Protein AF-0000000072237634 (afdb_homodimer)

Sequence (1318 aa):
MARSEGLSEEIVLECTQPEHFSNPPASQHLDFSEIIEQTYPSSTQRQRVSFQFEDICVSVTQKSLLRKRREEKVILQNVSGAVHSGQLLAIMGPSGSGKTTLLNALAGRLSASGNFGASGRISVNGKRRDPVVFKKVLSAYVMQDENLFAELTVEEQINIAASLRLPRDLSKESRESRVEAIISELGLVEAKKTLVGSETKKGISGGERKRVSIGIELVRDPSLIFLDEPTSGLDAFNAQSVVNSLVCLARKNRAVLMTIHQPRSDIFSLIDSLLLLSEGKVLYFGPAKEAVAYFSQLGYECPLHFNPADYILDLIAVDTRSSKAEQTSHARLKFLHEAYKENSCLQEYFKEEEAVWKSYETMNAFGKSVEDLEKHPCPYWKEFSVLLNRAAKLLIRERNITRIRVFQTLFLSILIGLIWLNKGRNISSNNYEDIEGVLYYILISTTFTTMFGILFFFPSERLIILRERSSGMYRVSAYYLSKTLVEIPRTVMFCLLFCVTSYWMVGLRDSAKNFFLFFIVVLLTSLTVEGIVLSITAGVAKFEVASALTPLAMNIALLFGGFFLSNANIPNYFVWLKFSSFVKYSFGALMHNQFVNFKFQILSNTCVVCDGNEVLKDSGISDFSFWGNVGILFMLFVVFRIATYVTLRISGPKHDNTLMARSEGLSEEIVLECTQPEHFSNPPASQHLDFSEIIEQTYPSSTQRQRVSFQFEDICVSVTQKSLLRKRREEKVILQNVSGAVHSGQLLAIMGPSGSGKTTLLNALAGRLSASGNFGASGRISVNGKRRDPVVFKKVLSAYVMQDENLFAELTVEEQINIAASLRLPRDLSKESRESRVEAIISELGLVEAKKTLVGSETKKGISGGERKRVSIGIELVRDPSLIFLDEPTSGLDAFNAQSVVNSLVCLARKNRAVLMTIHQPRSDIFSLIDSLLLLSEGKVLYFGPAKEAVAYFSQLGYECPLHFNPADYILDLIAVDTRSSKAEQTSHARLKFLHEAYKENSCLQEYFKEEEAVWKSYETMNAFGKSVEDLEKHPCPYWKEFSVLLNRAAKLLIRERNITRIRVFQTLFLSILIGLIWLNKGRNISSNNYEDIEGVLYYILISTTFTTMFGILFFFPSERLIILRERSSGMYRVSAYYLSKTLVEIPRTVMFCLLFCVTSYWMVGLRDSAKNFFLFFIVVLLTSLTVEGIVLSITAGVAKFEVASALTPLAMNIALLFGGFFLSNANIPNYFVWLKFSSFVKYSFGALMHNQFVNFKFQILSNTCVVCDGNEVLKDSGISDFSFWGNVGILFMLFVVFRIATYVTLRISGPKHDNTL

pLDDT: mean 79.58, std 17.21, range [21.89, 97.5]

Structure (mmCIF, N/CA/C/O backbone):
data_AF-0000000072237634-model_v1
#
loop_
_entity.id
_entity.type
_entity.pdbx_description
1 polymer 'Probable ATP-dependent transporter ycf16'
#
loop_
_atom_site.group_PDB
_atom_site.id
_atom_site.type_symbol
_atom_site.label_atom_id
_atom_site.label_alt_id
_atom_site.label_comp_id
_atom_site.label_asym_id
_atom_site.label_entity_id
_atom_site.label_seq_id
_atom_site.pdbx_PDB_ins_code
_atom_site.Cartn_x
_atom_site.Cartn_y
_atom_site.Cartn_z
_atom_site.occupancy
_atom_site.B_iso_or_equiv
_atom_site.auth_seq_id
_atom_site.auth_comp_id
_atom_site.auth_asym_id
_atom_site.auth_atom_id
_atom_site.pdbx_PDB_model_num
ATOM 1 N N . MET A 1 1 ? 16.375 52.625 77.5 1 21.89 1 MET A N 1
ATOM 2 C CA . MET A 1 1 ? 15.086 52.438 76.812 1 21.89 1 MET A CA 1
ATOM 3 C C . MET A 1 1 ? 15.273 51.938 75.438 1 21.89 1 MET A C 1
ATOM 5 O O . MET A 1 1 ? 15.742 52.656 74.562 1 21.89 1 MET A O 1
ATOM 9 N N . ALA A 1 2 ? 15.68 50.656 75.312 1 27.08 2 ALA A N 1
ATOM 10 C CA . ALA A 1 2 ? 16.078 49.688 74.312 1 27.08 2 ALA A CA 1
ATOM 11 C C . ALA A 1 2 ? 14.945 49.469 73.312 1 27.08 2 ALA A C 1
ATOM 13 O O . ALA A 1 2 ? 13.875 48.969 73.625 1 27.08 2 ALA A O 1
ATOM 14 N N . ARG A 1 3 ? 14.797 50.594 72.438 1 25.31 3 ARG A N 1
ATOM 15 C CA . ARG A 1 3 ? 13.828 50.719 71.312 1 25.31 3 ARG A CA 1
ATOM 16 C C . ARG A 1 3 ? 13.781 49.438 70.5 1 25.31 3 ARG A C 1
ATOM 18 O O . ARG A 1 3 ? 14.812 48.969 70 1 25.31 3 ARG A O 1
ATOM 25 N N . SER A 1 4 ? 12.922 48.562 70.875 1 23.73 4 SER A N 1
ATOM 26 C CA . SER A 1 4 ? 12.539 47.219 70.375 1 23.73 4 SER A CA 1
ATOM 27 C C . SER A 1 4 ? 12.18 47.281 68.875 1 23.73 4 SER A C 1
ATOM 29 O O . SER A 1 4 ? 11.156 47.844 68.5 1 23.73 4 SER A O 1
ATOM 31 N N . GLU A 1 5 ? 13.125 47.781 68.125 1 24.78 5 GLU A N 1
ATOM 32 C CA . GLU A 1 5 ? 12.93 47.938 66.688 1 24.78 5 GLU A CA 1
ATOM 33 C C . GLU A 1 5 ? 12.375 46.656 66.062 1 24.78 5 GLU A C 1
ATOM 35 O O . GLU A 1 5 ? 13.008 45.594 66.125 1 24.78 5 GLU A O 1
ATOM 40 N N . GLY A 1 6 ? 11.102 46.406 66.25 1 23.66 6 GLY A N 1
ATOM 41 C CA . GLY A 1 6 ? 10.305 45.312 65.75 1 23.66 6 GLY A CA 1
ATOM 42 C C . GLY A 1 6 ? 10.469 45.062 64.312 1 23.66 6 GLY A C 1
ATOM 43 O O . GLY A 1 6 ? 10.164 45.938 63.469 1 23.66 6 GLY A O 1
ATOM 44 N N . LEU A 1 7 ? 11.594 44.406 63.875 1 25.31 7 LEU A N 1
ATOM 45 C CA . LEU A 1 7 ? 11.945 43.969 62.531 1 25.31 7 LEU A CA 1
ATOM 46 C C . LEU A 1 7 ? 10.75 43.281 61.844 1 25.31 7 LEU A C 1
ATOM 48 O O . LEU A 1 7 ? 10.289 42.25 62.312 1 25.31 7 LEU A O 1
ATOM 52 N N . SER A 1 8 ? 9.727 44.062 61.562 1 24.52 8 SER A N 1
ATOM 53 C CA . SER A 1 8 ? 8.602 43.531 60.781 1 24.52 8 SER A CA 1
ATOM 54 C C . SER A 1 8 ? 9.086 42.719 59.594 1 24.52 8 SER A C 1
ATOM 56 O O . SER A 1 8 ? 9.734 43.25 58.688 1 24.52 8 SER A O 1
ATOM 58 N N . GLU A 1 9 ? 9.664 41.625 59.844 1 24.92 9 GLU A N 1
ATOM 59 C CA . GLU A 1 9 ? 10.016 40.625 58.844 1 24.92 9 GLU A CA 1
ATOM 60 C C . GLU A 1 9 ? 8.891 40.469 57.812 1 24.92 9 GLU A C 1
ATOM 62 O O . GLU A 1 9 ? 7.809 39.969 58.156 1 24.92 9 GLU A O 1
ATOM 67 N N . GLU A 1 10 ? 8.656 41.469 57.094 1 24.8 10 GLU A N 1
ATOM 68 C CA . GLU A 1 10 ? 7.703 41.312 56 1 24.8 10 GLU A CA 1
ATOM 69 C C . GLU A 1 10 ? 7.922 40 55.25 1 24.8 10 GLU A C 1
ATOM 71 O O . GLU A 1 10 ? 9.016 39.75 54.719 1 24.8 10 GLU A O 1
ATOM 76 N N . ILE A 1 11 ? 7.355 38.906 55.719 1 26.17 11 ILE A N 1
ATOM 77 C CA . ILE A 1 11 ? 7.195 37.594 55.031 1 26.17 11 ILE A CA 1
ATOM 78 C C . ILE A 1 11 ? 6.789 37.844 53.594 1 26.17 11 ILE A C 1
ATOM 80 O O . ILE A 1 11 ? 5.688 38.312 53.312 1 26.17 11 ILE A O 1
ATOM 84 N N . VAL A 1 12 ? 7.625 38.438 52.875 1 28.3 12 VAL A N 1
ATOM 85 C CA . VAL A 1 12 ? 7.375 38.406 51.438 1 28.3 12 VAL A CA 1
ATOM 86 C C . VAL A 1 12 ? 6.859 37.031 51 1 28.3 12 VAL A C 1
ATOM 88 O O . VAL A 1 12 ? 7.562 36.031 51.156 1 28.3 12 VAL A O 1
ATOM 91 N N . LEU A 1 13 ? 5.613 36.781 51.281 1 26.39 13 LEU A N 1
ATOM 92 C CA . LEU A 1 13 ? 4.828 35.656 50.781 1 26.39 13 LEU A CA 1
ATOM 93 C C . LEU A 1 13 ? 5.223 35.312 49.375 1 26.39 13 LEU A C 1
ATOM 95 O O . LEU A 1 13 ? 5.02 36.094 48.438 1 26.39 13 LEU A O 1
ATOM 99 N N . GLU A 1 14 ? 6.387 34.812 49.219 1 28.41 14 GLU A N 1
ATOM 100 C CA . GLU A 1 14 ? 6.801 34.125 47.969 1 28.41 14 GLU A CA 1
ATOM 101 C C . GLU A 1 14 ? 5.645 33.375 47.344 1 28.41 14 GLU A C 1
ATOM 103 O O . GLU A 1 14 ? 5.188 32.375 47.906 1 28.41 14 GLU A O 1
ATOM 108 N N . CYS A 1 15 ? 4.609 34.062 46.906 1 28.5 15 CYS A N 1
ATOM 109 C CA . CYS A 1 15 ? 3.461 33.531 46.188 1 28.5 15 CYS A CA 1
ATOM 110 C C . CYS A 1 15 ? 3.881 32.406 45.25 1 28.5 15 CYS A C 1
ATOM 112 O O . CYS A 1 15 ? 4.609 32.625 44.281 1 28.5 15 CYS A O 1
ATOM 114 N N . THR A 1 16 ? 4.25 31.203 45.719 1 31.38 16 THR A N 1
ATOM 115 C CA . THR A 1 16 ? 4.43 29.906 45.062 1 31.38 16 THR A CA 1
ATOM 116 C C . THR A 1 16 ? 3.461 29.734 43.906 1 31.38 16 THR A C 1
ATOM 118 O O . THR A 1 16 ? 2.246 29.656 44.094 1 31.38 16 THR A O 1
ATOM 121 N N . GLN A 1 17 ? 3.625 30.422 42.906 1 35.88 17 GLN A N 1
ATOM 122 C CA . GLN A 1 17 ? 2.83 30.172 41.688 1 35.88 17 GLN A CA 1
ATOM 123 C C . GLN A 1 17 ? 2.557 28.688 41.5 1 35.88 17 GLN A C 1
ATOM 125 O O . GLN A 1 17 ? 3.473 27.875 41.594 1 35.88 17 GLN A O 1
ATOM 130 N N . PRO A 1 18 ? 1.431 28.219 41.812 1 39.47 18 PRO A N 1
ATOM 131 C CA . PRO A 1 18 ? 1.094 26.797 41.75 1 39.47 18 PRO A CA 1
ATOM 132 C C . PRO A 1 18 ? 1.667 26.109 40.5 1 39.47 18 PRO A C 1
ATOM 134 O O . PRO A 1 18 ? 1.881 26.781 39.469 1 39.47 18 PRO A O 1
ATOM 137 N N . GLU A 1 19 ? 2.453 25.031 40.656 1 45.41 19 GLU A N 1
ATOM 138 C CA . GLU A 1 19 ? 3.143 24.125 39.719 1 45.41 19 GLU A CA 1
ATOM 139 C C . GLU A 1 19 ? 2.371 23.969 38.438 1 45.41 19 GLU A C 1
ATOM 141 O O . GLU A 1 19 ? 2.943 23.578 37.406 1 45.41 19 GLU A O 1
ATOM 146 N N . HIS A 1 20 ? 1.105 24.156 38.469 1 45.97 20 HIS A N 1
ATOM 147 C CA . HIS A 1 20 ? 0.316 23.859 37.281 1 45.97 20 HIS A CA 1
ATOM 148 C C . HIS A 1 20 ? 0.461 24.953 36.25 1 45.97 20 HIS A C 1
ATOM 150 O O . HIS A 1 20 ? 0.02 24.797 35.094 1 45.97 20 HIS A O 1
ATOM 156 N N . PHE A 1 21 ? 0.911 26.172 36.625 1 46.28 21 PHE A N 1
ATOM 157 C CA . PHE A 1 21 ? 0.85 27.281 35.688 1 46.28 21 PHE A CA 1
ATOM 158 C C . PHE A 1 21 ? 2.023 27.25 34.719 1 46.28 21 PHE A C 1
ATOM 160 O O . PHE A 1 21 ? 2.893 28.109 34.75 1 46.28 21 PHE A O 1
ATOM 167 N N . SER A 1 22 ? 2.707 26.188 34.656 1 44.91 22 SER A N 1
ATOM 168 C CA . SER A 1 22 ? 3.748 26.312 33.625 1 44.91 22 SER A CA 1
ATOM 169 C C . SER A 1 22 ? 3.145 26.516 32.25 1 44.91 22 SER A C 1
ATOM 171 O O . SER A 1 22 ? 2.232 25.781 31.859 1 44.91 22 SER A O 1
ATOM 173 N N . ASN A 1 23 ? 3.266 27.734 31.766 1 45.84 23 ASN A N 1
ATOM 174 C CA . ASN A 1 23 ? 2.893 27.984 30.391 1 45.84 23 ASN A CA 1
ATOM 175 C C . ASN A 1 23 ? 3.301 26.828 29.484 1 45.84 23 ASN A C 1
ATOM 177 O O . ASN A 1 23 ? 4.305 26.156 29.734 1 45.84 23 ASN A O 1
ATOM 181 N N . PRO A 1 24 ? 2.426 26.344 28.781 1 48.47 24 PRO A N 1
ATOM 182 C CA . PRO A 1 24 ? 2.777 25.234 27.891 1 48.47 24 PRO A CA 1
ATOM 183 C C . PRO A 1 24 ? 4.121 25.438 27.203 1 48.47 24 PRO A C 1
ATOM 185 O O . PRO A 1 24 ? 4.559 26.578 27.016 1 48.47 24 PRO A O 1
ATOM 188 N N . PRO A 1 25 ? 5.031 24.547 27.297 1 42.41 25 PRO A N 1
ATOM 189 C CA . PRO A 1 25 ? 6.383 24.625 26.734 1 42.41 25 PRO A CA 1
ATOM 190 C C . PRO A 1 25 ? 6.43 25.375 25.406 1 42.41 25 PRO A C 1
ATOM 192 O O . PRO A 1 25 ? 7.496 25.828 24.969 1 42.41 25 PRO A O 1
ATOM 195 N N . ALA A 1 26 ? 5.445 25.359 24.719 1 44.09 26 ALA A N 1
ATOM 196 C CA . ALA A 1 26 ? 5.535 25.922 23.375 1 44.09 26 ALA A CA 1
ATOM 197 C C . ALA A 1 26 ? 5.789 27.438 23.422 1 44.09 26 ALA A C 1
ATOM 199 O O . ALA A 1 26 ? 6.324 28.016 22.469 1 44.09 26 ALA A O 1
ATOM 200 N N . SER A 1 27 ? 5.199 28.141 24.422 1 41.31 27 SER A N 1
ATOM 201 C CA . SER A 1 27 ? 5.414 29.578 24.469 1 41.31 27 SER A CA 1
ATOM 202 C C . SER A 1 27 ? 6.77 29.906 25.094 1 41.31 27 SER A C 1
ATOM 204 O O . SER A 1 27 ? 7.188 31.062 25.094 1 41.31 27 SER A O 1
ATOM 206 N N . GLN A 1 28 ? 7.25 29.109 25.875 1 38.03 28 GLN A N 1
ATOM 207 C CA . GLN A 1 28 ? 8.5 29.484 26.531 1 38.03 28 GLN A CA 1
ATOM 208 C C . GLN A 1 28 ? 9.688 29.266 25.594 1 38.03 28 GLN A C 1
ATOM 210 O O . GLN A 1 28 ? 9.75 28.25 24.891 1 38.03 28 GLN A O 1
ATOM 215 N N . HIS A 1 29 ? 10.258 30.344 25.188 1 37.06 29 HIS A N 1
ATOM 216 C CA . HIS A 1 29 ? 11.57 30.297 24.547 1 37.06 29 HIS A CA 1
ATOM 217 C C . HIS A 1 29 ? 12.438 29.219 25.188 1 37.06 29 HIS A C 1
ATOM 219 O O . HIS A 1 29 ? 12.711 29.25 26.391 1 37.06 29 HIS A O 1
ATOM 225 N N . LEU A 1 30 ? 12.195 28.047 25 1 35.69 30 LEU A N 1
ATOM 226 C CA . LEU A 1 30 ? 13.141 27.062 25.5 1 35.69 30 LEU A CA 1
ATOM 227 C C . LEU A 1 30 ? 14.57 27.594 25.453 1 35.69 30 LEU A C 1
ATOM 229 O O . LEU A 1 30 ? 15.055 27.984 24.391 1 35.69 30 LEU A O 1
ATOM 233 N N . ASP A 1 31 ? 14.961 28.297 26.469 1 34.09 31 ASP A N 1
ATOM 234 C CA . ASP A 1 31 ? 16.391 28.609 26.562 1 34.09 31 ASP A CA 1
ATOM 235 C C . ASP A 1 31 ? 17.234 27.359 26.344 1 34.09 31 ASP A C 1
ATOM 237 O O . ASP A 1 31 ? 17.406 26.547 27.25 1 34.09 31 ASP A O 1
ATOM 241 N N . PHE A 1 32 ? 17.141 26.906 25.234 1 34.03 32 PHE A N 1
ATOM 242 C CA . PHE A 1 32 ? 18 25.812 24.797 1 34.03 32 PHE A CA 1
ATOM 243 C C . PHE A 1 32 ? 19.438 26.047 25.234 1 34.03 32 PHE A C 1
ATOM 245 O O . PHE A 1 32 ? 20.312 25.203 24.984 1 34.03 32 PHE A O 1
ATOM 252 N N . SER A 1 33 ? 19.75 27.188 25.719 1 34.41 33 SER A N 1
ATOM 253 C CA . SER A 1 33 ? 21.125 27.469 26.109 1 34.41 33 SER A CA 1
ATOM 254 C C . SER A 1 33 ? 21.594 26.5 27.188 1 34.41 33 SER A C 1
ATOM 256 O O . SER A 1 33 ? 22.766 26.156 27.25 1 34.41 33 SER A O 1
ATOM 258 N N . GLU A 1 34 ? 20.75 26.219 28.125 1 36.59 34 GLU A N 1
ATOM 259 C CA . GLU A 1 34 ? 21.234 25.391 29.234 1 36.59 34 GLU A CA 1
ATOM 260 C C . GLU A 1 34 ? 21.453 23.953 28.781 1 36.59 34 GLU A C 1
ATOM 262 O O . GLU A 1 34 ? 22.359 23.281 29.266 1 36.59 34 GLU A O 1
ATOM 267 N N . ILE A 1 35 ? 20.562 23.406 28.031 1 36.94 35 ILE A N 1
ATOM 268 C CA . ILE A 1 35 ? 20.781 22.031 27.625 1 36.94 35 ILE A CA 1
ATOM 269 C C . ILE A 1 35 ? 22 21.938 26.719 1 36.94 35 ILE A C 1
ATOM 271 O O . ILE A 1 35 ? 22.703 20.922 26.719 1 36.94 35 ILE A O 1
ATOM 275 N N . ILE A 1 36 ? 22.25 22.922 25.984 1 36.12 36 ILE A N 1
ATOM 276 C CA . ILE A 1 36 ? 23.391 22.969 25.062 1 36.12 36 ILE A CA 1
ATOM 277 C C . ILE A 1 36 ? 24.688 23.016 25.859 1 36.12 36 ILE A C 1
ATOM 279 O O . ILE A 1 36 ? 25.688 22.375 25.484 1 36.12 36 ILE A O 1
ATOM 283 N N . GLU A 1 37 ? 24.812 23.859 26.938 1 37.09 37 GLU A N 1
ATOM 284 C CA . GLU A 1 37 ? 26.094 24.078 27.609 1 37.09 37 GLU A CA 1
ATOM 285 C C . GLU A 1 37 ? 26.578 22.797 28.281 1 37.09 37 GLU A C 1
ATOM 287 O O . GLU A 1 37 ? 27.797 22.578 28.391 1 37.09 37 GLU A O 1
ATOM 292 N N . GLN A 1 38 ? 25.75 22.094 29 1 34.56 38 GLN A N 1
ATOM 293 C CA . GLN A 1 38 ? 26.297 21.062 29.891 1 34.56 38 GLN A CA 1
ATOM 294 C C . GLN A 1 38 ? 26.859 19.891 29.094 1 34.56 38 GLN A C 1
ATOM 296 O O . GLN A 1 38 ? 27.703 19.141 29.594 1 34.56 38 GLN A O 1
ATOM 301 N N . THR A 1 39 ? 26.109 19.312 28.203 1 34.84 39 THR A N 1
ATOM 302 C CA . THR A 1 39 ? 26.516 17.969 27.828 1 34.84 39 THR A CA 1
ATOM 303 C C . THR A 1 39 ? 27.703 18.016 26.859 1 34.84 39 THR A C 1
ATOM 305 O O . THR A 1 39 ? 28.391 17.016 26.672 1 34.84 39 THR A O 1
ATOM 308 N N . TYR A 1 40 ? 27.719 18.656 25.719 1 34.66 40 TYR A N 1
ATOM 309 C CA . TYR A 1 40 ? 28.688 18.234 24.703 1 34.66 40 TYR A CA 1
ATOM 310 C C . TYR A 1 40 ? 30 19.016 24.859 1 34.66 40 TYR A C 1
ATOM 312 O O . TYR A 1 40 ? 29.984 20.234 25.031 1 34.66 40 TYR A O 1
ATOM 320 N N . PRO A 1 41 ? 31.094 18.375 25.234 1 33 41 PRO A N 1
ATOM 321 C CA . PRO A 1 41 ? 32.438 18.891 24.984 1 33 41 PRO A CA 1
ATOM 322 C C . PRO A 1 41 ? 32.594 19.562 23.625 1 33 41 PRO A C 1
ATOM 324 O O . PRO A 1 41 ? 31.859 19.203 22.688 1 33 41 PRO A O 1
ATOM 327 N N . SER A 1 42 ? 33.094 20.844 23.453 1 36.34 42 SER A N 1
ATOM 328 C CA . SER A 1 42 ? 33.531 21.734 22.375 1 36.34 42 SER A CA 1
ATOM 329 C C . SER A 1 42 ? 34.219 20.953 21.266 1 36.34 42 SER A C 1
ATOM 331 O O . SER A 1 42 ? 34.75 21.547 20.328 1 36.34 42 SER A O 1
ATOM 333 N N . SER A 1 43 ? 34.688 19.719 21.375 1 37.62 43 SER A N 1
ATOM 334 C CA . SER A 1 43 ? 35.812 19.375 20.547 1 37.62 43 SER A CA 1
ATOM 335 C C . SER A 1 43 ? 35.469 19.469 19.062 1 37.62 43 SER A C 1
ATOM 337 O O . SER A 1 43 ? 36.375 19.453 18.203 1 37.62 43 SER A O 1
ATOM 339 N N . THR A 1 44 ? 34.469 18.719 18.5 1 44.28 44 THR A N 1
ATOM 340 C CA . THR A 1 44 ? 34.656 18.547 17.078 1 44.28 44 THR A CA 1
ATOM 341 C C . THR A 1 44 ? 34.438 19.859 16.328 1 44.28 44 THR A C 1
ATOM 343 O O . THR A 1 44 ? 33.344 20.438 16.406 1 44.28 44 THR A O 1
ATOM 346 N N . GLN A 1 45 ? 35.438 20.672 16.156 1 51.16 45 GLN A N 1
ATOM 347 C CA . GLN A 1 45 ? 35.562 21.906 15.391 1 51.16 45 GLN A CA 1
ATOM 348 C C . GLN A 1 45 ? 34.906 21.781 14.023 1 51.16 45 GLN A C 1
ATOM 350 O O . GLN A 1 45 ? 35.531 21.297 13.07 1 51.16 45 GLN A O 1
ATOM 355 N N . ARG A 1 46 ? 33.688 21.531 13.867 1 63.44 46 ARG A N 1
ATOM 356 C CA . ARG A 1 46 ? 33 21.516 12.57 1 63.44 46 ARG A CA 1
ATOM 357 C C . ARG A 1 46 ? 33.25 22.812 11.812 1 63.44 46 ARG A C 1
ATOM 359 O O . ARG A 1 46 ? 33.312 23.891 12.414 1 63.44 46 ARG A O 1
ATOM 366 N N . GLN A 1 47 ? 33.625 22.594 10.586 1 68.19 47 GLN A N 1
ATOM 367 C CA . GLN A 1 47 ? 33.844 23.734 9.711 1 68.19 47 GLN A CA 1
ATOM 368 C C . GLN A 1 47 ? 32.562 24.5 9.445 1 68.19 47 GLN A C 1
ATOM 370 O O . GLN A 1 47 ? 31.516 23.906 9.211 1 68.19 47 GLN A O 1
ATOM 375 N N . ARG A 1 48 ? 32.656 25.75 9.648 1 78.88 48 ARG A N 1
ATOM 376 C CA . ARG A 1 48 ? 31.531 26.609 9.297 1 78.88 48 ARG A CA 1
ATOM 377 C C . ARG A 1 48 ? 31.344 26.688 7.785 1 78.88 48 ARG A C 1
ATOM 379 O O . ARG A 1 48 ? 32.312 26.719 7.039 1 78.88 48 ARG A O 1
ATOM 386 N N . VAL A 1 49 ? 30.109 26.484 7.387 1 84.69 49 VAL A N 1
ATOM 387 C CA . VAL A 1 49 ? 29.844 26.469 5.953 1 84.69 49 VAL A CA 1
ATOM 388 C C . VAL A 1 49 ? 28.859 27.578 5.59 1 84.69 49 VAL A C 1
ATOM 390 O O . VAL A 1 49 ? 27.969 27.891 6.375 1 84.69 49 VAL A O 1
ATOM 393 N N . SER A 1 50 ? 29.188 28.234 4.488 1 86.44 50 SER A N 1
ATOM 394 C CA . SER A 1 50 ? 28.266 29.172 3.846 1 86.44 50 SER A CA 1
ATOM 395 C C . SER A 1 50 ? 27.781 28.641 2.498 1 86.44 50 SER A C 1
ATOM 397 O O . SER A 1 50 ? 28.594 28.422 1.588 1 86.44 50 SER A O 1
ATOM 399 N N . PHE A 1 51 ? 26.562 28.344 2.441 1 90.31 51 PHE A N 1
ATOM 400 C CA . PHE A 1 51 ? 25.953 27.797 1.237 1 90.31 51 PHE A CA 1
ATOM 401 C C . PHE A 1 51 ? 25.172 28.859 0.482 1 90.31 51 PHE A C 1
ATOM 403 O O . PHE A 1 51 ? 24.25 29.469 1.034 1 90.31 51 PHE A O 1
ATOM 410 N N . GLN A 1 52 ? 25.609 29.125 -0.759 1 89.69 52 GLN A N 1
ATOM 411 C CA . GLN A 1 52 ? 24.969 30.156 -1.57 1 89.69 52 GLN A CA 1
ATOM 412 C C . GLN A 1 52 ? 24.547 29.609 -2.928 1 89.69 52 GLN A C 1
ATOM 414 O O . GLN A 1 52 ? 25.25 28.797 -3.52 1 89.69 52 GLN A O 1
ATOM 419 N N . PHE A 1 53 ? 23.406 29.984 -3.387 1 91.31 53 PHE A N 1
ATOM 420 C CA . PHE A 1 53 ? 22.922 29.609 -4.707 1 91.31 53 PHE A CA 1
ATOM 421 C C . PHE A 1 53 ? 22.375 30.828 -5.445 1 91.31 53 PHE A C 1
ATOM 423 O O . PHE A 1 53 ? 21.656 31.641 -4.859 1 91.31 53 PHE A O 1
ATOM 430 N N . GLU A 1 54 ? 22.828 30.906 -6.695 1 89.94 54 GLU A N 1
ATOM 431 C CA . GLU A 1 54 ? 22.5 32.094 -7.5 1 89.94 54 GLU A CA 1
ATOM 432 C C . GLU A 1 54 ? 21.828 31.688 -8.812 1 89.94 54 GLU A C 1
ATOM 434 O O . GLU A 1 54 ? 22.359 30.859 -9.562 1 89.94 54 GLU A O 1
ATOM 439 N N . ASP A 1 55 ? 20.688 32.281 -8.992 1 91.12 55 ASP A N 1
ATOM 440 C CA . ASP A 1 55 ? 19.969 32.219 -10.258 1 91.12 55 ASP A CA 1
ATOM 441 C C . ASP A 1 55 ? 19.719 30.766 -10.664 1 91.12 55 ASP A C 1
ATOM 443 O O . ASP A 1 55 ? 20.062 30.359 -11.781 1 91.12 55 ASP A O 1
ATOM 447 N N . ILE A 1 56 ? 19.188 30.094 -9.805 1 92.06 56 ILE A N 1
ATOM 448 C CA . ILE A 1 56 ? 18.875 28.703 -10.094 1 92.06 56 ILE A CA 1
ATOM 449 C C . ILE A 1 56 ? 17.625 28.609 -10.969 1 92.06 56 ILE A C 1
ATOM 451 O O . ILE A 1 56 ? 16.578 29.172 -10.625 1 92.06 56 ILE A O 1
ATOM 455 N N . CYS A 1 57 ? 17.766 27.984 -12.109 1 92.5 57 CYS A N 1
ATOM 456 C CA . CYS A 1 57 ? 16.656 27.75 -13.031 1 92.5 57 CYS A CA 1
ATOM 457 C C . CYS A 1 57 ? 16.516 26.266 -13.344 1 92.5 57 CYS A C 1
ATOM 459 O O . CYS A 1 57 ? 17.516 25.578 -13.562 1 92.5 57 CYS A O 1
ATOM 461 N N . VAL A 1 58 ? 15.352 25.766 -13.203 1 90.94 58 VAL A N 1
ATOM 462 C CA . VAL A 1 58 ? 15.086 24.375 -13.516 1 90.94 58 VAL A CA 1
ATOM 463 C C . VAL A 1 58 ? 13.906 24.266 -14.484 1 90.94 58 VAL A C 1
ATOM 465 O O . VAL A 1 58 ? 12.875 24.906 -14.281 1 90.94 58 VAL A O 1
ATOM 468 N N . SER A 1 59 ? 14.094 23.547 -15.586 1 88.31 59 SER A N 1
ATOM 469 C CA . SER A 1 59 ? 13.031 23.328 -16.562 1 88.31 59 SER A CA 1
ATOM 470 C C . SER A 1 59 ? 12.875 21.844 -16.891 1 88.31 59 SER A C 1
ATOM 472 O O . SER A 1 59 ? 13.812 21.062 -16.719 1 88.31 59 SER A O 1
ATOM 474 N N . VAL A 1 60 ? 11.609 21.391 -17.125 1 82.88 60 VAL A N 1
ATOM 475 C CA . VAL A 1 60 ? 11.32 20 -17.5 1 82.88 60 VAL A CA 1
ATOM 476 C C . VAL A 1 60 ? 10.805 19.953 -18.938 1 82.88 60 VAL A C 1
ATOM 478 O O . VAL A 1 60 ? 9.977 20.781 -19.344 1 82.88 60 VAL A O 1
ATOM 481 N N . THR A 1 61 ? 11.375 19.031 -19.672 1 77.75 61 THR A N 1
ATOM 482 C CA . THR A 1 61 ? 10.938 18.844 -21.062 1 77.75 61 THR A CA 1
ATOM 483 C C . THR A 1 61 ? 9.906 17.719 -21.141 1 77.75 61 THR A C 1
ATOM 485 O O . THR A 1 61 ? 10.156 16.594 -20.688 1 77.75 61 THR A O 1
ATOM 488 N N . GLN A 1 62 ? 8.68 18.016 -21.203 1 70.25 62 GLN A N 1
ATOM 489 C CA . GLN A 1 62 ? 7.637 17 -21.359 1 70.25 62 GLN A CA 1
ATOM 490 C C . GLN A 1 62 ? 7.406 16.703 -22.844 1 70.25 62 GLN A C 1
ATOM 492 O O . GLN A 1 62 ? 7.297 17.609 -23.656 1 70.25 62 GLN A O 1
ATOM 497 N N . LYS A 1 63 ? 7.703 15.398 -23.297 1 59.91 63 LYS A N 1
ATOM 498 C CA . LYS A 1 63 ? 7.449 14.961 -24.672 1 59.91 63 LYS A CA 1
ATOM 499 C C . LYS A 1 63 ? 5.961 14.719 -24.906 1 59.91 63 LYS A C 1
ATOM 501 O O . LYS A 1 63 ? 5.324 13.969 -24.172 1 59.91 63 LYS A O 1
ATOM 506 N N . SER A 1 64 ? 5.211 15.68 -25.281 1 55.25 64 SER A N 1
ATOM 507 C CA . SER A 1 64 ? 3.846 15.375 -25.688 1 55.25 64 SER A CA 1
ATOM 508 C C . SER A 1 64 ? 3.824 14.422 -26.891 1 55.25 64 SER A C 1
ATOM 510 O O . SER A 1 64 ? 4.535 14.641 -27.875 1 55.25 64 SER A O 1
ATOM 512 N N . LEU A 1 65 ? 3.443 13.203 -26.656 1 51 65 LEU A N 1
ATOM 513 C CA . LEU A 1 65 ? 3.316 12.234 -27.734 1 51 65 LEU A CA 1
ATOM 514 C C . LEU A 1 65 ? 2.596 12.844 -28.938 1 51 65 LEU A C 1
ATOM 516 O O . LEU A 1 65 ? 2.838 12.453 -30.078 1 51 65 LEU A O 1
ATOM 520 N N . LEU A 1 66 ? 1.561 13.492 -28.844 1 43.88 66 LEU A N 1
ATOM 521 C CA . LEU A 1 66 ? 0.76 13.938 -29.969 1 43.88 66 LEU A CA 1
ATOM 522 C C . LEU A 1 66 ? 1.487 15.023 -30.766 1 43.88 66 LEU A C 1
ATOM 524 O O . LEU A 1 66 ? 1.351 15.109 -31.984 1 43.88 66 LEU A O 1
ATOM 528 N N . ARG A 1 67 ? 1.933 15.898 -30.141 1 46.97 67 ARG A N 1
ATOM 529 C CA . ARG A 1 67 ? 2.402 17.031 -30.938 1 46.97 67 ARG A CA 1
ATOM 530 C C . ARG A 1 67 ? 3.924 17.031 -31.047 1 46.97 67 ARG A C 1
ATOM 532 O O . ARG A 1 67 ? 4.516 17.969 -31.578 1 46.97 67 ARG A O 1
ATOM 539 N N . LYS A 1 68 ? 4.598 16.031 -31.469 1 47.69 68 LYS A N 1
ATOM 540 C CA . LYS A 1 68 ? 6.016 16.016 -31.812 1 47.69 68 LYS A CA 1
ATOM 541 C C . LYS A 1 68 ? 6.75 17.203 -31.203 1 47.69 68 LYS A C 1
ATOM 543 O O . LYS A 1 68 ? 7.832 17.578 -31.656 1 47.69 68 LYS A O 1
ATOM 548 N N . ARG A 1 69 ? 6.078 18.078 -30.469 1 54.59 69 ARG A N 1
ATOM 549 C CA . ARG A 1 69 ? 6.816 19.25 -30.016 1 54.59 69 ARG A CA 1
ATOM 550 C C . ARG A 1 69 ? 7.172 19.141 -28.547 1 54.59 69 ARG A C 1
ATOM 552 O O . ARG A 1 69 ? 6.391 18.625 -27.734 1 54.59 69 ARG A O 1
ATOM 559 N N . ARG A 1 70 ? 8.43 19.188 -28.172 1 62.5 70 ARG A N 1
ATOM 560 C CA . ARG A 1 70 ? 9.039 19.281 -26.844 1 62.5 70 ARG A CA 1
ATOM 561 C C . ARG A 1 70 ? 8.625 20.562 -26.125 1 62.5 70 ARG A C 1
ATOM 563 O O . ARG A 1 70 ? 8.859 21.656 -26.625 1 62.5 70 ARG A O 1
ATOM 570 N N . GLU A 1 71 ? 7.523 20.5 -25.297 1 70.19 71 GLU A N 1
ATOM 571 C CA . GLU A 1 71 ? 7.188 21.688 -24.516 1 70.19 71 GLU A CA 1
ATOM 572 C C . GLU A 1 71 ? 7.973 21.719 -23.203 1 70.19 71 GLU A C 1
ATOM 574 O O . GLU A 1 71 ? 8.047 20.719 -22.484 1 70.19 71 GLU A O 1
ATOM 579 N N . GLU A 1 72 ? 8.828 22.828 -23.125 1 77.75 72 GLU A N 1
ATOM 580 C CA . GLU A 1 72 ? 9.617 23.016 -21.922 1 77.75 72 GLU A CA 1
ATOM 581 C C . GLU A 1 72 ? 8.82 23.766 -20.844 1 77.75 72 GLU A C 1
ATOM 583 O O . GLU A 1 72 ? 8.281 24.844 -21.109 1 77.75 72 GLU A O 1
ATOM 588 N N . LYS A 1 73 ? 8.531 23.188 -19.797 1 83.12 73 LYS A N 1
ATOM 589 C CA . LYS A 1 73 ? 7.867 23.828 -18.672 1 83.12 73 LYS A CA 1
ATOM 590 C C . LYS A 1 73 ? 8.883 24.266 -17.609 1 83.12 73 LYS A C 1
ATOM 592 O O . LYS A 1 73 ? 9.656 23.453 -17.109 1 83.12 73 LYS A O 1
ATOM 597 N N . VAL A 1 74 ? 8.93 25.594 -17.406 1 85.69 74 VAL A N 1
ATOM 598 C CA . VAL A 1 74 ? 9.859 26.141 -16.422 1 85.69 74 VAL A CA 1
ATOM 599 C C . VAL A 1 74 ? 9.281 25.984 -15.016 1 85.69 74 VAL A C 1
ATOM 601 O O . VAL A 1 74 ? 8.164 26.422 -14.742 1 85.69 74 VAL A O 1
ATOM 604 N N . ILE A 1 75 ? 9.992 25.344 -14.109 1 88.31 75 ILE A N 1
ATOM 605 C CA . ILE A 1 75 ? 9.547 25.109 -12.742 1 88.31 75 ILE A CA 1
ATOM 606 C C . ILE A 1 75 ? 10.117 26.172 -11.82 1 88.31 75 ILE A C 1
ATOM 608 O O . ILE A 1 75 ? 9.414 26.703 -10.961 1 88.31 75 ILE A O 1
ATOM 612 N N . LEU A 1 76 ? 11.406 26.438 -11.969 1 93 76 LEU A N 1
ATOM 613 C CA . LEU A 1 76 ? 12.07 27.453 -11.164 1 93 76 LEU A CA 1
ATOM 614 C C . LEU A 1 76 ? 12.688 28.531 -12.047 1 93 76 LEU A C 1
ATOM 616 O O . LEU A 1 76 ? 13.234 28.234 -13.109 1 93 76 LEU A O 1
ATOM 620 N N . GLN A 1 77 ? 12.523 29.797 -11.562 1 93.56 77 GLN A N 1
ATOM 621 C CA . GLN A 1 77 ? 13.039 30.922 -12.336 1 93.56 77 GLN A CA 1
ATOM 622 C C . GLN A 1 77 ? 13.945 31.812 -11.477 1 93.56 77 GLN A C 1
ATOM 624 O O . GLN A 1 77 ? 13.461 32.656 -10.711 1 93.56 77 GLN A O 1
ATOM 629 N N . ASN A 1 78 ? 15.172 31.766 -11.711 1 91.12 78 ASN A N 1
ATOM 630 C CA . ASN A 1 78 ? 16.188 32.625 -11.133 1 91.12 78 ASN A CA 1
ATOM 631 C C . ASN A 1 78 ? 16.047 32.719 -9.617 1 91.12 78 ASN A C 1
ATOM 633 O O . ASN A 1 78 ? 15.922 33.812 -9.07 1 91.12 78 ASN A O 1
ATOM 637 N N . VAL A 1 79 ? 16.141 31.625 -8.961 1 92.81 79 VAL A N 1
ATOM 638 C CA . VAL A 1 79 ? 16.016 31.562 -7.508 1 92.81 79 VAL A CA 1
ATOM 639 C C . VAL A 1 79 ? 17.391 31.719 -6.867 1 92.81 79 VAL A C 1
ATOM 641 O O . VAL A 1 79 ? 18.328 31.016 -7.215 1 92.81 79 VAL A O 1
ATOM 644 N N . SER A 1 80 ? 17.562 32.719 -6.051 1 90.44 80 SER A N 1
ATOM 645 C CA . SER A 1 80 ? 18.812 32.938 -5.348 1 90.44 80 SER A CA 1
ATOM 646 C C . SER A 1 80 ? 18.609 33 -3.84 1 90.44 80 SER A C 1
ATOM 648 O O . SER A 1 80 ? 17.516 33.344 -3.367 1 90.44 80 SER A O 1
ATOM 650 N N . GLY A 1 81 ? 19.531 32.594 -3.066 1 89.31 81 GLY A N 1
ATOM 651 C CA . GLY A 1 81 ? 19.484 32.594 -1.613 1 89.31 81 GLY A CA 1
ATOM 652 C C . GLY A 1 81 ? 20.781 32.125 -0.976 1 89.31 81 GLY A C 1
ATOM 653 O O . GLY A 1 81 ? 21.781 31.922 -1.666 1 89.31 81 GLY A O 1
ATOM 654 N N . ALA A 1 82 ? 20.766 32.156 0.34 1 90.06 82 ALA A N 1
ATOM 655 C CA . ALA A 1 82 ? 21.953 31.719 1.071 1 90.06 82 ALA A CA 1
ATOM 656 C C . ALA A 1 82 ? 21.594 31.219 2.465 1 90.06 82 ALA A C 1
ATOM 658 O O . ALA A 1 82 ? 20.562 31.609 3.023 1 90.06 82 ALA A O 1
ATOM 659 N N . VAL A 1 83 ? 22.375 30.328 2.924 1 91.44 83 VAL A N 1
ATOM 660 C CA . VAL A 1 83 ? 22.234 29.828 4.289 1 91.44 83 VAL A CA 1
ATOM 661 C C . VAL A 1 83 ? 23.625 29.641 4.902 1 91.44 83 VAL A C 1
ATOM 663 O O . VAL A 1 83 ? 24.547 29.172 4.23 1 91.44 83 VAL A O 1
ATOM 666 N N . HIS A 1 84 ? 23.719 30.078 6.121 1 88.88 84 HIS A N 1
ATOM 667 C CA . HIS A 1 84 ? 25 30 6.812 1 88.88 84 HIS A CA 1
ATOM 668 C C . HIS A 1 84 ? 24.922 29.062 8.016 1 88.88 84 HIS A C 1
ATOM 670 O O . HIS A 1 84 ? 23.828 28.75 8.492 1 88.88 84 HIS A O 1
ATOM 676 N N . SER A 1 85 ? 26.109 28.641 8.391 1 89.88 85 SER A N 1
ATOM 677 C CA . SER A 1 85 ? 26.172 27.812 9.586 1 89.88 85 SER A CA 1
ATOM 678 C C . SER A 1 85 ? 25.531 28.5 10.781 1 89.88 85 SER A C 1
ATOM 680 O O . SER A 1 85 ? 25.719 29.703 10.992 1 89.88 85 SER A O 1
ATOM 682 N N . GLY A 1 86 ? 24.688 27.766 11.469 1 89.75 86 GLY A N 1
ATOM 683 C CA . GLY A 1 86 ? 24.016 28.312 12.633 1 89.75 86 GLY A CA 1
ATOM 684 C C . GLY A 1 86 ? 22.594 28.781 12.344 1 89.75 86 GLY A C 1
ATOM 685 O O . GLY A 1 86 ? 21.875 29.203 13.25 1 89.75 86 GLY A O 1
ATOM 686 N N . GLN A 1 87 ? 22.281 28.625 11.062 1 92.5 87 GLN A N 1
ATOM 687 C CA . GLN A 1 87 ? 20.969 29.156 10.672 1 92.5 87 GLN A CA 1
ATOM 688 C C . GLN A 1 87 ? 20.062 28.047 10.148 1 92.5 87 GLN A C 1
ATOM 690 O O . GLN A 1 87 ? 20.547 27.062 9.586 1 92.5 87 GLN A O 1
ATOM 695 N N . LEU A 1 88 ? 18.844 28.234 10.422 1 95.88 88 LEU A N 1
ATOM 696 C CA . LEU A 1 88 ? 17.781 27.406 9.852 1 95.88 88 LEU A CA 1
ATOM 697 C C . LEU A 1 88 ? 17 28.156 8.781 1 95.88 88 LEU A C 1
ATOM 699 O O . LEU A 1 88 ? 16.359 29.172 9.078 1 95.88 88 LEU A O 1
ATOM 703 N N . LEU A 1 89 ? 17.172 27.734 7.531 1 96.12 89 LEU A N 1
ATOM 704 C CA . LEU A 1 89 ? 16.438 28.328 6.41 1 96.12 89 LEU A CA 1
ATOM 705 C C . LEU A 1 89 ? 15.211 27.484 6.059 1 96.12 89 LEU A C 1
ATOM 707 O O . LEU A 1 89 ? 15.328 26.281 5.82 1 96.12 89 LEU A O 1
ATOM 711 N N . ALA A 1 90 ? 14.078 28.062 6.074 1 96.62 90 ALA A N 1
ATOM 712 C CA . ALA A 1 90 ? 12.836 27.391 5.695 1 96.62 90 ALA A CA 1
ATOM 713 C C . ALA A 1 90 ? 12.344 27.875 4.336 1 96.62 90 ALA A C 1
ATOM 715 O O . ALA A 1 90 ? 12.258 29.078 4.094 1 96.62 90 ALA A O 1
ATOM 716 N N . ILE A 1 91 ? 12.164 26.969 3.457 1 95.81 91 ILE A N 1
ATOM 717 C CA . ILE A 1 91 ? 11.539 27.25 2.168 1 95.81 91 ILE A CA 1
ATOM 718 C C . ILE A 1 91 ? 10.039 26.984 2.258 1 95.81 91 ILE A C 1
ATOM 720 O O . ILE A 1 91 ? 9.609 25.859 2.482 1 95.81 91 ILE A O 1
ATOM 724 N N . MET A 1 92 ? 9.312 28.016 2.084 1 93.5 92 MET A N 1
ATOM 725 C CA . MET A 1 92 ? 7.863 27.922 2.234 1 93.5 92 MET A CA 1
ATOM 726 C C . MET A 1 92 ? 7.156 28.328 0.948 1 93.5 92 MET A C 1
ATOM 728 O O . MET A 1 92 ? 7.66 29.172 0.199 1 93.5 92 MET A O 1
ATOM 732 N N . GLY A 1 93 ? 6.066 27.766 0.637 1 88.5 93 GLY A N 1
ATOM 733 C CA . GLY A 1 93 ? 5.254 28.031 -0.54 1 88.5 93 GLY A CA 1
ATOM 734 C C . GLY A 1 93 ? 4.102 27.047 -0.706 1 88.5 93 GLY A C 1
ATOM 735 O O . GLY A 1 93 ? 4.066 26.016 -0.051 1 88.5 93 GLY A O 1
ATOM 736 N N . PRO A 1 94 ? 3.225 27.469 -1.535 1 81.56 94 PRO A N 1
ATOM 737 C CA . PRO A 1 94 ? 2.096 26.562 -1.789 1 81.56 94 PRO A CA 1
ATOM 738 C C . PRO A 1 94 ? 2.502 25.312 -2.551 1 81.56 94 PRO A C 1
ATOM 740 O O . PRO A 1 94 ? 3.664 25.172 -2.941 1 81.56 94 PRO A O 1
ATOM 743 N N . SER A 1 95 ? 1.56 24.375 -2.623 1 74.75 95 SER A N 1
ATOM 744 C CA . SER A 1 95 ? 1.84 23.125 -3.324 1 74.75 95 SER A CA 1
ATOM 745 C C . SER A 1 95 ? 2.137 23.375 -4.797 1 74.75 95 SER A C 1
ATOM 747 O O . SER A 1 95 ? 1.452 24.172 -5.449 1 74.75 95 SER A O 1
ATOM 749 N N . GLY A 1 96 ? 3.133 22.859 -5.336 1 76.81 96 GLY A N 1
ATOM 750 C CA . GLY A 1 96 ? 3.504 22.984 -6.734 1 76.81 96 GLY A CA 1
ATOM 751 C C . GLY A 1 96 ? 4.375 24.203 -7.016 1 76.81 96 GLY A C 1
ATOM 752 O O . GLY A 1 96 ? 4.609 24.547 -8.172 1 76.81 96 GLY A O 1
ATOM 753 N N . SER A 1 97 ? 4.773 24.828 -5.969 1 84.5 97 SER A N 1
ATOM 754 C CA . SER A 1 97 ? 5.574 26.031 -6.152 1 84.5 97 SER A CA 1
ATOM 755 C C . SER A 1 97 ? 7.004 25.703 -6.559 1 84.5 97 SER A C 1
ATOM 757 O O . SER A 1 97 ? 7.75 26.562 -7.008 1 84.5 97 SER A O 1
ATOM 759 N N . GLY A 1 98 ? 7.426 24.484 -6.355 1 87.62 98 GLY A N 1
ATOM 760 C CA . GLY A 1 98 ? 8.773 24.078 -6.73 1 87.62 98 GLY A CA 1
ATOM 761 C C . GLY A 1 98 ? 9.695 23.906 -5.543 1 87.62 98 GLY A C 1
ATOM 762 O O . GLY A 1 98 ? 10.914 23.859 -5.699 1 87.62 98 GLY A O 1
ATOM 763 N N . LYS A 1 99 ? 9.133 23.812 -4.305 1 91.12 99 LYS A N 1
ATOM 764 C CA . LYS A 1 99 ? 9.938 23.688 -3.094 1 91.12 99 LYS A CA 1
ATOM 765 C C . LYS A 1 99 ? 10.844 22.453 -3.152 1 91.12 99 LYS A C 1
ATOM 767 O O . LYS A 1 99 ? 12.055 22.562 -2.926 1 91.12 99 LYS A O 1
ATOM 772 N N . THR A 1 100 ? 10.266 21.328 -3.479 1 87.5 100 THR A N 1
ATOM 773 C CA . THR A 1 100 ? 11.008 20.078 -3.527 1 87.5 100 THR A CA 1
ATOM 774 C C . THR A 1 100 ? 12.016 20.078 -4.672 1 87.5 100 THR A C 1
ATOM 776 O O . THR A 1 100 ? 13.125 19.562 -4.531 1 87.5 100 THR A O 1
ATOM 779 N N . THR A 1 101 ? 11.633 20.672 -5.812 1 88.25 101 THR A N 1
ATOM 780 C CA . THR A 1 101 ? 12.539 20.781 -6.949 1 88.25 101 THR A CA 1
ATOM 781 C C . THR A 1 101 ? 13.75 21.641 -6.59 1 88.25 101 THR A C 1
ATOM 783 O O . THR A 1 101 ? 14.883 21.312 -6.957 1 88.25 101 THR A O 1
ATOM 786 N N . LEU A 1 102 ? 13.461 22.703 -5.918 1 92.62 102 LEU A N 1
ATOM 787 C CA . LEU A 1 102 ? 14.562 23.562 -5.484 1 92.62 102 LEU A CA 1
ATOM 788 C C . LEU A 1 102 ? 15.477 22.812 -4.52 1 92.62 102 LEU A C 1
ATOM 790 O O . LEU A 1 102 ? 16.703 22.844 -4.676 1 92.62 102 LEU A O 1
ATOM 794 N N . LEU A 1 103 ? 14.867 22.172 -3.535 1 91.94 103 LEU A N 1
ATOM 795 C CA . LEU A 1 103 ? 15.648 21.453 -2.547 1 91.94 103 LEU A CA 1
ATOM 796 C C . LEU A 1 103 ? 16.484 20.359 -3.215 1 91.94 103 LEU A C 1
ATOM 798 O O . LEU A 1 103 ? 17.656 20.156 -2.857 1 91.94 103 LEU A O 1
ATOM 802 N N . ASN A 1 104 ? 15.93 19.688 -4.168 1 87.44 104 ASN A N 1
ATOM 803 C CA . ASN A 1 104 ? 16.656 18.641 -4.902 1 87.44 104 ASN A CA 1
ATOM 804 C C . ASN A 1 104 ? 17.766 19.234 -5.758 1 87.44 104 ASN A C 1
ATOM 806 O O . ASN A 1 104 ? 18.828 18.625 -5.898 1 87.44 104 ASN A O 1
ATOM 810 N N . ALA A 1 105 ? 17.5 20.328 -6.348 1 88.31 105 ALA A N 1
ATOM 811 C CA . ALA A 1 105 ? 18.516 21 -7.152 1 88.31 105 ALA A CA 1
ATOM 812 C C . ALA A 1 105 ? 19.703 21.438 -6.289 1 88.31 105 ALA A C 1
ATOM 814 O O . ALA A 1 105 ? 20.859 21.281 -6.688 1 88.31 105 ALA A O 1
ATOM 815 N N . LEU A 1 106 ? 19.359 21.922 -5.168 1 90.69 106 LEU A N 1
ATOM 816 C CA . LEU A 1 106 ? 20.406 22.391 -4.266 1 90.69 106 LEU A CA 1
ATOM 817 C C . LEU A 1 106 ? 21.203 21.219 -3.705 1 90.69 106 LEU A C 1
ATOM 819 O O . LEU A 1 106 ? 22.422 21.328 -3.502 1 90.69 106 LEU A O 1
ATOM 823 N N . ALA A 1 107 ? 20.5 20.141 -3.438 1 87.12 107 ALA A N 1
ATOM 824 C CA . ALA A 1 107 ? 21.156 18.969 -2.877 1 87.12 107 ALA A CA 1
ATOM 825 C C . ALA A 1 107 ? 21.859 18.156 -3.967 1 87.12 107 ALA A C 1
ATOM 827 O O . ALA A 1 107 ? 22.594 17.203 -3.674 1 87.12 107 ALA A O 1
ATOM 828 N N . GLY A 1 108 ? 21.641 18.469 -5.164 1 80.38 108 GLY A N 1
ATOM 829 C CA . GLY A 1 108 ? 22.266 17.766 -6.266 1 80.38 108 GLY A CA 1
ATOM 830 C C . GLY A 1 108 ? 21.562 16.453 -6.609 1 80.38 108 GLY A C 1
ATOM 831 O O . GLY A 1 108 ? 22.188 15.5 -7.059 1 80.38 108 GLY A O 1
ATOM 832 N N . ARG A 1 109 ? 20.297 16.375 -6.273 1 76.69 109 ARG A N 1
ATOM 833 C CA . ARG A 1 109 ? 19.547 15.141 -6.48 1 76.69 109 ARG A CA 1
ATOM 834 C C . ARG A 1 109 ? 18.609 15.266 -7.672 1 76.69 109 ARG A C 1
ATOM 836 O O . ARG A 1 109 ? 17.75 14.398 -7.883 1 76.69 109 ARG A O 1
ATOM 843 N N . LEU A 1 110 ? 18.672 16.297 -8.352 1 72.12 110 LEU A N 1
ATOM 844 C CA . LEU A 1 110 ? 17.812 16.438 -9.523 1 72.12 110 LEU A CA 1
ATOM 845 C C . LEU A 1 110 ? 18.156 15.383 -10.578 1 72.12 110 LEU A C 1
ATOM 847 O O . LEU A 1 110 ? 19.344 15.102 -10.805 1 72.12 110 LEU A O 1
ATOM 851 N N . SER A 1 111 ? 17.156 14.406 -10.742 1 58.16 111 SER A N 1
ATOM 852 C CA . SER A 1 111 ? 17.375 13.289 -11.664 1 58.16 111 SER A CA 1
ATOM 853 C C . SER A 1 111 ? 18.031 13.75 -12.953 1 58.16 111 SER A C 1
ATOM 855 O O . SER A 1 111 ? 17.688 14.812 -13.492 1 58.16 111 SER A O 1
ATOM 857 N N . ALA A 1 112 ? 19.266 13.328 -13.109 1 52.62 112 ALA A N 1
ATOM 858 C CA . ALA A 1 112 ? 19.906 13.539 -14.406 1 52.62 112 ALA A CA 1
ATOM 859 C C . ALA A 1 112 ? 19.031 13.016 -15.547 1 52.62 112 ALA A C 1
ATOM 861 O O . ALA A 1 112 ? 19.5 12.859 -16.672 1 52.62 112 ALA A O 1
ATOM 862 N N . SER A 1 113 ? 17.766 12.695 -15.125 1 52.72 113 SER A N 1
ATOM 863 C CA . SER A 1 113 ? 17.047 12.188 -16.297 1 52.72 113 SER A CA 1
ATOM 864 C C . SER A 1 113 ? 16.969 13.242 -17.391 1 52.72 113 SER A C 1
ATOM 866 O O . SER A 1 113 ? 17.047 14.438 -17.125 1 52.72 113 SER A O 1
ATOM 868 N N . GLY A 1 114 ? 17.328 12.883 -18.516 1 59.28 114 GLY A N 1
ATOM 869 C CA . GLY A 1 114 ? 17.469 13.641 -19.75 1 59.28 114 GLY A CA 1
ATOM 870 C C . GLY A 1 114 ? 16.375 14.688 -19.922 1 59.28 114 GLY A C 1
ATOM 871 O O . GLY A 1 114 ? 16.484 15.562 -20.797 1 59.28 114 GLY A O 1
ATOM 872 N N . ASN A 1 115 ? 15.414 14.656 -18.922 1 67.5 115 ASN A N 1
ATOM 873 C CA . ASN A 1 115 ? 14.328 15.578 -19.234 1 67.5 115 ASN A CA 1
ATOM 874 C C . ASN A 1 115 ? 14.406 16.844 -18.391 1 67.5 115 ASN A C 1
ATOM 876 O O . ASN A 1 115 ? 13.617 17.781 -18.594 1 67.5 115 ASN A O 1
ATOM 880 N N . PHE A 1 116 ? 15.406 16.891 -17.391 1 75.5 116 PHE A N 1
ATOM 881 C CA . PHE A 1 116 ? 15.5 18.094 -16.578 1 75.5 116 PHE A CA 1
ATOM 882 C C . PHE A 1 116 ? 16.688 18.938 -17 1 75.5 116 PHE A C 1
ATOM 884 O O . PHE A 1 116 ? 17.75 18.422 -17.312 1 75.5 116 PHE A O 1
ATOM 891 N N . GLY A 1 117 ? 16.469 20.219 -17.344 1 77.75 117 GLY A N 1
ATOM 892 C CA . GLY A 1 117 ? 17.516 21.203 -17.578 1 77.75 117 GLY A CA 1
ATOM 893 C C . GLY A 1 117 ? 17.672 22.172 -16.422 1 77.75 117 GLY A C 1
ATOM 894 O O . GLY A 1 117 ? 16.688 22.734 -15.922 1 77.75 117 GLY A O 1
ATOM 895 N N . ALA A 1 118 ? 18.875 22.094 -15.766 1 83.94 118 ALA A N 1
ATOM 896 C CA . ALA A 1 118 ? 19.109 23 -14.648 1 83.94 118 ALA A CA 1
ATOM 897 C C . ALA A 1 118 ? 20.266 23.969 -14.953 1 83.94 118 ALA A C 1
ATOM 899 O O . ALA A 1 118 ? 21.234 23.578 -15.602 1 83.94 118 ALA A O 1
ATOM 900 N N . SER A 1 119 ? 20.047 25.281 -14.719 1 86.56 119 SER A N 1
ATOM 901 C CA . SER A 1 119 ? 21.094 26.281 -14.844 1 86.56 119 SER A CA 1
ATOM 902 C C . SER A 1 119 ? 21.219 27.109 -13.57 1 86.56 119 SER A C 1
ATOM 904 O O . SER A 1 119 ? 20.297 27.141 -12.742 1 86.56 119 SER A O 1
ATOM 906 N N . GLY A 1 120 ? 22.391 27.578 -13.273 1 88.69 120 GLY A N 1
ATOM 907 C CA . GLY A 1 120 ? 22.688 28.375 -12.094 1 88.69 120 GLY A CA 1
ATOM 908 C C . GLY A 1 120 ? 24.016 28.031 -11.453 1 88.69 120 GLY A C 1
ATOM 909 O O . GLY A 1 120 ? 24.797 27.266 -12.016 1 88.69 120 GLY A O 1
ATOM 910 N N . ARG A 1 121 ? 24.266 28.75 -10.383 1 87.69 121 ARG A N 1
ATOM 911 C CA . ARG A 1 121 ? 25.531 28.531 -9.695 1 87.69 121 ARG A CA 1
ATOM 912 C C . ARG A 1 121 ? 25.312 28.266 -8.211 1 87.69 121 ARG A C 1
ATOM 914 O O . ARG A 1 121 ? 24.562 28.984 -7.551 1 87.69 121 ARG A O 1
ATOM 921 N N . ILE A 1 122 ? 25.906 27.234 -7.742 1 88.94 122 ILE A N 1
ATOM 922 C CA . ILE A 1 122 ? 25.875 26.891 -6.324 1 88.94 122 ILE A CA 1
ATOM 923 C C . ILE A 1 122 ? 27.297 26.922 -5.766 1 88.94 122 ILE A C 1
ATOM 925 O O . ILE A 1 122 ? 28.219 26.359 -6.355 1 88.94 122 ILE A O 1
ATOM 929 N N . SER A 1 123 ? 27.438 27.672 -4.75 1 86.5 123 SER A N 1
ATOM 930 C CA . SER A 1 123 ? 28.766 27.812 -4.16 1 86.5 123 SER A CA 1
ATOM 931 C C . SER A 1 123 ? 28.75 27.453 -2.676 1 86.5 123 SER A C 1
ATOM 933 O O . SER A 1 123 ? 27.766 27.734 -1.979 1 86.5 123 SER A O 1
ATOM 935 N N . VAL A 1 124 ? 29.797 26.812 -2.227 1 86.19 124 VAL A N 1
ATOM 936 C CA . VAL A 1 124 ? 30.031 26.516 -0.819 1 86.19 124 VAL A CA 1
ATOM 937 C C . VAL A 1 124 ? 31.297 27.219 -0.344 1 86.19 124 VAL A C 1
ATOM 939 O O . VAL A 1 124 ? 32.375 27 -0.882 1 86.19 124 VAL A O 1
ATOM 942 N N . ASN A 1 125 ? 31.125 28.016 0.597 1 81.19 125 ASN A N 1
ATOM 943 C CA . ASN A 1 125 ? 32.25 28.812 1.087 1 81.19 125 ASN A CA 1
ATOM 944 C C . ASN A 1 125 ? 32.938 29.562 -0.049 1 81.19 125 ASN A C 1
ATOM 946 O O . ASN A 1 125 ? 34.156 29.531 -0.158 1 81.19 125 ASN A O 1
ATOM 950 N N . GLY A 1 126 ? 32.156 29.984 -1.004 1 76.12 126 GLY A N 1
ATOM 951 C CA . GLY A 1 126 ? 32.688 30.828 -2.078 1 76.12 126 GLY A CA 1
ATOM 952 C C . GLY A 1 126 ? 33.156 30.031 -3.277 1 76.12 126 GLY A C 1
ATOM 953 O O . GLY A 1 126 ? 33.438 30.609 -4.336 1 76.12 126 GLY A O 1
ATOM 954 N N . LYS A 1 127 ? 33.312 28.781 -3.109 1 78.75 127 LYS A N 1
ATOM 955 C CA . LYS A 1 127 ? 33.781 27.938 -4.207 1 78.75 127 LYS A CA 1
ATOM 956 C C . LYS A 1 127 ? 32.625 27.125 -4.801 1 78.75 127 LYS A C 1
ATOM 958 O O . LYS A 1 127 ? 31.688 26.766 -4.094 1 78.75 127 LYS A O 1
ATOM 963 N N . ARG A 1 128 ? 32.844 26.922 -6.035 1 82.38 128 ARG A N 1
ATOM 964 C CA . ARG A 1 128 ? 31.844 26.109 -6.711 1 82.38 128 ARG A CA 1
ATOM 965 C C . ARG A 1 128 ? 31.766 24.719 -6.102 1 82.38 128 ARG A C 1
ATOM 967 O O . ARG A 1 128 ? 32.781 24.125 -5.762 1 82.38 128 ARG A O 1
ATOM 974 N N . ARG A 1 129 ? 30.672 24.234 -6.012 1 78.94 129 ARG A N 1
ATOM 975 C CA . ARG A 1 129 ? 30.406 22.969 -5.332 1 78.94 129 ARG A CA 1
ATOM 976 C C . ARG A 1 129 ? 30.969 21.797 -6.125 1 78.94 129 ARG A C 1
ATOM 978 O O . ARG A 1 129 ? 30.781 21.719 -7.34 1 78.94 129 ARG A O 1
ATOM 985 N N . ASP A 1 130 ? 31.734 21.016 -5.5 1 74.44 130 ASP A N 1
ATOM 986 C CA . ASP A 1 130 ? 32.125 19.719 -6.047 1 74.44 130 ASP A CA 1
ATOM 987 C C . ASP A 1 130 ? 31.047 18.656 -5.766 1 74.44 130 ASP A C 1
ATOM 989 O O . ASP A 1 130 ? 30.766 18.344 -4.609 1 74.44 130 ASP A O 1
ATOM 993 N N . PRO A 1 131 ? 30.484 18.219 -6.809 1 75.56 131 PRO A N 1
ATOM 994 C CA . PRO A 1 131 ? 29.344 17.328 -6.625 1 75.56 131 PRO A CA 1
ATOM 995 C C . PRO A 1 131 ? 29.688 16.094 -5.785 1 75.56 131 P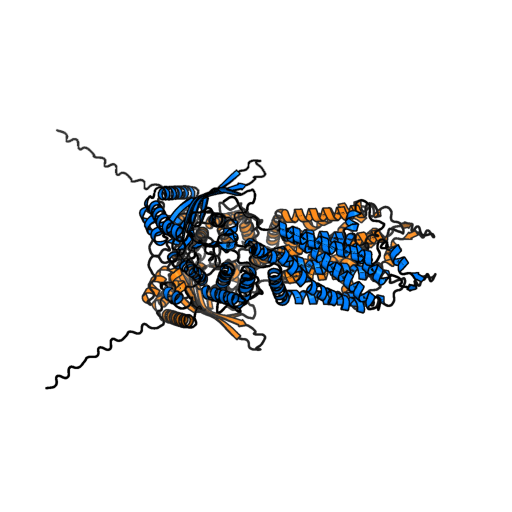RO A C 1
ATOM 997 O O . PRO A 1 131 ? 28.859 15.633 -4.996 1 75.56 131 PRO A O 1
ATOM 1000 N N . VAL A 1 132 ? 30.859 15.602 -5.898 1 71.44 132 VAL A N 1
ATOM 1001 C CA . VAL A 1 132 ? 31.219 14.367 -5.215 1 71.44 132 VAL A CA 1
ATOM 1002 C C . VAL A 1 132 ? 31.453 14.641 -3.729 1 71.44 132 VAL A C 1
ATOM 1004 O O . VAL A 1 132 ? 30.891 13.945 -2.871 1 71.44 132 VAL A O 1
ATOM 1007 N N . VAL A 1 133 ? 32.156 15.688 -3.527 1 71 133 VAL A N 1
ATOM 1008 C CA . VAL A 1 133 ? 32.469 16.031 -2.143 1 71 133 VAL A CA 1
ATOM 1009 C C . VAL A 1 133 ? 31.203 16.5 -1.431 1 71 133 VAL A C 1
ATOM 1011 O O . VAL A 1 133 ? 30.984 16.188 -0.258 1 71 133 VAL A O 1
ATOM 1014 N N . PHE A 1 134 ? 30.453 17.125 -2.129 1 77.44 134 PHE A N 1
ATOM 1015 C CA . PHE A 1 134 ? 29.219 17.688 -1.575 1 77.44 134 PHE A CA 1
ATOM 1016 C C . PHE A 1 134 ? 28.281 16.562 -1.141 1 77.44 134 PHE A C 1
ATOM 1018 O O . PHE A 1 134 ? 27.734 16.594 -0.033 1 77.44 134 PHE A O 1
ATOM 1025 N N . LYS A 1 135 ? 28.172 15.656 -1.925 1 72.5 135 LYS A N 1
ATOM 1026 C CA . LYS A 1 135 ? 27.219 14.586 -1.676 1 72.5 135 LYS A CA 1
ATOM 1027 C C . LYS A 1 135 ? 27.719 13.641 -0.585 1 72.5 135 LYS A C 1
ATOM 1029 O O . LYS A 1 135 ? 26.938 13.172 0.245 1 72.5 135 LYS A O 1
ATOM 1034 N N . LYS A 1 136 ? 28.938 13.484 -0.538 1 68.25 136 LYS A N 1
ATOM 1035 C CA . LYS A 1 136 ? 29.453 12.422 0.311 1 68.25 136 LYS A CA 1
ATOM 1036 C C . LYS A 1 136 ? 29.828 12.945 1.694 1 68.25 136 LYS A C 1
ATOM 1038 O O . LYS A 1 136 ? 29.75 12.219 2.686 1 68.25 136 LYS A O 1
ATOM 1043 N N . VAL A 1 137 ? 30.172 14.25 1.729 1 70.38 137 VAL A N 1
ATOM 1044 C CA . VAL A 1 137 ? 30.781 14.648 2.986 1 70.38 137 VAL A CA 1
ATOM 1045 C C . VAL A 1 137 ? 30.047 15.852 3.568 1 70.38 137 VAL A C 1
ATOM 1047 O O . VAL A 1 137 ? 29.812 15.922 4.777 1 70.38 137 VAL A O 1
ATOM 1050 N N . LEU A 1 138 ? 29.641 16.594 2.732 1 78.12 138 LEU A N 1
ATOM 1051 C CA . LEU A 1 138 ? 29.25 17.906 3.24 1 78.12 138 LEU A CA 1
ATOM 1052 C C . LEU A 1 138 ? 27.75 17.969 3.508 1 78.12 138 LEU A C 1
ATOM 1054 O O . LEU A 1 138 ? 27.297 18.703 4.391 1 78.12 138 LEU A O 1
ATOM 1058 N N . SER A 1 139 ? 27.094 17.141 2.717 1 87.12 139 SER A N 1
ATOM 1059 C CA . SER A 1 139 ? 25.656 17.359 2.785 1 87.12 139 SER A CA 1
ATOM 1060 C C . SER A 1 139 ? 24.922 16.078 3.168 1 87.12 139 SER A C 1
ATOM 1062 O O . SER A 1 139 ? 25.422 14.969 2.938 1 87.12 139 SER A O 1
ATOM 1064 N N . ALA A 1 140 ? 23.844 16.266 3.914 1 88.88 140 ALA A N 1
ATOM 1065 C CA . ALA A 1 140 ? 22.906 15.203 4.23 1 88.88 140 ALA A CA 1
ATOM 1066 C C . ALA A 1 140 ? 21.5 15.547 3.734 1 88.88 140 ALA A C 1
ATOM 1068 O O . ALA A 1 140 ? 21.078 16.703 3.801 1 88.88 140 ALA A O 1
ATOM 1069 N N . TYR A 1 141 ? 20.891 14.562 3.121 1 89.06 141 TYR A N 1
ATOM 1070 C CA . TYR A 1 141 ? 19.531 14.758 2.609 1 89.06 141 TYR A CA 1
ATOM 1071 C C . TYR A 1 141 ? 18.547 13.805 3.279 1 89.06 141 TYR A C 1
ATOM 1073 O O . TYR A 1 141 ? 18.75 12.586 3.264 1 89.06 141 TYR A O 1
ATOM 1081 N N . VAL A 1 142 ? 17.594 14.398 3.887 1 88.94 142 VAL A N 1
ATOM 1082 C CA . VAL A 1 142 ? 16.531 13.617 4.5 1 88.94 142 VAL A CA 1
ATOM 1083 C C . VAL A 1 142 ? 15.258 13.727 3.658 1 88.94 142 VAL A C 1
ATOM 1085 O O . VAL A 1 142 ? 14.719 14.82 3.48 1 88.94 142 VAL A O 1
ATOM 1088 N N . MET A 1 143 ? 14.789 12.602 3.199 1 85.5 143 MET A N 1
ATOM 1089 C CA . MET A 1 143 ? 13.625 12.562 2.32 1 85.5 143 MET A CA 1
ATOM 1090 C C . MET A 1 143 ? 12.328 12.664 3.123 1 85.5 143 MET A C 1
ATOM 1092 O O . MET A 1 143 ? 12.336 12.469 4.34 1 85.5 143 MET A O 1
ATOM 1096 N N . GLN A 1 144 ? 11.312 12.852 2.373 1 78.38 144 GLN A N 1
ATOM 1097 C CA . GLN A 1 144 ? 9.992 13.008 2.982 1 78.38 144 GLN A CA 1
ATOM 1098 C C . GLN A 1 144 ? 9.484 11.68 3.533 1 78.38 144 GLN A C 1
ATOM 1100 O O . GLN A 1 144 ? 8.992 11.617 4.66 1 78.38 144 GLN A O 1
ATOM 1105 N N . ASP A 1 145 ? 9.641 10.625 2.713 1 76.06 145 ASP A N 1
ATOM 1106 C CA . ASP A 1 145 ? 9.164 9.312 3.139 1 76.06 145 ASP A CA 1
ATOM 1107 C C . ASP A 1 145 ? 10.227 8.586 3.965 1 76.06 145 ASP A C 1
ATOM 1109 O O . ASP A 1 145 ? 11.406 8.586 3.605 1 76.06 145 ASP A O 1
ATOM 1113 N N . GLU A 1 146 ? 9.727 8.164 5.109 1 76 146 GLU A N 1
ATOM 1114 C CA . GLU A 1 146 ? 10.633 7.465 6.02 1 76 146 GLU A CA 1
ATOM 1115 C C . GLU A 1 146 ? 10.594 5.957 5.789 1 76 146 GLU A C 1
ATOM 1117 O O . GLU A 1 146 ? 9.844 5.238 6.461 1 76 146 GLU A O 1
ATOM 1122 N N . ASN A 1 147 ? 11.281 5.52 4.898 1 81.25 147 ASN A N 1
ATOM 1123 C CA . ASN A 1 147 ? 11.352 4.078 4.676 1 81.25 147 ASN A CA 1
ATOM 1124 C C . ASN A 1 147 ? 12.469 3.438 5.5 1 81.25 147 ASN A C 1
ATOM 1126 O O . ASN A 1 147 ? 13.625 3.428 5.082 1 81.25 147 ASN A O 1
ATOM 1130 N N . LEU A 1 148 ? 12.156 3.023 6.734 1 88.75 148 LEU A N 1
ATOM 1131 C CA . LEU A 1 148 ? 13.094 2.367 7.645 1 88.75 148 LEU A CA 1
ATOM 1132 C C . LEU A 1 148 ? 12.703 0.906 7.855 1 88.75 148 LEU A C 1
ATOM 1134 O O . LEU A 1 148 ? 11.57 0.512 7.578 1 88.75 148 LEU A O 1
ATOM 1138 N N . PHE A 1 149 ? 13.703 0.184 8.234 1 89.06 149 PHE A N 1
ATOM 1139 C CA . PHE A 1 149 ? 13.406 -1.208 8.555 1 89.06 149 PHE A CA 1
ATOM 1140 C C . PHE A 1 149 ? 12.633 -1.314 9.859 1 89.06 149 PHE A C 1
ATOM 1142 O O . PHE A 1 149 ? 13.125 -0.914 10.914 1 89.06 149 PHE A O 1
ATOM 1149 N N . ALA A 1 150 ? 11.469 -1.892 9.805 1 87.5 150 ALA A N 1
ATOM 1150 C CA . ALA A 1 150 ? 10.547 -1.968 10.938 1 87.5 150 ALA A CA 1
ATOM 1151 C C . ALA A 1 150 ? 11.078 -2.918 12.008 1 87.5 150 ALA A C 1
ATOM 1153 O O . ALA A 1 150 ? 10.75 -2.777 13.188 1 87.5 150 ALA A O 1
ATOM 1154 N N . GLU A 1 151 ? 11.984 -3.799 11.672 1 90.12 151 GLU A N 1
ATOM 1155 C CA . GLU A 1 151 ? 12.391 -4.875 12.57 1 90.12 151 GLU A CA 1
ATOM 1156 C C . GLU A 1 151 ? 13.664 -4.512 13.32 1 90.12 151 GLU A C 1
ATOM 1158 O O . GLU A 1 151 ? 14.164 -5.305 14.125 1 90.12 151 GLU A O 1
ATOM 1163 N N . LEU A 1 152 ? 14.156 -3.393 13.078 1 93 152 LEU A N 1
ATOM 1164 C CA . LEU A 1 152 ? 15.359 -2.947 13.781 1 93 152 LEU A CA 1
ATOM 1165 C C . LEU A 1 152 ? 15.016 -1.895 14.828 1 93 152 LEU A C 1
ATOM 1167 O O . LEU A 1 152 ? 14.023 -1.176 14.688 1 93 152 LEU A O 1
ATOM 1171 N N . THR A 1 153 ? 15.82 -1.893 15.812 1 94.94 153 THR A N 1
ATOM 1172 C CA . THR A 1 153 ? 15.656 -0.867 16.844 1 94.94 153 THR A CA 1
ATOM 1173 C C . THR A 1 153 ? 16.266 0.456 16.375 1 94.94 153 THR A C 1
ATOM 1175 O O . THR A 1 153 ? 17.016 0.495 15.398 1 94.94 153 THR A O 1
ATOM 1178 N N . VAL A 1 154 ? 15.93 1.462 17.109 1 94.75 154 VAL A N 1
ATOM 1179 C CA . VAL A 1 154 ? 16.422 2.799 16.812 1 94.75 154 VAL A CA 1
ATOM 1180 C C . VAL A 1 154 ? 17.953 2.807 16.891 1 94.75 154 VAL A C 1
ATOM 1182 O O . VAL A 1 154 ? 18.625 3.27 15.961 1 94.75 154 VAL A O 1
ATOM 1185 N N . GLU A 1 155 ? 18.453 2.225 17.859 1 95 155 GLU A N 1
ATOM 1186 C CA . GLU A 1 155 ? 19.891 2.193 18.078 1 95 155 GLU A CA 1
ATOM 1187 C C . GLU A 1 155 ? 20.594 1.378 17 1 95 155 GLU A C 1
ATOM 1189 O O . GLU A 1 155 ? 21.656 1.777 16.5 1 95 155 GLU A O 1
ATOM 1194 N N . GLU A 1 156 ? 20.062 0.328 16.688 1 94.31 156 GLU A N 1
ATOM 1195 C CA . GLU A 1 156 ? 20.656 -0.535 15.68 1 94.31 156 GLU A CA 1
ATOM 1196 C C . GLU A 1 156 ? 20.719 0.162 14.328 1 94.31 156 GLU A C 1
ATOM 1198 O O . GLU A 1 156 ? 21.703 0.056 13.602 1 94.31 156 GLU A O 1
ATOM 1203 N N . GLN A 1 157 ? 19.656 0.8 13.992 1 94 157 GLN A N 1
ATOM 1204 C CA . GLN A 1 157 ? 19.594 1.479 12.703 1 94 157 GLN A CA 1
ATOM 1205 C C . GLN A 1 157 ? 20.672 2.553 12.594 1 94 157 GLN A C 1
ATOM 1207 O O . GLN A 1 157 ? 21.359 2.641 11.578 1 94 157 GLN A O 1
ATOM 1212 N N . ILE A 1 158 ? 20.797 3.316 13.625 1 94.38 158 ILE A N 1
ATOM 1213 C CA . ILE A 1 158 ? 21.797 4.391 13.609 1 94.38 158 ILE A CA 1
ATOM 1214 C C . ILE A 1 158 ? 23.203 3.797 13.688 1 94.38 158 ILE A C 1
ATOM 1216 O O . ILE A 1 158 ? 24.125 4.281 13.031 1 94.38 158 ILE A O 1
ATOM 1220 N N . ASN A 1 159 ? 23.359 2.738 14.414 1 93.62 159 ASN A N 1
ATOM 1221 C CA . ASN A 1 159 ? 24.656 2.08 14.539 1 93.62 159 ASN A CA 1
ATOM 1222 C C . ASN A 1 159 ? 25.109 1.466 13.211 1 93.62 159 ASN A C 1
ATOM 1224 O O . ASN A 1 159 ? 26.281 1.493 12.875 1 93.62 159 ASN A O 1
ATOM 1228 N N . ILE A 1 160 ? 24.188 0.897 12.539 1 93.12 160 ILE A N 1
ATOM 1229 C CA . ILE A 1 160 ? 24.5 0.308 11.242 1 93.12 160 ILE A CA 1
ATOM 1230 C C . ILE A 1 160 ? 24.922 1.404 10.266 1 93.12 160 ILE A C 1
ATOM 1232 O O . ILE A 1 160 ? 25.906 1.252 9.531 1 93.12 160 ILE A O 1
ATOM 1236 N N . ALA A 1 161 ? 24.172 2.457 10.297 1 91.31 161 ALA A N 1
ATOM 1237 C CA . ALA A 1 161 ? 24.531 3.586 9.445 1 91.31 161 ALA A CA 1
ATOM 1238 C C . ALA A 1 161 ? 25.922 4.117 9.797 1 91.31 161 ALA A C 1
ATOM 1240 O O . ALA A 1 161 ? 26.719 4.422 8.914 1 91.31 161 ALA A O 1
ATOM 1241 N N . ALA A 1 162 ? 26.203 4.184 11.078 1 90.81 162 ALA A N 1
ATOM 1242 C CA . ALA A 1 162 ? 27.5 4.668 11.539 1 90.81 162 ALA A CA 1
ATOM 1243 C C . ALA A 1 162 ? 28.625 3.729 11.117 1 90.81 162 ALA A C 1
ATOM 1245 O O . ALA A 1 162 ? 29.703 4.176 10.742 1 90.81 162 ALA A O 1
ATOM 1246 N N . SER A 1 163 ? 28.375 2.494 11.172 1 90.5 163 SER A N 1
ATOM 1247 C CA . SER A 1 163 ? 29.375 1.501 10.812 1 90.5 163 SER A CA 1
ATOM 1248 C C . SER A 1 163 ? 29.672 1.525 9.32 1 90.5 163 SER A C 1
ATOM 1250 O O . SER A 1 163 ? 30.797 1.218 8.898 1 90.5 163 SER A O 1
ATOM 1252 N N . LEU A 1 164 ? 28.75 1.958 8.578 1 89.38 164 LEU A N 1
ATOM 1253 C CA . LEU A 1 164 ? 28.906 1.922 7.129 1 89.38 164 LEU A CA 1
ATOM 1254 C C . LEU A 1 164 ? 29.469 3.24 6.609 1 89.38 164 LEU A C 1
ATOM 1256 O O . LEU A 1 164 ? 30.156 3.268 5.586 1 89.38 164 LEU A O 1
ATOM 1260 N N . ARG A 1 165 ? 29.172 4.297 7.301 1 85.12 165 ARG A N 1
ATOM 1261 C CA . ARG A 1 165 ? 29.469 5.605 6.73 1 85.12 165 ARG A CA 1
ATOM 1262 C C . ARG A 1 165 ? 30.719 6.211 7.367 1 85.12 165 ARG A C 1
ATOM 1264 O O . ARG A 1 165 ? 31.312 7.145 6.824 1 85.12 165 ARG A O 1
ATOM 1271 N N . LEU A 1 166 ? 31.078 5.77 8.484 1 83.75 166 LEU A N 1
ATOM 1272 C CA . LEU A 1 166 ? 32.25 6.332 9.172 1 83.75 166 LEU A CA 1
ATOM 1273 C C . LEU A 1 166 ? 33.531 5.598 8.773 1 83.75 166 LEU A C 1
ATOM 1275 O O . LEU A 1 166 ? 33.469 4.41 8.445 1 83.75 166 LEU A O 1
ATOM 1279 N N . PRO A 1 167 ? 34.562 6.379 8.781 1 77.25 167 PRO A N 1
ATOM 1280 C CA . PRO A 1 167 ? 35.844 5.781 8.352 1 77.25 167 PRO A CA 1
ATOM 1281 C C . PRO A 1 167 ? 36.312 4.652 9.273 1 77.25 167 PRO A C 1
ATOM 1283 O O . PRO A 1 167 ? 35.844 4.57 10.422 1 77.25 167 PRO A O 1
ATOM 1286 N N . ARG A 1 168 ? 37.156 3.811 8.75 1 72.25 168 ARG A N 1
ATOM 1287 C CA . ARG A 1 168 ? 37.688 2.605 9.391 1 72.25 168 ARG A CA 1
ATOM 1288 C C . ARG A 1 168 ? 38.5 2.955 10.633 1 72.25 168 ARG A C 1
ATOM 1290 O O . ARG A 1 168 ? 38.562 2.166 11.578 1 72.25 168 ARG A O 1
ATOM 1297 N N . ASP A 1 169 ? 39.031 4.098 10.578 1 74.56 169 ASP A N 1
ATOM 1298 C CA . ASP A 1 169 ? 40.031 4.426 11.602 1 74.56 169 ASP A CA 1
ATOM 1299 C C . ASP A 1 169 ? 39.344 4.762 12.93 1 74.56 169 ASP A C 1
ATOM 1301 O O . ASP A 1 169 ? 40 4.871 13.961 1 74.56 169 ASP A O 1
ATOM 1305 N N . LEU A 1 170 ? 38.094 4.746 12.828 1 77.81 170 LEU A N 1
ATOM 1306 C CA . LEU A 1 170 ? 37.375 5.066 14.062 1 77.81 170 LEU A CA 1
ATOM 1307 C C . LEU A 1 170 ? 37.156 3.814 14.906 1 77.81 170 LEU A C 1
ATOM 1309 O O . LEU A 1 170 ? 36.75 2.777 14.383 1 77.81 170 LEU A O 1
ATOM 1313 N N . SER A 1 171 ? 37.625 3.85 16.141 1 81.62 171 SER A N 1
ATOM 1314 C CA . SER A 1 171 ? 37.438 2.736 17.062 1 81.62 171 SER A CA 1
ATOM 1315 C C . SER A 1 171 ? 35.969 2.465 17.312 1 81.62 171 SER A C 1
ATOM 1317 O O . SER A 1 171 ? 35.125 3.334 17.078 1 81.62 171 SER A O 1
ATOM 1319 N N . LYS A 1 172 ? 35.688 1.292 17.688 1 85.38 172 LYS A N 1
ATOM 1320 C CA . LYS A 1 172 ? 34.312 0.887 18 1 85.38 172 LYS A CA 1
ATOM 1321 C C . LYS A 1 172 ? 33.719 1.757 19.109 1 85.38 172 LYS A C 1
ATOM 1323 O O . LYS A 1 172 ? 32.562 2.148 19.047 1 85.38 172 LYS A O 1
ATOM 1328 N N . GLU A 1 173 ? 34.531 2.072 20.031 1 87.06 173 GLU A N 1
ATOM 1329 C CA . GLU A 1 173 ? 34.094 2.875 21.156 1 87.06 173 GLU A CA 1
ATOM 1330 C C . GLU A 1 173 ? 33.75 4.297 20.719 1 87.06 173 GLU A C 1
ATOM 1332 O O . GLU A 1 173 ? 32.75 4.863 21.172 1 87.06 173 GLU A O 1
ATOM 1337 N N . SER A 1 174 ? 34.531 4.766 19.859 1 85.06 174 SER A N 1
ATOM 1338 C CA . SER A 1 174 ? 34.281 6.109 19.359 1 85.06 174 SER A CA 1
ATOM 1339 C C . SER A 1 174 ? 33 6.16 18.531 1 85.06 174 SER A C 1
ATOM 1341 O O . SER A 1 174 ? 32.25 7.137 18.594 1 85.06 174 SER A O 1
ATOM 1343 N N . ARG A 1 175 ? 32.844 5.137 17.828 1 87.56 175 ARG A N 1
ATOM 1344 C CA . ARG A 1 175 ? 31.625 5.055 17.031 1 87.56 175 ARG A CA 1
ATOM 1345 C C . ARG A 1 175 ? 30.391 4.988 17.906 1 87.56 175 ARG A C 1
ATOM 1347 O O . ARG A 1 175 ? 29.391 5.668 17.641 1 87.56 175 ARG A O 1
ATOM 1354 N N . GLU A 1 176 ? 30.484 4.191 18.922 1 89.5 176 GLU A N 1
ATOM 1355 C CA . GLU A 1 176 ? 29.344 4.043 19.828 1 89.5 176 GLU A CA 1
ATOM 1356 C C . GLU A 1 176 ? 29.062 5.344 20.562 1 89.5 176 GLU A C 1
ATOM 1358 O O . GLU A 1 176 ? 27.906 5.684 20.812 1 89.5 176 GLU A O 1
ATOM 1363 N N . SER A 1 177 ? 30.078 5.969 20.844 1 88.06 177 SER A N 1
ATOM 1364 C CA . SER A 1 177 ? 29.906 7.254 21.5 1 88.06 177 SER A CA 1
ATOM 1365 C C . SER A 1 177 ? 29.25 8.273 20.594 1 88.06 177 SER A C 1
ATOM 1367 O O . SER A 1 177 ? 28.422 9.07 21.031 1 88.06 177 SER A O 1
ATOM 1369 N N . ARG A 1 178 ? 29.594 8.203 19.391 1 86.88 178 ARG A N 1
ATOM 1370 C CA . ARG A 1 178 ? 29 9.109 18.422 1 86.88 178 ARG A CA 1
ATOM 1371 C C . ARG A 1 178 ? 27.516 8.805 18.234 1 86.88 178 ARG A C 1
ATOM 1373 O O . ARG A 1 178 ? 26.688 9.727 18.141 1 86.88 178 ARG A O 1
ATOM 1380 N N . VAL A 1 179 ? 27.25 7.586 18.172 1 92.44 179 VAL A N 1
ATOM 1381 C CA . VAL A 1 179 ? 25.859 7.164 18.016 1 92.44 179 VAL A CA 1
ATOM 1382 C C . VAL A 1 179 ? 25.047 7.602 19.234 1 92.44 179 VAL A C 1
ATOM 1384 O O . VAL A 1 179 ? 23.938 8.109 19.094 1 92.44 179 VAL A O 1
ATOM 1387 N N . GLU A 1 180 ? 25.609 7.441 20.359 1 90.75 180 GLU A N 1
ATOM 1388 C CA . GLU A 1 180 ? 24.938 7.848 21.594 1 90.75 180 GLU A CA 1
ATOM 1389 C C . GLU A 1 180 ? 24.719 9.359 21.625 1 90.75 180 GLU A C 1
ATOM 1391 O O . GLU A 1 180 ? 23.703 9.836 22.125 1 90.75 180 GLU A O 1
ATOM 1396 N N . ALA A 1 181 ? 25.641 10.031 21.125 1 86 181 ALA A N 1
ATOM 1397 C CA . ALA A 1 181 ? 25.547 11.484 21.062 1 86 181 ALA A CA 1
ATOM 1398 C C . ALA A 1 181 ? 24.406 11.922 20.141 1 86 181 ALA A C 1
ATOM 1400 O O . ALA A 1 181 ? 23.641 12.836 20.484 1 86 181 ALA A O 1
ATOM 1401 N N . ILE A 1 182 ? 24.344 11.273 19.047 1 89.31 182 ILE A N 1
ATOM 1402 C CA . ILE A 1 182 ? 23.297 11.602 18.078 1 89.31 182 ILE A CA 1
ATOM 1403 C C . ILE A 1 182 ? 21.938 11.281 18.672 1 89.31 182 ILE A C 1
ATOM 1405 O O . ILE A 1 182 ? 21 12.07 18.531 1 89.31 182 ILE A O 1
ATOM 1409 N N . ILE A 1 183 ? 21.859 10.148 19.328 1 91.38 183 ILE A N 1
ATOM 1410 C CA . ILE A 1 183 ? 20.594 9.719 19.938 1 91.38 183 ILE A CA 1
ATOM 1411 C C . ILE A 1 183 ? 20.172 10.719 21 1 91.38 183 ILE A C 1
ATOM 1413 O O . ILE A 1 183 ? 19 11.078 21.094 1 91.38 183 ILE A O 1
ATOM 1417 N N . SER A 1 184 ? 21.094 11.172 21.672 1 85 184 SER A N 1
ATOM 1418 C CA . SER A 1 184 ? 20.828 12.148 22.719 1 85 184 SER A CA 1
ATOM 1419 C C . SER A 1 184 ? 20.453 13.5 22.125 1 85 184 SER A C 1
ATOM 1421 O O . SER A 1 184 ? 19.516 14.148 22.594 1 85 184 SER A O 1
ATOM 1423 N N . GLU A 1 185 ? 21.156 13.836 21.094 1 81.69 185 GLU A N 1
ATOM 1424 C CA . GLU A 1 185 ? 20.922 15.117 20.438 1 81.69 185 GLU A CA 1
ATOM 1425 C C . GLU A 1 185 ? 19.516 15.172 19.828 1 81.69 185 GLU A C 1
ATOM 1427 O O . GLU A 1 185 ? 18.906 16.234 19.766 1 81.69 185 GLU A O 1
ATOM 1432 N N . LEU A 1 186 ? 19.016 14.055 19.438 1 86.81 186 LEU A N 1
ATOM 1433 C CA . LEU A 1 186 ? 17.719 14.008 18.766 1 86.81 186 LEU A CA 1
ATOM 1434 C C . LEU A 1 186 ? 16.625 13.625 19.75 1 86.81 186 LEU A C 1
ATOM 1436 O O . LEU A 1 186 ? 15.469 13.453 19.359 1 86.81 186 LEU A O 1
ATOM 1440 N N . GLY A 1 187 ? 16.906 13.422 21.016 1 80.25 187 GLY A N 1
ATOM 1441 C CA . GLY A 1 187 ? 15.914 13.086 22.031 1 80.25 187 GLY A CA 1
ATOM 1442 C C . GLY A 1 187 ? 15.336 11.695 21.875 1 80.25 187 GLY A C 1
ATOM 1443 O O . GLY A 1 187 ? 14.133 11.492 22.062 1 80.25 187 GLY A O 1
ATOM 1444 N N . LEU A 1 188 ? 16.156 10.789 21.484 1 86.31 188 LEU A N 1
ATOM 1445 C CA . LEU A 1 188 ? 15.695 9.43 21.219 1 86.31 188 LEU A CA 1
ATOM 1446 C C . LEU A 1 188 ? 16.188 8.469 22.297 1 86.31 188 LEU A C 1
ATOM 1448 O O . LEU A 1 188 ? 16.141 7.25 22.109 1 86.31 188 LEU A O 1
ATOM 1452 N N . VAL A 1 189 ? 16.594 8.93 23.391 1 85.69 189 VAL A N 1
ATOM 1453 C CA . VAL A 1 189 ? 17.219 8.109 24.438 1 85.69 189 VAL A CA 1
ATOM 1454 C C . VAL A 1 189 ? 16.219 7.098 24.969 1 85.69 189 VAL A C 1
ATOM 1456 O O . VAL A 1 189 ? 16.562 5.93 25.188 1 85.69 189 VAL A O 1
ATOM 1459 N N . GLU A 1 190 ? 15 7.504 25.109 1 81.94 190 GLU A N 1
ATOM 1460 C CA . GLU A 1 190 ? 13.984 6.617 25.672 1 81.94 190 GLU A CA 1
ATOM 1461 C C . GLU A 1 190 ? 13.555 5.562 24.656 1 81.94 190 GLU A C 1
ATOM 1463 O O . GLU A 1 190 ? 13.141 4.461 25.031 1 81.94 190 GLU A O 1
ATOM 1468 N N . ALA A 1 191 ? 13.672 5.934 23.406 1 87.38 191 ALA A N 1
ATOM 1469 C CA . ALA A 1 191 ? 13.211 5.031 22.359 1 87.38 191 ALA A CA 1
ATOM 1470 C C . ALA A 1 191 ? 14.383 4.234 21.781 1 87.38 191 ALA A C 1
ATOM 1472 O O . ALA A 1 191 ? 14.219 3.523 20.781 1 87.38 191 ALA A O 1
ATOM 1473 N N . LYS A 1 192 ? 15.445 4.293 22.422 1 91 192 LYS A N 1
ATOM 1474 C CA . LYS A 1 192 ? 16.688 3.729 21.891 1 91 192 LYS A CA 1
ATOM 1475 C C . LYS A 1 192 ? 16.547 2.232 21.625 1 91 192 LYS A C 1
ATOM 1477 O O . LYS A 1 192 ? 17 1.732 20.594 1 91 192 LYS A O 1
ATOM 1482 N N . LYS A 1 193 ? 15.844 1.514 22.453 1 91.75 193 LYS A N 1
ATOM 1483 C CA . LYS A 1 193 ? 15.742 0.06 22.359 1 91.75 193 LYS A CA 1
ATOM 1484 C C . LYS A 1 193 ? 14.391 -0.364 21.781 1 91.75 193 LYS A C 1
ATOM 1486 O O . LYS A 1 193 ? 14.094 -1.558 21.703 1 91.75 193 LYS A O 1
ATOM 1491 N N . THR A 1 194 ? 13.711 0.578 21.328 1 90.88 194 THR A N 1
ATOM 1492 C CA . THR A 1 194 ? 12.398 0.281 20.766 1 90.88 194 THR A CA 1
ATOM 1493 C C . THR A 1 194 ? 12.5 0.002 19.266 1 90.88 194 THR A C 1
ATOM 1495 O O . THR A 1 194 ? 13.328 0.595 18.578 1 90.88 194 THR A O 1
ATOM 1498 N N . LEU A 1 195 ? 11.695 -0.926 18.812 1 92.19 195 LEU A N 1
ATOM 1499 C CA . LEU A 1 195 ? 11.648 -1.227 17.375 1 92.19 195 LEU A CA 1
ATOM 1500 C C . LEU A 1 195 ? 10.984 -0.09 16.609 1 92.19 195 LEU A C 1
ATOM 1502 O O . LEU A 1 195 ? 10.094 0.586 17.125 1 92.19 195 LEU A O 1
ATOM 1506 N N . VAL A 1 196 ? 11.445 0.207 15.43 1 90.06 196 VAL A N 1
ATOM 1507 C CA . VAL A 1 196 ? 10.852 1.239 14.586 1 90.06 196 VAL A CA 1
ATOM 1508 C C . VAL A 1 196 ? 9.406 0.876 14.266 1 90.06 196 VAL A C 1
ATOM 1510 O O . VAL A 1 196 ? 8.516 1.718 14.367 1 90.06 196 VAL A O 1
ATOM 1513 N N . GLY A 1 197 ? 9.203 -0.361 13.953 1 83.5 197 GLY A N 1
ATOM 1514 C CA . GLY A 1 197 ? 7.836 -0.827 13.766 1 83.5 197 GLY A CA 1
ATOM 1515 C C . GLY A 1 197 ? 7.27 -0.488 12.398 1 83.5 197 GLY A C 1
ATOM 1516 O O . GLY A 1 197 ? 7.941 0.15 11.586 1 83.5 197 GLY A O 1
ATOM 1517 N N . SER A 1 198 ? 6.043 -1.036 12.07 1 76.38 198 SER A N 1
ATOM 1518 C CA . SER A 1 198 ? 5.309 -0.821 10.828 1 76.38 198 SER A CA 1
ATOM 1519 C C . SER A 1 198 ? 3.832 -0.553 11.102 1 76.38 198 SER A C 1
ATOM 1521 O O . SER A 1 198 ? 3.441 -0.307 12.25 1 76.38 198 SER A O 1
ATOM 1523 N N . GLU A 1 199 ? 3.111 -0.461 10.062 1 64.94 199 GLU A N 1
ATOM 1524 C CA . GLU A 1 199 ? 1.672 -0.26 10.195 1 64.94 199 GLU A CA 1
ATOM 1525 C C . GLU A 1 199 ? 1.018 -1.424 10.938 1 64.94 199 GLU A C 1
ATOM 1527 O O . GLU A 1 199 ? 0.017 -1.24 11.633 1 64.94 199 GLU A O 1
ATOM 1532 N N . THR A 1 200 ? 1.654 -2.498 10.875 1 62.94 200 THR A N 1
ATOM 1533 C CA . THR A 1 200 ? 1.058 -3.699 11.445 1 62.94 200 THR A CA 1
ATOM 1534 C C . THR A 1 200 ? 1.641 -3.984 12.828 1 62.94 200 THR A C 1
ATOM 1536 O O . THR A 1 200 ? 1.013 -4.66 13.641 1 62.94 200 THR A O 1
ATOM 1539 N N . LYS A 1 201 ? 2.842 -3.443 13.055 1 69.38 201 LYS A N 1
ATOM 1540 C CA . LYS A 1 201 ? 3.514 -3.658 14.328 1 69.38 201 LYS A CA 1
ATOM 1541 C C . LYS A 1 201 ? 3.797 -2.334 15.031 1 69.38 201 LYS A C 1
ATOM 1543 O O . LYS A 1 201 ? 4.406 -1.434 14.445 1 69.38 201 LYS A O 1
ATOM 1548 N N . LYS A 1 202 ? 3.322 -2.277 16.203 1 74.38 202 LYS A N 1
ATOM 1549 C CA . LYS A 1 202 ? 3.494 -1.05 16.984 1 74.38 202 LYS A CA 1
ATOM 1550 C C . LYS A 1 202 ? 4.969 -0.771 17.25 1 74.38 202 LYS A C 1
ATOM 1552 O O . LYS A 1 202 ? 5.734 -1.687 17.562 1 74.38 202 LYS A O 1
ATOM 1557 N N . GLY A 1 203 ? 5.492 0.33 16.891 1 83.38 203 GLY A N 1
ATOM 1558 C CA . GLY A 1 203 ? 6.844 0.775 17.188 1 83.38 203 GLY A CA 1
ATOM 1559 C C . GLY A 1 203 ? 6.906 2.215 17.672 1 83.38 203 GLY A C 1
ATOM 1560 O O . GLY A 1 203 ? 6.098 2.637 18.5 1 83.38 203 GLY A O 1
ATOM 1561 N N . ILE A 1 204 ? 7.875 2.861 17.234 1 84.81 204 ILE A N 1
ATOM 1562 C CA . ILE A 1 204 ? 8.102 4.242 17.656 1 84.81 204 ILE A CA 1
ATOM 1563 C C . ILE A 1 204 ? 7.082 5.156 16.984 1 84.81 204 ILE A C 1
ATOM 1565 O O . ILE A 1 204 ? 6.391 4.746 16.047 1 84.81 204 ILE A O 1
ATOM 1569 N N . SER A 1 205 ? 6.953 6.32 17.594 1 77.38 205 SER A N 1
ATOM 1570 C CA . SER A 1 205 ? 6.004 7.297 17.078 1 77.38 205 SER A CA 1
ATOM 1571 C C . SER A 1 205 ? 6.484 7.883 15.75 1 77.38 205 SER A C 1
ATOM 1573 O O . SER A 1 205 ? 7.633 7.676 15.352 1 77.38 205 SER A O 1
ATOM 1575 N N . GLY A 1 206 ? 5.605 8.539 14.977 1 78.12 206 GLY A N 1
ATOM 1576 C CA . GLY A 1 206 ? 5.969 9.18 13.719 1 78.12 206 GLY A CA 1
ATOM 1577 C C . GLY A 1 206 ? 7.074 10.211 13.875 1 78.12 206 GLY A C 1
ATOM 1578 O O . GLY A 1 206 ? 7.961 10.305 13.023 1 78.12 206 GLY A O 1
ATOM 1579 N N . GLY A 1 207 ? 6.98 10.969 14.93 1 81.88 207 GLY A N 1
ATOM 1580 C CA . GLY A 1 207 ? 8.016 11.961 15.195 1 81.88 207 GLY A CA 1
ATOM 1581 C C . GLY A 1 207 ? 9.367 11.344 15.508 1 81.88 207 GLY A C 1
ATOM 1582 O O . GLY A 1 207 ? 10.398 11.852 15.062 1 81.88 207 GLY A O 1
ATOM 1583 N N . GLU A 1 208 ? 9.281 10.305 16.266 1 85 208 GLU A N 1
ATOM 1584 C CA . GLU A 1 208 ? 10.523 9.594 16.562 1 85 208 GLU A CA 1
ATOM 1585 C C . GLU A 1 208 ? 11.125 8.977 15.297 1 85 208 GLU A C 1
ATOM 1587 O O . GLU A 1 208 ? 12.344 8.977 15.125 1 85 208 GLU A O 1
ATOM 1592 N N . ARG A 1 209 ? 10.273 8.508 14.516 1 90.19 209 ARG A N 1
ATOM 1593 C CA . ARG A 1 209 ? 10.719 7.902 13.258 1 90.19 209 ARG A CA 1
ATOM 1594 C C . ARG A 1 209 ? 11.43 8.93 12.383 1 90.19 209 ARG A C 1
ATOM 1596 O O . ARG A 1 209 ? 12.438 8.609 11.742 1 90.19 209 ARG A O 1
ATOM 1603 N N . LYS A 1 210 ? 10.891 10.094 12.336 1 89.5 210 LYS A N 1
ATOM 1604 C CA . LYS A 1 210 ? 11.516 11.164 11.57 1 89.5 210 LYS A CA 1
ATOM 1605 C C . LYS A 1 210 ? 12.883 11.531 12.148 1 89.5 210 LYS A C 1
ATOM 1607 O O . LYS A 1 210 ? 13.844 11.734 11.406 1 89.5 210 LYS A O 1
ATOM 1612 N N . ARG A 1 211 ? 12.93 11.602 13.398 1 89.56 211 ARG A N 1
ATOM 1613 C CA . ARG A 1 211 ? 14.188 11.953 14.055 1 89.56 211 ARG A CA 1
ATOM 1614 C C . ARG A 1 211 ? 15.227 10.852 13.867 1 89.56 211 ARG A C 1
ATOM 1616 O O . ARG A 1 211 ? 16.422 11.141 13.758 1 89.56 211 ARG A O 1
ATOM 1623 N N . VAL A 1 212 ? 14.781 9.664 13.797 1 93 212 VAL A N 1
ATOM 1624 C CA . VAL A 1 212 ? 15.695 8.57 13.5 1 93 212 VAL A CA 1
ATOM 1625 C C . VAL A 1 212 ? 16.25 8.719 12.086 1 93 212 VAL A C 1
ATOM 1627 O O . VAL A 1 212 ? 17.438 8.523 11.852 1 93 212 VAL A O 1
ATOM 1630 N N . SER A 1 213 ? 15.375 9.031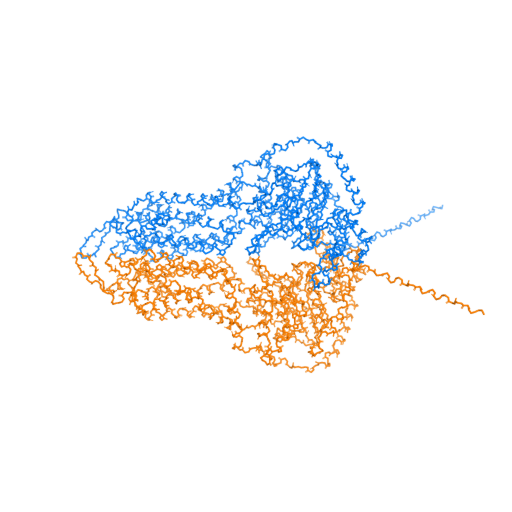 11.172 1 91.81 213 SER A N 1
ATOM 1631 C CA . SER A 1 213 ? 15.797 9.242 9.789 1 91.81 213 SER A CA 1
ATOM 1632 C C . SER A 1 213 ? 16.844 10.344 9.695 1 91.81 213 SER A C 1
ATOM 1634 O O . SER A 1 213 ? 17.797 10.242 8.922 1 91.81 213 SER A O 1
ATOM 1636 N N . ILE A 1 214 ? 16.656 11.352 10.469 1 90.94 214 ILE A N 1
ATOM 1637 C CA . ILE A 1 214 ? 17.625 12.438 10.523 1 90.94 214 ILE A CA 1
ATOM 1638 C C . ILE A 1 214 ? 18.938 11.93 11.133 1 90.94 214 ILE A C 1
ATOM 1640 O O . ILE A 1 214 ? 20.031 12.242 10.633 1 90.94 214 ILE A O 1
ATOM 1644 N N . GLY A 1 215 ? 18.797 11.148 12.156 1 91.69 215 GLY A N 1
ATOM 1645 C CA . GLY A 1 215 ? 19.953 10.602 12.836 1 91.69 215 GLY A CA 1
ATOM 1646 C C . GLY A 1 215 ? 20.828 9.75 11.93 1 91.69 215 GLY A C 1
ATOM 1647 O O . GLY A 1 215 ? 22.047 9.789 12.016 1 91.69 215 GLY A O 1
ATOM 1648 N N . ILE A 1 216 ? 20.219 9.031 11.086 1 91.75 216 ILE A N 1
ATOM 1649 C CA . ILE A 1 216 ? 20.938 8.164 10.148 1 91.75 216 ILE A CA 1
ATOM 1650 C C . ILE A 1 216 ? 21.812 9.008 9.234 1 91.75 216 ILE A C 1
ATOM 1652 O O . ILE A 1 216 ? 22.938 8.617 8.914 1 91.75 216 ILE A O 1
ATOM 1656 N N . GLU A 1 217 ? 21.359 10.148 8.914 1 87.88 217 GLU A N 1
ATOM 1657 C CA . GLU A 1 217 ? 22.094 11.023 8.008 1 87.88 217 GLU A CA 1
ATOM 1658 C C . GLU A 1 217 ? 23.141 11.844 8.758 1 87.88 217 GLU A C 1
ATOM 1660 O O . GLU A 1 217 ? 24.125 12.297 8.164 1 87.88 217 GLU A O 1
ATOM 1665 N N . LEU A 1 218 ? 22.969 11.953 10.016 1 88.94 218 LEU A N 1
ATOM 1666 C CA . LEU A 1 218 ? 23.828 12.812 10.82 1 88.94 218 LEU A CA 1
ATOM 1667 C C . LEU A 1 218 ? 25.094 12.07 11.227 1 88.94 218 LEU A C 1
ATOM 1669 O O . LEU A 1 218 ? 26.047 12.68 11.742 1 88.94 218 LEU A O 1
ATOM 1673 N N . VAL A 1 219 ? 25.109 10.875 11.016 1 87.56 219 VAL A N 1
ATOM 1674 C CA . VAL A 1 219 ? 26.234 10.055 11.484 1 87.56 219 VAL A CA 1
ATOM 1675 C C . VAL A 1 219 ? 27.531 10.578 10.883 1 87.56 219 VAL A C 1
ATOM 1677 O O . VAL A 1 219 ? 28.594 10.531 11.531 1 87.56 219 VAL A O 1
ATOM 1680 N N . ARG A 1 220 ? 27.484 11.148 9.703 1 81.88 220 ARG A N 1
ATOM 1681 C CA . ARG A 1 220 ? 28.672 11.664 9.031 1 81.88 220 ARG A CA 1
ATOM 1682 C C . ARG A 1 220 ? 29 13.07 9.5 1 81.88 220 ARG A C 1
ATOM 1684 O O . ARG A 1 220 ? 30.016 13.648 9.086 1 81.88 220 ARG A O 1
ATOM 1691 N N . ASP A 1 221 ? 28.203 13.562 10.289 1 82.69 221 ASP A N 1
ATOM 1692 C CA . ASP A 1 221 ? 28.375 14.906 10.828 1 82.69 221 ASP A CA 1
ATOM 1693 C C . ASP A 1 221 ? 28.422 15.945 9.711 1 82.69 221 ASP A C 1
ATOM 1695 O O . ASP A 1 221 ? 29.391 16.719 9.609 1 82.69 221 ASP A O 1
ATOM 1699 N N . PRO A 1 222 ? 27.453 15.945 8.898 1 88.25 222 PRO A N 1
ATOM 1700 C CA . PRO A 1 222 ? 27.406 16.922 7.801 1 88.25 222 PRO A CA 1
ATOM 1701 C C . PRO A 1 222 ? 27.25 18.359 8.297 1 88.25 222 PRO A C 1
ATOM 1703 O O . PRO A 1 222 ? 26.688 18.594 9.359 1 88.25 222 PRO A O 1
ATOM 1706 N N . SER A 1 223 ? 27.828 19.281 7.508 1 89.19 223 SER A N 1
ATOM 1707 C CA . SER A 1 223 ? 27.703 20.688 7.836 1 89.19 223 SER A CA 1
ATOM 1708 C C . SER A 1 223 ? 26.438 21.281 7.242 1 89.19 223 SER A C 1
ATOM 1710 O O . SER A 1 223 ? 25.938 22.312 7.711 1 89.19 223 SER A O 1
ATOM 1712 N N . LEU A 1 224 ? 26 20.578 6.191 1 92 224 LEU A N 1
ATOM 1713 C CA . LEU A 1 224 ? 24.781 21.016 5.512 1 92 224 LEU A CA 1
ATOM 1714 C C . LEU A 1 224 ? 23.719 19.938 5.551 1 92 224 LEU A C 1
ATOM 1716 O O . LEU A 1 224 ? 23.969 18.781 5.191 1 92 224 LEU A O 1
ATOM 1720 N N . ILE A 1 225 ? 22.562 20.312 6.016 1 93.75 225 ILE A N 1
ATOM 1721 C CA . ILE A 1 225 ? 21.484 19.328 6.133 1 93.75 225 ILE A CA 1
ATOM 1722 C C . ILE A 1 225 ? 20.266 19.812 5.34 1 93.75 225 ILE A C 1
ATOM 1724 O O . ILE A 1 225 ? 19.797 20.922 5.535 1 93.75 225 ILE A O 1
ATOM 1728 N N . PHE A 1 226 ? 19.828 19.016 4.395 1 94.44 226 PHE A N 1
ATOM 1729 C CA . PHE A 1 226 ? 18.625 19.266 3.613 1 94.44 226 PHE A CA 1
ATOM 1730 C C . PHE A 1 226 ? 17.484 18.375 4.062 1 94.44 226 PHE A C 1
ATOM 1732 O O . PHE A 1 226 ? 17.625 17.156 4.125 1 94.44 226 PHE A O 1
ATOM 1739 N N . LEU A 1 227 ? 16.375 18.953 4.418 1 95.31 227 LEU A N 1
ATOM 1740 C CA . LEU A 1 227 ? 15.219 18.172 4.84 1 95.31 227 LEU A CA 1
ATOM 1741 C C . LEU A 1 227 ? 13.992 18.516 3.996 1 95.31 227 LEU A C 1
ATOM 1743 O O . LEU A 1 227 ? 13.609 19.688 3.889 1 95.31 227 LEU A O 1
ATOM 1747 N N . ASP A 1 228 ? 13.438 17.484 3.406 1 91.69 228 ASP A N 1
ATOM 1748 C CA . ASP A 1 228 ? 12.227 17.656 2.619 1 91.69 228 ASP A CA 1
ATOM 1749 C C . ASP A 1 228 ? 10.984 17.391 3.461 1 91.69 228 ASP A C 1
ATOM 1751 O O . ASP A 1 228 ? 10.641 16.234 3.727 1 91.69 228 ASP A O 1
ATOM 1755 N N . GLU A 1 229 ? 10.289 18.344 3.859 1 89.44 229 GLU A N 1
ATOM 1756 C CA . GLU A 1 229 ? 9.047 18.312 4.625 1 89.44 229 GLU A CA 1
ATOM 1757 C C . GLU A 1 229 ? 9.18 17.406 5.844 1 89.44 229 GLU A C 1
ATOM 1759 O O . GLU A 1 229 ? 8.398 16.453 6.008 1 89.44 229 GLU A O 1
ATOM 1764 N N . PRO A 1 230 ? 10.023 17.75 6.758 1 90.81 230 PRO A N 1
ATOM 1765 C CA . PRO A 1 230 ? 10.258 16.906 7.934 1 90.81 230 PRO A CA 1
ATOM 1766 C C . PRO A 1 230 ? 9.07 16.891 8.891 1 90.81 230 PRO A C 1
ATOM 1768 O O . PRO A 1 230 ? 9 16.016 9.766 1 90.81 230 PRO A O 1
ATOM 1771 N N . THR A 1 231 ? 8.148 17.828 8.766 1 86.5 231 THR A N 1
ATOM 1772 C CA . THR A 1 231 ? 7.035 17.906 9.703 1 86.5 231 THR A CA 1
ATOM 1773 C C . THR A 1 231 ? 5.766 17.328 9.086 1 86.5 231 THR A C 1
ATOM 1775 O O . THR A 1 231 ? 4.715 17.297 9.727 1 86.5 231 THR A O 1
ATOM 1778 N N . SER A 1 232 ? 5.859 16.891 7.922 1 78.06 232 SER A N 1
ATOM 1779 C CA . SER A 1 232 ? 4.68 16.375 7.238 1 78.06 232 SER A CA 1
ATOM 1780 C C . SER A 1 232 ? 4.16 15.102 7.914 1 78.06 232 SER A C 1
ATOM 1782 O O . SER A 1 232 ? 4.941 14.234 8.305 1 78.06 232 SER A O 1
ATOM 1784 N N . GLY A 1 233 ? 2.854 15.039 8.141 1 68.44 233 GLY A N 1
ATOM 1785 C CA . GLY A 1 233 ? 2.23 13.852 8.703 1 68.44 233 GLY A CA 1
ATOM 1786 C C . GLY A 1 233 ? 2.389 13.758 10.211 1 68.44 233 GLY A C 1
ATOM 1787 O O . GLY A 1 233 ? 2.006 12.75 10.812 1 68.44 233 GLY A O 1
ATOM 1788 N N . LEU A 1 234 ? 3.018 14.758 10.82 1 73.56 234 LEU A N 1
ATOM 1789 C CA . LEU A 1 234 ? 3.244 14.75 12.266 1 73.56 234 LEU A CA 1
ATOM 1790 C C . LEU A 1 234 ? 2.229 15.625 12.984 1 73.56 234 LEU A C 1
ATOM 1792 O O . LEU A 1 234 ? 1.742 16.609 12.422 1 73.56 234 LEU A O 1
ATOM 1796 N N . ASP A 1 235 ? 1.939 15.195 14.18 1 67.94 235 ASP A N 1
ATOM 1797 C CA . ASP A 1 235 ? 1.134 16.078 15.023 1 67.94 235 ASP A CA 1
ATOM 1798 C C . ASP A 1 235 ? 1.957 17.25 15.539 1 67.94 235 ASP A C 1
ATOM 1800 O O . ASP A 1 235 ? 3.172 17.297 15.328 1 67.94 235 ASP A O 1
ATOM 1804 N N . ALA A 1 236 ? 1.333 18.109 16.109 1 67.56 236 ALA A N 1
ATOM 1805 C CA . ALA A 1 236 ? 1.915 19.391 16.516 1 67.56 236 ALA A CA 1
ATOM 1806 C C . ALA A 1 236 ? 3.104 19.188 17.453 1 67.56 236 ALA A C 1
ATOM 1808 O O . ALA A 1 236 ? 4.156 19.797 17.281 1 67.56 236 ALA A O 1
ATOM 1809 N N . PHE A 1 237 ? 2.918 18.312 18.344 1 67 237 PHE A N 1
ATOM 1810 C CA . PHE A 1 237 ? 3.98 18.109 19.328 1 67 237 PHE A CA 1
ATOM 1811 C C . PHE A 1 237 ? 5.203 17.469 18.672 1 67 237 PHE A C 1
ATOM 1813 O O . PHE A 1 237 ? 6.336 17.875 18.938 1 67 237 PHE A O 1
ATOM 1820 N N . ASN A 1 238 ? 4.91 16.484 17.953 1 74.81 238 ASN A N 1
ATOM 1821 C CA . ASN A 1 238 ? 6.008 15.805 17.266 1 74.81 238 ASN A CA 1
ATOM 1822 C C . ASN A 1 238 ? 6.691 16.719 16.25 1 74.81 238 ASN A C 1
ATOM 1824 O O . ASN A 1 238 ? 7.91 16.672 16.094 1 74.81 238 ASN A O 1
ATOM 1828 N N . ALA A 1 239 ? 5.887 17.5 15.602 1 82.12 239 ALA A N 1
ATOM 1829 C CA . ALA A 1 239 ? 6.457 18.438 14.641 1 82.12 239 ALA A CA 1
ATOM 1830 C C . ALA A 1 239 ? 7.379 19.438 15.344 1 82.12 239 ALA A C 1
ATOM 1832 O O . ALA A 1 239 ? 8.477 19.719 14.859 1 82.12 239 ALA A O 1
ATOM 1833 N N . GLN A 1 240 ? 6.945 19.938 16.438 1 82.5 240 GLN A N 1
ATOM 1834 C CA . GLN A 1 240 ? 7.746 20.875 17.203 1 82.5 240 GLN A CA 1
ATOM 1835 C C . GLN A 1 240 ? 9.023 20.234 17.719 1 82.5 240 GLN A C 1
ATOM 1837 O O . GLN A 1 240 ? 10.086 20.859 17.734 1 82.5 240 GLN A O 1
ATOM 1842 N N . SER A 1 241 ? 8.836 19 18.141 1 79.31 241 SER A N 1
ATOM 1843 C CA . SER A 1 241 ? 10 18.281 18.656 1 79.31 241 SER A CA 1
ATOM 1844 C C . SER A 1 241 ? 11.055 18.094 17.562 1 79.31 241 SER A C 1
ATOM 1846 O O . SER A 1 241 ? 12.25 18.203 17.828 1 79.31 241 SER A O 1
ATOM 1848 N N . VAL A 1 242 ? 10.625 17.797 16.438 1 87.31 242 VAL A N 1
ATOM 1849 C CA . VAL A 1 242 ? 11.539 17.594 15.32 1 87.31 242 VAL A CA 1
ATOM 1850 C C . VAL A 1 242 ? 12.234 18.906 14.969 1 87.31 242 VAL A C 1
ATOM 1852 O O . VAL A 1 242 ? 13.453 18.938 14.805 1 87.31 242 VAL A O 1
ATOM 1855 N N . VAL A 1 243 ? 11.516 20 14.883 1 91.38 243 VAL A N 1
ATOM 1856 C CA . VAL A 1 243 ? 12.086 21.281 14.492 1 91.38 243 VAL A CA 1
ATOM 1857 C C . VAL A 1 243 ? 13.023 21.781 15.594 1 91.38 243 VAL A C 1
ATOM 1859 O O . VAL A 1 243 ? 14.055 22.391 15.305 1 91.38 243 VAL A O 1
ATOM 1862 N N . ASN A 1 244 ? 12.648 21.484 16.781 1 87.12 244 ASN A N 1
ATOM 1863 C CA . ASN A 1 244 ? 13.555 21.844 17.875 1 87.12 244 ASN A CA 1
ATOM 1864 C C . ASN A 1 244 ? 14.898 21.125 17.75 1 87.12 244 ASN A C 1
ATOM 1866 O O . ASN A 1 244 ? 15.945 21.719 18.031 1 87.12 244 ASN A O 1
ATOM 1870 N N . SER A 1 245 ? 14.742 19.922 17.406 1 88.12 245 SER A N 1
ATOM 1871 C CA . SER A 1 245 ? 15.977 19.172 17.188 1 88.12 245 SER A CA 1
ATOM 1872 C C . SER A 1 245 ? 16.797 19.781 16.047 1 88.12 245 SER A C 1
ATOM 1874 O O . SER A 1 245 ? 18.016 19.844 16.125 1 88.12 245 SER A O 1
ATOM 1876 N N . LEU A 1 246 ? 16.172 20.234 15.07 1 93 246 LEU A N 1
ATOM 1877 C CA . LEU A 1 246 ? 16.844 20.828 13.922 1 93 246 LEU A CA 1
ATOM 1878 C C . LEU A 1 246 ? 17.484 22.172 14.305 1 93 246 LEU A C 1
ATOM 1880 O O . LEU A 1 246 ? 18.578 22.484 13.836 1 93 246 LEU A O 1
ATOM 1884 N N . VAL A 1 247 ? 16.812 22.938 15.102 1 93 247 VAL A N 1
ATOM 1885 C CA . VAL A 1 247 ? 17.344 24.219 15.578 1 93 247 VAL A CA 1
ATOM 1886 C C . VAL A 1 247 ? 18.594 23.969 16.406 1 93 247 VAL A C 1
ATOM 1888 O O . VAL A 1 247 ? 19.594 24.703 16.281 1 93 247 VAL A O 1
ATOM 1891 N N . CYS A 1 248 ? 18.453 22.922 17.188 1 86.69 248 CYS A N 1
ATOM 1892 C CA . CYS A 1 248 ? 19.609 22.578 17.984 1 86.69 248 CYS A CA 1
ATOM 1893 C C . CYS A 1 248 ? 20.797 22.203 17.109 1 86.69 248 CYS A C 1
ATOM 1895 O O . CYS A 1 248 ? 21.938 22.578 17.391 1 86.69 248 CYS A O 1
ATOM 1897 N N . LEU A 1 249 ? 20.562 21.516 16.125 1 89.25 249 LEU A N 1
ATOM 1898 C CA . LEU A 1 249 ? 21.609 21.141 15.18 1 89.25 249 LEU A CA 1
ATOM 1899 C C . LEU A 1 249 ? 22.188 22.375 14.484 1 89.25 249 LEU A C 1
ATOM 1901 O O . LEU A 1 249 ? 23.391 22.469 14.289 1 89.25 249 LEU A O 1
ATOM 1905 N N . ALA A 1 250 ? 21.328 23.25 14.109 1 92.44 250 ALA A N 1
ATOM 1906 C CA . ALA A 1 250 ? 21.766 24.484 13.469 1 92.44 250 ALA A CA 1
ATOM 1907 C C . ALA A 1 250 ? 22.656 25.297 14.398 1 92.44 250 ALA A C 1
ATOM 1909 O O . ALA A 1 250 ? 23.688 25.844 13.977 1 92.44 250 ALA A O 1
ATOM 1910 N N . ARG A 1 251 ? 22.344 25.344 15.625 1 88.56 251 ARG A N 1
ATOM 1911 C CA . ARG A 1 251 ? 23.078 26.125 16.609 1 88.56 251 ARG A CA 1
ATOM 1912 C C . ARG A 1 251 ? 24.438 25.5 16.891 1 88.56 251 ARG A C 1
ATOM 1914 O O . ARG A 1 251 ? 25.359 26.172 17.375 1 88.56 251 ARG A O 1
ATOM 1921 N N . LYS A 1 252 ? 24.531 24.234 16.531 1 85.81 252 LYS A N 1
ATOM 1922 C CA . LYS A 1 252 ? 25.812 23.562 16.625 1 85.81 252 LYS A CA 1
ATOM 1923 C C . LYS A 1 252 ? 26.625 23.734 15.352 1 85.81 252 LYS A C 1
ATOM 1925 O O . LYS A 1 252 ? 27.281 22.797 14.883 1 85.81 252 LYS A O 1
ATOM 1930 N N . ASN A 1 253 ? 26.469 24.766 14.719 1 87.12 253 ASN A N 1
ATOM 1931 C CA . ASN A 1 253 ? 27.25 25.234 13.586 1 87.12 253 ASN A CA 1
ATOM 1932 C C . ASN A 1 253 ? 26.938 24.438 12.32 1 87.12 253 ASN A C 1
ATOM 1934 O O . ASN A 1 253 ? 27.844 24.125 11.539 1 87.12 253 ASN A O 1
ATOM 1938 N N . ARG A 1 254 ? 25.781 24.078 12.188 1 90.69 254 ARG A N 1
ATOM 1939 C CA . ARG A 1 254 ? 25.312 23.453 10.961 1 90.69 254 ARG A CA 1
ATOM 1940 C C . ARG A 1 254 ? 24.344 24.359 10.211 1 90.69 254 ARG A C 1
ATOM 1942 O O . ARG A 1 254 ? 23.703 25.219 10.82 1 90.69 254 ARG A O 1
ATOM 1949 N N . ALA A 1 255 ? 24.375 24.25 8.922 1 93.56 255 ALA A N 1
ATOM 1950 C CA . ALA A 1 255 ? 23.375 24.922 8.094 1 93.56 255 ALA A CA 1
ATOM 1951 C C . ALA A 1 255 ? 22.234 23.969 7.754 1 93.56 255 ALA A C 1
ATOM 1953 O O . ALA A 1 255 ? 22.453 22.891 7.207 1 93.56 255 ALA A O 1
ATOM 1954 N N . VAL A 1 256 ? 21.062 24.344 8.133 1 95.81 256 VAL A N 1
ATOM 1955 C CA . VAL A 1 256 ? 19.922 23.469 7.945 1 95.81 256 VAL A CA 1
ATOM 1956 C C . VAL A 1 256 ? 18.922 24.109 6.984 1 95.81 256 VAL A C 1
ATOM 1958 O O . VAL A 1 256 ? 18.547 25.266 7.164 1 95.81 256 VAL A O 1
ATOM 1961 N N . LEU A 1 257 ? 18.609 23.422 5.922 1 96.31 257 LEU A N 1
ATOM 1962 C CA . LEU A 1 257 ? 17.578 23.844 4.973 1 96.31 257 LEU A CA 1
ATOM 1963 C C . LEU A 1 257 ? 16.406 22.891 4.996 1 96.31 257 LEU A C 1
ATOM 1965 O O . LEU A 1 257 ? 16.578 21.672 4.902 1 96.31 257 LEU A O 1
ATOM 1969 N N . MET A 1 258 ? 15.227 23.406 5.145 1 95.75 258 MET A N 1
ATOM 1970 C CA . MET A 1 258 ? 14.07 22.516 5.145 1 95.75 258 MET A CA 1
ATOM 1971 C C . MET A 1 258 ? 12.906 23.141 4.375 1 95.75 258 MET A C 1
ATOM 1973 O O . MET A 1 258 ? 12.797 24.359 4.289 1 95.75 258 MET A O 1
ATOM 1977 N N . THR A 1 259 ? 12.195 22.328 3.736 1 94.44 259 THR A N 1
ATOM 1978 C CA . THR A 1 259 ? 10.922 22.75 3.158 1 94.44 259 THR A CA 1
ATOM 1979 C C . THR A 1 259 ? 9.773 22.516 4.137 1 94.44 259 THR A C 1
ATOM 1981 O O . THR A 1 259 ? 9.773 21.516 4.867 1 94.44 259 THR A O 1
ATOM 1984 N N . ILE A 1 260 ? 8.922 23.438 4.281 1 89.31 260 ILE A N 1
ATOM 1985 C CA . ILE A 1 260 ? 7.793 23.312 5.195 1 89.31 260 ILE A CA 1
ATOM 1986 C C . ILE A 1 260 ? 6.52 23.828 4.523 1 89.31 260 ILE A C 1
ATOM 1988 O O . ILE A 1 260 ? 6.551 24.844 3.824 1 89.31 260 ILE A O 1
ATOM 1992 N N . HIS A 1 261 ? 5.551 23.203 4.633 1 76.94 261 HIS A N 1
ATOM 1993 C CA . HIS A 1 261 ? 4.297 23.594 3.998 1 76.94 261 HIS A CA 1
ATOM 1994 C C . HIS A 1 261 ? 3.518 24.562 4.871 1 76.94 261 HIS A C 1
ATOM 1996 O O . HIS A 1 261 ? 3.197 25.672 4.438 1 76.94 261 HIS A O 1
ATOM 2002 N N . GLN A 1 262 ? 3.07 24.125 6.043 1 78 262 GLN A N 1
ATOM 2003 C CA . GLN A 1 262 ? 2.254 24.953 6.93 1 78 262 GLN A CA 1
ATOM 2004 C C . GLN A 1 262 ? 2.715 24.828 8.375 1 78 262 GLN A C 1
ATOM 2006 O O . GLN A 1 262 ? 2.102 24.109 9.172 1 78 262 GLN A O 1
ATOM 2011 N N . PRO A 1 263 ? 3.639 25.719 8.664 1 81.25 263 PRO A N 1
ATOM 2012 C CA . PRO A 1 263 ? 4.141 25.594 10.031 1 81.25 263 PRO A CA 1
ATOM 2013 C C . PRO A 1 263 ? 3.223 26.266 11.055 1 81.25 263 PRO A C 1
ATOM 2015 O O . PRO A 1 263 ? 2.549 27.25 10.734 1 81.25 263 PRO A O 1
ATOM 2018 N N . ARG A 1 264 ? 3.287 25.719 12.203 1 82.38 264 ARG A N 1
ATOM 2019 C CA . ARG A 1 264 ? 2.639 26.375 13.336 1 82.38 264 ARG A CA 1
ATOM 2020 C C . ARG A 1 264 ? 3.365 27.656 13.719 1 82.38 264 ARG A C 1
ATOM 2022 O O . ARG A 1 264 ? 4.508 27.875 13.305 1 82.38 264 ARG A O 1
ATOM 2029 N N . SER A 1 265 ? 2.691 28.453 14.477 1 81.06 265 SER A N 1
ATOM 2030 C CA . SER A 1 265 ? 3.266 29.734 14.883 1 81.06 265 SER A CA 1
ATOM 2031 C C . SER A 1 265 ? 4.539 29.531 15.703 1 81.06 265 SER A C 1
ATOM 2033 O O . SER A 1 265 ? 5.492 30.297 15.57 1 81.06 265 SER A O 1
ATOM 2035 N N . ASP A 1 266 ? 4.504 28.453 16.469 1 81.56 266 ASP A N 1
ATOM 2036 C CA . ASP A 1 266 ? 5.672 28.188 17.297 1 81.56 266 ASP A CA 1
ATOM 2037 C C . ASP A 1 266 ? 6.863 27.75 16.453 1 81.56 266 ASP A C 1
ATOM 2039 O O . ASP A 1 266 ? 8.008 28.109 16.75 1 81.56 266 ASP A O 1
ATOM 2043 N N . ILE A 1 267 ? 6.57 27.062 15.477 1 87.75 267 ILE A N 1
ATOM 2044 C CA . ILE A 1 267 ? 7.617 26.594 14.578 1 87.75 267 ILE A CA 1
ATOM 2045 C C . ILE A 1 267 ? 8.133 27.75 13.734 1 87.75 267 ILE A C 1
ATOM 2047 O O . ILE A 1 267 ? 9.336 27.875 13.492 1 87.75 267 ILE A O 1
ATOM 2051 N N . PHE A 1 268 ? 7.242 28.625 13.336 1 89.25 268 PHE A N 1
ATOM 2052 C CA . PHE A 1 268 ? 7.617 29.766 12.531 1 89.25 268 PHE A CA 1
ATOM 2053 C C . PHE A 1 268 ? 8.594 30.672 13.281 1 89.25 268 PHE A C 1
ATOM 2055 O O . PHE A 1 268 ? 9.508 31.25 12.688 1 89.25 268 PHE A O 1
ATOM 2062 N N . SER A 1 269 ? 8.375 30.797 14.531 1 87.19 269 SER A N 1
ATOM 2063 C CA . SER A 1 269 ? 9.211 31.672 15.352 1 87.19 269 SER A CA 1
ATOM 2064 C C . SER A 1 269 ? 10.625 31.125 15.492 1 87.19 269 SER A C 1
ATOM 2066 O O . SER A 1 269 ? 11.547 31.859 15.836 1 87.19 269 SER A O 1
ATOM 2068 N N . LEU A 1 270 ? 10.773 29.828 15.188 1 90.69 270 LEU A N 1
ATOM 2069 C CA . LEU A 1 270 ? 12.078 29.188 15.336 1 90.69 270 LEU A CA 1
ATOM 2070 C C . LEU A 1 270 ? 12.898 29.328 14.062 1 90.69 270 LEU A C 1
ATOM 2072 O O . LEU A 1 270 ? 14.109 29.078 14.07 1 90.69 270 LEU A O 1
ATOM 2076 N N . ILE A 1 271 ? 12.32 29.812 13.047 1 94.25 271 ILE A N 1
ATOM 2077 C CA . ILE A 1 271 ? 12.984 29.906 11.75 1 94.25 271 ILE A CA 1
ATOM 2078 C C . ILE A 1 271 ? 13.852 31.156 11.711 1 94.25 271 ILE A C 1
ATOM 2080 O O . ILE A 1 271 ? 13.406 32.25 12.094 1 94.25 271 ILE A O 1
ATOM 2084 N N . ASP A 1 272 ? 15.039 31.016 11.281 1 93 272 ASP A N 1
ATOM 2085 C CA . ASP A 1 272 ? 15.945 32.156 11.188 1 93 272 ASP A CA 1
ATOM 2086 C C . ASP A 1 272 ? 15.758 32.906 9.875 1 93 272 ASP A C 1
ATOM 2088 O O . ASP A 1 272 ? 15.586 34.125 9.867 1 93 272 ASP A O 1
ATOM 2092 N N . SER A 1 273 ? 15.875 32.188 8.828 1 92.81 273 SER A N 1
ATOM 2093 C CA . SER A 1 273 ? 15.719 32.75 7.488 1 92.81 273 SER A CA 1
ATOM 2094 C C . SER A 1 273 ? 14.562 32.094 6.742 1 92.81 273 SER A C 1
ATOM 2096 O O . SER A 1 273 ? 14.328 30.891 6.883 1 92.81 273 SER A O 1
ATOM 2098 N N . LEU A 1 274 ? 13.938 32.906 5.961 1 94.44 274 LEU A N 1
ATOM 2099 C CA . LEU A 1 274 ? 12.742 32.438 5.262 1 94.44 274 LEU A CA 1
ATOM 2100 C C . LEU A 1 274 ? 12.844 32.719 3.766 1 94.44 274 LEU A C 1
ATOM 2102 O O . LEU A 1 274 ? 13.266 33.812 3.361 1 94.44 274 LEU A O 1
ATOM 2106 N N . LEU A 1 275 ? 12.617 31.734 2.971 1 94.69 275 LEU A N 1
ATOM 2107 C CA . LEU A 1 275 ? 12.523 31.875 1.521 1 94.69 275 LEU A CA 1
ATOM 2108 C C . LEU A 1 275 ? 11.125 31.5 1.036 1 94.69 275 LEU A C 1
ATOM 2110 O O . LEU A 1 275 ? 10.664 30.375 1.236 1 94.69 275 LEU A O 1
ATOM 2114 N N . LEU A 1 276 ? 10.453 32.469 0.463 1 95.25 276 LEU A N 1
ATOM 2115 C CA . LEU A 1 276 ? 9.102 32.25 -0.029 1 95.25 276 LEU A CA 1
ATOM 2116 C C . LEU A 1 276 ? 9.094 32.031 -1.54 1 95.25 276 LEU A C 1
ATOM 2118 O O . LEU A 1 276 ? 9.602 32.875 -2.289 1 95.25 276 LEU A O 1
ATOM 2122 N N . LEU A 1 277 ? 8.555 30.891 -1.896 1 93.94 277 LEU A N 1
ATOM 2123 C CA . LEU A 1 277 ? 8.523 30.5 -3.303 1 93.94 277 LEU A CA 1
ATOM 2124 C C . LEU A 1 277 ? 7.082 30.359 -3.789 1 93.94 277 LEU A C 1
ATOM 2126 O O . LEU A 1 277 ? 6.25 29.75 -3.113 1 93.94 277 LEU A O 1
ATOM 2130 N N . SER A 1 278 ? 6.789 31 -4.867 1 92.12 278 SER A N 1
ATOM 2131 C CA . SER A 1 278 ? 5.496 30.828 -5.523 1 92.12 278 SER A CA 1
ATOM 2132 C C . SER A 1 278 ? 5.648 30.812 -7.039 1 92.12 278 SER A C 1
ATOM 2134 O O . SER A 1 278 ? 6.332 31.656 -7.613 1 92.12 278 SER A O 1
ATOM 2136 N N . GLU A 1 279 ? 5.133 29.891 -7.699 1 89.38 279 GLU A N 1
ATOM 2137 C CA . GLU A 1 279 ? 5.184 29.703 -9.148 1 89.38 279 GLU A CA 1
ATOM 2138 C C . GLU A 1 279 ? 6.625 29.734 -9.656 1 89.38 279 GLU A C 1
ATOM 2140 O O . GLU A 1 279 ? 6.906 30.344 -10.68 1 89.38 279 GLU A O 1
ATOM 2145 N N . GLY A 1 280 ? 7.496 29.297 -8.867 1 91.81 280 GLY A N 1
ATOM 2146 C CA . GLY A 1 280 ? 8.883 29.188 -9.289 1 91.81 280 GLY A CA 1
ATOM 2147 C C . GLY A 1 280 ? 9.68 30.469 -9.094 1 91.81 280 GLY A C 1
ATOM 2148 O O . GLY A 1 280 ? 10.844 30.547 -9.492 1 91.81 280 GLY A O 1
ATOM 2149 N N . LYS A 1 281 ? 9.086 31.469 -8.523 1 93.5 281 LYS A N 1
ATOM 2150 C CA . LYS A 1 281 ? 9.75 32.75 -8.305 1 93.5 281 LYS A CA 1
ATOM 2151 C C . LYS A 1 281 ? 9.859 33.062 -6.812 1 93.5 281 LYS A C 1
ATOM 2153 O O . LYS A 1 281 ? 9.016 32.625 -6.02 1 93.5 281 LYS A O 1
ATOM 2158 N N . VAL A 1 282 ? 10.875 33.812 -6.473 1 93.94 282 VAL A N 1
ATOM 2159 C CA . VAL A 1 282 ? 11.078 34.188 -5.078 1 93.94 282 VAL A CA 1
ATOM 2160 C C . VAL A 1 282 ? 10.305 35.469 -4.773 1 93.94 282 VAL A C 1
ATOM 2162 O O . VAL A 1 282 ? 10.391 36.438 -5.527 1 93.94 282 VAL A O 1
ATOM 2165 N N . LEU A 1 283 ? 9.617 35.469 -3.715 1 93.69 283 LEU A N 1
ATOM 2166 C CA . LEU A 1 283 ? 8.828 36.656 -3.328 1 93.69 283 LEU A CA 1
ATOM 2167 C C . LEU A 1 283 ? 9.43 37.344 -2.109 1 93.69 283 LEU A C 1
ATOM 2169 O O . LEU A 1 283 ? 9.141 38.5 -1.844 1 93.69 283 LEU A O 1
ATOM 2173 N N . TYR A 1 284 ? 10.148 36.562 -1.382 1 92.81 284 TYR A N 1
ATOM 2174 C CA . TYR A 1 284 ? 10.82 37.094 -0.198 1 92.81 284 TYR A CA 1
ATOM 2175 C C . TYR A 1 284 ? 11.984 36.219 0.213 1 92.81 284 TYR A C 1
ATOM 2177 O O . TYR A 1 284 ? 11.883 35 0.165 1 92.81 284 TYR A O 1
ATOM 2185 N N . PHE A 1 285 ? 13.078 36.781 0.504 1 92.56 285 PHE A N 1
ATOM 2186 C CA . PHE A 1 285 ? 14.219 36.094 1.105 1 92.56 285 PHE A CA 1
ATOM 2187 C C . PHE A 1 285 ? 14.883 37 2.154 1 92.56 285 PHE A C 1
ATOM 2189 O O . PHE A 1 285 ? 15.344 38.094 1.845 1 92.56 285 PHE A O 1
ATOM 2196 N N . GLY A 1 286 ? 14.852 36.5 3.379 1 90.12 286 GLY A N 1
ATOM 2197 C CA . GLY A 1 286 ? 15.414 37.281 4.48 1 90.12 286 GLY A CA 1
ATOM 2198 C C . GLY A 1 286 ? 15.094 36.688 5.84 1 90.12 286 GLY A C 1
ATOM 2199 O O . GLY A 1 286 ? 14.711 35.5 5.938 1 90.12 286 GLY A O 1
ATOM 2200 N N . PRO A 1 287 ? 15.336 37.438 6.875 1 90.62 287 PRO A N 1
ATOM 2201 C CA . PRO A 1 287 ? 15 36.938 8.211 1 90.62 287 PRO A CA 1
ATOM 2202 C C . PRO A 1 287 ? 13.5 36.688 8.398 1 90.62 287 PRO A C 1
ATOM 2204 O O . PRO A 1 287 ? 12.688 37.531 7.988 1 90.62 287 PRO A O 1
ATOM 2207 N N . ALA A 1 288 ? 13.172 35.625 8.969 1 92.25 288 ALA A N 1
ATOM 2208 C CA . ALA A 1 288 ? 11.773 35.25 9.141 1 92.25 288 ALA A CA 1
ATOM 2209 C C . ALA A 1 288 ? 11.031 36.25 10.008 1 92.25 288 ALA A C 1
ATOM 2211 O O . ALA A 1 288 ? 9.867 36.562 9.75 1 92.25 288 ALA A O 1
ATOM 2212 N N . LYS A 1 289 ? 11.641 36.781 11 1 87.44 289 LYS A N 1
ATOM 2213 C CA . LYS A 1 289 ? 11.023 37.719 11.945 1 87.44 289 LYS A CA 1
ATOM 2214 C C . LYS A 1 289 ? 10.625 39.031 11.266 1 87.44 289 LYS A C 1
ATOM 2216 O O . LYS A 1 289 ? 9.688 39.688 11.703 1 87.44 289 LYS A O 1
ATOM 2221 N N . GLU A 1 290 ? 11.328 39.312 10.203 1 89.62 290 GLU A N 1
ATOM 2222 C CA . GLU A 1 290 ? 11.086 40.594 9.523 1 89.62 290 GLU A CA 1
ATOM 2223 C C . GLU A 1 290 ? 10.078 40.406 8.391 1 89.62 290 GLU A C 1
ATOM 2225 O O . GLU A 1 290 ? 9.648 41.406 7.785 1 89.62 290 GLU A O 1
ATOM 2230 N N . ALA A 1 291 ? 9.719 39.281 8.156 1 91.06 291 ALA A N 1
ATOM 2231 C CA . ALA A 1 291 ? 8.836 39 7.023 1 91.06 291 ALA A CA 1
ATOM 2232 C C . ALA A 1 291 ? 7.48 39.688 7.215 1 91.06 291 ALA A C 1
ATOM 2234 O O . ALA A 1 291 ? 6.934 40.281 6.281 1 91.06 291 ALA A O 1
ATOM 2235 N N . VAL A 1 292 ? 6.949 39.625 8.422 1 89.31 292 VAL A N 1
ATOM 2236 C CA . VAL A 1 292 ? 5.633 40.188 8.703 1 89.31 292 VAL A CA 1
ATOM 2237 C C . VAL A 1 292 ? 5.672 41.719 8.492 1 89.31 292 VAL A C 1
ATOM 2239 O O . VAL A 1 292 ? 4.758 42.281 7.895 1 89.31 292 VAL A O 1
ATOM 2242 N N . ALA A 1 293 ? 6.711 42.312 9.008 1 88 293 ALA A N 1
ATOM 2243 C CA . ALA A 1 293 ? 6.871 43.75 8.852 1 88 293 ALA A CA 1
ATOM 2244 C C . ALA A 1 293 ? 7.059 44.125 7.387 1 88 293 ALA A C 1
ATOM 2246 O O . ALA A 1 293 ? 6.551 45.156 6.938 1 88 293 ALA A O 1
ATOM 2247 N N . TYR A 1 294 ? 7.805 43.375 6.648 1 90.25 294 TYR A N 1
ATOM 2248 C CA . TYR A 1 294 ? 8.047 43.625 5.227 1 90.25 294 TYR A CA 1
ATOM 2249 C C . TYR A 1 294 ? 6.742 43.625 4.445 1 90.25 294 TYR A C 1
ATOM 2251 O O . TYR A 1 294 ? 6.496 44.562 3.666 1 90.25 294 TYR A O 1
ATOM 2259 N N . PHE A 1 295 ? 5.91 42.719 4.629 1 91.38 295 PHE A N 1
ATOM 2260 C CA . PHE A 1 295 ? 4.656 42.625 3.887 1 91.38 295 PHE A CA 1
ATOM 2261 C C . PHE A 1 295 ? 3.676 43.688 4.371 1 91.38 295 PHE A C 1
ATOM 2263 O O . PHE A 1 295 ? 2.842 44.156 3.6 1 91.38 295 PHE A O 1
ATOM 2270 N N . SER A 1 296 ? 3.787 44 5.66 1 89.06 296 SER A N 1
ATOM 2271 C CA . SER A 1 296 ? 2.969 45.094 6.16 1 89.06 296 SER A CA 1
ATOM 2272 C C . SER A 1 296 ? 3.305 46.406 5.449 1 89.06 296 SER A C 1
ATOM 2274 O O . SER A 1 296 ? 2.416 47.219 5.172 1 89.06 296 SER A O 1
ATOM 2276 N N . GLN A 1 297 ? 4.543 46.625 5.164 1 88.31 297 GLN A N 1
ATOM 2277 C CA . GLN A 1 297 ? 4.996 47.812 4.453 1 88.31 297 GLN A CA 1
ATOM 2278 C C . GLN A 1 297 ? 4.484 47.844 3.016 1 88.31 297 GLN A C 1
ATOM 2280 O O . GLN A 1 297 ? 4.32 48.906 2.416 1 88.31 297 GLN A O 1
ATOM 2285 N N . LEU A 1 298 ? 4.258 46.688 2.475 1 88.88 298 LEU A N 1
ATOM 2286 C CA . LEU A 1 298 ? 3.748 46.594 1.113 1 88.88 298 LEU A CA 1
ATOM 2287 C C . LEU A 1 298 ? 2.227 46.719 1.091 1 88.88 298 LEU A C 1
ATOM 2289 O O . LEU A 1 298 ? 1.611 46.625 0.025 1 88.88 298 LEU A O 1
ATOM 2293 N N . GLY A 1 299 ? 1.599 46.781 2.268 1 87.25 299 GLY A N 1
ATOM 2294 C CA . GLY A 1 299 ? 0.16 46.969 2.33 1 87.25 299 GLY A CA 1
ATOM 2295 C C . GLY A 1 299 ? -0.598 45.75 2.797 1 87.25 299 GLY A C 1
ATOM 2296 O O . GLY A 1 299 ? -1.829 45.75 2.85 1 87.25 299 GLY A O 1
ATOM 2297 N N . TYR A 1 300 ? 0.152 44.781 3.102 1 89.31 300 TYR A N 1
ATOM 2298 C CA . TYR A 1 300 ? -0.487 43.562 3.553 1 89.31 300 TYR A CA 1
ATOM 2299 C C . TYR A 1 300 ? -0.25 43.344 5.039 1 89.31 300 TYR A C 1
ATOM 2301 O O . TYR A 1 300 ? 0.759 42.75 5.434 1 89.31 300 TYR A O 1
ATOM 2309 N N . GLU A 1 301 ? -1.265 43.656 5.859 1 86.25 301 GLU A N 1
ATOM 2310 C CA . GLU A 1 301 ? -1.119 43.562 7.312 1 86.25 301 GLU A CA 1
ATOM 2311 C C . GLU A 1 301 ? -1.731 42.281 7.852 1 86.25 301 GLU A C 1
ATOM 2313 O O . GLU A 1 301 ? -2.9 42 7.594 1 86.25 301 GLU A O 1
ATOM 2318 N N . CYS A 1 302 ? -0.91 41.594 8.523 1 83.81 302 CYS A N 1
ATOM 2319 C CA . CYS A 1 302 ? -1.368 40.375 9.156 1 83.81 302 CYS A CA 1
ATOM 2320 C C . CYS A 1 302 ? -2.342 40.656 10.289 1 83.81 302 CYS A C 1
ATOM 2322 O O . CYS A 1 302 ? -2.043 41.469 11.18 1 83.81 302 CYS A O 1
ATOM 2324 N N . PRO A 1 303 ? -3.461 40.031 10.312 1 79 303 PRO A N 1
ATOM 2325 C CA . PRO A 1 303 ? -4.426 40.25 11.391 1 79 303 PRO A CA 1
ATOM 2326 C C . PRO A 1 303 ? -3.918 39.781 12.75 1 79 303 PRO A C 1
ATOM 2328 O O . PRO A 1 303 ? -2.988 38.969 12.812 1 79 303 PRO A O 1
ATOM 2331 N N . LEU A 1 304 ? -4.57 40.25 13.805 1 74.56 304 LEU A N 1
ATOM 2332 C CA . LEU A 1 304 ? -4.199 39.844 15.156 1 74.56 304 LEU A CA 1
ATOM 2333 C C . LEU A 1 304 ? -4.605 38.406 15.422 1 74.56 304 LEU A C 1
ATOM 2335 O O . LEU A 1 304 ? -5.668 37.969 14.977 1 74.56 304 LEU A O 1
ATOM 2339 N N . HIS A 1 305 ? -3.775 37.656 16.156 1 75.75 305 HIS A N 1
ATOM 2340 C CA . HIS A 1 305 ? -4.039 36.281 16.547 1 75.75 305 HIS A CA 1
ATOM 2341 C C . HIS A 1 305 ? -4.113 35.375 15.312 1 75.75 305 HIS A C 1
ATOM 2343 O O . HIS A 1 305 ? -5.039 34.594 15.18 1 75.75 305 HIS A O 1
ATOM 2349 N N . PHE A 1 306 ? -3.355 35.812 14.398 1 80.25 306 PHE A N 1
ATOM 2350 C CA . PHE A 1 306 ? -3.232 35 13.18 1 80.25 306 PHE A CA 1
ATOM 2351 C C . PHE A 1 306 ? -1.805 34.5 13 1 80.25 306 PHE A C 1
ATOM 2353 O O . PHE A 1 306 ? -0.847 35.219 13.281 1 80.25 306 PHE A O 1
ATOM 2360 N N . ASN A 1 307 ? -1.724 33.281 12.68 1 82.94 307 ASN A N 1
ATOM 2361 C CA . ASN A 1 307 ? -0.408 32.75 12.375 1 82.94 307 ASN A CA 1
ATOM 2362 C C . ASN A 1 307 ? 0.227 33.406 11.172 1 82.94 307 ASN A C 1
ATOM 2364 O O . ASN A 1 307 ? -0.326 33.375 10.07 1 82.94 307 ASN A O 1
ATOM 2368 N N . PRO A 1 308 ? 1.295 34.094 11.391 1 85.44 308 PRO A N 1
ATOM 2369 C CA . PRO A 1 308 ? 1.943 34.812 10.281 1 85.44 308 PRO A CA 1
ATOM 2370 C C . PRO A 1 308 ? 2.244 33.906 9.094 1 85.44 308 PRO A C 1
ATOM 2372 O O . PRO A 1 308 ? 2.141 34.344 7.945 1 85.44 308 PRO A O 1
ATOM 2375 N N . ALA A 1 309 ? 2.617 32.688 9.367 1 87.31 309 ALA A N 1
ATOM 2376 C CA . ALA A 1 309 ? 2.92 31.766 8.281 1 87.31 309 ALA A CA 1
ATOM 2377 C C . ALA A 1 309 ? 1.686 31.5 7.422 1 87.31 309 ALA A C 1
ATOM 2379 O O . ALA A 1 309 ? 1.779 31.438 6.195 1 87.31 309 ALA A O 1
ATOM 2380 N N . ASP A 1 310 ? 0.601 31.375 8.078 1 82.94 310 ASP A N 1
ATOM 2381 C CA . ASP A 1 310 ? -0.646 31.156 7.355 1 82.94 310 ASP A CA 1
ATOM 2382 C C . ASP A 1 310 ? -0.995 32.344 6.484 1 82.94 310 ASP A C 1
ATOM 2384 O O . ASP A 1 310 ? -1.436 32.188 5.344 1 82.94 310 ASP A O 1
ATOM 2388 N N . TYR A 1 311 ? -0.825 33.438 7.086 1 83.5 311 TYR A N 1
ATOM 2389 C CA . TYR A 1 311 ? -1.143 34.656 6.371 1 83.5 311 TYR A CA 1
ATOM 2390 C C . TYR A 1 311 ? -0.261 34.812 5.137 1 83.5 311 TYR A C 1
ATOM 2392 O O . TYR A 1 311 ? -0.75 35.156 4.055 1 83.5 311 TYR A O 1
ATOM 2400 N N . ILE A 1 312 ? 0.983 34.594 5.289 1 88.62 312 ILE A N 1
ATOM 2401 C CA . ILE A 1 312 ? 1.947 34.719 4.203 1 88.62 312 ILE A CA 1
ATOM 2402 C C . ILE A 1 312 ? 1.638 33.719 3.107 1 88.62 312 ILE A C 1
ATOM 2404 O O . ILE A 1 312 ? 1.686 34.031 1.918 1 88.62 312 ILE A O 1
ATOM 2408 N N . LEU A 1 313 ? 1.339 32.562 3.463 1 85.5 313 LEU A N 1
ATOM 2409 C CA . LEU A 1 313 ? 1.038 31.516 2.492 1 85.5 313 LEU A CA 1
ATOM 2410 C C . LEU A 1 313 ? -0.211 31.859 1.688 1 85.5 313 LEU A C 1
ATOM 2412 O O . LEU A 1 313 ? -0.299 31.547 0.5 1 85.5 313 LEU A O 1
ATOM 2416 N N . ASP A 1 314 ? -1.144 32.438 2.354 1 80.94 314 ASP A N 1
ATOM 2417 C CA . ASP A 1 314 ? -2.352 32.844 1.65 1 80.94 314 ASP A CA 1
ATOM 2418 C C . ASP A 1 314 ? -2.047 33.969 0.66 1 80.94 314 ASP A C 1
ATOM 2420 O O . ASP A 1 314 ? -2.658 34.062 -0.408 1 80.94 314 ASP A O 1
ATOM 2424 N N . LEU A 1 315 ? -1.188 34.781 1.129 1 84.94 315 LEU A N 1
ATOM 2425 C CA . LEU A 1 315 ? -0.804 35.906 0.299 1 84.94 315 LEU A CA 1
ATOM 2426 C C . LEU A 1 315 ? -0.124 35.438 -0.983 1 84.94 315 LEU A C 1
ATOM 2428 O O . LEU A 1 315 ? -0.292 36.031 -2.039 1 84.94 315 LEU A O 1
ATOM 2432 N N . ILE A 1 316 ? 0.604 34.344 -0.926 1 88 316 ILE A N 1
ATOM 2433 C CA . ILE A 1 316 ? 1.424 33.938 -2.066 1 88 316 ILE A CA 1
ATOM 2434 C C . ILE A 1 316 ? 0.752 32.812 -2.805 1 88 316 ILE A C 1
ATOM 2436 O O . ILE A 1 316 ? 1.341 32.219 -3.715 1 88 316 ILE A O 1
ATOM 2440 N N . ALA A 1 317 ? -0.4 32.406 -2.393 1 81.44 317 ALA A N 1
ATOM 2441 C CA . ALA A 1 317 ? -1.115 31.312 -3.037 1 81.44 317 ALA A CA 1
ATOM 2442 C C . ALA A 1 317 ? -1.969 31.812 -4.195 1 81.44 317 ALA A C 1
ATOM 2444 O O . ALA A 1 317 ? -2.451 32.969 -4.168 1 81.44 317 ALA A O 1
ATOM 2445 N N . VAL A 1 318 ? -2.129 30.953 -5.238 1 77.69 318 VAL A N 1
ATOM 2446 C CA . VAL A 1 318 ? -2.994 31.281 -6.371 1 77.69 318 VAL A CA 1
ATOM 2447 C C . VAL A 1 318 ? -4.398 30.734 -6.113 1 77.69 318 VAL A C 1
ATOM 2449 O O . VAL A 1 318 ? -4.566 29.562 -5.758 1 77.69 318 VAL A O 1
ATOM 2452 N N . ASP A 1 319 ? -5.32 31.578 -6.168 1 69.62 319 ASP A N 1
ATOM 2453 C CA . ASP A 1 319 ? -6.715 31.188 -5.988 1 69.62 319 ASP A CA 1
ATOM 2454 C C . ASP A 1 319 ? -7.328 30.719 -7.305 1 69.62 319 ASP A C 1
ATOM 2456 O O . ASP A 1 319 ? -7.633 31.531 -8.18 1 69.62 319 ASP A O 1
ATOM 2460 N N . THR A 1 320 ? -7.477 29.453 -7.449 1 62.12 320 THR A N 1
ATOM 2461 C CA . THR A 1 320 ? -7.957 28.922 -8.719 1 62.12 320 THR A CA 1
ATOM 2462 C C . THR A 1 320 ? -9.469 28.719 -8.68 1 62.12 320 THR A C 1
ATOM 2464 O O . THR A 1 320 ? -10.023 28 -9.516 1 62.12 320 THR A O 1
ATOM 2467 N N . ARG A 1 321 ? -10.258 29.188 -7.707 1 58.03 321 ARG A N 1
ATOM 2468 C CA . ARG A 1 321 ? -11.688 28.953 -7.539 1 58.03 321 ARG A CA 1
ATOM 2469 C C . ARG A 1 321 ? -12.484 29.609 -8.664 1 58.03 321 ARG A C 1
ATOM 2471 O O . ARG A 1 321 ? -13.477 29.047 -9.133 1 58.03 321 ARG A O 1
ATOM 2478 N N . SER A 1 322 ? -12.016 30.906 -9.086 1 60.03 322 SER A N 1
ATOM 2479 C CA . SER A 1 322 ? -12.625 31.656 -10.18 1 60.03 322 SER A CA 1
ATOM 2480 C C . SER A 1 322 ? -11.562 32.25 -11.094 1 60.03 322 SER A C 1
ATOM 2482 O O . SER A 1 322 ? -10.414 32.438 -10.688 1 60.03 322 SER A O 1
ATOM 2484 N N . SER A 1 323 ? -11.922 32.406 -12.289 1 70.69 323 SER A N 1
ATOM 2485 C CA . SER A 1 323 ? -10.992 33 -13.242 1 70.69 323 SER A CA 1
ATOM 2486 C C . SER A 1 323 ? -10.57 34.406 -12.797 1 70.69 323 SER A C 1
ATOM 2488 O O . SER A 1 323 ? -9.414 34.812 -12.969 1 70.69 323 SER A O 1
ATOM 2490 N N . LYS A 1 324 ? -11.578 35.062 -12.258 1 73.25 324 LYS A N 1
ATOM 2491 C CA . LYS A 1 324 ? -11.266 36.406 -11.781 1 73.25 324 LYS A CA 1
ATOM 2492 C C . LYS A 1 324 ? -10.32 36.375 -10.586 1 73.25 324 LYS A C 1
ATOM 2494 O O . LYS A 1 324 ? -9.375 37.156 -10.508 1 73.25 324 LYS A O 1
ATOM 2499 N N . ALA A 1 325 ? -10.523 35.469 -9.695 1 72.12 325 ALA A N 1
ATOM 2500 C CA . ALA A 1 325 ? -9.664 35.312 -8.523 1 72.12 325 ALA A CA 1
ATOM 2501 C C . ALA A 1 325 ? -8.266 34.875 -8.922 1 72.12 325 ALA A C 1
ATOM 2503 O O . ALA A 1 325 ? -7.273 35.281 -8.305 1 72.12 325 ALA A O 1
ATOM 2504 N N . GLU A 1 326 ? -8.25 34.125 -9.953 1 80.62 326 GLU A N 1
ATOM 2505 C CA . GLU A 1 326 ? -6.957 33.656 -10.438 1 80.62 326 GLU A CA 1
ATOM 2506 C C . GLU A 1 326 ? -6.141 34.812 -11.039 1 80.62 326 GLU A C 1
ATOM 2508 O O . GLU A 1 326 ? -4.938 34.906 -10.797 1 80.62 326 GLU A O 1
ATOM 2513 N N . GLN A 1 327 ? -6.84 35.656 -11.797 1 83.44 327 GLN A N 1
ATOM 2514 C CA . GLN A 1 327 ? -6.145 36.781 -12.414 1 83.44 327 GLN A CA 1
ATOM 2515 C C . GLN A 1 327 ? -5.664 37.781 -11.352 1 83.44 327 GLN A C 1
ATOM 2517 O O . GLN A 1 327 ? -4.543 38.281 -11.438 1 83.44 327 GLN A O 1
ATOM 2522 N N . THR A 1 328 ? -6.496 37.969 -10.383 1 83.44 328 THR A N 1
ATOM 2523 C CA . THR A 1 328 ? -6.129 38.875 -9.32 1 83.44 328 THR A CA 1
ATOM 2524 C C . THR A 1 328 ? -4.961 38.344 -8.5 1 83.44 328 THR A C 1
ATOM 2526 O O . THR A 1 328 ? -4.078 39.094 -8.086 1 83.44 328 THR A O 1
ATOM 2529 N N . SER A 1 329 ? -4.973 37.094 -8.25 1 85.12 329 SER A N 1
ATOM 2530 C CA . SER A 1 329 ? -3.898 36.5 -7.48 1 85.12 329 SER A CA 1
ATOM 2531 C C . SER A 1 329 ? -2.586 36.5 -8.258 1 85.12 329 SER A C 1
ATOM 2533 O O . SER A 1 329 ? -1.516 36.688 -7.672 1 85.12 329 SER A O 1
ATOM 2535 N N . HIS A 1 330 ? -2.678 36.375 -9.539 1 88.31 330 HIS A N 1
ATOM 2536 C CA . HIS A 1 330 ? -1.465 36.438 -10.344 1 88.31 330 HIS A CA 1
ATOM 2537 C C . HIS A 1 330 ? -0.889 37.844 -10.367 1 88.31 330 HIS A C 1
ATOM 2539 O O . HIS A 1 330 ? 0.331 38.031 -10.359 1 88.31 330 HIS A O 1
ATOM 2545 N N . ALA A 1 331 ? -1.77 38.75 -10.461 1 89.5 331 ALA A N 1
ATOM 2546 C CA . ALA A 1 331 ? -1.323 40.125 -10.438 1 89.5 331 ALA A CA 1
ATOM 2547 C C . ALA A 1 331 ? -0.652 40.469 -9.109 1 89.5 331 ALA A C 1
ATOM 2549 O O . ALA A 1 331 ? 0.343 41.188 -9.07 1 89.5 331 ALA A O 1
ATOM 2550 N N . ARG A 1 332 ? -1.214 39.969 -8.055 1 90.06 332 ARG A N 1
ATOM 2551 C CA . ARG A 1 332 ? -0.622 40.156 -6.734 1 90.06 332 ARG A CA 1
ATOM 2552 C C . ARG A 1 332 ? 0.764 39.531 -6.656 1 90.06 332 ARG A C 1
ATOM 2554 O O . ARG A 1 332 ? 1.7 40.156 -6.133 1 90.06 332 ARG A O 1
ATOM 2561 N N . LEU A 1 333 ? 0.925 38.406 -7.172 1 90.94 333 LEU A N 1
ATOM 2562 C CA . LEU A 1 333 ? 2.203 37.719 -7.141 1 90.94 333 LEU A CA 1
ATOM 2563 C C . LEU A 1 333 ? 3.252 38.469 -7.961 1 90.94 333 LEU A C 1
ATOM 2565 O O . LEU A 1 333 ? 4.418 38.531 -7.57 1 90.94 333 LEU A O 1
ATOM 2569 N N . LYS A 1 334 ? 2.811 38.938 -9.094 1 91.25 334 LYS A N 1
ATOM 2570 C CA . LYS A 1 334 ? 3.725 39.719 -9.914 1 91.25 334 LYS A CA 1
ATOM 2571 C C . LYS A 1 334 ? 4.172 40.969 -9.188 1 91.25 334 LYS A C 1
ATOM 2573 O O . LYS A 1 334 ? 5.344 41.344 -9.258 1 91.25 334 LYS A O 1
ATOM 2578 N N . PHE A 1 335 ? 3.252 41.562 -8.523 1 91.12 335 PHE A N 1
ATOM 2579 C CA . PHE A 1 335 ? 3.568 42.75 -7.738 1 91.12 335 PHE A CA 1
ATOM 2580 C C . PHE A 1 335 ? 4.562 42.438 -6.629 1 91.12 335 PHE A C 1
ATOM 2582 O O . PHE A 1 335 ? 5.535 43.156 -6.426 1 91.12 335 PHE A O 1
ATOM 2589 N N . LEU A 1 336 ? 4.297 41.406 -5.949 1 92.25 336 LEU A N 1
ATOM 2590 C CA . LEU A 1 336 ? 5.152 41.031 -4.832 1 92.25 336 LEU A CA 1
ATOM 2591 C C . LEU A 1 336 ? 6.547 40.656 -5.32 1 92.25 336 LEU A C 1
ATOM 2593 O O . LEU A 1 336 ? 7.539 40.938 -4.645 1 92.25 336 LEU A O 1
ATOM 2597 N N . HIS A 1 337 ? 6.633 40 -6.414 1 92.12 337 HIS A N 1
ATOM 2598 C CA . HIS A 1 337 ? 7.922 39.625 -6.984 1 92.12 337 HIS A CA 1
ATOM 2599 C C . HIS A 1 337 ? 8.719 40.875 -7.402 1 92.12 337 HIS A C 1
ATOM 2601 O O . HIS A 1 337 ? 9.93 40.938 -7.188 1 92.12 337 HIS A O 1
ATOM 2607 N N . GLU A 1 338 ? 8.039 41.812 -8.055 1 91 338 GLU A N 1
ATOM 2608 C CA . GLU A 1 338 ? 8.695 43.031 -8.492 1 91 338 GLU A CA 1
ATOM 2609 C C . GLU A 1 338 ? 9.133 43.875 -7.293 1 91 338 GLU A C 1
ATOM 2611 O O . GLU A 1 338 ? 10.195 44.5 -7.324 1 91 338 GLU A O 1
ATOM 2616 N N . ALA A 1 339 ? 8.273 43.812 -6.305 1 89.75 339 ALA A N 1
ATOM 2617 C CA . ALA A 1 339 ? 8.633 44.531 -5.086 1 89.75 339 ALA A CA 1
ATOM 2618 C C . ALA A 1 339 ? 9.883 43.938 -4.441 1 89.75 339 ALA A C 1
ATOM 2620 O O . ALA A 1 339 ? 10.703 44.656 -3.885 1 89.75 339 ALA A O 1
ATOM 2621 N N . TYR A 1 340 ? 10.016 42.719 -4.48 1 89.44 340 TYR A N 1
ATOM 2622 C CA . TYR A 1 340 ? 11.172 42.031 -3.926 1 89.44 340 TYR A CA 1
ATOM 2623 C C . TYR A 1 340 ? 12.43 42.344 -4.723 1 89.44 340 TYR A C 1
ATOM 2625 O O . TYR A 1 340 ? 13.5 42.594 -4.148 1 89.44 340 TYR A O 1
ATOM 2633 N N . LYS A 1 341 ? 12.336 42.375 -5.957 1 86.06 341 LYS A N 1
ATOM 2634 C CA . LYS A 1 341 ? 13.477 42.656 -6.824 1 86.06 341 LYS A CA 1
ATOM 2635 C C . LYS A 1 341 ? 13.977 44.094 -6.621 1 86.06 341 LYS A C 1
ATOM 2637 O O . LYS A 1 341 ? 15.18 44.344 -6.699 1 86.06 341 LYS A O 1
ATOM 2642 N N . GLU A 1 342 ? 13.062 44.875 -6.34 1 82.62 342 GLU A N 1
ATOM 2643 C CA . GLU A 1 342 ? 13.398 46.281 -6.242 1 82.62 342 GLU A CA 1
ATOM 2644 C C . GLU A 1 342 ? 13.836 46.656 -4.828 1 82.62 342 GLU A C 1
ATOM 2646 O O . GLU A 1 342 ? 14.461 47.719 -4.617 1 82.62 342 GLU A O 1
ATOM 2651 N N . ASN A 1 343 ? 13.492 45.812 -3.924 1 79.19 343 ASN A N 1
ATOM 2652 C CA . ASN A 1 343 ? 13.82 46.156 -2.543 1 79.19 343 ASN A CA 1
ATOM 2653 C C . ASN A 1 343 ? 15.32 46.094 -2.291 1 79.19 343 ASN A C 1
ATOM 2655 O O . ASN A 1 343 ? 15.922 45 -2.307 1 79.19 343 ASN A O 1
ATOM 2659 N N . SER A 1 344 ? 16 47.188 -2.17 1 62.53 344 SER A N 1
ATOM 2660 C CA . SER A 1 344 ? 17.422 47.375 -1.971 1 62.53 344 SER A CA 1
ATOM 2661 C C . SER A 1 344 ? 17.859 46.938 -0.578 1 62.53 344 SER A C 1
ATOM 2663 O O . SER A 1 344 ? 18.984 46.469 -0.392 1 62.53 344 SER A O 1
ATOM 2665 N N . CYS A 1 345 ? 17 47 0.407 1 57.88 345 CYS A N 1
ATOM 2666 C CA . CYS A 1 345 ? 17.375 46.688 1.78 1 57.88 345 CYS A CA 1
ATOM 2667 C C . CYS A 1 345 ? 17.672 45.188 1.924 1 57.88 345 CYS A C 1
ATOM 2669 O O . CYS A 1 345 ? 18.641 44.812 2.594 1 57.88 345 CYS A O 1
ATOM 2671 N N . LEU A 1 346 ? 16.875 44.438 1.334 1 66.81 346 LEU A N 1
ATOM 2672 C CA . LEU A 1 346 ? 17.094 43 1.4 1 66.81 346 LEU A CA 1
ATOM 2673 C C . LEU A 1 346 ? 18.359 42.594 0.631 1 66.81 346 LEU A C 1
ATOM 2675 O O . LEU A 1 346 ? 19.109 41.719 1.059 1 66.81 346 LEU A O 1
ATOM 2679 N N . GLN A 1 347 ? 18.609 43.375 -0.386 1 66.69 347 GLN A N 1
ATOM 2680 C CA . GLN A 1 347 ? 19.828 43.125 -1.157 1 66.69 347 GLN A CA 1
ATOM 2681 C C . GLN A 1 347 ? 21.062 43.531 -0.368 1 66.69 347 GLN A C 1
ATOM 2683 O O . GLN A 1 347 ? 22.094 42.844 -0.427 1 66.69 347 GLN A O 1
ATOM 2688 N N . GLU A 1 348 ? 20.844 44.562 0.346 1 62.25 348 GLU A N 1
ATOM 2689 C CA . GLU A 1 348 ? 21.969 45.031 1.171 1 62.25 348 GLU A CA 1
ATOM 2690 C C . GLU A 1 348 ? 22.234 44.062 2.322 1 62.25 348 GLU A C 1
ATOM 2692 O O . GLU A 1 348 ? 23.391 43.812 2.674 1 62.25 348 GLU A O 1
ATOM 2697 N N . TYR A 1 349 ? 21.156 43.594 2.883 1 62.38 349 TYR A N 1
ATOM 2698 C CA . TYR A 1 349 ? 21.297 42.594 3.936 1 62.38 349 TYR A CA 1
ATOM 2699 C C . TYR A 1 349 ? 22.078 41.375 3.439 1 62.38 349 TYR A C 1
ATOM 2701 O O . TYR A 1 349 ? 22.969 40.875 4.133 1 62.38 349 TYR A O 1
ATOM 2709 N N . PHE A 1 350 ? 21.875 41.031 2.252 1 66.31 350 PHE A N 1
ATOM 2710 C CA . PHE A 1 350 ? 22.562 39.875 1.673 1 66.31 350 PHE A CA 1
ATOM 2711 C C . PHE A 1 350 ? 24.031 40.188 1.408 1 66.31 350 PHE A C 1
ATOM 2713 O O . PHE A 1 350 ? 24.906 39.344 1.637 1 66.31 350 PHE A O 1
ATOM 2720 N N . LYS A 1 351 ? 24.219 41.375 0.992 1 65 351 LYS A N 1
ATOM 2721 C CA . LYS A 1 351 ? 25.594 41.781 0.719 1 65 351 LYS A CA 1
ATOM 2722 C C . LYS A 1 351 ? 26.406 41.875 2.008 1 65 351 LYS A C 1
ATOM 2724 O O . LYS A 1 351 ? 27.578 41.469 2.043 1 65 351 LYS A O 1
ATOM 2729 N N . GLU A 1 352 ? 25.719 42.312 2.979 1 62.88 352 GLU A N 1
ATOM 2730 C CA . GLU A 1 352 ? 26.406 42.438 4.258 1 62.88 352 GLU A CA 1
ATOM 2731 C C . GLU A 1 352 ? 26.688 41.062 4.867 1 62.88 352 GLU A C 1
ATOM 2733 O O . GLU A 1 352 ? 27.766 40.812 5.406 1 62.88 352 GLU A O 1
ATOM 2738 N N . GLU A 1 353 ? 25.672 40.25 4.828 1 65.94 353 GLU A N 1
ATOM 2739 C CA . GLU A 1 353 ? 25.859 38.906 5.352 1 65.94 353 GLU A CA 1
ATOM 2740 C C . GLU A 1 353 ? 26.938 38.125 4.574 1 65.94 353 GLU A C 1
ATOM 2742 O O . GLU A 1 353 ? 27.719 37.406 5.16 1 65.94 353 GLU A O 1
ATOM 2747 N N . GLU A 1 354 ? 26.859 38.406 3.297 1 65.62 354 GLU A N 1
ATOM 2748 C CA . GLU A 1 354 ? 27.891 37.812 2.457 1 65.62 354 GLU A CA 1
ATOM 2749 C C . GLU A 1 354 ? 29.281 38.312 2.814 1 65.62 354 GLU A C 1
ATOM 2751 O O . GLU A 1 354 ? 30.25 37.562 2.818 1 65.62 354 GLU A O 1
ATOM 2756 N N . ALA A 1 355 ? 29.344 39.594 3.068 1 61.16 355 ALA A N 1
ATOM 2757 C CA . ALA A 1 355 ? 30.625 40.188 3.395 1 61.16 355 ALA A CA 1
ATOM 2758 C C . ALA A 1 355 ? 31.172 39.656 4.719 1 61.16 355 ALA A C 1
ATOM 2760 O O . ALA A 1 355 ? 32.375 39.406 4.848 1 61.16 355 ALA A O 1
ATOM 2761 N N . VAL A 1 356 ? 30.312 39.531 5.656 1 60.94 356 VAL A N 1
ATOM 2762 C CA . VAL A 1 356 ? 30.719 39.031 6.969 1 60.94 356 VAL A CA 1
ATOM 2763 C C . VAL A 1 356 ? 31.219 37.625 6.844 1 60.94 356 VAL A C 1
ATOM 2765 O O . VAL A 1 356 ? 32.25 37.25 7.43 1 60.94 356 VAL A O 1
ATOM 2768 N N . TRP A 1 357 ? 30.516 36.938 6.102 1 61.66 357 TRP A N 1
ATOM 2769 C CA . TRP A 1 357 ? 30.875 35.531 6.02 1 61.66 357 TRP A CA 1
ATOM 2770 C C . TRP A 1 357 ? 32.062 35.312 5.086 1 61.66 357 TRP A C 1
ATOM 2772 O O . TRP A 1 357 ? 32.875 34.438 5.293 1 61.66 357 TRP A O 1
ATOM 2782 N N . LYS A 1 358 ? 32.156 36.156 4.023 1 59.66 358 LYS A N 1
ATOM 2783 C CA . LYS A 1 358 ? 33.375 36.094 3.215 1 59.66 358 LYS A CA 1
ATOM 2784 C C . LYS A 1 358 ? 34.594 36.344 4.074 1 59.66 358 LYS A C 1
ATOM 2786 O O . LYS A 1 358 ? 35.656 35.719 3.83 1 59.66 358 LYS A O 1
ATOM 2791 N N . SER A 1 359 ? 34.469 37.156 5.023 1 54.84 359 SER A N 1
ATOM 2792 C CA . SER A 1 359 ? 35.594 37.406 5.91 1 54.84 359 SER A CA 1
ATOM 2793 C C . SER A 1 359 ? 35.969 36.188 6.734 1 54.84 359 SER A C 1
ATOM 2795 O O . SER A 1 359 ? 37.125 35.938 7.027 1 54.84 359 SER A O 1
ATOM 2797 N N . TYR A 1 360 ? 34.938 35.438 7.121 1 53.62 360 TYR A N 1
ATOM 2798 C CA . TYR A 1 360 ? 35.156 34.219 7.891 1 53.62 360 TYR A CA 1
ATOM 2799 C C . TYR A 1 360 ? 35.75 33.125 7.008 1 53.62 360 TYR A C 1
ATOM 2801 O O . TYR A 1 360 ? 36.531 32.281 7.477 1 53.62 360 TYR A O 1
ATOM 2809 N N . GLU A 1 361 ? 35.219 33.062 5.746 1 55.34 361 GLU A N 1
ATOM 2810 C CA . GLU A 1 361 ? 35.719 32.062 4.789 1 55.34 361 GLU A CA 1
ATOM 2811 C C . GLU A 1 361 ? 37.25 32.188 4.602 1 55.34 361 GLU A C 1
ATOM 2813 O O . GLU A 1 361 ? 37.938 31.203 4.457 1 55.34 361 GLU A O 1
ATOM 2818 N N . THR A 1 362 ? 37.719 33.531 4.387 1 49.31 362 THR A N 1
ATOM 2819 C CA . THR A 1 362 ? 39.125 33.719 4.18 1 49.31 362 THR A CA 1
ATOM 2820 C C . THR A 1 362 ? 39.938 33.156 5.359 1 49.31 362 THR A C 1
ATOM 2822 O O . THR A 1 362 ? 41.062 32.719 5.188 1 49.31 362 THR A O 1
ATOM 2825 N N . MET A 1 363 ? 39.375 33.281 6.492 1 42.38 363 MET A N 1
ATOM 2826 C CA . MET A 1 363 ? 40.156 32.812 7.641 1 42.38 363 MET A CA 1
ATOM 2827 C C . MET A 1 363 ? 40.156 31.297 7.699 1 42.38 363 MET A C 1
ATOM 2829 O O . MET A 1 363 ? 41.125 30.703 8.172 1 42.38 363 MET A O 1
ATOM 2833 N N . ASN A 1 364 ? 39.031 30.688 7.52 1 46.75 364 ASN A N 1
ATOM 2834 C CA . ASN A 1 364 ? 38.938 29.25 7.664 1 46.75 364 ASN A CA 1
ATOM 2835 C C . ASN A 1 364 ? 39.281 28.531 6.363 1 46.75 364 ASN A C 1
ATOM 2837 O O . ASN A 1 364 ? 38.562 27.641 5.918 1 46.75 364 ASN A O 1
ATOM 2841 N N . ALA A 1 365 ? 39.812 29.188 5.41 1 40.78 365 ALA A N 1
ATOM 2842 C CA . ALA A 1 365 ? 40.375 28.547 4.23 1 40.78 365 ALA A CA 1
ATOM 2843 C C . ALA A 1 365 ? 41.125 27.281 4.617 1 40.78 365 ALA A C 1
ATOM 2845 O O . ALA A 1 365 ? 41.938 26.766 3.832 1 40.78 365 ALA A O 1
ATOM 2846 N N . PHE A 1 366 ? 41.406 27.016 5.844 1 36.59 366 PHE A N 1
ATOM 2847 C CA . PHE A 1 366 ? 42.312 25.922 6.164 1 36.59 366 PHE A CA 1
ATOM 2848 C C . PHE A 1 366 ? 41.969 24.672 5.352 1 36.59 366 PHE A C 1
ATOM 2850 O O . PHE A 1 366 ? 40.844 24.562 4.816 1 36.59 366 PHE A O 1
ATOM 2857 N N . GLY A 1 367 ? 42.531 23.344 5.828 1 38.28 367 GLY A N 1
ATOM 2858 C CA . GLY A 1 367 ? 43.438 22.266 5.473 1 38.28 367 GLY A CA 1
ATOM 2859 C C . GLY A 1 367 ? 42.781 21.172 4.672 1 38.28 367 GLY A C 1
ATOM 2860 O O . GLY A 1 367 ? 43.469 20.422 3.947 1 38.28 367 GLY A O 1
ATOM 2861 N N . LYS A 1 368 ? 41.875 20.297 5.305 1 39.56 368 LYS A N 1
ATOM 2862 C CA . LYS A 1 368 ? 41.969 18.938 4.777 1 39.56 368 LYS A CA 1
ATOM 2863 C C . LYS A 1 368 ? 41.406 18.859 3.359 1 39.56 368 LYS A C 1
ATOM 2865 O O . LYS A 1 368 ? 40.281 19.281 3.104 1 39.56 368 LYS A O 1
ATOM 2870 N N . SER A 1 369 ? 42.281 18.938 2.354 1 39.81 369 SER A N 1
ATOM 2871 C CA . SER A 1 369 ? 42.062 18.656 0.939 1 39.81 369 SER A CA 1
ATOM 2872 C C . SER A 1 369 ? 40.969 17.609 0.749 1 39.81 369 SER A C 1
ATOM 2874 O O . SER A 1 369 ? 40.938 16.594 1.436 1 39.81 369 SER A O 1
ATOM 2876 N N . VAL A 1 370 ? 39.812 18.016 0.265 1 43.47 370 VAL A N 1
ATOM 2877 C CA . VAL A 1 370 ? 38.688 17.266 -0.307 1 43.47 370 VAL A CA 1
ATOM 2878 C C . VAL A 1 370 ? 39.219 15.953 -0.913 1 43.47 370 VAL A C 1
ATOM 2880 O O . VAL A 1 370 ? 38.438 15.008 -1.101 1 43.47 370 VAL A O 1
ATOM 2883 N N . GLU A 1 371 ? 40.469 16.094 -1.452 1 42.47 371 GLU A N 1
ATOM 2884 C CA . GLU A 1 371 ? 41 14.984 -2.256 1 42.47 371 GLU A CA 1
ATOM 2885 C C . GLU A 1 371 ? 41.031 13.688 -1.452 1 42.47 371 GLU A C 1
ATOM 2887 O O . GLU A 1 371 ? 40.969 12.594 -2.023 1 42.47 371 GLU A O 1
ATOM 2892 N N . ASP A 1 372 ? 41.344 13.789 -0.158 1 43.47 372 ASP A N 1
ATOM 2893 C CA . ASP A 1 372 ? 41.594 12.523 0.525 1 43.47 372 ASP A CA 1
ATOM 2894 C C . ASP A 1 372 ? 40.281 11.867 0.963 1 43.47 372 ASP A C 1
ATOM 2896 O O . ASP A 1 372 ? 40.281 10.922 1.763 1 43.47 372 ASP A O 1
ATOM 2900 N N . LEU A 1 373 ? 39.219 12.547 0.704 1 48.25 373 LEU A N 1
ATOM 2901 C CA . LEU A 1 373 ? 38 11.93 1.234 1 48.25 373 LEU A CA 1
ATOM 2902 C C . LEU A 1 373 ? 37.594 10.734 0.385 1 48.25 373 LEU A C 1
ATOM 2904 O O . LEU A 1 373 ? 37.375 10.875 -0.82 1 48.25 373 LEU A O 1
ATOM 2908 N N . GLU A 1 374 ? 38.094 9.648 0.712 1 53.56 374 GLU A N 1
ATOM 2909 C CA . GLU A 1 374 ? 37.75 8.383 0.074 1 53.56 374 GLU A CA 1
ATOM 2910 C C . GLU A 1 374 ? 36.25 8.258 -0.138 1 53.56 374 GLU A C 1
ATOM 2912 O O . GLU A 1 374 ? 35.438 8.688 0.705 1 53.56 374 GLU A O 1
ATOM 2917 N N . LYS A 1 375 ? 35.844 8.078 -1.402 1 56.94 375 LYS A N 1
ATOM 2918 C CA . LYS A 1 375 ? 34.469 7.836 -1.86 1 56.94 375 LYS A CA 1
ATOM 2919 C C . LYS A 1 375 ? 33.719 6.914 -0.905 1 56.94 375 LYS A C 1
ATOM 2921 O O . LYS A 1 375 ? 32.562 7.156 -0.577 1 56.94 375 LYS A O 1
ATOM 2926 N N . HIS A 1 376 ? 34.5 5.832 -0.536 1 59.88 376 HIS A N 1
ATOM 2927 C CA . HIS A 1 376 ? 33.938 4.875 0.41 1 59.88 376 HIS A CA 1
ATOM 2928 C C . HIS A 1 376 ? 34.812 4.742 1.647 1 59.88 376 HIS A C 1
ATOM 2930 O O . HIS A 1 376 ? 35.875 4.121 1.591 1 59.88 376 HIS A O 1
ATOM 2936 N N . PRO A 1 377 ? 34.25 5.336 2.695 1 69.5 377 PRO A N 1
ATOM 2937 C CA . PRO A 1 377 ? 35.094 5.375 3.896 1 69.5 377 PRO A CA 1
ATOM 2938 C C . PRO A 1 377 ? 35.281 4 4.531 1 69.5 377 PRO A C 1
ATOM 2940 O O . PRO A 1 377 ? 36.281 3.752 5.188 1 69.5 377 PRO A O 1
ATOM 2943 N N . CYS A 1 378 ? 34.344 3.049 4.23 1 78.31 378 CYS A N 1
ATOM 2944 C CA . CYS A 1 378 ? 34.375 1.728 4.844 1 78.31 378 CYS A CA 1
ATOM 2945 C C . CYS A 1 378 ? 34.906 0.689 3.859 1 78.31 378 CYS A C 1
ATOM 2947 O O . CYS A 1 378 ? 34.531 0.681 2.691 1 78.31 378 CYS A O 1
ATOM 2949 N N . PRO A 1 379 ? 35.906 -0.08 4.297 1 85 379 PRO A N 1
ATOM 2950 C CA . PRO A 1 379 ? 36.375 -1.167 3.432 1 85 379 PRO A CA 1
ATOM 2951 C C . PRO A 1 379 ? 35.25 -2.146 3.064 1 85 379 PRO A C 1
ATOM 2953 O O . PRO A 1 379 ? 34.25 -2.25 3.783 1 85 379 PRO A O 1
ATOM 2956 N N . TYR A 1 380 ? 35.438 -2.816 2.004 1 88.81 380 TYR A N 1
ATOM 2957 C CA . TYR A 1 380 ? 34.438 -3.691 1.426 1 88.81 380 TYR A CA 1
ATOM 2958 C C . TYR A 1 380 ? 34.062 -4.809 2.393 1 88.81 380 TYR A C 1
ATOM 2960 O O . TYR A 1 380 ? 32.875 -5.105 2.58 1 88.81 380 TYR A O 1
ATOM 2968 N N . TRP A 1 381 ? 35.031 -5.441 3.031 1 89.56 381 TRP A N 1
ATOM 2969 C CA . TRP A 1 381 ? 34.781 -6.594 3.887 1 89.56 381 TRP A CA 1
ATOM 2970 C C . TRP A 1 381 ? 34 -6.18 5.129 1 89.56 381 TRP A C 1
ATOM 2972 O O . TRP A 1 381 ? 33.156 -6.938 5.625 1 89.56 381 TRP A O 1
ATOM 2982 N N . LYS A 1 382 ? 34.281 -5.004 5.645 1 88.81 382 LYS A N 1
ATOM 2983 C CA . LYS A 1 382 ? 33.531 -4.512 6.797 1 88.81 382 LYS A CA 1
ATOM 2984 C C . LYS A 1 382 ? 32.094 -4.152 6.406 1 88.81 382 LYS A C 1
ATOM 2986 O O . LYS A 1 382 ? 31.156 -4.441 7.148 1 88.81 382 LYS A O 1
ATOM 2991 N N . GLU A 1 383 ? 32.062 -3.512 5.242 1 91.44 383 GLU A N 1
ATOM 2992 C CA . GLU A 1 383 ? 30.75 -3.201 4.715 1 91.44 383 GLU A CA 1
ATOM 2993 C C . GLU A 1 383 ? 29.906 -4.465 4.547 1 91.44 383 GLU A C 1
ATOM 2995 O O . GLU A 1 383 ? 28.75 -4.5 4.941 1 91.44 383 GLU A O 1
ATOM 3000 N N . PHE A 1 384 ? 30.594 -5.43 4.047 1 93.31 384 PHE A N 1
ATOM 3001 C CA . PHE A 1 384 ? 29.938 -6.711 3.809 1 93.31 384 PHE A CA 1
ATOM 3002 C C . PHE A 1 384 ? 29.516 -7.355 5.125 1 93.31 384 PHE A C 1
ATOM 3004 O O . PHE A 1 384 ? 28.406 -7.863 5.242 1 93.31 384 PHE A O 1
ATOM 3011 N N . SER A 1 385 ? 30.344 -7.34 6.07 1 93.75 385 SER A N 1
ATOM 3012 C CA . SER A 1 385 ? 30.047 -7.973 7.355 1 93.75 385 SER A CA 1
ATOM 3013 C C . SER A 1 385 ? 28.891 -7.273 8.07 1 93.75 385 SER A C 1
ATOM 3015 O O . SER A 1 385 ? 28.047 -7.93 8.68 1 93.75 385 SER A O 1
ATOM 3017 N N . VAL A 1 386 ? 28.828 -5.953 8.008 1 93.62 386 VAL A N 1
ATOM 3018 C CA . VAL A 1 386 ? 27.766 -5.184 8.656 1 93.62 386 VAL A CA 1
ATOM 3019 C C . VAL A 1 386 ? 26.438 -5.453 7.973 1 93.62 386 VAL A C 1
ATOM 3021 O O . VAL A 1 386 ? 25.422 -5.656 8.641 1 93.62 386 VAL A O 1
ATOM 3024 N N . LEU A 1 387 ? 26.516 -5.5 6.691 1 94.44 387 LEU A N 1
ATOM 3025 C CA . LEU A 1 387 ? 25.297 -5.746 5.934 1 94.44 387 LEU A CA 1
ATOM 3026 C C . LEU A 1 387 ? 24.812 -7.18 6.133 1 94.44 387 LEU A C 1
ATOM 3028 O O . LEU A 1 387 ? 23.609 -7.441 6.152 1 94.44 387 LEU A O 1
ATOM 3032 N N . LEU A 1 388 ? 25.734 -8.07 6.258 1 95.06 388 LEU A N 1
ATOM 3033 C CA . LEU A 1 388 ? 25.391 -9.469 6.523 1 95.06 388 LEU A CA 1
ATOM 3034 C C . LEU A 1 388 ? 24.688 -9.602 7.867 1 95.06 388 LEU A C 1
ATOM 3036 O O . LEU A 1 388 ? 23.688 -10.305 7.973 1 95.06 388 LEU A O 1
ATOM 3040 N N . ASN A 1 389 ? 25.25 -8.969 8.797 1 94.62 389 ASN A N 1
ATOM 3041 C CA . ASN A 1 389 ? 24.656 -9.008 10.125 1 94.62 389 ASN A CA 1
ATOM 3042 C C . ASN A 1 389 ? 23.266 -8.375 10.133 1 94.62 389 ASN A C 1
ATOM 3044 O O . ASN A 1 389 ? 22.359 -8.852 10.82 1 94.62 389 ASN A O 1
ATOM 3048 N N . ARG A 1 390 ? 23.125 -7.316 9.422 1 93.19 390 ARG A N 1
ATOM 3049 C CA . ARG A 1 390 ? 21.828 -6.66 9.312 1 93.19 390 ARG A CA 1
ATOM 30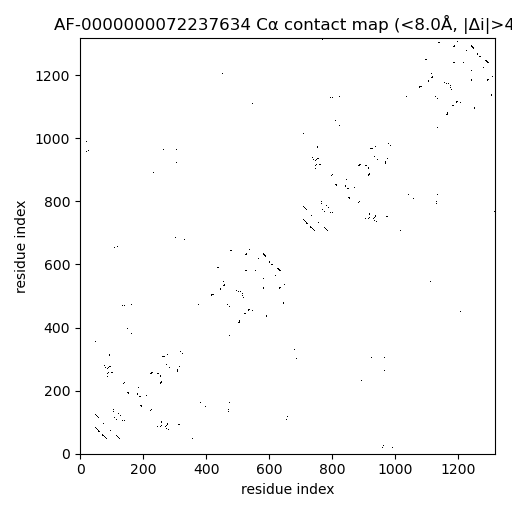50 C C . ARG A 1 390 ? 20.812 -7.574 8.656 1 93.19 390 ARG A C 1
ATOM 3052 O O . ARG A 1 390 ? 19.688 -7.727 9.148 1 93.19 390 ARG A O 1
ATOM 3059 N N . ALA A 1 391 ? 21.219 -8.094 7.598 1 92.25 391 ALA A N 1
ATOM 3060 C CA . ALA A 1 391 ? 20.328 -8.984 6.859 1 92.25 391 ALA A CA 1
ATOM 3061 C C . ALA A 1 391 ? 19.938 -10.195 7.699 1 92.25 391 ALA A C 1
ATOM 3063 O O . ALA A 1 391 ? 18.781 -10.641 7.664 1 92.25 391 ALA A O 1
ATOM 3064 N N . ALA A 1 392 ? 20.875 -10.742 8.438 1 93.19 392 ALA A N 1
ATOM 3065 C CA . ALA A 1 392 ? 20.594 -11.883 9.305 1 93.19 392 ALA A CA 1
ATOM 3066 C C . ALA A 1 392 ? 19.609 -11.508 10.406 1 93.19 392 ALA A C 1
ATOM 3068 O O . ALA A 1 392 ? 18.688 -12.273 10.695 1 93.19 392 ALA A O 1
ATOM 3069 N N . LYS A 1 393 ? 19.766 -10.336 10.977 1 91.88 393 LYS A N 1
ATOM 3070 C CA . LYS A 1 393 ? 18.875 -9.875 12.031 1 91.88 393 LYS A CA 1
ATOM 3071 C C . LYS A 1 393 ? 17.453 -9.68 11.508 1 91.88 393 LYS A C 1
ATOM 3073 O O . LYS A 1 393 ? 16.484 -10.031 12.18 1 91.88 393 LYS A O 1
ATOM 3078 N N . LEU A 1 394 ? 17.359 -9.094 10.367 1 88.62 394 LEU A N 1
ATOM 3079 C CA . LEU A 1 394 ? 16.062 -8.852 9.75 1 88.62 394 LEU A CA 1
ATOM 3080 C C . LEU A 1 394 ? 15.352 -10.172 9.461 1 88.62 394 LEU A C 1
ATOM 3082 O O . LEU A 1 394 ? 14.148 -10.305 9.727 1 88.62 394 LEU A O 1
ATOM 3086 N N . LEU A 1 395 ? 16.094 -11.125 8.969 1 86.5 395 LEU A N 1
ATOM 3087 C CA . LEU A 1 395 ? 15.523 -12.414 8.625 1 86.5 395 LEU A CA 1
ATOM 3088 C C . LEU A 1 395 ? 15.023 -13.141 9.867 1 86.5 395 LEU A C 1
ATOM 3090 O O . LEU A 1 395 ? 13.938 -13.727 9.859 1 86.5 395 LEU A O 1
ATOM 3094 N N . ILE A 1 396 ? 15.758 -13.094 10.898 1 88.06 396 ILE A N 1
ATOM 3095 C CA . ILE A 1 396 ? 15.43 -13.805 12.133 1 88.06 396 ILE A CA 1
ATOM 3096 C C . ILE A 1 396 ? 14.227 -13.156 12.805 1 88.06 396 ILE A C 1
ATOM 3098 O O . ILE A 1 396 ? 13.391 -13.844 13.398 1 88.06 396 ILE A O 1
ATOM 3102 N N . ARG A 1 397 ? 14.047 -11.812 12.656 1 86.94 397 ARG A N 1
ATOM 3103 C CA . ARG A 1 397 ? 12.992 -11.086 13.352 1 86.94 397 ARG A CA 1
ATOM 3104 C C . ARG A 1 397 ? 11.695 -11.094 12.555 1 86.94 397 ARG A C 1
ATOM 3106 O O . ARG A 1 397 ? 10.641 -10.719 13.062 1 86.94 397 ARG A O 1
ATOM 3113 N N . GLU A 1 398 ? 11.766 -11.508 11.32 1 81.12 398 GLU A N 1
ATOM 3114 C CA . GLU A 1 398 ? 10.562 -11.688 10.516 1 81.12 398 GLU A CA 1
ATOM 3115 C C . GLU A 1 398 ? 9.875 -13.016 10.844 1 81.12 398 GLU A C 1
ATOM 3117 O O . GLU A 1 398 ? 9.828 -13.914 10 1 81.12 398 GLU A O 1
ATOM 3122 N N . ARG A 1 399 ? 9.219 -13.117 11.883 1 79.12 399 ARG A N 1
ATOM 3123 C CA . ARG A 1 399 ? 8.719 -14.383 12.422 1 79.12 399 ARG A CA 1
ATOM 3124 C C . ARG A 1 399 ? 7.398 -14.773 11.766 1 79.12 399 ARG A C 1
ATOM 3126 O O . ARG A 1 399 ? 7.172 -15.945 11.469 1 79.12 399 ARG A O 1
ATOM 3133 N N . ASN A 1 400 ? 6.586 -13.844 11.469 1 76.06 400 ASN A N 1
ATOM 3134 C CA . ASN A 1 400 ? 5.258 -14.164 10.953 1 76.06 400 ASN A CA 1
ATOM 3135 C C . ASN A 1 400 ? 5.332 -14.805 9.57 1 76.06 400 ASN A C 1
ATOM 3137 O O . ASN A 1 400 ? 4.691 -15.828 9.32 1 76.06 400 ASN A O 1
ATOM 3141 N N . ILE A 1 401 ? 6.152 -14.312 8.773 1 74.38 401 ILE A N 1
ATOM 3142 C CA . ILE A 1 401 ? 6.266 -14.812 7.406 1 74.38 401 ILE A CA 1
ATOM 3143 C C . ILE A 1 401 ? 6.949 -16.188 7.422 1 74.38 401 ILE A C 1
ATOM 3145 O O . ILE A 1 401 ? 6.555 -17.094 6.68 1 74.38 401 ILE A O 1
ATOM 3149 N N . THR A 1 402 ? 7.898 -16.359 8.297 1 82.44 402 THR A N 1
ATOM 3150 C CA . THR A 1 402 ? 8.617 -17.625 8.398 1 82.44 402 THR A CA 1
ATOM 3151 C C . THR A 1 402 ? 7.707 -18.734 8.922 1 82.44 402 THR A C 1
ATOM 3153 O O . THR A 1 402 ? 7.758 -19.875 8.445 1 82.44 402 THR A O 1
ATOM 3156 N N . ARG A 1 403 ? 6.832 -18.359 9.781 1 85.69 403 ARG A N 1
ATOM 3157 C CA . ARG A 1 403 ? 5.91 -19.359 10.328 1 85.69 403 ARG A CA 1
ATOM 3158 C C . ARG A 1 403 ? 4.926 -19.828 9.266 1 85.69 403 ARG A C 1
ATOM 3160 O O . ARG A 1 403 ? 4.625 -21.016 9.18 1 85.69 403 ARG A O 1
ATOM 3167 N N . ILE A 1 404 ? 4.488 -18.938 8.492 1 81.62 404 ILE A N 1
ATOM 3168 C CA . ILE A 1 404 ? 3.535 -19.266 7.438 1 81.62 404 ILE A CA 1
ATOM 3169 C C . ILE A 1 404 ? 4.211 -20.156 6.391 1 81.62 404 ILE A C 1
ATOM 3171 O O . ILE A 1 404 ? 3.629 -21.141 5.926 1 81.62 404 ILE A O 1
ATOM 3175 N N . ARG A 1 405 ? 5.391 -19.922 6.105 1 83.56 405 ARG A N 1
ATOM 3176 C CA . ARG A 1 405 ? 6.129 -20.688 5.102 1 83.56 405 ARG A CA 1
ATOM 3177 C C . ARG A 1 405 ? 6.449 -22.078 5.605 1 83.56 405 ARG A C 1
ATOM 3179 O O . ARG A 1 405 ? 6.43 -23.047 4.836 1 83.56 405 ARG A O 1
ATOM 3186 N N . VAL A 1 406 ? 6.781 -22.125 6.871 1 88.31 406 VAL A N 1
ATOM 3187 C CA . VAL A 1 406 ? 7.051 -23.438 7.461 1 88.31 406 VAL A CA 1
ATOM 3188 C C . VAL A 1 406 ? 5.785 -24.297 7.422 1 88.31 406 VAL A C 1
ATOM 3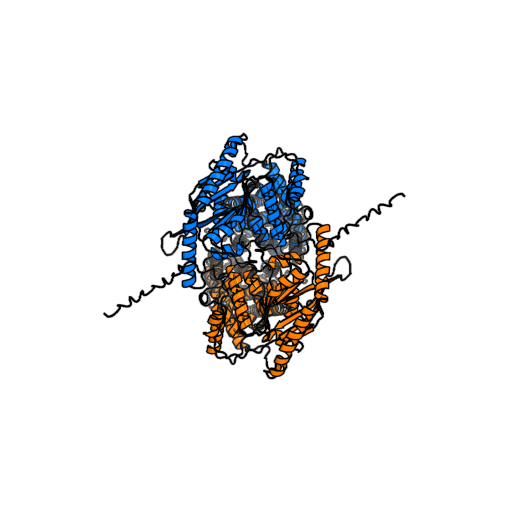190 O O . VAL A 1 406 ? 5.836 -25.469 7.059 1 88.31 406 VAL A O 1
ATOM 3193 N N . PHE A 1 407 ? 4.73 -23.672 7.703 1 88 407 PHE A N 1
ATOM 3194 C CA . PHE A 1 407 ? 3.463 -24.391 7.676 1 88 407 PHE A CA 1
ATOM 3195 C C . PHE A 1 407 ? 3.127 -24.844 6.258 1 88 407 PHE A C 1
ATOM 3197 O O . PHE A 1 407 ? 2.723 -25.984 6.039 1 88 407 PHE A O 1
ATOM 3204 N N . GLN A 1 408 ? 3.27 -23.953 5.398 1 85.06 408 GLN A N 1
ATOM 3205 C CA . GLN A 1 408 ? 2.967 -24.266 4.004 1 85.06 408 GLN A CA 1
ATOM 3206 C C . GLN A 1 408 ? 3.857 -25.391 3.484 1 85.06 408 GLN A C 1
ATOM 3208 O O . GLN A 1 408 ? 3.379 -26.312 2.824 1 85.06 408 GLN A O 1
ATOM 3213 N N . THR A 1 409 ? 5.156 -25.344 3.828 1 88.81 409 THR A N 1
ATOM 3214 C CA . THR A 1 409 ? 6.113 -26.344 3.365 1 88.81 409 THR A CA 1
ATOM 3215 C C . THR A 1 409 ? 5.832 -27.703 3.996 1 88.81 409 THR A C 1
ATOM 3217 O O . THR A 1 409 ? 5.805 -28.719 3.303 1 88.81 409 THR A O 1
ATOM 3220 N N . LEU A 1 410 ? 5.539 -27.688 5.246 1 91.31 410 LEU A N 1
ATOM 3221 C CA . LEU A 1 410 ? 5.262 -28.938 5.938 1 91.31 410 LEU A CA 1
ATOM 3222 C C . LEU A 1 410 ? 3.932 -29.531 5.48 1 91.31 410 LEU A C 1
ATOM 3224 O O . LEU A 1 410 ? 3.822 -30.734 5.285 1 91.31 410 LEU A O 1
ATOM 3228 N N . PHE A 1 411 ? 2.982 -28.75 5.289 1 91.12 411 PHE A N 1
ATOM 3229 C CA . PHE A 1 411 ? 1.669 -29.219 4.859 1 91.12 411 PHE A CA 1
ATOM 3230 C C . PHE A 1 411 ? 1.748 -29.875 3.486 1 91.12 411 PHE A C 1
ATOM 3232 O O . PHE A 1 411 ? 1.241 -30.969 3.289 1 91.12 411 PHE A O 1
ATOM 3239 N N . LEU A 1 412 ? 2.385 -29.219 2.582 1 89.75 412 LEU A N 1
ATOM 3240 C CA . LEU A 1 412 ? 2.475 -29.734 1.224 1 89.75 412 LEU A CA 1
ATOM 3241 C C . LEU A 1 412 ? 3.357 -30.984 1.177 1 89.75 412 LEU A C 1
ATOM 3243 O O . LEU A 1 412 ? 3.051 -31.938 0.464 1 89.75 412 LEU A O 1
ATOM 3247 N N . SER A 1 413 ? 4.469 -30.922 1.934 1 93.12 413 SER A N 1
ATOM 3248 C CA . SER A 1 413 ? 5.379 -32.062 1.932 1 93.12 413 SER A CA 1
ATOM 3249 C C . SER A 1 413 ? 4.723 -33.281 2.555 1 93.12 413 SER A C 1
ATOM 3251 O O . SER A 1 413 ? 4.875 -34.406 2.053 1 93.12 413 SER A O 1
ATOM 3253 N N . ILE A 1 414 ? 3.936 -33.062 3.566 1 92.88 414 ILE A N 1
ATOM 3254 C CA . ILE A 1 414 ? 3.232 -34.188 4.207 1 92.88 414 ILE A CA 1
ATOM 3255 C C . ILE A 1 414 ? 2.121 -34.688 3.295 1 92.88 414 ILE A C 1
ATOM 3257 O O . ILE A 1 414 ? 1.897 -35.906 3.188 1 92.88 414 ILE A O 1
ATOM 3261 N N . LEU A 1 415 ? 1.518 -33.812 2.691 1 90.19 415 LEU A N 1
ATOM 3262 C CA . LEU A 1 415 ? 0.456 -34.188 1.765 1 90.19 415 LEU A CA 1
ATOM 3263 C C . LEU A 1 415 ? 1.007 -35.031 0.624 1 90.19 415 LEU A C 1
ATOM 3265 O O . LEU A 1 415 ? 0.447 -36.094 0.299 1 90.19 415 LEU A O 1
ATOM 3269 N N . ILE A 1 416 ? 2.094 -34.656 0.007 1 90.69 416 ILE A N 1
ATOM 3270 C CA . ILE A 1 416 ? 2.732 -35.406 -1.062 1 90.69 416 ILE A CA 1
ATOM 3271 C C . ILE A 1 416 ? 3.184 -36.781 -0.534 1 90.69 416 ILE A C 1
ATOM 3273 O O . ILE A 1 416 ? 2.973 -37.781 -1.184 1 90.69 416 ILE A O 1
ATOM 3277 N N . GLY A 1 417 ? 3.711 -36.75 0.678 1 91 417 GLY A N 1
ATOM 3278 C CA . GLY A 1 417 ? 4.172 -38 1.292 1 91 417 GLY A CA 1
ATOM 3279 C C . GLY A 1 417 ? 3.051 -38.969 1.566 1 91 417 GLY A C 1
ATOM 3280 O O . GLY A 1 417 ? 3.209 -40.188 1.357 1 91 417 GLY A O 1
ATOM 3281 N N . LEU A 1 418 ? 1.962 -38.438 1.916 1 89.69 418 LEU A N 1
ATOM 3282 C CA . LEU A 1 418 ? 0.837 -39.281 2.26 1 89.69 418 LEU A CA 1
ATOM 3283 C C . LEU A 1 418 ? 0.162 -39.844 1.003 1 89.69 418 LEU A C 1
ATOM 3285 O O . LEU A 1 418 ? -0.345 -40.969 1 1 89.69 418 LEU A O 1
ATOM 3289 N N . ILE A 1 419 ? 0.207 -39.094 0.008 1 87.81 419 ILE A N 1
ATOM 3290 C CA . ILE A 1 419 ? -0.435 -39.531 -1.234 1 87.81 419 ILE A CA 1
ATOM 3291 C C . ILE A 1 419 ? 0.384 -40.625 -1.892 1 87.81 419 ILE A C 1
ATOM 3293 O O . ILE A 1 419 ? -0.174 -41.625 -2.379 1 87.81 419 ILE A O 1
ATOM 3297 N N . TRP A 1 420 ? 1.646 -40.5 -1.948 1 89.88 420 TRP A N 1
ATOM 3298 C CA . TRP A 1 420 ? 2.529 -41.5 -2.543 1 89.88 420 TRP A CA 1
ATOM 3299 C C . TRP A 1 420 ? 3.211 -42.344 -1.465 1 89.88 420 TRP A C 1
ATOM 3301 O O . TRP A 1 420 ? 4.375 -42.719 -1.609 1 89.88 420 TRP A O 1
ATOM 3311 N N . LEU A 1 421 ? 2.48 -42.562 -0.431 1 89.69 421 LEU A N 1
ATOM 3312 C CA . LEU A 1 421 ? 3.09 -43.25 0.703 1 89.69 421 LEU A CA 1
ATOM 3313 C C . LEU A 1 421 ? 3.637 -44.625 0.285 1 89.69 421 LEU A C 1
ATOM 3315 O O . LEU A 1 421 ? 2.879 -45.5 -0.144 1 89.69 421 LEU A O 1
ATOM 3319 N N . ASN A 1 422 ? 4.93 -44.844 0.267 1 86.94 422 ASN A N 1
ATOM 3320 C CA . ASN A 1 422 ? 5.66 -46.094 0.058 1 86.94 422 ASN A CA 1
ATOM 3321 C C . ASN A 1 422 ? 5.496 -46.594 -1.371 1 86.94 422 ASN A C 1
ATOM 3323 O O . ASN A 1 422 ? 5.648 -47.781 -1.627 1 86.94 422 ASN A O 1
ATOM 3327 N N . LYS A 1 423 ? 5.133 -45.75 -2.262 1 84 423 LYS A N 1
ATOM 3328 C CA . LYS A 1 423 ? 5 -46.156 -3.656 1 84 423 LYS A CA 1
ATOM 3329 C C . LYS A 1 423 ? 6.367 -46.312 -4.316 1 84 423 LYS A C 1
ATOM 3331 O O . LYS A 1 423 ? 6.52 -47.062 -5.273 1 84 423 LYS A O 1
ATOM 3336 N N . GLY A 1 424 ? 7.312 -45.656 -3.807 1 80.75 424 GLY A N 1
ATOM 3337 C CA . GLY A 1 424 ? 8.648 -45.719 -4.371 1 80.75 424 GLY A CA 1
ATOM 3338 C C . GLY A 1 424 ? 9.43 -46.938 -3.939 1 80.75 424 GLY A C 1
ATOM 3339 O O . GLY A 1 424 ? 10.445 -47.312 -4.551 1 80.75 424 GLY A O 1
ATOM 3340 N N . ARG A 1 425 ? 8.961 -47.625 -2.959 1 81.25 425 ARG A N 1
ATOM 3341 C CA . ARG A 1 425 ? 9.68 -48.781 -2.449 1 81.25 425 ARG A CA 1
ATOM 3342 C C . ARG A 1 425 ? 9.422 -50 -3.314 1 81.25 425 ARG A C 1
ATOM 3344 O O . ARG A 1 425 ? 10.281 -50.875 -3.438 1 81.25 425 ARG A O 1
ATOM 3351 N N . ASN A 1 426 ? 8.188 -50.031 -3.854 1 76.56 426 ASN A N 1
ATOM 3352 C CA . ASN A 1 426 ? 7.812 -51.156 -4.691 1 76.56 426 ASN A CA 1
ATOM 3353 C C . ASN A 1 426 ? 7.445 -50.719 -6.102 1 76.56 426 ASN A C 1
ATOM 3355 O O . ASN A 1 426 ? 6.27 -50.719 -6.473 1 76.56 426 ASN A O 1
ATOM 3359 N N . ILE A 1 427 ? 8.523 -50.375 -6.816 1 73.94 427 ILE A N 1
ATOM 3360 C CA . ILE A 1 427 ? 8.273 -49.875 -8.172 1 73.94 427 ILE A CA 1
ATOM 3361 C C . ILE A 1 427 ? 8.008 -51.062 -9.102 1 73.94 427 ILE A C 1
ATOM 3363 O O . ILE A 1 427 ? 8.742 -52.062 -9.094 1 73.94 427 ILE A O 1
ATOM 3367 N N . SER A 1 428 ? 6.797 -51.094 -9.562 1 70.31 428 SER A N 1
ATOM 3368 C CA . SER A 1 428 ? 6.406 -52.094 -10.547 1 70.31 428 SER A CA 1
ATOM 3369 C C . SER A 1 428 ? 6.082 -51.469 -11.891 1 70.31 428 SER A C 1
ATOM 3371 O O . SER A 1 428 ? 6.223 -50.25 -12.062 1 70.31 428 SER A O 1
ATOM 3373 N N . SER A 1 429 ? 5.832 -52.25 -12.953 1 65.56 429 SER A N 1
ATOM 3374 C CA . SER A 1 429 ? 5.539 -51.781 -14.305 1 65.56 429 SER A CA 1
ATOM 3375 C C . SER A 1 429 ? 4.293 -50.906 -14.336 1 65.56 429 SER A C 1
ATOM 3377 O O . SER A 1 429 ? 4.141 -50.062 -15.219 1 65.56 429 SER A O 1
ATOM 3379 N N . ASN A 1 430 ? 3.529 -51.031 -13.258 1 63.47 430 ASN A N 1
ATOM 3380 C CA . ASN A 1 430 ? 2.27 -50.281 -13.281 1 63.47 430 ASN A CA 1
ATOM 3381 C C . ASN A 1 430 ? 2.381 -48.969 -12.539 1 63.47 430 ASN A C 1
ATOM 3383 O O . ASN A 1 430 ? 1.52 -48.094 -12.68 1 63.47 430 ASN A O 1
ATOM 3387 N N . ASN A 1 431 ? 3.535 -48.781 -11.828 1 75.44 431 ASN A N 1
ATOM 3388 C CA . ASN A 1 431 ? 3.523 -47.625 -10.945 1 75.44 431 ASN A CA 1
ATOM 3389 C C . ASN A 1 431 ? 4.691 -46.688 -11.242 1 75.44 431 ASN A C 1
ATOM 3391 O O . ASN A 1 431 ? 4.824 -45.625 -10.602 1 75.44 431 ASN A O 1
ATOM 3395 N N . TYR A 1 432 ? 5.543 -47 -12.281 1 77.31 432 TYR A N 1
ATOM 3396 C CA . TYR A 1 432 ? 6.707 -46.156 -12.516 1 77.31 432 TYR A CA 1
ATOM 3397 C C . TYR A 1 432 ? 6.285 -44.781 -12.977 1 77.31 432 TYR A C 1
ATOM 3399 O O . TYR A 1 432 ? 6.961 -43.781 -12.688 1 77.31 432 TYR A O 1
ATOM 3407 N N . GLU A 1 433 ? 5.113 -44.688 -13.617 1 77.81 433 GLU A N 1
ATOM 3408 C CA . GLU A 1 433 ? 4.605 -43.406 -14.07 1 77.81 433 GLU A CA 1
ATOM 3409 C C . GLU A 1 433 ? 4.191 -42.531 -12.883 1 77.81 433 GLU A C 1
ATOM 3411 O O . GLU A 1 433 ? 4.301 -41.312 -12.945 1 77.81 433 GLU A O 1
ATOM 3416 N N . ASP A 1 434 ? 3.756 -43.219 -11.844 1 83.19 434 ASP A N 1
ATOM 3417 C CA . ASP A 1 434 ? 3.385 -42.469 -10.641 1 83.19 434 ASP A CA 1
ATOM 3418 C C . ASP A 1 434 ? 4.613 -41.875 -9.977 1 83.19 434 ASP A C 1
ATOM 3420 O O . ASP A 1 434 ? 4.531 -40.781 -9.391 1 83.19 434 ASP A O 1
ATOM 3424 N N . ILE A 1 435 ? 5.734 -42.562 -10.094 1 88.25 435 ILE A N 1
ATOM 3425 C CA . ILE A 1 435 ? 6.965 -42.031 -9.5 1 88.25 435 ILE A CA 1
ATOM 3426 C C . ILE A 1 435 ? 7.48 -40.875 -10.336 1 88.25 435 ILE A C 1
ATOM 3428 O O . ILE A 1 435 ? 7.973 -39.875 -9.781 1 88.25 435 ILE A O 1
ATOM 3432 N N . GLU A 1 436 ? 7.359 -41 -11.688 1 87.38 436 GLU A N 1
ATOM 3433 C CA . GLU A 1 436 ? 7.699 -39.844 -12.539 1 87.38 436 GLU A CA 1
ATOM 3434 C C . GLU A 1 436 ? 6.824 -38.656 -12.227 1 87.38 436 GLU A C 1
ATOM 3436 O O . GLU A 1 436 ? 7.309 -37.5 -12.203 1 87.38 436 GLU A O 1
ATOM 3441 N N . GLY A 1 437 ? 5.578 -38.938 -11.914 1 87.56 437 GLY A N 1
ATOM 3442 C CA . GLY A 1 437 ? 4.625 -37.906 -11.602 1 87.56 437 GLY A CA 1
ATOM 3443 C C . GLY A 1 437 ? 4.941 -37.188 -10.297 1 87.56 437 GLY A C 1
ATOM 3444 O O . GLY A 1 437 ? 4.836 -35.969 -10.219 1 87.56 437 GLY A O 1
ATOM 3445 N N . VAL A 1 438 ? 5.332 -37.906 -9.312 1 91.81 438 VAL A N 1
ATOM 3446 C CA . VAL A 1 438 ? 5.605 -37.281 -8.023 1 91.81 438 VAL A CA 1
ATOM 3447 C C . VAL A 1 438 ? 6.871 -36.438 -8.117 1 91.81 438 VAL A C 1
ATOM 3449 O O . VAL A 1 438 ? 6.953 -35.375 -7.516 1 91.81 438 VAL A O 1
ATOM 3452 N N . LEU A 1 439 ? 7.906 -36.906 -8.883 1 93.5 439 LEU A N 1
ATOM 3453 C CA . LEU A 1 439 ? 9.133 -36.156 -9.031 1 93.5 439 LEU A CA 1
ATOM 3454 C C . LEU A 1 439 ? 8.867 -34.812 -9.727 1 93.5 439 LEU A C 1
ATOM 3456 O O . LEU A 1 439 ? 9.398 -33.781 -9.32 1 93.5 439 LEU A O 1
ATOM 3460 N N . TYR A 1 440 ? 8.016 -34.844 -10.727 1 92.56 440 TYR A N 1
ATOM 3461 C CA . TYR A 1 440 ? 7.684 -33.625 -11.438 1 92.56 440 TYR A CA 1
ATOM 3462 C C . TYR A 1 440 ? 6.828 -32.688 -10.57 1 92.56 440 TYR A C 1
ATOM 3464 O O . TYR A 1 440 ? 6.996 -31.469 -10.594 1 92.56 440 TYR A O 1
ATOM 3472 N N . TYR A 1 441 ? 5.957 -33.281 -9.844 1 92 441 TYR A N 1
ATOM 3473 C CA . TYR A 1 441 ? 5.09 -32.469 -8.984 1 92 441 TYR A CA 1
ATOM 3474 C C . TYR A 1 441 ? 5.895 -31.781 -7.887 1 92 441 TYR A C 1
ATOM 3476 O O . TYR A 1 441 ? 5.594 -30.656 -7.5 1 92 441 TYR A O 1
ATOM 3484 N N . ILE A 1 442 ? 6.84 -32.5 -7.375 1 94.06 442 ILE A N 1
ATOM 3485 C CA . ILE A 1 442 ? 7.719 -31.906 -6.371 1 94.06 442 ILE A CA 1
ATOM 3486 C C . ILE A 1 442 ? 8.383 -30.641 -6.941 1 94.06 442 ILE A C 1
ATOM 3488 O O . ILE A 1 442 ? 8.5 -29.641 -6.25 1 94.06 442 ILE A O 1
ATOM 3492 N N . LEU A 1 443 ? 8.75 -30.688 -8.195 1 94.25 443 LEU A N 1
ATOM 3493 C CA . LEU A 1 443 ? 9.367 -29.531 -8.844 1 94.25 443 LEU A CA 1
ATOM 3494 C C . LEU A 1 443 ? 8.352 -28.406 -9.016 1 94.25 443 LEU A C 1
ATOM 3496 O O . LEU A 1 443 ? 8.68 -27.234 -8.82 1 94.25 443 LEU A O 1
ATOM 3500 N N . ILE A 1 444 ? 7.152 -28.766 -9.359 1 90.94 444 ILE A N 1
ATOM 3501 C CA . ILE A 1 444 ? 6.098 -27.766 -9.508 1 90.94 444 ILE A CA 1
ATOM 3502 C C . ILE A 1 444 ? 5.84 -27.094 -8.164 1 90.94 444 ILE A C 1
ATOM 3504 O O . ILE A 1 444 ? 5.812 -25.859 -8.07 1 90.94 444 ILE A O 1
ATOM 3508 N N . SER A 1 445 ? 5.68 -27.938 -7.184 1 90.38 445 SER A N 1
ATOM 3509 C CA . SER A 1 445 ? 5.379 -27.438 -5.852 1 90.38 445 SER A CA 1
ATOM 3510 C C . SER A 1 445 ? 6.492 -26.531 -5.336 1 90.38 445 SER A C 1
ATOM 3512 O O . SER A 1 445 ? 6.227 -25.453 -4.805 1 90.38 445 SER A O 1
ATOM 3514 N N . THR A 1 446 ? 7.703 -26.969 -5.52 1 91.5 446 THR A N 1
ATOM 3515 C CA . THR A 1 446 ? 8.844 -26.188 -5.051 1 91.5 446 THR A CA 1
ATOM 3516 C C . THR A 1 446 ? 8.945 -24.875 -5.816 1 91.5 446 THR A C 1
ATOM 3518 O O . THR A 1 446 ? 9.219 -23.828 -5.227 1 91.5 446 THR A O 1
ATOM 3521 N N . THR A 1 447 ? 8.773 -24.906 -7.113 1 91.75 447 THR A N 1
ATOM 3522 C CA . THR A 1 447 ? 8.867 -23.734 -7.961 1 91.75 447 THR A CA 1
ATOM 3523 C C . THR A 1 447 ? 7.832 -22.688 -7.547 1 91.75 447 THR A C 1
ATOM 3525 O O . THR A 1 447 ? 8.172 -21.531 -7.312 1 91.75 447 THR A O 1
ATOM 3528 N N . PHE A 1 448 ? 6.652 -23.094 -7.344 1 86.88 448 PHE A N 1
ATOM 3529 C CA . PHE A 1 448 ? 5.586 -22.125 -7.074 1 86.88 448 PHE A CA 1
ATOM 3530 C C . PHE A 1 448 ? 5.645 -21.641 -5.629 1 86.88 448 PHE A C 1
ATOM 3532 O O . PHE A 1 448 ? 5.367 -20.484 -5.348 1 86.88 448 PHE A O 1
ATOM 3539 N N . THR A 1 449 ? 5.961 -22.516 -4.742 1 84.81 449 THR A N 1
ATOM 3540 C CA . THR A 1 449 ? 6.09 -22.109 -3.35 1 84.81 449 THR A CA 1
ATOM 3541 C C . THR A 1 449 ? 7.211 -21.078 -3.191 1 84.81 449 THR A C 1
ATOM 3543 O O . THR A 1 449 ? 7.059 -20.094 -2.463 1 84.81 449 THR A O 1
ATOM 3546 N N . THR A 1 450 ? 8.289 -21.328 -3.887 1 88.38 450 THR A N 1
ATOM 3547 C CA . THR A 1 450 ? 9.414 -20.406 -3.814 1 88.38 450 THR A CA 1
ATOM 3548 C C . THR A 1 450 ? 9.062 -19.078 -4.469 1 88.38 450 THR A C 1
ATOM 3550 O O . THR A 1 450 ? 9.383 -18 -3.938 1 88.38 450 THR A O 1
ATOM 3553 N N . MET A 1 451 ? 8.414 -19.156 -5.559 1 89.31 451 MET A N 1
ATOM 3554 C CA . MET A 1 451 ? 8.031 -17.938 -6.277 1 89.31 451 MET A CA 1
ATOM 3555 C C . MET A 1 451 ? 7.137 -17.062 -5.418 1 89.31 451 MET A C 1
ATOM 3557 O O . MET A 1 451 ? 7.387 -15.859 -5.289 1 89.31 451 MET A O 1
ATOM 3561 N N . PHE A 1 452 ? 6.168 -17.609 -4.781 1 80.56 452 PHE A N 1
ATOM 3562 C CA . PHE A 1 452 ? 5.191 -16.844 -4.012 1 80.56 452 PHE A CA 1
ATOM 3563 C C . PHE A 1 452 ? 5.82 -16.297 -2.738 1 80.56 452 PHE A C 1
ATOM 3565 O O . PHE A 1 452 ? 5.406 -15.242 -2.248 1 80.56 452 PHE A O 1
ATOM 3572 N N . GLY A 1 453 ? 6.844 -16.906 -2.275 1 77.62 453 GLY A N 1
ATOM 3573 C CA . GLY A 1 453 ? 7.527 -16.453 -1.079 1 77.62 453 GLY A CA 1
ATOM 3574 C C . GLY A 1 453 ? 8.344 -15.188 -1.307 1 77.62 453 GLY A C 1
ATOM 3575 O O . GLY A 1 453 ? 8.555 -14.406 -0.381 1 77.62 453 GLY A O 1
ATOM 3576 N N . ILE A 1 454 ? 8.688 -14.945 -2.537 1 80.12 454 ILE A N 1
ATOM 3577 C CA . ILE A 1 454 ? 9.609 -13.852 -2.822 1 80.12 454 ILE A CA 1
ATOM 3578 C C . ILE A 1 454 ? 8.859 -12.711 -3.498 1 80.12 454 ILE A C 1
ATOM 3580 O O . ILE A 1 454 ? 9.203 -11.539 -3.312 1 80.12 454 ILE A O 1
ATOM 3584 N N . LEU A 1 455 ? 7.836 -12.93 -4.234 1 79.06 455 LEU A N 1
ATOM 3585 C CA . LEU A 1 455 ? 7.152 -11.984 -5.109 1 79.06 455 LEU A CA 1
ATOM 3586 C C . LEU A 1 455 ? 6.59 -10.82 -4.309 1 79.06 455 LEU A C 1
ATOM 3588 O O . LEU A 1 455 ? 6.641 -9.672 -4.754 1 79.06 455 LEU A O 1
ATOM 3592 N N . PHE A 1 456 ? 6.273 -10.938 -3.068 1 69.88 456 PHE A N 1
ATOM 3593 C CA . PHE A 1 456 ? 5.539 -9.898 -2.355 1 69.88 456 PHE A CA 1
ATOM 3594 C C . PHE A 1 456 ? 6.453 -9.156 -1.39 1 69.88 456 PHE A C 1
ATOM 3596 O O . PHE A 1 456 ? 6.094 -8.094 -0.881 1 69.88 456 PHE A O 1
ATOM 3603 N N . PHE A 1 457 ? 7.633 -9.523 -1.247 1 69 457 PHE A N 1
ATOM 3604 C CA . PHE A 1 457 ? 8.461 -8.969 -0.185 1 69 457 PHE A CA 1
ATOM 3605 C C . PHE A 1 457 ? 9.523 -8.039 -0.76 1 69 457 PHE A C 1
ATOM 3607 O O . PHE A 1 457 ? 9.914 -7.059 -0.116 1 69 457 PHE A O 1
ATOM 3614 N N . PHE A 1 458 ? 9.891 -8.18 -1.967 1 68.69 458 PHE A N 1
ATOM 3615 C CA . PHE A 1 458 ? 11.047 -7.461 -2.486 1 68.69 458 PHE A CA 1
ATOM 3616 C C . PHE A 1 458 ? 10.688 -6.02 -2.826 1 68.69 458 PHE A C 1
ATOM 3618 O O . PHE A 1 458 ? 11.492 -5.109 -2.615 1 68.69 458 PHE A O 1
ATOM 3625 N N . PRO A 1 459 ? 9.484 -5.785 -3.15 1 69.69 459 PRO A N 1
ATOM 3626 C CA . PRO A 1 459 ? 9.195 -4.398 -3.521 1 69.69 459 PRO A CA 1
ATOM 3627 C C . PRO A 1 459 ? 9.258 -3.443 -2.332 1 69.69 459 PRO A C 1
ATOM 3629 O O . PRO A 1 459 ? 9.719 -2.309 -2.469 1 69.69 459 PRO A O 1
ATOM 3632 N N . SER A 1 460 ? 8.875 -3.848 -1.192 1 72.56 460 SER A N 1
ATOM 3633 C CA . SER A 1 460 ? 8.945 -2.998 -0.009 1 72.56 460 SER A CA 1
ATOM 3634 C C . SER A 1 460 ? 10.391 -2.742 0.405 1 72.56 460 SER A C 1
ATOM 3636 O O . SER A 1 460 ? 10.727 -1.644 0.85 1 72.56 460 SER A O 1
ATOM 3638 N N . GLU A 1 461 ? 11.211 -3.715 0.205 1 79.12 461 GLU A N 1
ATOM 3639 C CA . GLU A 1 461 ? 12.617 -3.574 0.549 1 79.12 461 GLU A CA 1
ATOM 3640 C C . GLU A 1 461 ? 13.359 -2.715 -0.476 1 79.12 461 GLU A C 1
ATOM 3642 O O . GLU A 1 461 ? 14.297 -2 -0.133 1 79.12 461 GLU A O 1
ATOM 3647 N N . ARG A 1 462 ? 12.859 -2.805 -1.658 1 79.94 462 ARG A N 1
ATOM 3648 C CA . ARG A 1 462 ? 13.5 -2.061 -2.736 1 79.94 462 ARG A CA 1
ATOM 3649 C C . ARG A 1 462 ? 13.438 -0.559 -2.475 1 79.94 462 ARG A C 1
ATOM 3651 O O . ARG A 1 462 ? 14.406 0.162 -2.748 1 79.94 462 ARG A O 1
ATOM 3658 N N . LEU A 1 463 ? 12.453 -0.1 -1.853 1 77.88 463 LEU A N 1
ATOM 3659 C CA . LEU A 1 463 ? 12.305 1.325 -1.579 1 77.88 463 LEU A CA 1
ATOM 3660 C C . LEU A 1 463 ? 13.32 1.791 -0.544 1 77.88 463 LEU A C 1
ATOM 3662 O O . LEU A 1 463 ? 13.883 2.881 -0.669 1 77.88 463 LEU A O 1
ATOM 3666 N N . ILE A 1 464 ? 13.547 1.004 0.383 1 85.44 464 ILE A N 1
ATOM 3667 C CA . ILE A 1 464 ? 14.492 1.34 1.439 1 85.44 464 ILE A CA 1
ATOM 3668 C C . ILE A 1 464 ? 15.914 1.312 0.885 1 85.44 464 ILE A C 1
ATOM 3670 O O . ILE A 1 464 ? 16.719 2.203 1.174 1 85.44 464 ILE A O 1
ATOM 3674 N N . ILE A 1 465 ? 16.172 0.346 0.004 1 85.62 465 ILE A N 1
ATOM 3675 C CA . ILE A 1 465 ? 17.5 0.186 -0.56 1 85.62 465 ILE A CA 1
ATOM 3676 C C . ILE A 1 465 ? 17.797 1.334 -1.521 1 85.62 465 ILE A C 1
ATOM 3678 O O . ILE A 1 465 ? 18.922 1.849 -1.56 1 85.62 465 ILE A O 1
ATOM 3682 N N . LEU A 1 466 ? 16.812 1.695 -2.236 1 79.69 466 LEU A N 1
ATOM 3683 C CA . LEU A 1 466 ? 17 2.807 -3.162 1 79.69 466 LEU A CA 1
ATOM 3684 C C . LEU A 1 466 ? 17.312 4.094 -2.41 1 79.69 466 LEU A C 1
ATOM 3686 O O . LEU A 1 466 ? 18.156 4.887 -2.852 1 79.69 466 LEU A O 1
ATOM 3690 N N . ARG A 1 467 ? 16.672 4.262 -1.315 1 81.06 467 ARG A N 1
ATOM 3691 C CA . ARG A 1 467 ? 16.938 5.434 -0.488 1 81.06 467 ARG A CA 1
ATOM 3692 C C . ARG A 1 467 ? 18.359 5.398 0.068 1 81.06 467 ARG A C 1
ATOM 3694 O O . ARG A 1 467 ? 19.062 6.406 0.039 1 81.06 467 ARG A O 1
ATOM 3701 N N . GLU A 1 468 ? 18.734 4.285 0.535 1 84.56 468 GLU A N 1
ATOM 3702 C CA . GLU A 1 468 ? 20.062 4.141 1.119 1 84.56 468 GLU A CA 1
ATOM 3703 C C . GLU A 1 468 ? 21.156 4.289 0.059 1 84.56 468 GLU A C 1
ATOM 3705 O O . GLU A 1 468 ? 22.219 4.84 0.331 1 84.56 468 GLU A O 1
ATOM 3710 N N . ARG A 1 469 ? 20.828 3.848 -1.084 1 81.38 469 ARG A N 1
ATOM 3711 C CA . ARG A 1 469 ? 21.781 3.973 -2.18 1 81.38 469 ARG A CA 1
ATOM 3712 C C . ARG A 1 469 ? 21.891 5.422 -2.646 1 81.38 469 ARG A C 1
ATOM 3714 O O . ARG A 1 469 ? 22.969 5.863 -3.061 1 81.38 469 ARG A O 1
ATOM 3721 N N . SER A 1 470 ? 20.828 6.043 -2.619 1 77.5 470 SER A N 1
ATOM 3722 C CA . SER A 1 470 ? 20.844 7.449 -3.004 1 77.5 470 SER A CA 1
ATOM 3723 C C . SER A 1 470 ? 21.703 8.273 -2.053 1 77.5 470 SER A C 1
ATOM 3725 O O . SER A 1 470 ? 22.281 9.297 -2.449 1 77.5 470 SER A O 1
ATOM 3727 N N . SER A 1 471 ? 21.75 7.758 -0.844 1 77.88 471 SER A N 1
ATOM 3728 C CA . SER A 1 471 ? 22.578 8.445 0.141 1 77.88 471 SER A CA 1
ATOM 3729 C C . SER A 1 471 ? 24.016 7.945 0.091 1 77.88 471 SER A C 1
ATOM 3731 O O . SER A 1 471 ? 24.875 8.406 0.855 1 77.88 471 SER A O 1
ATOM 3733 N N . GLY A 1 472 ? 24.297 6.965 -0.769 1 76.88 472 GLY A N 1
ATOM 3734 C CA . GLY A 1 472 ? 25.641 6.449 -0.94 1 76.88 472 GLY A CA 1
ATOM 3735 C C . GLY A 1 472 ? 26.141 5.672 0.264 1 76.88 472 GLY A C 1
ATOM 3736 O O . GLY A 1 472 ? 27.328 5.754 0.616 1 76.88 472 GLY A O 1
ATOM 3737 N N . MET A 1 473 ? 25.359 4.953 0.875 1 80.5 473 MET A N 1
ATOM 3738 C CA . MET A 1 473 ? 25.688 4.301 2.135 1 80.5 473 MET A CA 1
ATOM 3739 C C . MET A 1 473 ? 26.625 3.111 1.896 1 80.5 473 MET A C 1
ATOM 3741 O O . MET A 1 473 ? 27.547 2.875 2.672 1 80.5 473 MET A O 1
ATOM 3745 N N . TYR A 1 474 ? 26.328 2.328 0.9 1 86.62 474 TYR A N 1
ATOM 3746 C CA . TYR A 1 474 ? 27.141 1.138 0.63 1 86.62 474 TYR A CA 1
ATOM 3747 C C . TYR A 1 474 ? 27.109 0.795 -0.855 1 86.62 474 TYR A C 1
ATOM 3749 O O . TYR A 1 474 ? 26.375 1.405 -1.631 1 86.62 474 TYR A O 1
ATOM 3757 N N . ARG A 1 475 ? 28.047 -0.145 -1.171 1 87.75 475 ARG A N 1
ATOM 3758 C CA . ARG A 1 475 ? 28.125 -0.657 -2.535 1 87.75 475 ARG A CA 1
ATOM 3759 C C . ARG A 1 475 ? 27.016 -1.674 -2.793 1 87.75 475 ARG A C 1
ATOM 3761 O O . ARG A 1 475 ? 26.688 -2.484 -1.921 1 87.75 475 ARG A O 1
ATOM 3768 N N . VAL A 1 476 ? 26.484 -1.588 -3.969 1 88.5 476 VAL A N 1
ATOM 3769 C CA . VAL A 1 476 ? 25.391 -2.477 -4.34 1 88.5 476 VAL A CA 1
ATOM 3770 C C . VAL A 1 476 ? 25.859 -3.928 -4.281 1 88.5 476 VAL A C 1
ATOM 3772 O O . VAL A 1 476 ? 25.094 -4.82 -3.9 1 88.5 476 VAL A O 1
ATOM 3775 N N . SER A 1 477 ? 27.109 -4.207 -4.613 1 91.5 477 SER A N 1
ATOM 3776 C CA . SER A 1 477 ? 27.641 -5.566 -4.613 1 91.5 477 SER A CA 1
ATOM 3777 C C . SER A 1 477 ? 27.688 -6.141 -3.199 1 91.5 477 SER A C 1
ATOM 3779 O O . SER A 1 477 ? 27.375 -7.309 -2.988 1 91.5 477 SER A O 1
ATOM 3781 N N . ALA A 1 478 ? 28.031 -5.27 -2.242 1 91.31 478 ALA A N 1
ATOM 3782 C CA . ALA A 1 478 ? 28.094 -5.727 -0.856 1 91.31 478 ALA A CA 1
ATOM 3783 C C . ALA A 1 478 ? 26.703 -6.047 -0.32 1 91.31 478 ALA A C 1
ATOM 3785 O O . ALA A 1 478 ? 26.516 -7.039 0.387 1 91.31 478 ALA A O 1
ATOM 3786 N N . TYR A 1 479 ? 25.844 -5.246 -0.709 1 91.06 479 TYR A N 1
ATOM 3787 C CA . TYR A 1 479 ? 24.469 -5.484 -0.273 1 91.06 479 TYR A CA 1
ATOM 3788 C C . TYR A 1 479 ? 23.938 -6.777 -0.869 1 91.06 479 TYR A C 1
ATOM 3790 O O . TYR A 1 479 ? 23.391 -7.621 -0.149 1 91.06 479 TYR A O 1
ATOM 3798 N N . TYR A 1 480 ? 24.031 -6.895 -2.154 1 90.94 480 TYR A N 1
ATOM 3799 C CA . TYR A 1 480 ? 23.453 -8.031 -2.863 1 90.94 480 TYR A CA 1
ATOM 3800 C C . TYR A 1 480 ? 24.078 -9.336 -2.404 1 90.94 480 TYR A C 1
ATOM 3802 O O . TYR A 1 480 ? 23.391 -10.336 -2.219 1 90.94 480 TYR A O 1
ATOM 3810 N N . LEU A 1 481 ? 25.359 -9.328 -2.27 1 92 481 LEU A N 1
ATOM 3811 C CA . LEU A 1 481 ? 26.062 -10.531 -1.826 1 92 481 LEU A CA 1
ATOM 3812 C C . LEU A 1 481 ? 25.656 -10.898 -0.401 1 92 481 LEU A C 1
ATOM 3814 O O . LEU A 1 481 ? 25.5 -12.078 -0.082 1 92 481 LEU A O 1
ATOM 3818 N N . SER A 1 482 ? 25.531 -9.898 0.451 1 92.5 482 SER A N 1
ATOM 3819 C CA . SER A 1 482 ? 25.109 -10.156 1.825 1 92.5 482 SER A CA 1
ATOM 3820 C C . SER A 1 482 ? 23.703 -10.711 1.873 1 92.5 482 SER A C 1
ATOM 3822 O O . SER A 1 482 ? 23.422 -11.664 2.611 1 92.5 482 SER A O 1
ATOM 3824 N N . LYS A 1 483 ? 22.875 -10.156 1.076 1 88.44 483 LYS A N 1
ATOM 3825 C CA . LYS A 1 483 ? 21.5 -10.625 1.041 1 88.44 483 LYS A CA 1
ATOM 3826 C C . LYS A 1 483 ? 21.406 -12.047 0.508 1 88.44 483 LYS A C 1
ATOM 3828 O O . LYS A 1 483 ? 20.672 -12.875 1.047 1 88.44 483 LYS A O 1
ATOM 3833 N N . THR A 1 484 ? 22.172 -12.352 -0.479 1 90.19 484 THR A N 1
ATOM 3834 C CA . THR A 1 484 ? 22.188 -13.688 -1.077 1 90.19 484 THR A CA 1
ATOM 3835 C C . THR A 1 484 ? 22.719 -14.719 -0.089 1 90.19 484 THR A C 1
ATOM 3837 O O . THR A 1 484 ? 22.156 -15.812 0.032 1 90.19 484 THR A O 1
ATOM 3840 N N . LEU A 1 485 ? 23.719 -14.359 0.619 1 91.75 485 LEU A N 1
ATOM 3841 C CA . LEU A 1 485 ? 24.344 -15.297 1.538 1 91.75 485 LEU A CA 1
ATOM 3842 C C . LEU A 1 485 ? 23.422 -15.609 2.717 1 91.75 485 LEU A C 1
ATOM 3844 O O . LEU A 1 485 ? 23.438 -16.719 3.24 1 91.75 485 LEU A O 1
ATOM 3848 N N . VAL A 1 486 ? 22.688 -14.641 3.131 1 90.81 486 VAL A N 1
ATOM 3849 C CA . VAL A 1 486 ? 21.797 -14.852 4.266 1 90.81 486 VAL A CA 1
ATOM 3850 C C . VAL A 1 486 ? 20.562 -15.617 3.816 1 90.81 486 VAL A C 1
ATOM 3852 O O . VAL A 1 486 ? 19.984 -16.391 4.586 1 90.81 486 VAL A O 1
ATOM 3855 N N . GLU A 1 487 ? 20.172 -15.477 2.605 1 86.88 487 GLU A N 1
ATOM 3856 C CA . GLU A 1 487 ? 18.969 -16.125 2.088 1 86.88 487 GLU A CA 1
ATOM 3857 C C . GLU A 1 487 ? 19.234 -17.609 1.793 1 86.88 487 GLU A C 1
ATOM 3859 O O . GLU A 1 487 ? 18.328 -18.438 1.877 1 86.88 487 GLU A O 1
ATOM 3864 N N . ILE A 1 488 ? 20.438 -17.969 1.508 1 91.25 488 ILE A N 1
ATOM 3865 C CA . ILE A 1 488 ? 20.781 -19.328 1.132 1 91.25 488 ILE A CA 1
ATOM 3866 C C . ILE A 1 488 ? 20.5 -20.266 2.299 1 91.25 488 ILE A C 1
ATOM 3868 O O . ILE A 1 488 ? 19.812 -21.281 2.139 1 91.25 488 ILE A O 1
ATOM 3872 N N . PRO A 1 489 ? 20.938 -19.906 3.51 1 90.19 489 PRO A N 1
ATOM 3873 C CA . PRO A 1 489 ? 20.625 -20.812 4.625 1 90.19 489 PRO A CA 1
ATOM 3874 C C . PRO A 1 489 ? 19.125 -20.938 4.871 1 90.19 489 PRO A C 1
ATOM 3876 O O . PRO A 1 489 ? 18.656 -22.016 5.27 1 90.19 489 PRO A O 1
ATOM 3879 N N . ARG A 1 490 ? 18.422 -19.953 4.695 1 89 490 ARG A N 1
ATOM 3880 C CA . ARG A 1 490 ? 16.969 -20.016 4.832 1 89 490 ARG A CA 1
ATOM 3881 C C . ARG A 1 490 ? 16.359 -20.953 3.791 1 89 490 ARG A C 1
ATOM 3883 O O . ARG A 1 490 ? 15.516 -21.781 4.117 1 89 490 ARG A O 1
ATOM 3890 N N . THR A 1 491 ? 16.797 -20.812 2.586 1 91.88 491 THR A N 1
ATOM 3891 C CA . THR A 1 491 ? 16.312 -21.672 1.517 1 91.88 491 THR A CA 1
ATOM 3892 C C . THR A 1 491 ? 16.719 -23.125 1.763 1 91.88 491 THR A C 1
ATOM 3894 O O . THR A 1 491 ? 15.953 -24.047 1.499 1 91.88 491 THR A O 1
ATOM 3897 N N . VAL A 1 492 ? 17.953 -23.297 2.281 1 94.44 492 VAL A N 1
ATOM 3898 C CA . VAL A 1 492 ? 18.453 -24.625 2.602 1 94.44 492 VAL A CA 1
ATOM 3899 C C . VAL A 1 492 ? 17.562 -25.266 3.68 1 94.44 492 VAL A C 1
ATOM 3901 O O . VAL A 1 492 ? 17.203 -26.438 3.59 1 94.44 492 VAL A O 1
ATOM 3904 N N . MET A 1 493 ? 17.172 -24.5 4.594 1 93.19 493 MET A N 1
ATOM 3905 C CA . MET A 1 493 ? 16.344 -25 5.691 1 93.19 493 MET A CA 1
ATOM 3906 C C . MET A 1 493 ? 14.969 -25.422 5.188 1 93.19 493 MET A C 1
ATOM 3908 O O . MET A 1 493 ? 14.5 -26.516 5.516 1 93.19 493 MET A O 1
ATOM 3912 N N . PHE A 1 494 ? 14.359 -24.672 4.387 1 91.69 494 PHE A N 1
ATOM 3913 C CA . PHE A 1 494 ? 13.039 -25 3.877 1 91.69 494 PHE A CA 1
ATOM 3914 C C . PHE A 1 494 ? 13.102 -26.188 2.936 1 91.69 494 PHE A C 1
ATOM 3916 O O . PHE A 1 494 ? 12.219 -27.047 2.955 1 91.69 494 PHE A O 1
ATOM 3923 N N . CYS A 1 495 ? 14.094 -26.188 2.086 1 94.81 495 CYS A N 1
ATOM 3924 C CA . CYS A 1 495 ? 14.258 -27.328 1.18 1 94.81 495 CYS A CA 1
ATOM 3925 C C . CYS A 1 495 ? 14.523 -28.609 1.954 1 94.81 495 CYS A C 1
ATOM 3927 O O . CYS A 1 495 ? 14.016 -29.672 1.59 1 94.81 495 CYS A O 1
ATOM 3929 N N . LEU A 1 496 ? 15.352 -28.453 3.02 1 95.44 496 LEU A N 1
ATOM 3930 C CA . LEU A 1 496 ? 15.633 -29.625 3.84 1 95.44 496 LEU A CA 1
ATOM 3931 C C . LEU A 1 496 ? 14.367 -30.141 4.516 1 95.44 496 LEU A C 1
ATOM 3933 O O . LEU A 1 496 ? 14.125 -31.359 4.547 1 95.44 496 LEU A O 1
ATOM 3937 N N . LEU A 1 497 ? 13.633 -29.266 5.047 1 94.56 497 LEU A N 1
ATOM 3938 C CA . LEU A 1 497 ? 12.367 -29.656 5.672 1 94.56 497 LEU A CA 1
ATOM 3939 C C . LEU A 1 497 ? 11.445 -30.328 4.668 1 94.56 497 LEU A C 1
ATOM 3941 O O . LEU A 1 497 ? 10.82 -31.344 4.984 1 94.56 497 LEU A O 1
ATOM 3945 N N . PHE A 1 498 ? 11.391 -29.828 3.533 1 95.12 498 PHE A N 1
ATOM 3946 C CA . PHE A 1 498 ? 10.539 -30.359 2.477 1 95.12 498 PHE A CA 1
ATOM 3947 C C . PHE A 1 498 ? 11.031 -31.734 2.041 1 95.12 498 PHE A C 1
ATOM 3949 O O . PHE A 1 498 ? 10.242 -32.688 1.925 1 95.12 498 PHE A O 1
ATOM 3956 N N . CYS A 1 499 ? 12.328 -31.906 1.809 1 95.88 499 CYS A N 1
ATOM 3957 C CA . CYS A 1 499 ? 12.906 -33.125 1.257 1 95.88 499 CYS A CA 1
ATOM 3958 C C . CYS A 1 499 ? 12.898 -34.25 2.287 1 95.88 499 CYS A C 1
ATOM 3960 O O . CYS A 1 499 ? 12.609 -35.406 1.956 1 95.88 499 CYS A O 1
ATOM 3962 N N . VAL A 1 500 ? 13.219 -33.906 3.537 1 95.25 500 VAL A N 1
ATOM 3963 C CA . VAL A 1 500 ? 13.281 -34.938 4.57 1 95.25 500 VAL A CA 1
ATOM 3964 C C . VAL A 1 500 ? 11.898 -35.531 4.777 1 95.25 500 VAL A C 1
ATOM 3966 O O . VAL A 1 500 ? 11.766 -36.75 4.957 1 95.25 500 VAL A O 1
ATOM 3969 N N . THR A 1 501 ? 10.914 -34.75 4.742 1 94.56 501 THR A N 1
ATOM 3970 C CA . THR A 1 501 ? 9.555 -35.25 4.965 1 94.56 501 THR A CA 1
ATOM 3971 C C . THR A 1 501 ? 9.039 -35.969 3.729 1 94.56 501 THR A C 1
ATOM 3973 O O . THR A 1 501 ? 8.594 -37.125 3.822 1 94.56 501 THR A O 1
ATOM 3976 N N . SER A 1 502 ? 9.203 -35.469 2.531 1 94.56 502 SER A N 1
ATOM 3977 C CA . SER A 1 502 ? 8.617 -36.031 1.317 1 94.56 502 SER A CA 1
ATOM 3978 C C . SER A 1 502 ? 9.406 -37.25 0.825 1 94.56 502 SER A C 1
ATOM 3980 O O . SER A 1 502 ? 8.828 -38.25 0.407 1 94.56 502 SER A O 1
ATOM 3982 N N . TYR A 1 503 ? 10.758 -37.219 0.892 1 94.94 503 TYR A N 1
ATOM 3983 C CA . TYR A 1 503 ? 11.617 -38.25 0.317 1 94.94 503 TYR A CA 1
ATOM 3984 C C . TYR A 1 503 ? 11.398 -39.594 1.007 1 94.94 503 TYR A C 1
ATOM 3986 O O . TYR A 1 503 ? 11.18 -40.625 0.345 1 94.94 503 TYR A O 1
ATOM 3994 N N . TRP A 1 504 ? 11.344 -39.625 2.305 1 93.38 504 TRP A N 1
ATOM 3995 C CA . TRP A 1 504 ? 11.25 -40.875 3.055 1 93.38 504 TRP A CA 1
ATOM 3996 C C . TRP A 1 504 ? 9.812 -41.375 3.107 1 93.38 504 TRP A C 1
ATOM 3998 O O . TRP A 1 504 ? 9.562 -42.594 3.139 1 93.38 504 TRP A O 1
ATOM 4008 N N . MET A 1 505 ? 8.898 -40.5 3.1 1 93.75 505 MET A N 1
ATOM 4009 C CA . MET A 1 505 ? 7.5 -40.906 3.098 1 93.75 505 MET A CA 1
ATOM 4010 C C . MET A 1 505 ? 7.125 -41.562 1.767 1 93.75 505 MET A C 1
ATOM 4012 O O . MET A 1 505 ? 6.422 -42.562 1.737 1 93.75 505 MET A O 1
ATOM 4016 N N . VAL A 1 506 ? 7.59 -40.969 0.661 1 92.38 506 VAL A N 1
ATOM 4017 C CA . VAL A 1 506 ? 7.312 -41.531 -0.661 1 92.38 506 VAL A CA 1
ATOM 4018 C C . VAL A 1 506 ? 8.062 -42.844 -0.833 1 92.38 506 VAL A C 1
ATOM 4020 O O . VAL A 1 506 ? 7.59 -43.75 -1.542 1 92.38 506 VAL A O 1
ATOM 4023 N N . GLY A 1 507 ? 9.109 -43.031 -0.191 1 91.88 507 GLY A N 1
ATOM 4024 C CA . GLY A 1 507 ? 9.898 -44.281 -0.237 1 91.88 507 GLY A CA 1
ATOM 4025 C C . GLY A 1 507 ? 10.789 -44.344 -1.457 1 91.88 507 GLY A C 1
ATOM 4026 O O . GLY A 1 507 ? 10.852 -45.406 -2.119 1 91.88 507 GLY A O 1
ATOM 4027 N N . LEU A 1 508 ? 11.43 -43.312 -1.802 1 91.62 508 LEU A N 1
ATOM 4028 C CA . LEU A 1 508 ? 12.375 -43.312 -2.912 1 91.62 508 LEU A CA 1
ATOM 4029 C C . LEU A 1 508 ? 13.609 -44.156 -2.561 1 91.62 508 LEU A C 1
ATOM 4031 O O . LEU A 1 508 ? 13.625 -44.844 -1.545 1 91.62 508 LEU A O 1
ATOM 4035 N N . ARG A 1 509 ? 14.586 -44.156 -3.406 1 88.88 509 ARG A N 1
ATOM 4036 C CA . ARG A 1 509 ? 15.742 -45 -3.201 1 88.88 509 ARG A CA 1
ATOM 4037 C C . ARG A 1 509 ? 16.328 -44.812 -1.805 1 88.88 509 ARG A C 1
ATOM 4039 O O . ARG A 1 509 ? 16.641 -43.688 -1.405 1 88.88 509 ARG A O 1
ATOM 4046 N N . ASP A 1 510 ? 16.406 -45.938 -1.109 1 87.25 510 ASP A N 1
ATOM 4047 C CA . ASP A 1 510 ? 16.781 -45.906 0.299 1 87.25 510 ASP A CA 1
ATOM 4048 C C . ASP A 1 510 ? 18.297 -45.781 0.453 1 87.25 510 ASP A C 1
ATOM 4050 O O . ASP A 1 510 ? 18.953 -46.75 0.886 1 87.25 510 ASP A O 1
ATOM 4054 N N . SER A 1 511 ? 18.969 -44.812 -0.087 1 90.12 511 SER A N 1
ATOM 4055 C CA . SER A 1 511 ? 20.391 -44.531 0.061 1 90.12 511 SER A CA 1
ATOM 4056 C C . SER A 1 511 ? 20.641 -43.062 0.448 1 90.12 511 SER A C 1
ATOM 4058 O O . SER A 1 511 ? 19.969 -42.156 -0.058 1 90.12 511 SER A O 1
ATOM 4060 N N . ALA A 1 512 ? 21.516 -42.906 1.387 1 92.19 512 ALA A N 1
ATOM 4061 C CA . ALA A 1 512 ? 21.859 -41.562 1.825 1 92.19 512 ALA A CA 1
ATOM 4062 C C . ALA A 1 512 ? 22.422 -40.75 0.668 1 92.19 512 ALA A C 1
ATOM 4064 O O . ALA A 1 512 ? 22.156 -39.531 0.567 1 92.19 512 ALA A O 1
ATOM 4065 N N . LYS A 1 513 ? 23.172 -41.406 -0.191 1 93.5 513 LYS A N 1
ATOM 4066 C CA . LYS A 1 513 ? 23.734 -40.719 -1.34 1 93.5 513 LYS A CA 1
ATOM 4067 C C . LYS A 1 513 ? 22.656 -40.156 -2.256 1 93.5 513 LYS A C 1
ATOM 4069 O O . LYS A 1 513 ? 22.688 -39 -2.654 1 93.5 513 LYS A O 1
ATOM 4074 N N . ASN A 1 514 ? 21.625 -41 -2.477 1 94.12 514 ASN A N 1
ATOM 4075 C CA . ASN A 1 514 ? 20.547 -40.562 -3.363 1 94.12 514 ASN A CA 1
ATOM 4076 C C . ASN A 1 514 ? 19.672 -39.469 -2.713 1 94.12 514 ASN A C 1
ATOM 4078 O O . ASN A 1 514 ? 19.156 -38.594 -3.402 1 94.12 514 ASN A O 1
ATOM 4082 N N . PHE A 1 515 ? 19.625 -39.594 -1.426 1 96.25 515 PHE A N 1
ATOM 4083 C CA . PHE A 1 515 ? 18.875 -38.562 -0.724 1 96.25 515 PHE A CA 1
ATOM 4084 C C . PHE A 1 515 ? 19.547 -37.219 -0.862 1 96.25 515 PHE A C 1
ATOM 4086 O O . PHE A 1 515 ? 18.891 -36.219 -1.184 1 96.25 515 PHE A O 1
ATOM 4093 N N . PHE A 1 516 ? 20.828 -37.094 -0.611 1 96.19 516 PHE A N 1
ATOM 4094 C CA . PHE A 1 516 ? 21.531 -35.844 -0.661 1 96.19 516 PHE A CA 1
ATOM 4095 C C . PHE A 1 516 ? 21.609 -35.312 -2.092 1 96.19 516 PHE A C 1
ATOM 4097 O O . PHE A 1 516 ? 21.594 -34.094 -2.314 1 96.19 516 PHE A O 1
ATOM 4104 N N . LEU A 1 517 ? 21.672 -36.219 -3.105 1 96.12 517 LEU A N 1
ATOM 4105 C CA . LEU A 1 517 ? 21.625 -35.781 -4.496 1 96.12 517 LEU A CA 1
ATOM 4106 C C . LEU A 1 517 ? 20.266 -35.188 -4.828 1 96.12 517 LEU A C 1
ATOM 4108 O O . LEU A 1 517 ? 20.188 -34.188 -5.535 1 96.12 517 LEU A O 1
ATOM 4112 N N . PHE A 1 518 ? 19.234 -35.906 -4.285 1 97 518 PHE A N 1
ATOM 4113 C CA . PHE A 1 518 ? 17.891 -35.375 -4.43 1 97 518 PHE A CA 1
ATOM 4114 C C . PHE A 1 518 ? 17.766 -33.969 -3.803 1 97 518 PHE A C 1
ATOM 4116 O O . PHE A 1 518 ? 17.219 -33.062 -4.414 1 97 518 PHE A O 1
ATOM 4123 N N . PHE A 1 519 ? 18.312 -33.875 -2.68 1 96.88 519 PHE A N 1
ATOM 4124 C CA . PHE A 1 519 ? 18.281 -32.625 -1.931 1 96.88 519 PHE A CA 1
ATOM 4125 C C . PHE A 1 519 ? 19 -31.5 -2.697 1 96.88 519 PHE A C 1
ATOM 4127 O O . PHE A 1 519 ? 18.484 -30.391 -2.791 1 96.88 519 PHE A O 1
ATOM 4134 N N . ILE A 1 520 ? 20.109 -31.75 -3.23 1 96.62 520 ILE A N 1
ATOM 4135 C CA . ILE A 1 520 ? 20.906 -30.75 -3.939 1 96.62 520 ILE A CA 1
ATOM 4136 C C . ILE A 1 520 ? 20.141 -30.25 -5.164 1 96.62 520 ILE A C 1
ATOM 4138 O O . ILE A 1 520 ? 20.188 -29.062 -5.496 1 96.62 520 ILE A O 1
ATOM 4142 N N . VAL A 1 521 ? 19.469 -31.172 -5.848 1 97.5 521 VAL A N 1
ATOM 4143 C CA . VAL A 1 521 ? 18.734 -30.797 -7.051 1 97.5 521 VAL A CA 1
ATOM 4144 C C . VAL A 1 521 ? 17.562 -29.891 -6.68 1 97.5 521 VAL A C 1
ATOM 4146 O O . VAL A 1 521 ? 17.344 -28.859 -7.316 1 97.5 521 VAL A O 1
ATOM 4149 N N . VAL A 1 522 ? 16.844 -30.266 -5.641 1 97.44 522 VAL A N 1
ATOM 4150 C CA . VAL A 1 522 ? 15.695 -29.469 -5.211 1 97.44 522 VAL A CA 1
ATOM 4151 C C . VAL A 1 522 ? 16.172 -28.109 -4.719 1 97.44 522 VAL A C 1
ATOM 4153 O O . VAL A 1 522 ? 15.539 -27.078 -4.988 1 97.44 522 VAL A O 1
ATOM 4156 N N . LEU A 1 523 ? 17.234 -28.078 -4.035 1 97.06 523 LEU A N 1
ATOM 4157 C CA . LEU A 1 523 ? 17.812 -26.844 -3.541 1 97.06 523 LEU A CA 1
ATOM 4158 C C . LEU A 1 523 ? 18.219 -25.938 -4.699 1 97.06 523 LEU A C 1
ATOM 4160 O O . LEU A 1 523 ? 17.891 -24.75 -4.707 1 97.06 523 LEU A O 1
ATOM 4164 N N . LEU A 1 524 ? 18.922 -26.516 -5.656 1 97.12 524 LEU A N 1
ATOM 4165 C CA . LEU A 1 524 ? 19.375 -25.734 -6.801 1 97.12 524 LEU A CA 1
ATOM 4166 C C . LEU A 1 524 ? 18.188 -25.203 -7.598 1 97.12 524 LEU A C 1
ATOM 4168 O O . LEU A 1 524 ? 18.234 -24.094 -8.148 1 97.12 524 LEU A O 1
ATOM 4172 N N . THR A 1 525 ? 17.156 -26.047 -7.66 1 97.19 525 THR A N 1
ATOM 4173 C CA . THR A 1 525 ? 15.938 -25.594 -8.328 1 97.19 525 THR A CA 1
ATOM 4174 C C . THR A 1 525 ? 15.344 -24.391 -7.613 1 97.19 525 THR A C 1
ATOM 4176 O O . THR A 1 525 ? 15 -23.391 -8.25 1 97.19 525 THR A O 1
ATOM 4179 N N . SER A 1 526 ? 15.258 -24.484 -6.363 1 96.25 526 SER A N 1
ATOM 4180 C CA . SER A 1 526 ? 14.695 -23.391 -5.574 1 96.25 526 SER A CA 1
ATOM 4181 C C . SER A 1 526 ? 15.539 -22.125 -5.707 1 96.25 526 SER A C 1
ATOM 4183 O O . SER A 1 526 ? 15 -21.031 -5.875 1 96.25 526 SER A O 1
ATOM 4185 N N . LEU A 1 527 ? 16.812 -22.266 -5.684 1 95.94 527 LEU A N 1
ATOM 4186 C CA . LEU A 1 527 ? 17.719 -21.125 -5.789 1 95.94 527 LEU A CA 1
ATOM 4187 C C . LEU A 1 527 ? 17.625 -20.484 -7.168 1 95.94 527 LEU A C 1
ATOM 4189 O O . LEU A 1 527 ? 17.703 -19.266 -7.301 1 95.94 527 LEU A O 1
ATOM 4193 N N . THR A 1 528 ? 17.5 -21.297 -8.164 1 96.25 528 THR A N 1
ATOM 4194 C CA . THR A 1 528 ? 17.359 -20.781 -9.516 1 96.25 528 THR A CA 1
ATOM 4195 C C . THR A 1 528 ? 16.047 -20.016 -9.672 1 96.25 528 THR A C 1
ATOM 4197 O O . THR A 1 528 ? 16.031 -18.938 -10.266 1 96.25 528 THR A O 1
ATOM 4200 N N . VAL A 1 529 ? 14.984 -20.578 -9.141 1 95.75 529 VAL A N 1
ATOM 4201 C CA . VAL A 1 529 ? 13.688 -19.906 -9.188 1 95.75 529 VAL A CA 1
ATOM 4202 C C . VAL A 1 529 ? 13.773 -18.562 -8.461 1 95.75 529 VAL A C 1
ATOM 4204 O O . VAL A 1 529 ? 13.266 -17.547 -8.953 1 95.75 529 VAL A O 1
ATOM 4207 N N . GLU A 1 530 ? 14.43 -18.578 -7.359 1 92.81 530 GLU A N 1
ATOM 4208 C CA . GLU A 1 530 ? 14.625 -17.328 -6.609 1 92.81 530 GLU A CA 1
ATOM 4209 C C . GLU A 1 530 ? 15.336 -16.281 -7.449 1 92.81 530 GLU A C 1
ATOM 4211 O O . GLU A 1 530 ? 14.961 -15.109 -7.434 1 92.81 530 GLU A O 1
ATOM 4216 N N . GLY A 1 531 ? 16.344 -16.734 -8.109 1 92.44 531 GLY A N 1
ATOM 4217 C CA . GLY A 1 531 ? 17.078 -15.82 -8.969 1 92.44 531 GLY A CA 1
ATOM 4218 C C . GLY A 1 531 ? 16.234 -15.242 -10.086 1 92.44 531 GLY A C 1
ATOM 4219 O O . GLY A 1 531 ? 16.328 -14.047 -10.391 1 92.44 531 GLY A O 1
ATOM 4220 N N . ILE A 1 532 ? 15.398 -16.047 -10.664 1 94.19 532 ILE A N 1
ATOM 4221 C CA . ILE A 1 532 ? 14.555 -15.594 -11.758 1 94.19 532 ILE A CA 1
ATOM 4222 C C . ILE A 1 532 ? 13.539 -14.578 -11.25 1 94.19 532 ILE A C 1
ATOM 4224 O O . ILE A 1 532 ? 13.367 -13.508 -11.844 1 94.19 532 ILE A O 1
ATOM 4228 N N . VAL A 1 533 ? 12.938 -14.891 -10.164 1 91.88 533 VAL A N 1
ATOM 4229 C CA . VAL A 1 533 ? 11.906 -14.031 -9.602 1 91.88 533 VAL A CA 1
ATOM 4230 C C . VAL A 1 533 ? 12.516 -12.695 -9.18 1 91.88 533 VAL A C 1
ATOM 4232 O O . VAL A 1 533 ? 11.953 -11.633 -9.469 1 91.88 533 VAL A O 1
ATOM 4235 N N . LEU A 1 534 ? 13.656 -12.719 -8.594 1 89.81 534 LEU A N 1
ATOM 4236 C CA . LEU A 1 534 ? 14.328 -11.5 -8.156 1 89.81 534 LEU A CA 1
ATOM 4237 C C . LEU A 1 534 ? 14.734 -10.641 -9.352 1 89.81 534 LEU A C 1
ATOM 4239 O O . LEU A 1 534 ? 14.664 -9.414 -9.289 1 89.81 534 LEU A O 1
ATOM 4243 N N . SER A 1 535 ? 15.141 -11.273 -10.375 1 90.94 535 SER A N 1
ATOM 4244 C CA . SER A 1 535 ? 15.547 -10.539 -11.57 1 90.94 535 SER A CA 1
ATOM 4245 C C . SER A 1 535 ? 14.359 -9.82 -12.203 1 90.94 535 SER A C 1
ATOM 4247 O O . SER A 1 535 ? 14.484 -8.664 -12.633 1 90.94 535 SER A O 1
ATOM 4249 N N . ILE A 1 536 ? 13.195 -10.445 -12.188 1 89.88 536 ILE A N 1
ATOM 4250 C CA . ILE A 1 536 ? 12 -9.859 -12.773 1 89.88 536 ILE A CA 1
ATOM 4251 C C . ILE A 1 536 ? 11.477 -8.734 -11.883 1 89.88 536 ILE A C 1
ATOM 4253 O O . ILE A 1 536 ? 11.18 -7.637 -12.367 1 89.88 536 ILE A O 1
ATOM 4257 N N . THR A 1 537 ? 11.43 -8.945 -10.648 1 85 537 THR A N 1
ATOM 4258 C CA . THR A 1 537 ? 10.867 -7.977 -9.711 1 85 537 THR A CA 1
ATOM 4259 C C . THR A 1 537 ? 11.781 -6.766 -9.57 1 85 537 THR A C 1
ATOM 4261 O O . THR A 1 537 ? 11.312 -5.648 -9.328 1 85 537 THR A O 1
ATOM 4264 N N . ALA A 1 538 ? 13.062 -6.949 -9.68 1 83.38 538 ALA A N 1
ATOM 4265 C CA . ALA A 1 538 ? 14.008 -5.84 -9.609 1 83.38 538 ALA A CA 1
ATOM 4266 C C . ALA A 1 538 ? 13.914 -4.961 -10.859 1 83.38 538 ALA A C 1
ATOM 4268 O O . ALA A 1 538 ? 14.188 -3.76 -10.797 1 83.38 538 ALA A O 1
ATOM 4269 N N . GLY A 1 539 ? 13.469 -5.539 -11.922 1 82 539 GLY A N 1
ATOM 4270 C CA . GLY A 1 539 ? 13.453 -4.82 -13.188 1 82 539 GLY A CA 1
ATOM 4271 C C . GLY A 1 539 ? 12.156 -4.078 -13.438 1 82 539 GLY A C 1
ATOM 4272 O O . GLY A 1 539 ? 12.109 -3.166 -14.266 1 82 539 GLY A O 1
ATOM 4273 N N . VAL A 1 540 ? 11.109 -4.48 -12.719 1 79.81 540 VAL A N 1
ATOM 4274 C CA . VAL A 1 540 ? 9.812 -3.871 -12.984 1 79.81 540 VAL A CA 1
ATOM 4275 C C . VAL A 1 540 ? 9.43 -2.949 -11.828 1 79.81 540 VAL A C 1
ATOM 4277 O O . VAL A 1 540 ? 9.641 -3.283 -10.664 1 79.81 540 VAL A O 1
ATOM 4280 N N . ALA A 1 541 ? 8.883 -1.776 -12.148 1 71.31 541 ALA A N 1
ATOM 4281 C CA . ALA A 1 541 ? 8.562 -0.752 -11.156 1 71.31 541 ALA A CA 1
ATOM 4282 C C . ALA A 1 541 ? 7.211 -1.027 -10.5 1 71.31 541 ALA A C 1
ATOM 4284 O O . ALA A 1 541 ? 7.008 -0.713 -9.328 1 71.31 541 ALA A O 1
ATOM 4285 N N . LYS A 1 542 ? 6.34 -1.723 -11.258 1 74.12 542 LYS A N 1
ATOM 4286 C CA . LYS A 1 542 ? 4.98 -1.922 -10.758 1 74.12 542 LYS A CA 1
ATOM 4287 C C . LYS A 1 542 ? 4.746 -3.377 -10.359 1 74.12 542 LYS A C 1
ATOM 4289 O O . LYS A 1 542 ? 5.137 -4.293 -11.086 1 74.12 542 LYS A O 1
ATOM 4294 N N . PHE A 1 543 ? 4.113 -3.617 -9.25 1 74 543 PHE A N 1
ATOM 4295 C CA . PHE A 1 543 ? 3.832 -4.941 -8.703 1 74 543 PHE A CA 1
ATOM 4296 C C . PHE A 1 543 ? 2.893 -5.711 -9.625 1 74 543 PHE A C 1
ATOM 4298 O O . PHE A 1 543 ? 3.004 -6.934 -9.758 1 74 543 PHE A O 1
ATOM 4305 N N . GLU A 1 544 ? 2.01 -5.02 -10.289 1 73.62 544 GLU A N 1
ATOM 4306 C CA . GLU A 1 544 ? 1.019 -5.648 -11.156 1 73.62 544 GLU A CA 1
ATOM 4307 C C . GLU A 1 544 ? 1.681 -6.309 -12.359 1 73.62 544 GLU A C 1
ATOM 4309 O O . GLU A 1 544 ? 1.26 -7.383 -12.797 1 73.62 544 GLU A O 1
ATOM 4314 N N . VAL A 1 545 ? 2.725 -5.656 -12.836 1 79.12 545 VAL A N 1
ATOM 4315 C CA . VAL A 1 545 ? 3.428 -6.195 -13.992 1 79.12 545 VAL A CA 1
ATOM 4316 C C . VAL A 1 545 ? 4.281 -7.391 -13.57 1 79.12 545 VAL A C 1
ATOM 4318 O O . VAL A 1 545 ? 4.324 -8.406 -14.266 1 79.12 545 VAL A O 1
ATOM 4321 N N . ALA A 1 546 ? 4.906 -7.254 -12.414 1 81.38 546 ALA A N 1
ATOM 4322 C CA . ALA A 1 546 ? 5.723 -8.352 -11.906 1 81.38 546 ALA A CA 1
ATOM 4323 C C . ALA A 1 546 ? 4.871 -9.594 -11.641 1 81.38 546 ALA A C 1
ATOM 4325 O O . ALA A 1 546 ? 5.297 -10.719 -11.914 1 81.38 546 ALA A O 1
ATOM 4326 N N . SER A 1 547 ? 3.666 -9.445 -11.148 1 79.94 547 SER A N 1
ATOM 4327 C CA . SER A 1 547 ? 2.783 -10.562 -10.812 1 79.94 547 SER A CA 1
ATOM 4328 C C . SER A 1 547 ? 2.25 -11.242 -12.07 1 79.94 547 SER A C 1
ATOM 4330 O O . SER A 1 547 ? 1.78 -12.383 -12.008 1 79.94 547 SER A O 1
ATOM 4332 N N . ALA A 1 548 ? 2.338 -10.523 -13.195 1 79.88 548 ALA A N 1
ATOM 4333 C CA . ALA A 1 548 ? 1.908 -11.117 -14.461 1 79.88 548 ALA A CA 1
ATOM 4334 C C . ALA A 1 548 ? 3.061 -11.852 -15.141 1 79.88 548 ALA A C 1
ATOM 4336 O O . ALA A 1 548 ? 2.879 -12.945 -15.672 1 79.88 548 ALA A O 1
ATOM 4337 N N . LEU A 1 549 ? 4.207 -11.305 -15.016 1 85.19 549 LEU A N 1
ATOM 4338 C CA . LEU A 1 549 ? 5.336 -11.812 -15.781 1 85.19 549 LEU A CA 1
ATOM 4339 C C . LEU A 1 549 ? 5.969 -13.008 -15.086 1 85.19 549 LEU A C 1
ATOM 4341 O O . LEU A 1 549 ? 6.473 -13.922 -15.734 1 85.19 549 LEU A O 1
ATOM 4345 N N . THR A 1 550 ? 5.992 -12.992 -13.781 1 87.56 550 THR A N 1
ATOM 4346 C CA . THR A 1 550 ? 6.699 -14.031 -13.039 1 87.56 550 THR A CA 1
ATOM 4347 C C . THR A 1 550 ? 6.031 -15.391 -13.234 1 87.56 550 THR A C 1
ATOM 4349 O O . THR A 1 550 ? 6.699 -16.375 -13.578 1 87.56 550 THR A O 1
ATOM 4352 N N . PRO A 1 551 ? 4.703 -15.492 -13.078 1 85.12 551 PRO A N 1
ATOM 4353 C CA . PRO A 1 551 ? 4.07 -16.797 -13.32 1 85.12 551 PRO A CA 1
ATOM 4354 C C . PRO A 1 551 ? 4.199 -17.25 -14.773 1 85.12 551 PRO A C 1
ATOM 4356 O O . PRO A 1 551 ? 4.27 -18.453 -15.047 1 85.12 551 PRO A O 1
ATOM 4359 N N . LEU A 1 552 ? 4.184 -16.281 -15.617 1 87.31 552 LEU A N 1
ATOM 4360 C CA . LEU A 1 552 ? 4.363 -16.609 -17.031 1 87.31 552 LEU A CA 1
ATOM 4361 C C . LEU A 1 552 ? 5.719 -17.266 -17.266 1 87.31 552 LEU A C 1
ATOM 4363 O O . LEU A 1 552 ? 5.809 -18.281 -17.953 1 87.31 552 LEU A O 1
ATOM 4367 N N . ALA A 1 553 ? 6.688 -16.719 -16.688 1 90.19 553 ALA A N 1
ATOM 4368 C CA . ALA A 1 553 ? 8.031 -17.281 -16.828 1 90.19 553 ALA A CA 1
ATOM 4369 C C . ALA A 1 553 ? 8.109 -18.672 -16.234 1 90.19 553 ALA A C 1
ATOM 4371 O O . ALA A 1 553 ? 8.742 -19.562 -16.797 1 90.19 553 ALA A O 1
ATOM 4372 N N . MET A 1 554 ? 7.488 -18.922 -15.102 1 92 554 MET A N 1
ATOM 4373 C CA . MET A 1 554 ? 7.5 -20.234 -14.453 1 92 554 MET A CA 1
ATOM 4374 C C . MET A 1 554 ? 6.719 -21.25 -15.273 1 92 554 MET A C 1
ATOM 4376 O O . MET A 1 554 ? 7.145 -22.406 -15.406 1 92 554 MET A O 1
ATOM 4380 N N . ASN A 1 555 ? 5.629 -20.781 -15.812 1 88.88 555 ASN A N 1
ATOM 4381 C CA . ASN A 1 555 ? 4.816 -21.688 -16.625 1 88.88 555 ASN A CA 1
ATOM 4382 C C . ASN A 1 555 ? 5.559 -22.141 -17.875 1 88.88 555 ASN A C 1
ATOM 4384 O O . ASN A 1 555 ? 5.477 -23.297 -18.266 1 88.88 555 ASN A O 1
ATOM 4388 N N . ILE A 1 556 ? 6.258 -21.219 -18.438 1 88.56 556 ILE A N 1
ATOM 4389 C CA . ILE A 1 556 ? 7.027 -21.562 -19.625 1 88.56 556 ILE A CA 1
ATOM 4390 C C . ILE A 1 556 ? 8.125 -22.562 -19.266 1 88.56 556 ILE A C 1
ATOM 4392 O O . ILE A 1 556 ? 8.336 -23.547 -19.969 1 88.56 556 ILE A O 1
ATOM 4396 N N . ALA A 1 557 ? 8.734 -22.312 -18.156 1 91.94 557 ALA A N 1
ATOM 4397 C CA . ALA A 1 557 ? 9.789 -23.234 -17.719 1 91.94 557 ALA A CA 1
ATOM 4398 C C . ALA A 1 557 ? 9.227 -24.625 -17.438 1 91.94 557 ALA A C 1
ATOM 4400 O O . ALA A 1 557 ? 9.867 -25.625 -17.734 1 91.94 557 ALA A O 1
ATOM 4401 N N . LEU A 1 558 ? 8.062 -24.688 -16.891 1 89.19 558 LEU A N 1
ATOM 4402 C CA . LEU A 1 558 ? 7.422 -25.953 -16.578 1 89.19 558 LEU A CA 1
ATOM 4403 C C . LEU A 1 558 ? 7.016 -26.688 -17.844 1 89.19 558 LEU A C 1
ATOM 4405 O O . LEU A 1 558 ? 7.086 -27.922 -17.906 1 89.19 558 LEU A O 1
ATOM 4409 N N . LEU A 1 559 ? 6.664 -25.906 -18.781 1 86.31 559 LEU A N 1
ATOM 4410 C CA . LEU A 1 559 ? 6.227 -26.484 -20.047 1 86.31 559 LEU A CA 1
ATOM 4411 C C . LEU A 1 559 ? 7.367 -27.25 -20.719 1 86.31 559 LEU A C 1
ATOM 4413 O O . LEU A 1 559 ? 7.152 -28.328 -21.281 1 86.31 559 LEU A O 1
ATOM 4417 N N . PHE A 1 560 ? 8.5 -26.797 -20.547 1 86.25 560 PHE A N 1
ATOM 4418 C CA . PHE A 1 560 ? 9.633 -27.391 -21.234 1 86.25 560 PHE A CA 1
ATOM 4419 C C . PHE A 1 560 ? 10.398 -28.328 -20.312 1 86.25 560 PHE A C 1
ATOM 4421 O O . PHE A 1 560 ? 11.562 -28.641 -20.562 1 86.25 560 PHE A O 1
ATOM 4428 N N . GLY A 1 561 ? 9.758 -28.781 -19.266 1 86.62 561 GLY A N 1
ATOM 4429 C CA . GLY A 1 561 ? 10.406 -29.672 -18.312 1 86.62 561 GLY A CA 1
ATOM 4430 C C . GLY A 1 561 ? 10.516 -31.094 -18.812 1 86.62 561 GLY A C 1
ATOM 4431 O O . GLY A 1 561 ? 11.281 -31.891 -18.266 1 86.62 561 GLY A O 1
ATOM 4432 N N . GLY A 1 562 ? 9.727 -31.469 -19.844 1 80 562 GLY A N 1
ATOM 4433 C CA . GLY A 1 562 ? 9.836 -32.781 -20.438 1 80 562 GLY A CA 1
ATOM 4434 C C . GLY A 1 562 ? 8.75 -33.75 -19.984 1 80 562 GLY A C 1
ATOM 4435 O O . GLY A 1 562 ? 8.688 -34.875 -20.438 1 80 562 GLY A O 1
ATOM 4436 N N . PHE A 1 563 ? 7.961 -33.312 -19.062 1 83.44 563 PHE A N 1
ATOM 4437 C CA . PHE A 1 563 ? 6.93 -34.219 -18.531 1 83.44 563 PHE A CA 1
ATOM 4438 C C . PHE A 1 563 ? 5.672 -34.156 -19.391 1 83.44 563 PHE A C 1
ATOM 4440 O O . PHE A 1 563 ? 5.035 -35.156 -19.641 1 83.44 563 PHE A O 1
ATOM 4447 N N . PHE A 1 564 ? 5.324 -33 -19.859 1 80.31 564 PHE A N 1
ATOM 4448 C CA . PHE A 1 564 ? 4.102 -32.844 -20.641 1 80.31 564 PHE A CA 1
ATOM 4449 C C . PHE A 1 564 ? 4.332 -33.188 -22.094 1 80.31 564 PHE A C 1
ATOM 4451 O O . PHE A 1 564 ? 3.406 -33.625 -22.797 1 80.31 564 PHE A O 1
ATOM 4458 N N . LEU A 1 565 ? 5.508 -32.812 -22.484 1 76.81 565 LEU A N 1
ATOM 4459 C CA . LEU A 1 565 ? 5.941 -33.125 -23.859 1 76.81 565 LEU A CA 1
ATOM 4460 C C . LEU A 1 565 ? 7.328 -33.75 -23.859 1 76.81 565 LEU A C 1
ATOM 4462 O O . LEU A 1 565 ? 8.25 -33.25 -23.203 1 76.81 565 LEU A O 1
ATOM 4466 N N . SER A 1 566 ? 7.297 -34.906 -24.5 1 75.31 566 SER A N 1
ATOM 4467 C CA . SER A 1 566 ? 8.609 -35.562 -24.578 1 75.31 566 SER A CA 1
ATOM 4468 C C . SER A 1 566 ? 9.617 -34.656 -25.281 1 75.31 566 SER A C 1
ATOM 4470 O O . SER A 1 566 ? 9.273 -33.938 -26.234 1 75.31 566 SER A O 1
ATOM 4472 N N . ASN A 1 567 ? 10.781 -34.562 -24.734 1 74.19 567 ASN A N 1
ATOM 4473 C CA . ASN A 1 567 ? 11.836 -33.688 -25.219 1 74.19 567 ASN A CA 1
ATOM 4474 C C . ASN A 1 567 ? 12.148 -33.938 -26.688 1 74.19 567 ASN A C 1
ATOM 4476 O O . ASN A 1 567 ? 12.57 -33.031 -27.391 1 74.19 567 ASN A O 1
ATOM 4480 N N . ALA A 1 568 ? 11.781 -35.094 -27.109 1 70.81 568 ALA A N 1
ATOM 4481 C CA . ALA A 1 568 ? 12.086 -35.469 -28.484 1 70.81 568 ALA A CA 1
ATOM 4482 C C . ALA A 1 568 ? 11.062 -34.875 -29.453 1 70.81 568 ALA A C 1
ATOM 4484 O O . ALA A 1 568 ? 11.352 -34.688 -30.641 1 70.81 568 ALA A O 1
ATOM 4485 N N . ASN A 1 569 ? 9.914 -34.469 -28.922 1 74.75 569 ASN A N 1
ATOM 4486 C CA . ASN A 1 569 ? 8.828 -34 -29.766 1 74.75 569 ASN A CA 1
ATOM 4487 C C . ASN A 1 569 ? 8.711 -32.469 -29.75 1 74.75 569 ASN A C 1
ATOM 4489 O O . ASN A 1 569 ? 7.758 -31.922 -30.312 1 74.75 569 ASN A O 1
ATOM 4493 N N . ILE A 1 570 ? 9.688 -31.828 -29.219 1 79.31 570 ILE A N 1
ATOM 4494 C CA . ILE A 1 570 ? 9.672 -30.375 -29.203 1 79.31 570 ILE A CA 1
ATOM 4495 C C . ILE A 1 570 ? 10.18 -29.828 -30.547 1 79.31 570 ILE A C 1
ATOM 4497 O O . ILE A 1 570 ? 11.234 -30.25 -31.031 1 79.31 570 ILE A O 1
ATOM 4501 N N . PRO A 1 571 ? 9.391 -28.969 -31.109 1 82.06 571 PRO A N 1
ATOM 4502 C CA . PRO A 1 571 ? 9.797 -28.422 -32.406 1 82.06 571 PRO A CA 1
ATOM 4503 C C . PRO A 1 571 ? 11.125 -27.672 -32.344 1 82.06 571 PRO A C 1
ATOM 4505 O O . PRO A 1 571 ? 11.461 -27.094 -31.297 1 82.06 571 PRO A O 1
ATOM 4508 N N . ASN A 1 572 ? 11.844 -27.531 -33.406 1 81.12 572 ASN A N 1
ATOM 4509 C CA . ASN A 1 572 ? 13.195 -27 -33.469 1 81.12 572 ASN A CA 1
ATOM 4510 C C . ASN A 1 572 ? 13.211 -25.484 -33.219 1 81.12 572 ASN A C 1
ATOM 4512 O O . ASN A 1 572 ? 14.195 -24.953 -32.688 1 81.12 572 ASN A O 1
ATOM 4516 N N . TYR A 1 573 ? 12.062 -24.781 -33.469 1 82.38 573 TYR A N 1
ATOM 4517 C CA . TYR A 1 573 ? 12.047 -23.328 -33.281 1 82.38 573 TYR A CA 1
ATOM 4518 C C . TYR A 1 573 ? 12.086 -22.969 -31.812 1 82.38 573 TYR A C 1
ATOM 4520 O O . TYR A 1 573 ? 12.453 -21.844 -31.469 1 82.38 573 TYR A O 1
ATOM 4528 N N . PHE A 1 574 ? 11.781 -23.953 -30.922 1 82.5 574 PHE A N 1
ATOM 4529 C CA . PHE A 1 574 ? 11.742 -23.609 -29.516 1 82.5 574 PHE A CA 1
ATOM 4530 C C . PHE A 1 574 ? 12.836 -24.344 -28.75 1 82.5 574 PHE A C 1
ATOM 4532 O O . PHE A 1 574 ? 12.758 -24.484 -27.531 1 82.5 574 PHE A O 1
ATOM 4539 N N . VAL A 1 575 ? 13.859 -24.75 -29.531 1 81.38 575 VAL A N 1
ATOM 4540 C CA . VAL A 1 575 ? 14.953 -25.484 -28.906 1 81.38 575 VAL A CA 1
ATOM 4541 C C . VAL A 1 575 ? 15.688 -24.594 -27.906 1 81.38 575 VAL A C 1
ATOM 4543 O O . VAL A 1 575 ? 16.109 -25.047 -26.844 1 81.38 575 VAL A O 1
ATOM 4546 N N . TRP A 1 576 ? 15.648 -23.312 -28.203 1 83.25 576 TRP A N 1
ATOM 4547 C CA . TRP A 1 576 ? 16.344 -22.391 -27.312 1 83.25 576 TRP A CA 1
ATOM 4548 C C . TRP A 1 576 ? 15.578 -22.234 -26 1 83.25 576 TRP A C 1
ATOM 4550 O O . TRP A 1 576 ? 16.188 -22.078 -24.938 1 83.25 576 TRP A O 1
ATOM 4560 N N . LEU A 1 577 ? 14.297 -22.359 -25.984 1 85.31 577 LEU A N 1
ATOM 4561 C CA . LEU A 1 577 ? 13.5 -22.266 -24.766 1 85.31 577 LEU A CA 1
ATOM 4562 C C . LEU A 1 577 ? 13.641 -23.516 -23.922 1 85.31 577 LEU A C 1
ATOM 4564 O O . LEU A 1 577 ? 13.633 -23.453 -22.688 1 85.31 577 LEU A O 1
ATOM 4568 N N . LYS A 1 578 ? 13.805 -24.594 -24.656 1 84.44 578 LYS A N 1
ATOM 4569 C CA . LYS A 1 578 ? 14.008 -25.875 -23.984 1 84.44 578 LYS A CA 1
ATOM 4570 C C . LYS A 1 578 ? 15.305 -25.875 -23.188 1 84.44 578 LYS A C 1
ATOM 4572 O O . LYS A 1 578 ? 15.328 -26.297 -22.031 1 84.44 578 LYS A O 1
ATOM 4577 N N . PHE A 1 579 ? 16.281 -25.234 -23.766 1 84.69 579 PHE A N 1
ATOM 4578 C CA . PHE A 1 579 ? 17.594 -25.266 -23.109 1 84.69 579 PHE A CA 1
ATOM 4579 C C . PHE A 1 579 ? 17.688 -24.188 -22.047 1 84.69 579 PHE A C 1
ATOM 4581 O O . PHE A 1 579 ? 18.547 -24.25 -21.156 1 84.69 579 PHE A O 1
ATOM 4588 N N . SER A 1 580 ? 16.734 -23.344 -22.031 1 88.94 580 SER A N 1
ATOM 4589 C CA . SER A 1 580 ? 16.75 -22.281 -21.031 1 88.94 580 SER A CA 1
ATOM 4590 C C . SER A 1 580 ? 15.883 -22.641 -19.828 1 88.94 580 SER A C 1
ATOM 4592 O O . SER A 1 580 ? 15.898 -21.938 -18.812 1 88.94 580 SER A O 1
ATOM 4594 N N . SER A 1 581 ? 15.188 -23.766 -19.922 1 91.5 581 SER A N 1
ATOM 4595 C CA . SER A 1 581 ? 14.281 -24.156 -18.844 1 91.5 581 SER A CA 1
ATOM 4596 C C . SER A 1 581 ? 15.039 -24.844 -17.719 1 91.5 581 SER A C 1
ATOM 4598 O O . SER A 1 581 ? 15.641 -25.906 -17.922 1 91.5 581 SER A O 1
ATOM 4600 N N . PHE A 1 582 ? 14.969 -24.297 -16.531 1 95.5 582 PHE A N 1
ATOM 4601 C CA . PHE A 1 582 ? 15.633 -24.906 -15.391 1 95.5 582 PHE A CA 1
ATOM 4602 C C . PHE A 1 582 ? 14.93 -26.188 -14.961 1 95.5 582 PHE A C 1
ATOM 4604 O O . PHE A 1 582 ? 15.547 -27.062 -14.352 1 95.5 582 PHE A O 1
ATOM 4611 N N . VAL A 1 583 ? 13.672 -26.328 -15.328 1 94.75 583 VAL A N 1
ATOM 4612 C CA . VAL A 1 583 ? 12.898 -27.5 -14.922 1 94.75 583 VAL A CA 1
ATOM 4613 C C . VAL A 1 583 ? 13.367 -28.734 -15.688 1 94.75 583 VAL A C 1
ATOM 4615 O O . VAL A 1 583 ? 13.367 -29.844 -15.148 1 94.75 583 VAL A O 1
ATOM 4618 N N . LYS A 1 584 ? 13.773 -28.547 -16.969 1 93.06 584 LYS A N 1
ATOM 4619 C CA . LYS A 1 584 ? 14.281 -29.656 -17.766 1 93.06 584 LYS A CA 1
ATOM 4620 C C . LYS A 1 584 ? 15.469 -30.328 -17.078 1 93.06 584 LYS A C 1
ATOM 4622 O O . LYS A 1 584 ? 15.5 -31.547 -16.938 1 93.06 584 LYS A O 1
ATOM 4627 N N . TYR A 1 585 ? 16.359 -29.531 -16.609 1 94.81 585 TYR A N 1
ATOM 4628 C CA . TYR A 1 585 ? 17.578 -30.062 -16 1 94.81 585 TYR A CA 1
ATOM 4629 C C . TYR A 1 585 ? 17.312 -30.609 -14.609 1 94.81 585 TYR A C 1
ATOM 4631 O O . TYR A 1 585 ? 17.922 -31.594 -14.195 1 94.81 585 TYR A O 1
ATOM 4639 N N . SER A 1 586 ? 16.406 -29.938 -13.859 1 96.81 586 SER A N 1
ATOM 4640 C CA . SER A 1 586 ? 16.047 -30.453 -12.547 1 96.81 586 SER A CA 1
ATOM 4641 C C . SER A 1 586 ? 15.336 -31.797 -12.648 1 96.81 586 SER A C 1
ATOM 4643 O O . SER A 1 586 ? 15.648 -32.719 -11.891 1 96.81 586 SER A O 1
ATOM 4645 N N . PHE A 1 587 ? 14.43 -31.906 -13.547 1 94.5 587 PHE A N 1
ATOM 4646 C CA . PHE A 1 587 ? 13.688 -33.156 -13.742 1 94.5 587 PHE A CA 1
ATOM 4647 C C . PHE A 1 587 ? 14.617 -34.25 -14.234 1 94.5 587 PHE A C 1
ATOM 4649 O O . PHE A 1 587 ? 14.547 -35.406 -13.758 1 94.5 587 PHE A O 1
ATOM 4656 N N . GLY A 1 588 ? 15.484 -33.875 -15.211 1 93.06 588 GLY A N 1
ATOM 4657 C CA . GLY A 1 588 ? 16.469 -34.844 -15.688 1 93.06 588 GLY A CA 1
ATOM 4658 C C . GLY A 1 588 ? 17.359 -35.375 -14.586 1 93.06 588 GLY A C 1
ATOM 4659 O O . GLY A 1 588 ? 17.641 -36.562 -14.523 1 93.06 588 GLY A O 1
ATOM 4660 N N . ALA A 1 589 ? 17.75 -34.5 -13.734 1 95.44 589 ALA A N 1
ATOM 4661 C CA . ALA A 1 589 ? 18.625 -34.906 -12.625 1 95.44 589 ALA A CA 1
ATOM 4662 C C . ALA A 1 589 ? 17.891 -35.812 -11.648 1 95.44 589 ALA A C 1
ATOM 4664 O O . ALA A 1 589 ? 18.422 -36.812 -11.188 1 95.44 589 ALA A O 1
ATOM 4665 N N . LEU A 1 590 ? 16.656 -35.531 -11.336 1 95.06 590 LEU A N 1
ATOM 4666 C CA . LEU A 1 590 ? 15.875 -36.312 -10.398 1 95.06 590 LEU A CA 1
ATOM 4667 C C . LEU A 1 590 ? 15.578 -37.688 -10.977 1 95.06 590 LEU A C 1
ATOM 4669 O O . LEU A 1 590 ? 15.656 -38.688 -10.258 1 95.06 590 LEU A O 1
ATOM 4673 N N . MET A 1 591 ? 15.273 -37.75 -12.273 1 92.19 591 MET A N 1
ATOM 4674 C CA . MET A 1 591 ? 14.992 -39.031 -12.938 1 92.19 591 MET A CA 1
ATOM 4675 C C . MET A 1 591 ? 16.234 -39.906 -12.961 1 92.19 591 MET A C 1
ATOM 4677 O O . MET A 1 591 ? 16.156 -41.125 -12.711 1 92.19 591 MET A O 1
ATOM 4681 N N . HIS A 1 592 ? 17.375 -39.281 -13.258 1 92.12 592 HIS A N 1
ATOM 4682 C CA . HIS A 1 592 ? 18.625 -40.062 -13.25 1 92.12 592 HIS A CA 1
ATOM 4683 C C . HIS A 1 592 ? 18.938 -40.562 -11.859 1 92.12 592 HIS A C 1
ATOM 4685 O O . HIS A 1 592 ? 19.438 -41.688 -11.711 1 92.12 592 HIS A O 1
ATOM 4691 N N . ASN A 1 593 ? 18.688 -39.781 -10.844 1 92.69 593 ASN A N 1
ATOM 4692 C CA . ASN A 1 593 ? 18.953 -40.156 -9.461 1 92.69 593 ASN A CA 1
ATOM 4693 C C . ASN A 1 593 ? 18.062 -41.312 -9.023 1 92.69 593 ASN A C 1
ATOM 4695 O O . ASN A 1 593 ? 18.484 -42.188 -8.266 1 92.69 593 ASN A O 1
ATOM 4699 N N . GLN A 1 594 ? 16.859 -41.406 -9.547 1 89.69 594 GLN A N 1
ATOM 4700 C CA . GLN A 1 594 ? 15.883 -42.375 -9.109 1 89.69 594 GLN A CA 1
ATOM 4701 C C . GLN A 1 594 ? 15.992 -43.656 -9.938 1 89.69 594 GLN A C 1
ATOM 4703 O O . GLN A 1 594 ? 15.852 -44.781 -9.406 1 89.69 594 GLN A O 1
ATOM 4708 N N . PHE A 1 595 ? 16.297 -43.562 -11.273 1 87.56 595 PHE A N 1
ATOM 4709 C CA . PHE A 1 595 ? 16.078 -44.719 -12.133 1 87.56 595 PHE A CA 1
ATOM 4710 C C . PHE A 1 595 ? 17.406 -45.281 -12.641 1 87.56 595 PHE A C 1
ATOM 4712 O O . PHE A 1 595 ? 17.453 -46.406 -13.156 1 87.56 595 PHE A O 1
ATOM 4719 N N . VAL A 1 596 ? 18.422 -44.5 -12.43 1 83.75 596 VAL A N 1
ATOM 4720 C CA . VAL A 1 596 ? 19.688 -45.031 -12.938 1 83.75 596 VAL A CA 1
ATOM 4721 C C . VAL A 1 596 ? 20.031 -46.344 -12.227 1 83.75 596 VAL A C 1
ATOM 4723 O O . VAL A 1 596 ? 20 -46.406 -10.992 1 83.75 596 VAL A O 1
ATOM 4726 N N . ASN A 1 597 ? 20.281 -47.344 -12.977 1 76.38 597 ASN A N 1
ATOM 4727 C CA . ASN A 1 597 ? 20.703 -48.688 -12.539 1 76.38 597 ASN A CA 1
ATOM 4728 C C . ASN A 1 597 ? 19.672 -49.312 -11.602 1 76.38 597 ASN A C 1
ATOM 4730 O O . ASN A 1 597 ? 20.031 -50.062 -10.703 1 76.38 597 ASN A O 1
ATOM 4734 N N . PHE A 1 598 ? 18.406 -48.812 -11.695 1 78.44 598 PHE A N 1
ATOM 4735 C CA . PHE A 1 598 ? 17.344 -49.375 -10.883 1 78.44 598 PHE A CA 1
ATOM 4736 C C . PHE A 1 598 ? 16.656 -50.531 -11.594 1 78.44 598 PHE A C 1
ATOM 4738 O O . PHE A 1 598 ? 16.344 -50.438 -12.781 1 78.44 598 PHE A O 1
ATOM 4745 N N . LYS A 1 599 ? 16.656 -51.688 -11.094 1 70 599 LYS A N 1
ATOM 4746 C CA . LYS A 1 599 ? 16.062 -52.844 -11.727 1 70 599 LYS A CA 1
ATOM 4747 C C . LYS A 1 599 ? 14.688 -53.156 -11.133 1 70 599 LYS A C 1
ATOM 4749 O O . LYS A 1 599 ? 14.516 -53.125 -9.906 1 70 599 LYS A O 1
ATOM 4754 N N . PHE A 1 600 ? 13.703 -52.938 -11.93 1 67.38 600 PHE A N 1
ATOM 4755 C CA . PHE A 1 600 ? 12.391 -53.312 -11.43 1 67.38 600 PHE A CA 1
ATOM 4756 C C . PHE A 1 600 ? 11.68 -54.25 -12.414 1 67.38 600 PHE A C 1
ATOM 4758 O O . PHE A 1 600 ? 12.102 -54.375 -13.562 1 67.38 600 PHE A O 1
ATOM 4765 N N . GLN A 1 601 ? 10.82 -55.25 -11.93 1 57.91 601 GLN A N 1
ATOM 4766 C CA . GLN A 1 601 ? 10.172 -56.312 -12.711 1 57.91 601 GLN A CA 1
ATOM 4767 C C . GLN A 1 601 ? 8.867 -55.812 -13.328 1 57.91 601 GLN A C 1
ATOM 4769 O O . GLN A 1 601 ? 8.086 -55.125 -12.664 1 57.91 601 GLN A O 1
ATOM 4774 N N . ILE A 1 602 ? 8.766 -55.531 -14.578 1 54.03 602 ILE A N 1
ATOM 4775 C CA . ILE A 1 602 ? 7.496 -55.25 -15.234 1 54.03 602 ILE A CA 1
ATOM 4776 C C . ILE A 1 602 ? 6.676 -56.531 -15.367 1 54.03 602 ILE A C 1
ATOM 4778 O O . ILE A 1 602 ? 7.152 -57.531 -15.914 1 54.03 602 ILE A O 1
ATOM 4782 N N . LEU A 1 603 ? 5.738 -56.781 -14.5 1 46.31 603 LEU A N 1
ATOM 4783 C CA . LEU A 1 603 ? 4.891 -57.969 -14.562 1 46.31 603 LEU A CA 1
ATOM 4784 C C . LEU A 1 603 ? 4.086 -57.969 -15.859 1 46.31 603 LEU A C 1
ATOM 4786 O O . LEU A 1 603 ? 2.963 -57.469 -15.906 1 46.31 603 LEU A O 1
ATOM 4790 N N . SER A 1 604 ? 4.332 -57.469 -16.922 1 43.25 604 SER A N 1
ATOM 4791 C CA . SER A 1 604 ? 3.461 -57.875 -18.016 1 43.25 604 SER A CA 1
ATOM 4792 C C . SER A 1 604 ? 3.607 -59.375 -18.312 1 43.25 604 SER A C 1
ATOM 4794 O O . SER A 1 604 ? 4.527 -60 -17.812 1 43.25 604 SER A O 1
ATOM 4796 N N . ASN A 1 605 ? 2.637 -60.062 -19.047 1 42.5 605 ASN A N 1
ATOM 4797 C CA . ASN A 1 605 ? 2.766 -61.469 -19.469 1 42.5 605 ASN A CA 1
ATOM 4798 C C . ASN A 1 605 ? 4.215 -61.812 -19.797 1 42.5 605 ASN A C 1
ATOM 4800 O O . ASN A 1 605 ? 4.562 -63 -19.891 1 42.5 605 ASN A O 1
ATOM 4804 N N . THR A 1 606 ? 4.914 -61.062 -20.516 1 37.59 606 THR A N 1
ATOM 4805 C CA . THR A 1 606 ? 6.332 -61.344 -20.719 1 37.59 606 THR A CA 1
ATOM 4806 C C . THR A 1 606 ? 7.195 -60.531 -19.766 1 37.59 606 THR A C 1
ATOM 4808 O O . THR A 1 606 ? 7.055 -59.312 -19.672 1 37.59 606 THR A O 1
ATOM 4811 N N . CYS A 1 607 ? 7.559 -61.031 -18.656 1 39.84 607 CYS A N 1
ATOM 4812 C CA . CYS A 1 607 ? 8.43 -60.562 -17.578 1 39.84 607 CYS A CA 1
ATOM 4813 C C . CYS A 1 607 ? 9.586 -59.75 -18.156 1 39.84 607 CYS A C 1
ATOM 4815 O O . CYS A 1 607 ? 10.594 -60.312 -18.578 1 39.84 607 CYS A O 1
ATOM 4817 N N . VAL A 1 608 ? 9.375 -58.75 -18.891 1 45.81 608 VAL A N 1
ATOM 4818 C CA . VAL A 1 608 ? 10.578 -58.062 -19.359 1 45.81 608 VAL A CA 1
ATOM 4819 C C . VAL A 1 608 ? 11.109 -57.156 -18.25 1 45.81 608 VAL A C 1
ATOM 4821 O O . VAL A 1 608 ? 10.359 -56.375 -17.656 1 45.81 608 VAL A O 1
ATOM 4824 N N . VAL A 1 609 ? 12.148 -57.656 -17.547 1 49.84 609 VAL A N 1
ATOM 4825 C CA . VAL A 1 609 ? 12.969 -56.875 -16.625 1 49.84 609 VAL A CA 1
ATOM 4826 C C . VAL A 1 609 ? 13.289 -55.5 -17.234 1 49.84 609 VAL A C 1
ATOM 4828 O O . VAL A 1 609 ? 13.898 -55.438 -18.297 1 49.84 609 VAL A O 1
ATOM 4831 N N . CYS A 1 610 ? 12.445 -54.5 -16.984 1 59.81 610 CYS A N 1
ATOM 4832 C CA . CYS A 1 610 ? 12.75 -53.188 -17.5 1 59.81 610 CYS A CA 1
ATOM 4833 C C . CYS A 1 610 ? 13.789 -52.469 -16.641 1 59.81 610 CYS A C 1
ATOM 4835 O O . CYS A 1 610 ? 13.742 -52.562 -15.414 1 59.81 610 CYS A O 1
ATOM 4837 N N . ASP A 1 611 ? 15.016 -52.281 -17.156 1 69.12 611 ASP A N 1
ATOM 4838 C CA . ASP A 1 611 ? 16.109 -51.469 -16.625 1 69.12 611 ASP A CA 1
ATOM 4839 C C . ASP A 1 611 ? 15.742 -50 -16.578 1 69.12 611 ASP A C 1
ATOM 4841 O O . ASP A 1 611 ? 15.008 -49.5 -17.438 1 69.12 611 ASP A O 1
ATOM 4845 N N . GLY A 1 612 ? 15.836 -49.375 -15.312 1 77.38 612 GLY A N 1
ATOM 4846 C CA . GLY A 1 612 ? 15.648 -47.938 -15.148 1 77.38 612 GLY A CA 1
ATOM 4847 C C . GLY A 1 612 ? 16.188 -47.125 -16.312 1 77.38 612 GLY A C 1
ATOM 4848 O O . GLY A 1 612 ? 15.672 -46.062 -16.609 1 77.38 612 GLY A O 1
ATOM 4849 N N . ASN A 1 613 ? 17.172 -47.688 -17 1 77.31 613 ASN A N 1
ATOM 4850 C CA . ASN A 1 613 ? 17.75 -46.969 -18.141 1 77.31 613 ASN A CA 1
ATOM 4851 C C . ASN A 1 613 ? 16.781 -46.938 -19.328 1 77.31 613 ASN A C 1
ATOM 4853 O O . ASN A 1 613 ? 16.812 -46 -20.125 1 77.31 613 ASN A O 1
ATOM 4857 N N . GLU A 1 614 ? 15.906 -47.844 -19.344 1 75.75 614 GLU A N 1
ATOM 4858 C CA . GLU A 1 614 ? 14.898 -47.812 -20.406 1 75.75 614 GLU A CA 1
ATOM 4859 C C . GLU A 1 614 ? 13.844 -46.75 -20.156 1 75.75 614 GLU A C 1
ATOM 4861 O O . GLU A 1 614 ? 13.352 -46.125 -21.094 1 75.75 614 GLU A O 1
ATOM 4866 N N . VAL A 1 615 ? 13.609 -46.594 -18.875 1 76.12 615 VAL A N 1
ATOM 4867 C CA . VAL A 1 615 ? 12.664 -45.562 -18.516 1 76.12 615 VAL A CA 1
ATOM 4868 C C . VAL A 1 615 ? 13.234 -44.188 -18.906 1 76.12 615 VAL A C 1
ATOM 4870 O O . VAL A 1 615 ? 12.508 -43.344 -19.422 1 76.12 615 VAL A O 1
ATOM 4873 N N . LEU A 1 616 ? 14.523 -44.031 -18.734 1 80.81 616 LEU A N 1
ATOM 4874 C CA . LEU A 1 616 ? 15.188 -42.781 -19.062 1 80.81 616 LEU A CA 1
ATOM 4875 C C . LEU A 1 616 ? 15.203 -42.562 -20.578 1 80.81 616 LEU A C 1
ATOM 4877 O O . LEU A 1 616 ? 15.047 -41.438 -21.047 1 80.81 616 LEU A O 1
ATOM 4881 N N . LYS A 1 617 ? 15.328 -43.594 -21.344 1 75.75 617 LYS A N 1
ATOM 4882 C CA . LYS A 1 617 ? 15.336 -43.5 -22.797 1 75.75 617 LYS A CA 1
ATOM 4883 C C . LYS A 1 617 ? 13.938 -43.188 -23.328 1 75.75 617 LYS A C 1
ATOM 4885 O O . LYS A 1 617 ? 13.781 -42.375 -24.234 1 75.75 617 LYS A O 1
ATOM 4890 N N . ASP A 1 618 ? 13.023 -43.812 -22.656 1 69.5 618 ASP A N 1
ATOM 4891 C CA . ASP A 1 618 ? 11.641 -43.625 -23.109 1 69.5 618 ASP A CA 1
ATOM 4892 C C . ASP A 1 618 ? 11.141 -42.219 -22.812 1 69.5 618 ASP A C 1
ATOM 4894 O O . ASP A 1 618 ? 10.328 -41.688 -23.562 1 69.5 618 ASP A O 1
ATOM 4898 N N . SER A 1 619 ? 11.656 -41.719 -21.75 1 72.94 619 SER A N 1
ATOM 4899 C CA . SER A 1 619 ? 11.211 -40.406 -21.359 1 72.94 619 SER A CA 1
ATOM 4900 C C . SER A 1 619 ? 11.969 -39.312 -22.109 1 72.94 619 SER A C 1
ATOM 4902 O O . SER A 1 619 ? 11.602 -38.125 -22.047 1 72.94 619 SER A O 1
ATOM 4904 N N . GLY A 1 620 ? 12.945 -39.594 -22.891 1 69 620 GLY A N 1
ATOM 4905 C CA . GLY A 1 620 ? 13.688 -38.625 -23.688 1 69 620 GLY A CA 1
ATOM 4906 C C . GLY A 1 620 ? 14.625 -37.75 -22.859 1 69 620 GLY A C 1
ATOM 4907 O O . GLY A 1 620 ? 14.93 -36.625 -23.234 1 69 620 GLY A O 1
ATOM 4908 N N . ILE A 1 621 ? 14.906 -38.219 -21.672 1 72.06 621 ILE A N 1
ATOM 4909 C CA . ILE A 1 621 ? 15.734 -37.406 -20.766 1 72.06 621 ILE A CA 1
ATOM 4910 C C . ILE A 1 621 ? 17.172 -37.938 -20.781 1 72.06 621 ILE A C 1
ATOM 4912 O O . ILE A 1 621 ? 17.906 -37.75 -19.812 1 72.06 621 ILE A O 1
ATOM 4916 N N . SER A 1 622 ? 17.641 -38.469 -21.891 1 67.06 622 SER A N 1
ATOM 4917 C CA . SER A 1 622 ? 18.953 -39.094 -21.938 1 67.06 622 SER A CA 1
ATOM 4918 C C . SER A 1 622 ? 20.016 -38.125 -22.453 1 67.06 622 SER A C 1
ATOM 4920 O O . SER A 1 622 ? 21.188 -38.469 -22.578 1 67.06 622 SER A O 1
ATOM 4922 N N . ASP A 1 623 ? 19.656 -36.875 -22.531 1 73.19 623 ASP A N 1
ATOM 4923 C CA . ASP A 1 623 ? 20.578 -35.938 -23.172 1 73.19 623 ASP A CA 1
ATOM 4924 C C . ASP A 1 623 ? 21.797 -35.656 -22.297 1 73.19 623 ASP A C 1
ATOM 4926 O O . ASP A 1 623 ? 22.922 -35.594 -22.781 1 73.19 623 ASP A O 1
ATOM 4930 N N . PHE A 1 624 ? 21.516 -35.594 -20.984 1 84.62 624 PHE A N 1
ATOM 4931 C CA . PHE A 1 624 ? 22.609 -35.25 -20.078 1 84.62 624 PHE A CA 1
ATOM 4932 C C . PHE A 1 624 ? 22.688 -36.219 -18.906 1 84.62 624 PHE A C 1
ATOM 4934 O O . PHE A 1 624 ? 21.688 -36.875 -18.562 1 84.62 624 PHE A O 1
ATOM 4941 N N . SER A 1 625 ? 23.859 -36.438 -18.469 1 89.94 625 SER A N 1
ATOM 4942 C CA . SER A 1 625 ? 24.062 -37.219 -17.266 1 89.94 625 SER A CA 1
ATOM 4943 C C . SER A 1 625 ? 23.594 -36.469 -16.016 1 89.94 625 SER A C 1
ATOM 4945 O O . SER A 1 625 ? 23.125 -35.344 -16.109 1 89.94 625 SER A O 1
ATOM 4947 N N . PHE A 1 626 ? 23.531 -37.156 -14.922 1 93.12 626 PHE A N 1
ATOM 4948 C CA . PHE A 1 626 ? 23.125 -36.531 -13.672 1 93.12 626 PHE A CA 1
ATOM 4949 C C . PHE A 1 626 ? 23.938 -35.281 -13.398 1 93.12 626 PHE A C 1
ATOM 4951 O O . PHE A 1 626 ? 23.391 -34.219 -13.18 1 93.12 626 PHE A O 1
ATOM 4958 N N . TRP A 1 627 ? 25.25 -35.375 -13.5 1 93.56 627 TRP A N 1
ATOM 4959 C CA . TRP A 1 627 ? 26.141 -34.25 -13.172 1 93.56 627 TRP A CA 1
ATOM 4960 C C . TRP A 1 627 ? 26.109 -33.188 -14.258 1 93.56 627 TRP A C 1
ATOM 4962 O O . TRP A 1 627 ? 26.391 -32.031 -14 1 93.56 627 TRP A O 1
ATOM 4972 N N . GLY A 1 628 ? 25.812 -33.625 -15.484 1 93.81 628 GLY A N 1
ATOM 4973 C CA . GLY A 1 628 ? 25.594 -32.656 -16.531 1 93.81 628 GLY A CA 1
ATOM 4974 C C . GLY A 1 628 ? 24.391 -31.766 -16.281 1 93.81 628 GLY A C 1
ATOM 4975 O O . GLY A 1 628 ? 24.484 -30.547 -16.453 1 93.81 628 GLY A O 1
ATOM 4976 N N . ASN A 1 629 ? 23.312 -32.406 -15.82 1 95 629 ASN A N 1
ATOM 4977 C CA . ASN A 1 629 ? 22.109 -31.641 -15.5 1 95 629 ASN A CA 1
ATOM 4978 C C . ASN A 1 629 ? 22.344 -30.703 -14.305 1 95 629 ASN A C 1
ATOM 4980 O O . ASN A 1 629 ? 21.938 -29.547 -14.336 1 95 629 ASN A O 1
ATOM 4984 N N . VAL A 1 630 ? 23.016 -31.172 -13.32 1 96.25 630 VAL A N 1
ATOM 4985 C CA . VAL A 1 630 ? 23.281 -30.391 -12.125 1 96.25 630 VAL A CA 1
ATOM 4986 C C . VAL A 1 630 ? 24.219 -29.234 -12.461 1 96.25 630 VAL A C 1
ATOM 4988 O O . VAL A 1 630 ? 24.047 -28.109 -11.953 1 96.25 630 VAL A O 1
ATOM 4991 N N . GLY A 1 631 ? 25.203 -29.5 -13.359 1 95.69 631 GLY A N 1
ATOM 4992 C CA . GLY A 1 631 ? 26.125 -28.453 -13.781 1 95.69 631 GLY A CA 1
ATOM 4993 C C . GLY A 1 631 ? 25.438 -27.328 -14.523 1 95.69 631 GLY A C 1
ATOM 4994 O O . GLY A 1 631 ? 25.719 -26.141 -14.281 1 95.69 631 GLY A O 1
ATOM 4995 N N . ILE A 1 632 ? 24.531 -27.656 -15.391 1 95.38 632 ILE A N 1
ATOM 4996 C CA . ILE A 1 632 ? 23.812 -26.641 -16.141 1 95.38 632 ILE A CA 1
ATOM 4997 C C . ILE A 1 632 ? 22.859 -25.875 -15.219 1 95.38 632 ILE A C 1
ATOM 4999 O O . ILE A 1 632 ? 22.719 -24.656 -15.352 1 95.38 632 ILE A O 1
ATOM 5003 N N . LEU A 1 633 ? 22.219 -26.656 -14.344 1 95.88 633 LEU A N 1
ATOM 5004 C CA . LEU A 1 633 ? 21.359 -26.016 -13.367 1 95.88 633 LEU A CA 1
ATOM 5005 C C . LEU A 1 633 ? 22.125 -25.016 -12.531 1 95.88 633 LEU A C 1
ATOM 5007 O O . LEU A 1 633 ? 21.641 -23.906 -12.258 1 95.88 633 LEU A O 1
ATOM 5011 N N . PHE A 1 634 ? 23.297 -25.328 -12.133 1 96 634 PHE A N 1
ATOM 5012 C CA . PHE A 1 634 ? 24.156 -24.438 -11.367 1 96 634 PHE A CA 1
ATOM 5013 C C . PHE A 1 634 ? 24.547 -23.219 -12.195 1 96 634 PHE A C 1
ATOM 5015 O O . PHE A 1 634 ? 24.578 -22.094 -11.688 1 96 634 PHE A O 1
ATOM 5022 N N . MET A 1 635 ? 24.828 -23.484 -13.438 1 96.06 635 MET A N 1
ATOM 5023 C CA . MET A 1 635 ? 25.156 -22.375 -14.328 1 96.06 635 MET A CA 1
ATOM 5024 C C . MET A 1 635 ? 23.984 -21.406 -14.469 1 96.06 635 MET A C 1
ATOM 5026 O O . MET A 1 635 ? 24.156 -20.188 -14.445 1 96.06 635 MET A O 1
ATOM 5030 N N . LEU A 1 636 ? 22.797 -21.984 -14.562 1 95.62 636 LEU A N 1
ATOM 5031 C CA . LEU A 1 636 ? 21.594 -21.141 -14.672 1 95.62 636 LEU A CA 1
ATOM 5032 C C . LEU A 1 636 ? 21.391 -20.344 -13.391 1 95.62 636 LEU A C 1
ATOM 5034 O O . LEU A 1 636 ? 20.984 -19.172 -13.445 1 95.62 636 LEU A O 1
ATOM 5038 N N . PHE A 1 637 ? 21.672 -20.984 -12.281 1 94.62 637 PHE A N 1
ATOM 5039 C CA . PHE A 1 637 ? 21.594 -20.297 -10.992 1 94.62 637 PHE A CA 1
ATOM 5040 C C . PHE A 1 637 ? 22.516 -19.078 -10.953 1 94.62 637 PHE A C 1
ATOM 5042 O O . PHE A 1 637 ? 22.094 -17.984 -10.586 1 94.62 637 PHE A O 1
ATOM 5049 N N . VAL A 1 638 ? 23.672 -19.203 -11.445 1 94.69 638 VAL A N 1
ATOM 5050 C CA . VAL A 1 638 ? 24.672 -18.141 -11.422 1 94.69 638 VAL A CA 1
ATOM 5051 C C . VAL A 1 638 ? 24.297 -17.047 -12.414 1 94.69 638 VAL A C 1
ATOM 5053 O O . VAL A 1 638 ? 24.406 -15.859 -12.117 1 94.69 638 VAL A O 1
ATOM 5056 N N . VAL A 1 639 ? 23.797 -17.484 -13.531 1 95.44 639 VAL A N 1
ATOM 5057 C CA . VAL A 1 639 ? 23.453 -16.531 -14.57 1 95.44 639 VAL A CA 1
ATOM 5058 C C . VAL A 1 639 ? 22.312 -15.625 -14.086 1 95.44 639 VAL A C 1
ATOM 5060 O O . VAL A 1 639 ? 22.375 -14.398 -14.25 1 95.44 639 VAL A O 1
ATOM 5063 N N . PHE A 1 640 ? 21.344 -16.188 -13.461 1 94.25 640 PHE A N 1
ATOM 5064 C CA . PHE A 1 640 ? 20.203 -15.391 -13.023 1 94.25 640 PHE A CA 1
ATOM 5065 C C . PHE A 1 640 ? 20.578 -14.555 -11.797 1 94.25 640 PHE A C 1
ATOM 5067 O O . PHE A 1 640 ? 20.031 -13.461 -11.609 1 94.25 640 PHE A O 1
ATOM 5074 N N . ARG A 1 641 ? 21.469 -15.016 -11.039 1 93.44 641 ARG A N 1
ATOM 5075 C CA . ARG A 1 641 ? 21.953 -14.211 -9.914 1 93.44 641 ARG A CA 1
ATOM 5076 C C . ARG A 1 641 ? 22.734 -13 -10.406 1 93.44 641 ARG A C 1
ATOM 5078 O O . ARG A 1 641 ? 22.594 -11.898 -9.859 1 93.44 641 ARG A O 1
ATOM 5085 N N . ILE A 1 642 ? 23.469 -13.195 -11.438 1 94.25 642 ILE A N 1
ATOM 5086 C CA . ILE A 1 642 ? 24.219 -12.094 -12.039 1 94.25 642 ILE A CA 1
ATOM 5087 C C . ILE A 1 642 ? 23.25 -11.125 -12.719 1 94.25 642 ILE A C 1
ATOM 5089 O O . ILE A 1 642 ? 23.422 -9.906 -12.625 1 94.25 642 ILE A O 1
ATOM 5093 N N . ALA A 1 643 ? 22.266 -11.719 -13.297 1 93.75 643 ALA A N 1
ATOM 5094 C CA . ALA A 1 643 ? 21.266 -10.875 -13.938 1 93.75 643 ALA A CA 1
ATOM 5095 C C . ALA A 1 643 ? 20.562 -9.977 -12.922 1 93.75 643 ALA A C 1
ATOM 5097 O O . ALA A 1 643 ? 20.281 -8.812 -13.195 1 93.75 643 ALA A O 1
ATOM 5098 N N . THR A 1 644 ? 20.297 -10.531 -11.812 1 91.19 644 THR A N 1
ATOM 5099 C CA . THR A 1 644 ? 19.672 -9.758 -10.75 1 91.19 644 THR A CA 1
ATOM 5100 C C . THR A 1 644 ? 20.578 -8.625 -10.289 1 91.19 644 THR A C 1
ATOM 5102 O O . THR A 1 644 ? 20.125 -7.496 -10.102 1 91.19 644 THR A O 1
ATOM 5105 N N . TYR A 1 645 ? 21.812 -8.875 -10.172 1 92.31 645 TYR A N 1
ATOM 5106 C CA . TYR A 1 645 ? 22.781 -7.867 -9.758 1 92.31 645 TYR A CA 1
ATOM 5107 C C . TYR A 1 645 ? 22.859 -6.734 -10.773 1 92.31 645 TYR A C 1
ATOM 5109 O O . TYR A 1 645 ? 22.875 -5.559 -10.406 1 92.31 645 TYR A O 1
ATOM 5117 N N . VAL A 1 646 ? 22.844 -7.121 -12.016 1 92.88 646 VAL A N 1
ATOM 5118 C CA . VAL A 1 646 ? 22.953 -6.133 -13.086 1 92.88 646 VAL A CA 1
ATOM 5119 C C . VAL A 1 646 ? 21.688 -5.266 -13.117 1 92.88 646 VAL A C 1
ATOM 5121 O O . VAL A 1 646 ? 21.781 -4.047 -13.289 1 92.88 646 VAL A O 1
ATOM 5124 N N . THR A 1 647 ? 20.594 -5.906 -12.938 1 89.38 647 THR A N 1
ATOM 5125 C CA . THR A 1 647 ? 19.344 -5.16 -12.945 1 89.38 647 THR A CA 1
ATOM 5126 C C . THR A 1 647 ? 19.281 -4.191 -11.766 1 89.38 647 THR A C 1
ATOM 5128 O O . THR A 1 647 ? 18.812 -3.062 -11.898 1 89.38 647 THR A O 1
ATOM 5131 N N . LEU A 1 648 ? 19.781 -4.566 -10.672 1 85.94 648 LEU A N 1
ATOM 5132 C CA . LEU A 1 648 ? 19.797 -3.719 -9.484 1 85.94 648 LEU A CA 1
ATOM 5133 C C . LEU A 1 648 ? 20.766 -2.549 -9.672 1 85.94 648 LEU A C 1
ATOM 5135 O O . LEU A 1 648 ? 20.5 -1.443 -9.188 1 85.94 648 LEU A O 1
ATOM 5139 N N . ARG A 1 649 ? 21.781 -2.775 -10.352 1 87.25 649 ARG A N 1
ATOM 5140 C CA . ARG A 1 649 ? 22.781 -1.732 -10.578 1 87.25 649 ARG A CA 1
ATOM 5141 C C . ARG A 1 649 ? 22.266 -0.684 -11.555 1 87.25 649 ARG A C 1
ATOM 5143 O O . ARG A 1 649 ? 22.5 0.512 -11.375 1 87.25 649 ARG A O 1
ATOM 5150 N N . ILE A 1 650 ? 21.516 -1.159 -12.445 1 84.94 650 ILE A N 1
ATOM 5151 C CA . ILE A 1 650 ? 21.016 -0.253 -13.469 1 84.94 650 ILE A CA 1
ATOM 5152 C C . ILE A 1 650 ? 19.859 0.571 -12.914 1 84.94 650 ILE A C 1
ATOM 5154 O O . ILE A 1 650 ? 19.703 1.747 -13.25 1 84.94 650 ILE A O 1
ATOM 5158 N N . SER A 1 651 ? 19.078 0.063 -12.055 1 77.12 651 SER A N 1
ATOM 5159 C CA . SER A 1 651 ? 17.906 0.731 -11.5 1 77.12 651 SER A CA 1
ATOM 5160 C C . SER A 1 651 ? 18.297 1.708 -10.398 1 77.12 651 SER A C 1
ATOM 5162 O O . SER A 1 651 ? 17.438 2.227 -9.688 1 77.12 651 SER A O 1
ATOM 5164 N N . GLY A 1 652 ? 19.469 2.086 -10.25 1 71.12 652 GLY A N 1
ATOM 5165 C CA . GLY A 1 652 ? 19.938 2.98 -9.203 1 71.12 652 GLY A CA 1
ATOM 5166 C C . GLY A 1 652 ? 19.625 4.438 -9.477 1 71.12 652 GLY A C 1
ATOM 5167 O O . GLY A 1 652 ? 19.219 4.789 -10.586 1 71.12 652 GLY A O 1
ATOM 5168 N N . PRO A 1 653 ? 19.641 5.258 -8.367 1 67.56 653 PRO A N 1
ATOM 5169 C CA . PRO A 1 653 ? 19.344 6.688 -8.508 1 67.56 653 PRO A CA 1
ATOM 5170 C C . PRO A 1 653 ? 20.344 7.41 -9.398 1 67.56 653 PRO A C 1
ATOM 5172 O O . PRO A 1 653 ? 21.531 7.059 -9.422 1 67.56 653 PRO A O 1
ATOM 5175 N N . LYS A 1 654 ? 19.766 8.289 -10.375 1 63.69 654 LYS A N 1
ATOM 5176 C CA . LYS A 1 654 ? 20.625 9.094 -11.242 1 63.69 654 LYS A CA 1
ATOM 5177 C C . LYS A 1 654 ? 20.797 10.508 -10.695 1 63.69 654 LYS A C 1
ATOM 5179 O O . LYS A 1 654 ? 19.875 11.07 -10.109 1 63.69 654 LYS A O 1
ATOM 5184 N N . HIS A 1 655 ? 22.047 10.945 -10.484 1 64.44 655 HIS A N 1
ATOM 5185 C CA . HIS A 1 655 ? 22.359 12.258 -9.938 1 64.44 655 HIS A CA 1
ATOM 5186 C C . HIS A 1 655 ? 22.766 13.227 -11.039 1 64.44 655 HIS A C 1
ATOM 5188 O O . HIS A 1 655 ? 23.312 12.812 -12.062 1 64.44 655 HIS A O 1
ATOM 5194 N N . ASP A 1 656 ? 22.312 14.477 -10.844 1 61.47 656 ASP A N 1
ATOM 5195 C CA . ASP A 1 656 ? 22.641 15.539 -11.789 1 61.47 656 ASP A CA 1
ATOM 5196 C C . ASP A 1 656 ? 24.047 16.078 -11.555 1 61.47 656 ASP A C 1
ATOM 5198 O O . ASP A 1 656 ? 24.438 16.328 -10.414 1 61.47 656 ASP A O 1
ATOM 5202 N N . ASN A 1 657 ? 24.875 16.125 -12.555 1 63.06 657 ASN A N 1
ATOM 5203 C CA . ASN A 1 657 ? 26.219 16.703 -12.438 1 63.06 657 ASN A CA 1
ATOM 5204 C C . ASN A 1 657 ? 26.297 18.062 -13.125 1 63.06 657 ASN A C 1
ATOM 5206 O O . ASN A 1 657 ? 27.391 18.594 -13.328 1 63.06 657 ASN A O 1
ATOM 5210 N N . THR A 1 658 ? 25.125 18.672 -13.438 1 63.28 658 THR A N 1
ATOM 5211 C CA . THR A 1 658 ? 25.219 19.891 -14.227 1 63.28 658 THR A CA 1
ATOM 5212 C C . THR A 1 658 ? 25.297 21.109 -13.328 1 63.28 658 THR A C 1
ATOM 5214 O O . THR A 1 658 ? 25.906 22.125 -13.703 1 63.28 658 THR A O 1
ATOM 5217 N N . LEU A 1 659 ? 24.781 21.078 -12.172 1 67.94 659 LEU A N 1
ATOM 5218 C CA . LEU A 1 659 ? 24.766 22.266 -11.336 1 67.94 659 LEU A CA 1
ATOM 5219 C C . LEU A 1 659 ? 26.031 22.359 -10.484 1 67.94 659 LEU A C 1
ATOM 5221 O O . LEU A 1 659 ? 26.531 21.344 -10.008 1 67.94 659 LEU A O 1
ATOM 5225 N N . MET B 1 1 ? -23.797 92.938 -11.883 1 22.91 1 MET B N 1
ATOM 5226 C CA . MET B 1 1 ? -22.469 92.375 -11.945 1 22.91 1 MET B CA 1
ATOM 5227 C C . MET B 1 1 ? -22.453 91 -11.281 1 22.91 1 MET B C 1
ATOM 5229 O O . MET B 1 1 ? -22.688 90.875 -10.078 1 22.91 1 MET B O 1
ATOM 5233 N N . ALA B 1 2 ? -22.922 89.938 -11.977 1 27.48 2 ALA B N 1
ATOM 5234 C CA . ALA B 1 2 ? -23.297 88.5 -12.016 1 27.48 2 ALA B CA 1
ATOM 5235 C C . ALA B 1 2 ? -22.094 87.625 -11.688 1 27.48 2 ALA B C 1
ATOM 5237 O O . ALA B 1 2 ? -21.094 87.625 -12.422 1 27.48 2 ALA B O 1
ATOM 5238 N N . ARG B 1 3 ? -21.812 87.438 -10.336 1 26.14 3 ARG B N 1
ATOM 5239 C CA . ARG B 1 3 ? -20.781 86.75 -9.562 1 26.14 3 ARG B CA 1
ATOM 5240 C C . ARG B 1 3 ? -20.672 85.312 -9.969 1 26.14 3 ARG B C 1
ATOM 5242 O O . ARG B 1 3 ? -21.656 84.562 -9.906 1 26.14 3 ARG B O 1
ATOM 5249 N N . SER B 1 4 ? -19.891 85 -11 1 24.45 4 SER B N 1
ATOM 5250 C CA . SER B 1 4 ? -19.594 83.75 -11.703 1 24.45 4 SER B CA 1
ATOM 5251 C C . SER B 1 4 ? -19.125 82.688 -10.734 1 24.45 4 SER B C 1
ATOM 5253 O O . SER B 1 4 ? -18.078 82.812 -10.094 1 24.45 4 SER B O 1
ATOM 5255 N N . GLU B 1 5 ? -19.984 82.188 -9.922 1 24.66 5 GLU B N 1
ATOM 5256 C CA . GLU B 1 5 ? -19.797 81.188 -8.883 1 24.66 5 GLU B CA 1
ATOM 5257 C C . GLU B 1 5 ? -19.094 79.938 -9.43 1 24.66 5 GLU B C 1
ATOM 5259 O O . GLU B 1 5 ? -19.594 79.312 -10.344 1 24.66 5 GLU B O 1
ATOM 5264 N N . GLY B 1 6 ? -17.812 79.938 -9.625 1 23.84 6 GLY B N 1
ATOM 5265 C CA . GLY B 1 6 ? -16.891 78.938 -10.148 1 23.84 6 GLY B CA 1
ATOM 5266 C C . GLY B 1 6 ? -17 77.625 -9.422 1 23.84 6 GLY B C 1
ATOM 5267 O O . GLY B 1 6 ? -16.766 77.562 -8.219 1 23.84 6 GLY B O 1
ATOM 5268 N N . LEU B 1 7 ? -17.953 76.75 -9.758 1 25.86 7 LEU B N 1
ATOM 5269 C CA . LEU B 1 7 ? -18.266 75.375 -9.289 1 25.86 7 LEU B CA 1
ATOM 5270 C C . LEU B 1 7 ? -17.016 74.5 -9.273 1 25.86 7 LEU B C 1
ATOM 5272 O O . LEU B 1 7 ? -16.469 74.188 -10.328 1 25.86 7 LEU B O 1
ATOM 5276 N N . SER B 1 8 ? -16.047 74.812 -8.445 1 24.38 8 SER B N 1
ATOM 5277 C CA . SER B 1 8 ? -14.859 73.938 -8.297 1 24.38 8 SER B CA 1
ATOM 5278 C C . SER B 1 8 ? -15.25 72.5 -8.117 1 24.38 8 SER B C 1
ATOM 5280 O O . SER B 1 8 ? -15.891 72.125 -7.129 1 24.38 8 SER B O 1
ATOM 5282 N N . GLU B 1 9 ? -15.727 71.875 -9.125 1 25.38 9 GLU B N 1
ATOM 5283 C CA . GLU B 1 9 ? -16.016 70.438 -9.172 1 25.38 9 GLU B CA 1
ATOM 5284 C C . GLU B 1 9 ? -14.859 69.625 -8.586 1 25.38 9 GLU B C 1
ATOM 5286 O O . GLU B 1 9 ? -13.75 69.625 -9.125 1 25.38 9 GLU B O 1
ATOM 5291 N N . GLU B 1 10 ? -14.695 69.625 -7.34 1 24.8 10 GLU B N 1
ATOM 5292 C CA . GLU B 1 10 ? -13.711 68.812 -6.645 1 24.8 10 GLU B CA 1
ATOM 5293 C C . GLU B 1 10 ? -13.773 67.375 -7.125 1 24.8 10 GLU B C 1
ATOM 5295 O O . GLU B 1 10 ? -14.828 66.75 -7.043 1 24.8 10 GLU B O 1
ATOM 5300 N N . ILE B 1 11 ? -13.102 67 -8.227 1 26.66 11 ILE B N 1
ATOM 5301 C CA . ILE B 1 11 ? -12.812 65.625 -8.719 1 26.66 11 ILE B CA 1
ATOM 5302 C C . ILE B 1 11 ? -12.398 64.75 -7.562 1 26.66 11 ILE B C 1
ATOM 5304 O O . ILE B 1 11 ? -11.344 64.938 -6.957 1 26.66 11 ILE B O 1
ATOM 5308 N N . VAL B 1 12 ? -13.25 64.438 -6.695 1 28.5 12 VAL B N 1
ATOM 5309 C CA . VAL B 1 12 ? -12.977 63.406 -5.715 1 28.5 12 VAL B CA 1
ATOM 5310 C C . VAL B 1 12 ? -12.312 62.219 -6.402 1 28.5 12 VAL B C 1
ATOM 5312 O O . VAL B 1 12 ? -12.914 61.594 -7.273 1 28.5 12 VAL B O 1
ATOM 5315 N N . LEU B 1 13 ? -11.062 62.344 -6.703 1 26.31 13 LEU B N 1
ATOM 5316 C CA . LEU B 1 13 ? -10.156 61.281 -7.16 1 26.31 13 LEU B CA 1
ATOM 5317 C C . LEU B 1 13 ? -10.461 59.969 -6.473 1 26.31 13 LEU B C 1
ATOM 5319 O O . LEU B 1 13 ? -10.297 59.844 -5.254 1 26.31 13 LEU B O 1
ATOM 5323 N N . GLU B 1 14 ? -11.562 59.406 -6.789 1 28.48 14 GLU B N 1
ATOM 5324 C CA . GLU B 1 14 ? -11.875 58 -6.488 1 28.48 14 GLU B CA 1
ATOM 5325 C C . GLU B 1 14 ? -10.633 57.125 -6.586 1 28.48 14 GLU B C 1
ATOM 5327 O O . GLU B 1 14 ? -10.094 56.906 -7.676 1 28.48 14 GLU B O 1
ATOM 5332 N N . CYS B 1 15 ? -9.672 57.312 -5.727 1 28.41 15 CYS B N 1
ATOM 5333 C CA . CYS B 1 15 ? -8.453 56.5 -5.566 1 28.41 15 CYS B CA 1
ATOM 5334 C C . CYS B 1 15 ? -8.727 55.031 -5.801 1 28.41 15 CYS B C 1
ATOM 5336 O O . CYS B 1 15 ? -9.43 54.406 -5.012 1 28.41 15 CYS B O 1
ATOM 5338 N N . THR B 1 16 ? -8.992 54.531 -7.008 1 31.56 16 THR B N 1
ATOM 5339 C CA . THR B 1 16 ? -9.039 53.188 -7.57 1 31.56 16 THR B CA 1
ATOM 5340 C C . THR B 1 16 ? -8.016 52.281 -6.883 1 31.56 16 THR B C 1
ATOM 5342 O O . THR B 1 16 ? -6.809 52.5 -7.012 1 31.56 16 THR B O 1
ATOM 5345 N N . GLN B 1 17 ? -8.211 51.969 -5.695 1 35.94 17 GLN B N 1
ATOM 5346 C CA . GLN B 1 17 ? -7.359 50.969 -5.027 1 35.94 17 GLN B CA 1
ATOM 5347 C C . GLN B 1 17 ? -6.91 49.906 -6 1 35.94 17 GLN B C 1
ATOM 5349 O O . GLN B 1 17 ? -7.727 49.312 -6.73 1 35.94 17 GLN B O 1
ATOM 5354 N N . PRO B 1 18 ? -5.762 49.906 -6.492 1 39.5 18 PRO B N 1
ATOM 5355 C CA . PRO B 1 18 ? -5.262 48.969 -7.496 1 39.5 18 PRO B CA 1
ATOM 5356 C C . PRO B 1 18 ? -5.695 47.531 -7.219 1 39.5 18 PRO B C 1
ATOM 5358 O O . PRO B 1 18 ? -5.934 47.156 -6.062 1 39.5 18 PRO B O 1
ATOM 5361 N N . GLU B 1 19 ? -6.355 46.844 -8.18 1 45.25 19 GLU B N 1
ATOM 5362 C CA . GLU B 1 19 ? -6.898 45.5 -8.305 1 45.25 19 GLU B CA 1
ATOM 5363 C C . GLU B 1 19 ? -6.059 44.469 -7.527 1 45.25 19 GLU B C 1
ATOM 5365 O O . GLU B 1 19 ? -6.535 43.406 -7.184 1 45.25 19 GLU B O 1
ATOM 5370 N N . HIS B 1 20 ? -4.824 44.781 -7.332 1 45.88 20 HIS B N 1
ATOM 5371 C CA . HIS B 1 20 ? -3.955 43.75 -6.734 1 45.88 20 HIS B CA 1
ATOM 5372 C C . HIS B 1 20 ? -4.176 43.656 -5.23 1 45.88 20 HIS B C 1
ATOM 5374 O O . HIS B 1 20 ? -3.678 42.75 -4.582 1 45.88 20 HIS B O 1
ATOM 5380 N N . PHE B 1 21 ? -4.75 44.719 -4.59 1 46.22 21 PHE B N 1
ATOM 5381 C CA . PHE B 1 21 ? -4.762 44.719 -3.131 1 46.22 21 PHE B CA 1
ATOM 5382 C C . PHE B 1 21 ? -5.883 43.844 -2.588 1 46.22 21 PHE B C 1
ATOM 5384 O O . PHE B 1 21 ? -6.859 44.344 -2.025 1 46.22 21 PHE B O 1
ATOM 5391 N N . SER B 1 22 ? -6.43 43.031 -3.352 1 44.56 22 SER B N 1
ATOM 5392 C CA . SER B 1 22 ? -7.434 42.25 -2.635 1 44.56 22 SER B CA 1
ATOM 5393 C C . SER B 1 22 ? -6.797 41.375 -1.542 1 44.56 22 SER B C 1
ATOM 5395 O O . SER B 1 22 ? -5.797 40.719 -1.782 1 44.56 22 SER B O 1
ATOM 5397 N N . ASN B 1 23 ? -7.035 41.812 -0.316 1 45.69 23 ASN B N 1
ATOM 5398 C CA . ASN B 1 23 ? -6.637 40.969 0.811 1 45.69 23 ASN B CA 1
ATOM 5399 C C . ASN B 1 23 ? -6.891 39.5 0.529 1 45.69 23 ASN B C 1
ATOM 5401 O O . ASN B 1 23 ? -7.828 39.156 -0.19 1 45.69 23 ASN B O 1
ATOM 5405 N N . PRO B 1 24 ? -5.949 38.75 0.675 1 48.06 24 PRO B N 1
ATOM 5406 C CA . PRO B 1 24 ? -6.148 37.312 0.419 1 48.06 24 PRO B CA 1
ATOM 5407 C C . PRO B 1 24 ? -7.473 36.781 0.974 1 48.06 24 PRO B C 1
ATOM 5409 O O . PRO B 1 24 ? -8.008 37.344 1.932 1 48.06 24 PRO B O 1
ATOM 5412 N N . PRO B 1 25 ? -8.297 36.188 0.197 1 42.12 25 PRO B N 1
ATOM 5413 C CA . PRO B 1 25 ? -9.625 35.719 0.569 1 42.12 25 PRO B CA 1
ATOM 5414 C C . PRO B 1 25 ? -9.68 35.188 2.004 1 42.12 25 PRO B C 1
ATOM 5416 O O . PRO B 1 25 ? -10.766 35.062 2.578 1 42.12 25 PRO B O 1
ATOM 5419 N N . ALA B 1 26 ? -8.664 34.75 2.477 1 43.69 26 ALA B N 1
ATOM 5420 C CA . ALA B 1 26 ? -8.758 34.094 3.773 1 43.69 26 ALA B CA 1
ATOM 5421 C C . ALA B 1 26 ? -9.148 35.062 4.871 1 43.69 26 ALA B C 1
ATOM 5423 O O . ALA B 1 26 ? -9.672 34.688 5.91 1 43.69 26 ALA B O 1
ATOM 5424 N N . SER B 1 27 ? -8.656 36.344 4.773 1 41.09 27 SER B N 1
ATOM 5425 C CA . SER B 1 27 ? -9.008 37.312 5.82 1 41.09 27 SER B CA 1
ATOM 5426 C C . SER B 1 27 ? -10.414 37.844 5.613 1 41.09 27 SER B C 1
ATOM 5428 O O . SER B 1 27 ? -10.938 38.562 6.473 1 41.09 27 SER B O 1
ATOM 5430 N N . GLN B 1 28 ? -10.852 37.875 4.484 1 37.91 28 GLN B N 1
ATOM 5431 C CA . GLN B 1 28 ? -12.164 38.5 4.297 1 37.91 28 GLN B CA 1
ATOM 5432 C C . GLN B 1 28 ? -13.281 37.531 4.691 1 37.91 28 GLN B C 1
ATOM 5434 O O . GLN B 1 28 ? -13.219 36.344 4.387 1 37.91 28 GLN B O 1
ATOM 5439 N N . HIS B 1 29 ? -13.922 37.875 5.75 1 37 29 HIS B N 1
ATOM 5440 C CA . HIS B 1 29 ? -15.188 37.25 6.078 1 37 29 HIS B CA 1
ATOM 5441 C C . HIS B 1 29 ? -15.984 36.938 4.816 1 37 29 HIS B C 1
ATOM 5443 O O . HIS B 1 29 ? -16.312 37.844 4.039 1 37 29 HIS B O 1
ATOM 5449 N N . LEU B 1 30 ? -15.625 36.031 4.082 1 35.69 30 LEU B N 1
ATOM 5450 C CA . LEU B 1 30 ? -16.5 35.688 2.965 1 35.69 30 LEU B CA 1
ATOM 5451 C C . LEU B 1 30 ? -17.969 35.875 3.34 1 35.69 30 LEU B C 1
ATOM 5453 O O . LEU B 1 30 ? -18.438 35.281 4.316 1 35.69 30 LEU B O 1
ATOM 5457 N N . ASP B 1 31 ? -18.469 37.031 3.178 1 34.28 31 ASP B N 1
ATOM 5458 C CA . ASP B 1 31 ? -19.922 37.188 3.275 1 34.28 31 ASP B CA 1
ATOM 5459 C C . ASP B 1 31 ? -20.641 36.125 2.459 1 34.28 31 ASP B C 1
ATOM 5461 O O . ASP B 1 31 ? -20.75 36.219 1.236 1 34.28 31 ASP B O 1
ATOM 5465 N N . PHE B 1 32 ? -20.469 35 2.873 1 33.78 32 PHE B N 1
ATOM 5466 C CA . PHE B 1 32 ? -21.188 33.875 2.311 1 33.78 32 PHE B CA 1
ATOM 5467 C C . PHE B 1 32 ? -22.656 34.219 2.105 1 33.78 32 PHE B C 1
ATOM 5469 O O . PHE B 1 32 ? -23.422 33.406 1.587 1 33.78 32 PHE B O 1
ATOM 5476 N N . SER B 1 33 ? -23.094 35.312 2.629 1 34.34 33 SER B N 1
ATOM 5477 C CA . SER B 1 33 ? -24.516 35.656 2.5 1 34.34 33 SER B CA 1
ATOM 5478 C C . SER B 1 33 ? -24.906 35.781 1.035 1 34.34 33 SER B C 1
ATOM 5480 O O . SER B 1 33 ? -26.062 35.5 0.674 1 34.34 33 SER B O 1
ATOM 5482 N N . GLU B 1 34 ? -24.078 36.375 0.242 1 36.62 34 GLU B N 1
ATOM 5483 C CA . GLU B 1 34 ? -24.516 36.625 -1.129 1 36.62 34 GLU B CA 1
ATOM 5484 C C . GLU B 1 34 ? -24.578 35.312 -1.924 1 36.62 34 GLU B C 1
ATOM 5486 O O . GLU B 1 34 ? -25.422 35.156 -2.801 1 36.62 34 GLU B O 1
ATOM 5491 N N . ILE B 1 35 ? -23.625 34.469 -1.773 1 36.72 35 ILE B N 1
ATOM 5492 C CA . ILE B 1 35 ? -23.672 33.25 -2.541 1 36.72 35 ILE B CA 1
ATOM 5493 C C . ILE B 1 35 ? -24.844 32.406 -2.082 1 36.72 35 ILE B C 1
ATOM 5495 O O . ILE B 1 35 ? -25.453 31.672 -2.881 1 36.72 35 ILE B O 1
ATOM 5499 N N . ILE B 1 36 ? -25.188 32.469 -0.877 1 36.06 36 ILE B N 1
ATOM 5500 C CA . ILE B 1 36 ? -26.297 31.719 -0.301 1 36.06 36 ILE B CA 1
ATOM 5501 C C . ILE B 1 36 ? -27.625 32.219 -0.874 1 36.06 36 ILE B C 1
ATOM 5503 O O . ILE B 1 36 ? -28.516 31.422 -1.156 1 36.06 36 ILE B O 1
ATOM 5507 N N . GLU B 1 37 ? -27.859 33.562 -0.982 1 36.91 37 GLU B N 1
ATOM 5508 C CA . GLU B 1 37 ? -29.172 34.094 -1.332 1 36.91 37 GLU B CA 1
ATOM 5509 C C . GLU B 1 37 ? -29.562 33.688 -2.756 1 36.91 37 GLU B C 1
ATOM 5511 O O . GLU B 1 37 ? -30.75 33.531 -3.059 1 36.91 37 GLU B O 1
ATOM 5516 N N . GLN B 1 38 ? -28.688 33.875 -3.717 1 34.56 38 GLN B N 1
ATOM 5517 C CA . GLN B 1 38 ? -29.172 33.812 -5.094 1 34.56 38 GLN B CA 1
ATOM 5518 C C . GLN B 1 38 ? -29.594 32.406 -5.465 1 34.56 38 GLN B C 1
ATOM 5520 O O . GLN B 1 38 ? -30.375 32.188 -6.398 1 34.56 38 GLN B O 1
ATOM 5525 N N . THR B 1 39 ? -28.75 31.422 -5.293 1 34.44 39 THR B N 1
ATOM 5526 C CA . THR B 1 39 ? -29.016 30.219 -6.066 1 34.44 39 THR B CA 1
ATOM 5527 C C . THR B 1 39 ? -30.172 29.438 -5.449 1 34.44 39 THR B C 1
ATOM 5529 O O . THR B 1 39 ? -30.766 28.562 -6.102 1 34.44 39 THR B O 1
ATOM 5532 N N . TYR B 1 40 ? -30.188 28.984 -4.199 1 34.69 40 TYR B N 1
ATOM 5533 C CA . TYR B 1 40 ? -31.062 27.859 -3.889 1 34.69 40 TYR B CA 1
ATOM 5534 C C . TYR B 1 40 ? -32.469 28.344 -3.504 1 34.69 40 TYR B C 1
ATOM 5536 O O . TYR B 1 40 ? -32.594 29.281 -2.717 1 34.69 40 TYR B O 1
ATOM 5544 N N . PRO B 1 41 ? -33.469 28.094 -4.289 1 32.78 41 PRO B N 1
ATOM 5545 C CA . PRO B 1 41 ? -34.844 28.094 -3.82 1 32.78 41 PRO B CA 1
ATOM 5546 C C . PRO B 1 41 ? -35 27.5 -2.42 1 32.78 41 PRO B C 1
ATOM 5548 O O . PRO B 1 41 ? -34.188 26.672 -2.01 1 32.78 41 PRO B O 1
ATOM 5551 N N . SER B 1 42 ? -35.688 28.141 -1.377 1 36.25 42 SER B N 1
ATOM 5552 C CA . SER B 1 42 ? -36.188 27.875 -0.034 1 36.25 42 SER B CA 1
ATOM 5553 C C . SER B 1 42 ? -36.688 26.438 0.093 1 36.25 42 SER B C 1
ATOM 5555 O O . SER B 1 42 ? -37.25 26.047 1.12 1 36.25 42 SER B O 1
ATOM 5557 N N . SER B 1 43 ? -37 25.641 -0.936 1 37.69 43 SER B N 1
ATOM 5558 C CA . SER B 1 43 ? -38.031 24.656 -0.715 1 37.69 43 SER B CA 1
ATOM 5559 C C . SER B 1 43 ? -37.625 23.656 0.362 1 37.69 43 SER B C 1
ATOM 5561 O O . SER B 1 43 ? -38.469 22.922 0.891 1 37.69 43 SER B O 1
ATOM 5563 N N . THR B 1 44 ? -36.5 22.844 0.233 1 44.44 44 THR B N 1
ATOM 5564 C CA . THR B 1 44 ? -36.656 21.625 1.029 1 44.44 44 THR B CA 1
ATOM 5565 C C . THR B 1 44 ? -36.562 21.938 2.52 1 44.44 44 THR B C 1
ATOM 5567 O O . THR B 1 44 ? -35.562 22.516 2.975 1 44.44 44 THR B O 1
ATOM 5570 N N . GLN B 1 45 ? -37.625 22.219 3.17 1 51.31 45 GLN B N 1
ATOM 5571 C CA . GLN B 1 45 ? -37.906 22.406 4.594 1 51.31 45 GLN B CA 1
ATOM 5572 C C . GLN B 1 45 ? -37.156 21.391 5.434 1 51.31 45 GLN B C 1
ATOM 5574 O O . GLN B 1 45 ? -37.656 20.281 5.68 1 51.31 45 GLN B O 1
ATOM 5579 N N . ARG B 1 46 ? -35.906 21.234 5.402 1 63.53 46 ARG B N 1
ATOM 5580 C CA . ARG B 1 46 ? -35.156 20.344 6.281 1 63.53 46 ARG B CA 1
ATOM 5581 C C . ARG B 1 46 ? -35.5 20.594 7.742 1 63.53 46 ARG B C 1
ATOM 5583 O O . ARG B 1 46 ? -35.688 21.75 8.148 1 63.53 46 ARG B O 1
ATOM 5590 N N . GLN B 1 47 ? -35.781 19.5 8.367 1 68.44 47 GLN B N 1
ATOM 5591 C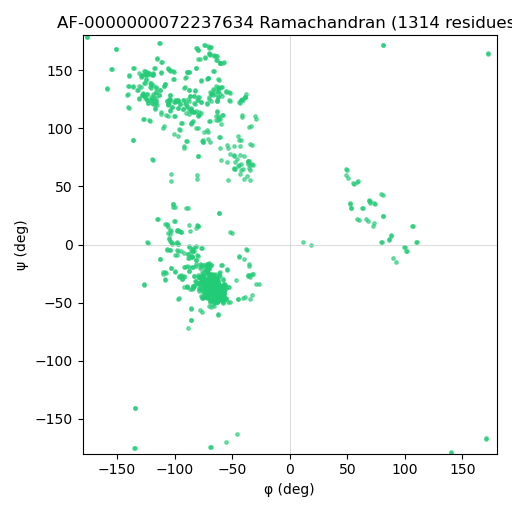 CA . GLN B 1 47 ? -36.094 19.562 9.789 1 68.44 47 GLN B CA 1
ATOM 5592 C C . GLN B 1 47 ? -34.875 19.984 10.594 1 68.44 47 GLN B C 1
ATOM 5594 O O . GLN B 1 47 ? -33.75 19.516 10.352 1 68.44 47 GLN B O 1
ATOM 5599 N N . ARG B 1 48 ? -35.062 20.938 11.391 1 78.88 48 ARG B N 1
ATOM 5600 C CA . ARG B 1 48 ? -34.031 21.344 12.32 1 78.88 48 ARG B CA 1
ATOM 5601 C C . ARG B 1 48 ? -33.781 20.281 13.383 1 78.88 48 ARG B C 1
ATOM 5603 O O . ARG B 1 48 ? -34.75 19.641 13.859 1 78.88 48 ARG B O 1
ATOM 5610 N N . VAL B 1 49 ? -32.531 19.969 13.547 1 84.5 49 VAL B N 1
ATOM 5611 C CA . VAL B 1 49 ? -32.219 18.891 14.484 1 84.5 49 VAL B CA 1
ATOM 5612 C C . VAL B 1 49 ? -31.312 19.438 15.602 1 84.5 49 VAL B C 1
ATOM 5614 O O . VAL B 1 49 ? -30.5 20.328 15.367 1 84.5 49 VAL B O 1
ATOM 5617 N N . SER B 1 50 ? -31.656 19 16.812 1 86.19 50 SER B N 1
ATOM 5618 C CA . SER B 1 50 ? -30.797 19.219 17.969 1 86.19 50 SER B CA 1
ATOM 5619 C C . SER B 1 50 ? -30.203 17.891 18.469 1 86.19 50 SER B C 1
ATOM 5621 O O . SER B 1 50 ? -30.953 17 18.875 1 86.19 50 SER B O 1
ATOM 5623 N N . PHE B 1 51 ? -28.953 17.781 18.344 1 90.25 51 PHE B N 1
ATOM 5624 C CA . PHE B 1 51 ? -28.25 16.578 18.75 1 90.25 51 PHE B CA 1
ATOM 5625 C C . PHE B 1 51 ? -27.547 16.766 20.078 1 90.25 51 PHE B C 1
ATOM 5627 O O . PHE B 1 51 ? -26.719 17.672 20.219 1 90.25 51 PHE B O 1
ATOM 5634 N N . GLN B 1 52 ? -27.938 15.969 21.078 1 89.5 52 GLN B N 1
ATOM 5635 C CA . GLN B 1 52 ? -27.375 16.078 22.422 1 89.5 52 GLN B CA 1
ATOM 5636 C C . GLN B 1 52 ? -26.828 14.742 22.906 1 89.5 52 GLN B C 1
ATOM 5638 O O . GLN B 1 52 ? -27.422 13.695 22.641 1 89.5 52 GLN B O 1
ATOM 5643 N N . PHE B 1 53 ? -25.734 14.742 23.531 1 91.19 53 PHE B N 1
ATOM 5644 C CA . PHE B 1 53 ? -25.141 13.555 24.141 1 91.19 53 PHE B CA 1
ATOM 5645 C C . PHE B 1 53 ? -24.703 13.844 25.562 1 91.19 53 PHE B C 1
ATOM 5647 O O . PHE B 1 53 ? -24.078 14.875 25.828 1 91.19 53 PHE B O 1
ATOM 5654 N N . GLU B 1 54 ? -25.094 12.906 26.422 1 89.81 54 GLU B N 1
ATOM 5655 C CA . GLU B 1 54 ? -24.844 13.094 27.844 1 89.81 54 GLU B CA 1
ATOM 5656 C C . GLU B 1 54 ? -24.078 11.906 28.438 1 89.81 54 GLU B C 1
ATOM 5658 O O . GLU B 1 54 ? -24.5 10.758 28.281 1 89.81 54 GLU B O 1
ATOM 5663 N N . ASP B 1 55 ? -23 12.266 29.062 1 91.06 55 ASP B N 1
ATOM 5664 C CA . ASP B 1 55 ? -22.219 11.328 29.859 1 91.06 55 ASP B CA 1
ATOM 5665 C C . ASP B 1 55 ? -21.812 10.102 29.031 1 91.06 55 ASP B C 1
ATOM 5667 O O . ASP B 1 55 ? -22.062 8.969 29.453 1 91.06 55 ASP B O 1
ATOM 5671 N N . ILE B 1 56 ? -21.266 10.375 28 1 92.06 56 ILE B N 1
ATOM 5672 C CA . ILE B 1 56 ? -20.797 9.289 27.141 1 92.06 56 ILE B CA 1
ATOM 5673 C C . ILE B 1 56 ? -19.516 8.695 27.703 1 92.06 56 ILE B C 1
ATOM 5675 O O . ILE B 1 56 ? -18.547 9.414 27.953 1 92.06 56 ILE B O 1
ATOM 5679 N N . CYS B 1 57 ? -19.531 7.398 27.969 1 92.38 57 CYS B N 1
ATOM 5680 C CA . CYS B 1 57 ? -18.375 6.652 28.438 1 92.38 57 CYS B CA 1
ATOM 5681 C C . CYS B 1 57 ? -18.078 5.469 27.516 1 92.38 57 CYS B C 1
ATOM 5683 O O . CYS B 1 57 ? -18.984 4.762 27.094 1 92.38 57 CYS B O 1
ATOM 5685 N N . VAL B 1 58 ? -16.859 5.371 27.109 1 90.94 58 VAL B N 1
ATOM 5686 C CA . VAL B 1 58 ? -16.453 4.25 26.266 1 90.94 58 VAL B CA 1
ATOM 5687 C C . VAL B 1 58 ? -15.227 3.57 26.875 1 90.94 58 VAL B C 1
ATOM 5689 O O . VAL B 1 58 ? -14.273 4.238 27.281 1 90.94 58 VAL B O 1
ATOM 5692 N N . SER B 1 59 ? -15.289 2.252 27.047 1 88.31 59 SER B N 1
ATOM 5693 C CA . SER B 1 59 ? -14.172 1.47 27.562 1 88.31 59 SER B CA 1
ATOM 5694 C C . SER B 1 59 ? -13.859 0.282 26.656 1 88.31 59 SER B C 1
ATOM 5696 O O . SER B 1 59 ? -14.727 -0.186 25.922 1 88.31 59 SER B O 1
ATOM 5698 N N . VAL B 1 60 ? -12.547 -0.068 26.531 1 82.88 60 VAL B N 1
ATOM 5699 C CA . VAL B 1 60 ? -12.109 -1.215 25.75 1 82.88 60 VAL B CA 1
ATOM 5700 C C . VAL B 1 60 ? -11.531 -2.285 26.672 1 82.88 60 VAL B C 1
ATOM 5702 O O . VAL B 1 60 ? -10.773 -1.977 27.594 1 82.88 60 VAL B O 1
ATOM 5705 N N . THR B 1 61 ? -11.977 -3.498 26.422 1 77.94 61 THR B N 1
ATOM 5706 C CA . THR B 1 61 ? -11.461 -4.621 27.188 1 77.94 61 THR B CA 1
ATOM 5707 C C . THR B 1 61 ? -10.32 -5.312 26.453 1 77.94 61 THR B C 1
ATOM 5709 O O . THR B 1 61 ? -10.469 -5.711 25.297 1 77.94 61 THR B O 1
ATOM 5712 N N . GLN B 1 62 ? -9.117 -5.047 26.766 1 70.5 62 GLN B N 1
ATOM 5713 C CA . GLN B 1 62 ? -7.977 -5.723 26.172 1 70.5 62 GLN B CA 1
ATOM 5714 C C . GLN B 1 62 ? -7.648 -7.016 26.906 1 70.5 62 GLN B C 1
ATOM 5716 O O . GLN B 1 62 ? -7.594 -7.031 28.141 1 70.5 62 GLN B O 1
ATOM 5721 N N . LYS B 1 63 ? -7.789 -8.234 26.203 1 60.03 63 LYS B N 1
ATOM 5722 C CA . LYS B 1 63 ? -7.434 -9.531 26.797 1 60.03 63 LYS B CA 1
ATOM 5723 C C . LYS B 1 63 ? -5.922 -9.711 26.828 1 60.03 63 LYS B C 1
ATOM 5725 O O . LYS B 1 63 ? -5.246 -9.578 25.812 1 60.03 63 LYS B O 1
ATOM 5730 N N . SER B 1 64 ? -5.262 -9.312 27.844 1 55.5 64 SER B N 1
ATOM 5731 C CA . SER B 1 64 ? -3.855 -9.68 27.938 1 55.5 64 SER B CA 1
ATOM 5732 C C . SER B 1 64 ? -3.682 -11.195 28 1 55.5 64 SER B C 1
ATOM 5734 O O . SER B 1 64 ? -4.367 -11.875 28.766 1 55.5 64 SER B O 1
ATOM 5736 N N . LEU B 1 65 ? -3.189 -11.766 26.953 1 51.06 65 LEU B N 1
ATOM 5737 C CA . LEU B 1 65 ? -2.916 -13.203 26.922 1 51.06 65 LEU B CA 1
ATOM 5738 C C . LEU B 1 65 ? -2.211 -13.641 28.203 1 51.06 65 LEU B C 1
ATOM 5740 O O . LEU B 1 65 ? -2.412 -14.758 28.672 1 51.06 65 LEU B O 1
ATOM 5744 N N . LEU B 1 66 ? -1.241 -13.031 28.688 1 44.59 66 LEU B N 1
ATOM 5745 C CA . LEU B 1 66 ? -0.448 -13.516 29.812 1 44.59 66 LEU B CA 1
ATOM 5746 C C . LEU B 1 66 ? -1.252 -13.477 31.109 1 44.59 66 LEU B C 1
ATOM 5748 O O . LEU B 1 66 ? -1.084 -14.328 31.969 1 44.59 66 LEU B O 1
ATOM 5752 N N . ARG B 1 67 ? -1.807 -12.477 31.344 1 47.09 67 ARG B N 1
ATOM 5753 C CA . ARG B 1 67 ? -2.369 -12.375 32.688 1 47.09 67 ARG B CA 1
ATOM 5754 C C . ARG B 1 67 ? -3.877 -12.594 32.656 1 47.09 67 ARG B C 1
ATOM 5756 O O . ARG B 1 67 ? -4.547 -12.43 33.688 1 47.09 67 ARG B O 1
ATOM 5763 N N . LYS B 1 68 ? -4.434 -13.672 32.25 1 47.56 68 LYS B N 1
ATOM 5764 C CA . LYS B 1 68 ? -5.828 -14.078 32.375 1 47.56 68 LYS B CA 1
ATOM 5765 C C . LYS B 1 68 ? -6.699 -12.914 32.844 1 47.56 68 LYS B C 1
ATOM 5767 O O . LYS B 1 68 ? -7.801 -13.117 33.375 1 47.56 68 LYS B O 1
ATOM 5772 N N . ARG B 1 69 ? -6.176 -11.742 33.031 1 54.78 69 ARG B N 1
ATOM 5773 C CA . ARG B 1 69 ? -7.043 -10.711 33.594 1 54.78 69 ARG B CA 1
ATOM 5774 C C . ARG B 1 69 ? -7.445 -9.703 32.531 1 54.78 69 ARG B C 1
ATOM 5776 O O . ARG B 1 69 ? -6.641 -9.352 31.656 1 54.78 69 ARG B O 1
ATOM 5783 N N . ARG B 1 70 ? -8.711 -9.516 32.25 1 62.56 70 ARG B N 1
ATOM 5784 C CA . ARG B 1 70 ? -9.383 -8.523 31.422 1 62.56 70 ARG B CA 1
ATOM 5785 C C . ARG B 1 70 ? -9.117 -7.109 31.938 1 62.56 70 ARG B C 1
ATOM 5787 O O . ARG B 1 70 ? -9.445 -6.793 33.094 1 62.56 70 ARG B O 1
ATOM 5794 N N . GLU B 1 71 ? -8.039 -6.418 31.391 1 70.25 71 GLU B N 1
ATOM 5795 C CA . GLU B 1 71 ? -7.855 -5.023 31.781 1 70.25 71 GLU B CA 1
ATOM 5796 C C . GLU B 1 71 ? -8.695 -4.09 30.906 1 70.25 71 GLU B C 1
ATOM 5798 O O . GLU B 1 71 ? -8.703 -4.207 29.688 1 70.25 71 GLU B O 1
ATOM 5803 N N . GLU B 1 72 ? -9.664 -3.402 31.656 1 77.94 72 GLU B N 1
ATOM 5804 C CA . GLU B 1 72 ? -10.523 -2.438 30.984 1 77.94 72 GLU B CA 1
ATOM 5805 C C . GLU B 1 72 ? -9.852 -1.07 30.891 1 77.94 72 GLU B C 1
ATOM 5807 O O . GLU B 1 72 ? -9.398 -0.522 31.891 1 77.94 72 GLU B O 1
ATOM 5812 N N . LYS B 1 73 ? -9.547 -0.619 29.781 1 83.06 73 LYS B N 1
ATOM 5813 C CA . LYS B 1 73 ? -9 0.716 29.562 1 83.06 73 LYS B CA 1
ATOM 5814 C C . LYS B 1 73 ? -10.094 1.7 29.156 1 83.06 73 LYS B C 1
ATOM 5816 O O . LYS B 1 73 ? -10.805 1.47 28.172 1 83.06 73 LYS B O 1
ATOM 5821 N N . VAL B 1 74 ? -10.273 2.715 30.016 1 85.88 74 VAL B N 1
ATOM 5822 C CA . VAL B 1 74 ? -11.297 3.721 29.75 1 85.88 74 VAL B CA 1
ATOM 5823 C C . VAL B 1 74 ? -10.766 4.73 28.734 1 85.88 74 VAL B C 1
ATOM 5825 O O . VAL B 1 74 ? -9.703 5.324 28.922 1 85.88 74 VAL B O 1
ATOM 5828 N N . ILE B 1 75 ? -11.461 4.93 27.625 1 88.31 75 ILE B N 1
ATOM 5829 C CA . ILE B 1 75 ? -11.055 5.848 26.562 1 88.31 75 ILE B CA 1
ATOM 5830 C C . ILE B 1 75 ? -11.773 7.188 26.75 1 88.31 75 ILE B C 1
ATOM 5832 O O . ILE B 1 75 ? -11.164 8.25 26.609 1 88.31 75 ILE B O 1
ATOM 5836 N N . LEU B 1 76 ? -13.07 7.129 26.984 1 93 76 LEU B N 1
ATOM 5837 C CA . LEU B 1 76 ? -13.867 8.328 27.203 1 93 76 LEU B CA 1
ATOM 5838 C C . LEU B 1 76 ? -14.539 8.305 28.578 1 93 76 LEU B C 1
ATOM 5840 O O . LEU B 1 76 ? -15.016 7.25 29.016 1 93 76 LEU B O 1
ATOM 5844 N N . GLN B 1 77 ? -14.523 9.5 29.219 1 93.62 77 GLN B N 1
ATOM 5845 C CA . GLN B 1 77 ? -15.109 9.602 30.547 1 93.62 77 GLN B CA 1
ATOM 5846 C C . GLN B 1 77 ? -16.125 10.734 30.609 1 93.62 77 GLN B C 1
ATOM 5848 O O . GLN B 1 77 ? -15.766 11.898 30.766 1 93.62 77 GLN B O 1
ATOM 5853 N N . ASN B 1 78 ? -17.344 10.398 30.672 1 91.12 78 ASN B N 1
ATOM 5854 C CA . ASN B 1 78 ? -18.453 11.305 30.922 1 91.12 78 ASN B CA 1
ATOM 5855 C C . ASN B 1 78 ? -18.406 12.523 30 1 91.12 78 ASN B C 1
ATOM 5857 O O . ASN B 1 78 ? -18.406 13.664 30.469 1 91.12 78 ASN B O 1
ATOM 5861 N N . VAL B 1 79 ? -18.406 12.312 28.734 1 92.75 79 VAL B N 1
ATOM 5862 C CA . VAL B 1 79 ? -18.344 13.383 27.75 1 92.75 79 VAL B CA 1
ATOM 5863 C C . VAL B 1 79 ? -19.766 13.836 27.391 1 92.75 79 VAL B C 1
ATOM 5865 O O . VAL B 1 79 ? -20.609 13.016 27.047 1 92.75 79 VAL B O 1
ATOM 5868 N N . SER B 1 80 ? -20.062 15.07 27.594 1 90.38 80 SER B N 1
ATOM 5869 C CA . SER B 1 80 ? -21.359 15.641 27.266 1 90.38 80 SER B CA 1
ATOM 5870 C C . SER B 1 80 ? -21.219 16.828 26.328 1 90.38 80 SER B C 1
ATOM 5872 O O . SER B 1 80 ? -20.203 17.516 26.328 1 90.38 80 SER B O 1
ATOM 5874 N N . GLY B 1 81 ? -22.141 17.062 25.469 1 89.25 81 GLY B N 1
ATOM 5875 C CA . GLY B 1 81 ? -22.156 18.156 24.516 1 89.25 81 GLY B CA 1
ATOM 5876 C C . GLY B 1 81 ? -23.438 18.219 23.703 1 89.25 81 GLY B C 1
ATOM 5877 O O . GLY B 1 81 ? -24.375 17.469 23.953 1 89.25 81 GLY B O 1
ATOM 5878 N N . ALA B 1 82 ? -23.469 19.219 22.859 1 89.94 82 ALA B N 1
ATOM 5879 C CA . ALA B 1 82 ? -24.641 19.375 22 1 89.94 82 ALA B CA 1
ATOM 5880 C C . ALA B 1 82 ? -24.297 20.141 20.734 1 89.94 82 ALA B C 1
ATOM 5882 O O . ALA B 1 82 ? -23.328 20.906 20.703 1 89.94 82 ALA B O 1
ATOM 5883 N N . VAL B 1 83 ? -25.016 19.844 19.719 1 91.31 83 VAL B N 1
ATOM 5884 C CA . VAL B 1 83 ? -24.891 20.562 18.453 1 91.31 83 VAL B CA 1
ATOM 5885 C C . VAL B 1 83 ? -26.281 20.766 17.844 1 91.31 83 VAL B C 1
ATOM 5887 O O . VAL B 1 83 ? -27.125 19.859 17.891 1 91.31 83 VAL B O 1
ATOM 5890 N N . HIS B 1 84 ? -26.469 21.953 17.375 1 88.75 84 HIS B N 1
ATOM 5891 C CA . HIS B 1 84 ? -27.766 22.297 16.797 1 88.75 84 HIS B CA 1
ATOM 5892 C C . HIS B 1 84 ? -27.656 22.609 15.312 1 88.75 84 HIS B C 1
ATOM 5894 O O . HIS B 1 84 ? -26.562 22.875 14.805 1 88.75 84 HIS B O 1
ATOM 5900 N N . SER B 1 85 ? -28.812 22.516 14.688 1 89.81 85 SER B N 1
ATOM 5901 C CA . SER B 1 85 ? -28.859 22.859 13.266 1 89.81 85 SER B CA 1
ATOM 5902 C C . SER B 1 85 ? -28.328 24.281 13.039 1 89.81 85 SER B C 1
ATOM 5904 O O . SER B 1 85 ? -28.656 25.203 13.797 1 89.81 85 SER B O 1
ATOM 5906 N N . GLY B 1 86 ? -27.438 24.391 12.078 1 89.62 86 GLY B N 1
ATOM 5907 C CA . GLY B 1 86 ? -26.875 25.703 11.766 1 89.62 86 GLY B CA 1
ATOM 5908 C C . GLY B 1 86 ? -25.5 25.922 12.367 1 89.62 86 GLY B C 1
ATOM 5909 O O . GLY B 1 86 ? -24.859 26.953 12.117 1 89.62 86 GLY B O 1
ATOM 5910 N N . GLN B 1 87 ? -25.109 24.875 13.102 1 92.44 87 GLN B N 1
ATOM 5911 C CA . GLN B 1 87 ? -23.859 25.062 13.812 1 92.44 87 GLN B CA 1
ATOM 5912 C C . GLN B 1 87 ? -22.812 24.031 13.359 1 92.44 87 GLN B C 1
ATOM 5914 O O . GLN B 1 87 ? -23.172 22.922 12.953 1 92.44 87 GLN B O 1
ATOM 5919 N N . LEU B 1 88 ? -21.641 24.484 13.391 1 95.88 88 LEU B N 1
ATOM 5920 C CA . LEU B 1 88 ? -20.484 23.609 13.18 1 95.88 88 LEU B CA 1
ATOM 5921 C C . LEU B 1 88 ? -19.734 23.375 14.484 1 95.88 88 LEU B C 1
ATOM 5923 O O . LEU B 1 88 ? -19.203 24.312 15.086 1 95.88 88 LEU B O 1
ATOM 5927 N N . LEU B 1 89 ? -19.797 22.141 14.969 1 96.12 89 LEU B N 1
ATOM 5928 C CA . LEU B 1 89 ? -19.078 21.75 16.172 1 96.12 89 LEU B CA 1
ATOM 5929 C C . LEU B 1 89 ? -17.75 21.062 15.828 1 96.12 89 LEU B C 1
ATOM 5931 O O . LEU B 1 89 ? -17.734 20.094 15.062 1 96.12 89 LEU B O 1
ATOM 5935 N N . ALA B 1 90 ? -16.688 21.547 16.297 1 96.62 90 ALA B N 1
ATOM 5936 C CA . ALA B 1 90 ? -15.375 20.953 16.094 1 96.62 90 ALA B CA 1
ATOM 5937 C C . ALA B 1 90 ? -14.875 20.281 17.375 1 96.62 90 ALA B C 1
ATOM 5939 O O . ALA B 1 90 ? -14.891 20.891 18.453 1 96.62 90 ALA B O 1
ATOM 5940 N N . ILE B 1 91 ? -14.57 19.062 17.281 1 95.81 91 ILE B N 1
ATOM 5941 C CA . ILE B 1 91 ? -13.922 18.328 18.359 1 95.81 91 ILE B CA 1
ATOM 5942 C C . ILE B 1 91 ? -12.406 18.375 18.172 1 95.81 91 ILE B C 1
ATOM 5944 O O . ILE B 1 91 ? -11.875 17.844 17.188 1 95.81 91 ILE B O 1
ATOM 5948 N N . MET B 1 92 ? -11.773 18.969 19.094 1 93.5 92 MET B N 1
ATOM 5949 C CA . MET B 1 92 ? -10.328 19.156 18.984 1 93.5 92 MET B CA 1
ATOM 5950 C C . MET B 1 92 ? -9.609 18.516 20.172 1 93.5 92 MET B C 1
ATOM 5952 O O . MET B 1 92 ? -10.156 18.453 21.266 1 93.5 92 MET B O 1
ATOM 5956 N N . GLY B 1 93 ? -8.453 18.031 19.984 1 88.62 93 GLY B N 1
ATOM 5957 C CA . GLY B 1 93 ? -7.617 17.391 21 1 88.62 93 GLY B CA 1
ATOM 5958 C C . GLY B 1 93 ? -6.371 16.75 20.422 1 88.62 93 GLY B C 1
ATOM 5959 O O . GLY B 1 93 ? -6.262 16.578 19.203 1 88.62 93 GLY B O 1
ATOM 5960 N N . PRO B 1 94 ? -5.504 16.469 21.297 1 81.56 94 PRO B N 1
ATOM 5961 C CA . PRO B 1 94 ? -4.281 15.805 20.844 1 81.56 94 PRO B CA 1
ATOM 5962 C C . PRO B 1 94 ? -4.531 14.375 20.359 1 81.56 94 PRO B C 1
ATOM 5964 O O . PRO B 1 94 ? -5.656 13.875 20.469 1 81.56 94 PRO B O 1
ATOM 5967 N N . SER B 1 95 ? -3.514 13.805 19.75 1 74.75 95 SER B N 1
ATOM 5968 C CA . SER B 1 95 ? -3.641 12.445 19.25 1 74.75 95 SER B CA 1
ATOM 5969 C C . SER B 1 95 ? -3.896 11.461 20.391 1 74.75 95 SER B C 1
ATOM 5971 O O . SER B 1 95 ? -3.262 11.539 21.438 1 74.75 95 SER B O 1
ATOM 5973 N N . GLY B 1 96 ? -4.801 10.625 20.312 1 76.88 96 GLY B N 1
ATOM 5974 C CA . GLY B 1 96 ? -5.121 9.617 21.312 1 76.88 96 GLY B CA 1
ATOM 5975 C C . GLY B 1 96 ? -6.09 10.102 22.375 1 76.88 96 GLY B C 1
ATOM 5976 O O . GLY B 1 96 ? -6.312 9.43 23.375 1 76.88 96 GLY B O 1
ATOM 5977 N N . SER B 1 97 ? -6.59 11.266 22.156 1 84.69 97 SER B N 1
ATOM 5978 C CA . SER B 1 97 ? -7.492 11.828 23.141 1 84.69 97 SER B CA 1
ATOM 5979 C C . SER B 1 97 ? -8.867 11.164 23.094 1 84.69 97 SER B C 1
ATOM 5981 O O . SER B 1 97 ? -9.672 11.32 24.016 1 84.69 97 SER B O 1
ATOM 5983 N N . GLY B 1 98 ? -9.18 10.5 22.031 1 87.62 98 GLY B N 1
ATOM 5984 C CA . GLY B 1 98 ? -10.453 9.82 21.906 1 87.62 98 GLY B CA 1
ATOM 5985 C C . GLY B 1 98 ? -11.414 10.508 20.953 1 87.62 98 GLY B C 1
ATOM 5986 O O . GLY B 1 98 ? -12.617 10.242 20.969 1 87.62 98 GLY B O 1
ATOM 5987 N N . LYS B 1 99 ? -10.906 11.438 20.094 1 91.12 99 LYS B N 1
ATOM 5988 C CA . LYS B 1 99 ? -11.75 12.195 19.172 1 91.12 99 LYS B CA 1
ATOM 5989 C C . LYS B 1 99 ? -12.531 11.273 18.25 1 91.12 99 LYS B C 1
ATOM 5991 O O . LYS B 1 99 ? -13.75 11.391 18.125 1 91.12 99 LYS B O 1
ATOM 5996 N N . THR B 1 100 ? -11.836 10.352 17.625 1 87.56 100 THR B N 1
ATOM 5997 C CA . THR B 1 100 ? -12.445 9.422 16.672 1 87.56 100 THR B CA 1
ATOM 5998 C C . THR B 1 100 ? -13.398 8.469 17.391 1 87.56 100 THR B C 1
ATOM 6000 O O . THR B 1 100 ? -14.453 8.125 16.859 1 87.56 100 THR B O 1
ATOM 6003 N N . THR B 1 101 ? -13.016 8.031 18.609 1 88.19 101 THR B N 1
ATOM 6004 C CA . THR B 1 101 ? -13.883 7.152 19.391 1 88.19 101 THR B CA 1
ATOM 6005 C C . THR B 1 101 ? -15.188 7.859 19.75 1 88.19 101 THR B C 1
ATOM 6007 O O . THR B 1 101 ? -16.266 7.258 19.688 1 88.19 101 THR B O 1
ATOM 6010 N N . LEU B 1 102 ? -15.031 9.078 20.125 1 92.69 102 LEU B N 1
ATOM 6011 C CA . LEU B 1 102 ? -16.234 9.859 20.438 1 92.69 102 LEU B CA 1
ATOM 6012 C C . LEU B 1 102 ? -17.109 10.016 19.219 1 92.69 102 LEU B C 1
ATOM 6014 O O . LEU B 1 102 ? -18.328 9.797 19.281 1 92.69 102 LEU B O 1
ATOM 6018 N N . LEU B 1 103 ? -16.484 10.406 18.109 1 91.88 103 LEU B N 1
ATOM 6019 C CA . LEU B 1 103 ? -17.234 10.602 16.875 1 91.88 103 LEU B CA 1
ATOM 6020 C C . LEU B 1 103 ? -17.938 9.312 16.453 1 91.88 103 LEU B C 1
ATOM 6022 O O . LEU B 1 103 ? -19.094 9.336 16.031 1 91.88 103 LEU B O 1
ATOM 6026 N N . ASN B 1 104 ? -17.266 8.203 16.594 1 87.44 104 ASN B N 1
ATOM 6027 C CA . ASN B 1 104 ? -17.844 6.906 16.25 1 87.44 104 ASN B CA 1
ATOM 6028 C C . ASN B 1 104 ? -18.984 6.531 17.203 1 87.44 104 ASN B C 1
ATOM 6030 O O . ASN B 1 104 ? -19.969 5.934 16.797 1 87.44 104 ASN B O 1
ATOM 6034 N N . ALA B 1 105 ? -18.797 6.824 18.438 1 88.25 105 ALA B N 1
ATOM 6035 C CA . ALA B 1 105 ? -19.844 6.555 19.422 1 88.25 105 ALA B CA 1
ATOM 6036 C C . ALA B 1 105 ? -21.094 7.375 19.141 1 88.25 105 ALA B C 1
ATOM 6038 O O . ALA B 1 105 ? -22.219 6.859 19.234 1 88.25 105 ALA B O 1
ATOM 6039 N N . LEU B 1 106 ? -20.844 8.562 18.781 1 90.62 106 LEU B N 1
ATOM 6040 C CA . LEU B 1 106 ? -21.969 9.453 18.5 1 90.62 106 LEU B CA 1
ATOM 6041 C C . LEU B 1 106 ? -22.688 9.039 17.219 1 90.62 106 LEU B C 1
ATOM 6043 O O . LEU B 1 106 ? -23.906 9.156 17.109 1 90.62 106 LEU B O 1
ATOM 6047 N N . ALA B 1 107 ? -21.891 8.609 16.25 1 87.12 107 ALA B N 1
ATOM 6048 C CA . ALA B 1 107 ? -22.453 8.211 14.969 1 87.12 107 ALA B CA 1
ATOM 6049 C C . ALA B 1 107 ? -23.031 6.793 15.039 1 87.12 107 ALA B C 1
ATOM 6051 O O . ALA B 1 107 ? -23.656 6.324 14.094 1 87.12 107 ALA B O 1
ATOM 6052 N N . GLY B 1 108 ? -22.781 6.117 16.062 1 80.19 108 GLY B N 1
ATOM 6053 C CA . GLY B 1 108 ? -23.281 4.762 16.219 1 80.19 108 GLY B CA 1
ATOM 6054 C C . GLY B 1 108 ? -22.438 3.73 15.492 1 80.19 108 GLY B C 1
ATOM 6055 O O . GLY B 1 108 ? -22.953 2.713 15.023 1 80.19 108 GLY B O 1
ATOM 6056 N N . ARG B 1 109 ? -21.203 4.047 15.266 1 76.38 109 ARG B N 1
ATOM 6057 C CA . ARG B 1 109 ? -20.328 3.164 14.5 1 76.38 109 ARG B CA 1
ATOM 6058 C C . ARG B 1 109 ? -19.359 2.428 15.422 1 76.38 109 ARG B C 1
ATOM 6060 O O . ARG B 1 109 ? -18.422 1.764 14.945 1 76.38 109 ARG B O 1
ATOM 6067 N N . LEU B 1 110 ? -19.469 2.619 16.656 1 70.88 110 LEU B N 1
ATOM 6068 C CA . LEU B 1 110 ? -18.578 1.901 17.562 1 70.88 110 LEU B CA 1
ATOM 6069 C C . LEU B 1 110 ? -18.797 0.395 17.453 1 70.88 110 LEU B C 1
ATOM 6071 O O . LEU B 1 110 ? -19.922 -0.067 17.328 1 70.88 110 LEU B O 1
ATOM 6075 N N . SER B 1 111 ? -17.703 -0.27 16.844 1 57.75 111 SER B N 1
ATOM 6076 C CA . SER B 1 111 ? -17.766 -1.706 16.594 1 57.75 111 SER B CA 1
ATOM 6077 C C . SER B 1 111 ? -18.391 -2.451 17.75 1 57.75 111 SER B C 1
ATOM 6079 O O . SER B 1 111 ? -18.125 -2.146 18.922 1 57.75 111 SER B O 1
ATOM 6081 N N . ALA B 1 112 ? -19.578 -2.936 17.5 1 51.56 112 ALA B N 1
ATOM 6082 C CA . ALA B 1 112 ? -20.156 -3.871 18.469 1 51.56 112 ALA B CA 1
ATOM 6083 C C . ALA B 1 112 ? -19.172 -4.98 18.812 1 51.56 112 ALA B C 1
ATOM 6085 O O . ALA B 1 112 ? -19.547 -6 19.391 1 51.56 112 ALA B O 1
ATOM 6086 N N . SER B 1 113 ? -17.922 -4.734 18.328 1 52.41 113 SER B N 1
ATOM 6087 C CA . SER B 1 113 ? -17.078 -5.867 18.734 1 52.41 113 SER B CA 1
ATOM 6088 C C . SER B 1 113 ? -17.062 -6.02 20.25 1 52.41 113 SER B C 1
ATOM 6090 O O . SER B 1 113 ? -17.266 -5.047 20.969 1 52.41 113 SER B O 1
ATOM 6092 N N . GLY B 1 114 ? -17.328 -7.133 20.688 1 59.12 114 GLY B N 1
ATOM 6093 C CA . GLY B 1 114 ? -17.484 -7.598 22.062 1 59.12 114 GLY B CA 1
ATOM 6094 C C . GLY B 1 114 ? -16.516 -6.945 23.031 1 59.12 114 GLY B C 1
ATOM 6095 O O . GLY B 1 114 ? -16.672 -7.055 24.234 1 59.12 114 GLY B O 1
ATOM 6096 N N . ASN B 1 115 ? -15.578 -6.098 22.391 1 67.25 115 ASN B N 1
ATOM 6097 C CA . ASN B 1 115 ? -14.586 -5.648 23.359 1 67.25 115 ASN B CA 1
ATOM 6098 C C . ASN B 1 115 ? -14.828 -4.199 23.781 1 67.25 115 ASN B C 1
ATOM 6100 O O . ASN B 1 115 ? -14.125 -3.678 24.656 1 67.25 115 ASN B O 1
ATOM 6104 N N . PHE B 1 116 ? -15.875 -3.514 23.109 1 75.38 116 PHE B N 1
ATOM 6105 C CA . PHE B 1 116 ? -16.109 -2.129 23.5 1 75.38 116 PHE B CA 1
ATOM 6106 C C . PHE B 1 116 ? -17.359 -2.025 24.375 1 75.38 116 PHE B C 1
ATOM 6108 O O . PHE B 1 116 ? -18.359 -2.701 24.125 1 75.38 116 PHE B O 1
ATOM 6115 N N . GLY B 1 117 ? -17.25 -1.439 25.562 1 77.62 117 GLY B N 1
ATOM 6116 C CA . GLY B 1 117 ? -18.375 -1.073 26.422 1 77.62 117 GLY B CA 1
ATOM 6117 C C . GLY B 1 117 ? -18.672 0.412 26.391 1 77.62 117 GLY B C 1
ATOM 6118 O O . GLY B 1 117 ? -17.781 1.239 26.531 1 77.62 117 GLY B O 1
ATOM 6119 N N . ALA B 1 118 ? -19.906 0.738 25.859 1 83.81 118 ALA B N 1
ATOM 6120 C CA . ALA B 1 118 ? -20.281 2.15 25.812 1 83.81 118 ALA B CA 1
ATOM 6121 C C . ALA B 1 118 ? -21.5 2.426 26.688 1 83.81 118 ALA B C 1
ATOM 6123 O O . ALA B 1 118 ? -22.406 1.591 26.781 1 83.81 118 ALA B O 1
ATOM 6124 N N . SER B 1 119 ? -21.422 3.471 27.531 1 86.44 119 SER B N 1
ATOM 6125 C CA . SER B 1 119 ? -22.562 3.926 28.328 1 86.44 119 SER B CA 1
ATOM 6126 C C . SER B 1 119 ? -22.828 5.414 28.109 1 86.44 119 SER B C 1
ATOM 6128 O O . SER B 1 119 ? -21.953 6.145 27.641 1 86.44 119 SER B O 1
ATOM 6130 N N . GLY B 1 120 ? -24.047 5.824 28.219 1 88.62 120 GLY B N 1
ATOM 6131 C CA . GLY B 1 120 ? -24.469 7.203 28.047 1 88.62 120 GLY B CA 1
ATOM 6132 C C . GLY B 1 120 ? -25.781 7.336 27.297 1 88.62 120 GLY B C 1
ATOM 6133 O O . GLY B 1 120 ? -26.469 6.336 27.062 1 88.62 120 GLY B O 1
ATOM 6134 N N . ARG B 1 121 ? -26.141 8.586 27.125 1 87.62 121 ARG B N 1
ATOM 6135 C CA . ARG B 1 121 ? -27.422 8.844 26.453 1 87.62 121 ARG B CA 1
ATOM 6136 C C . ARG B 1 121 ? -27.234 9.812 25.297 1 87.62 121 ARG B C 1
ATOM 6138 O O . ARG B 1 121 ? -26.578 10.844 25.438 1 87.62 121 ARG B O 1
ATOM 6145 N N . ILE B 1 122 ? -27.734 9.445 24.188 1 88.81 122 ILE B N 1
ATOM 6146 C CA . ILE B 1 122 ? -27.75 10.297 23 1 88.81 122 ILE B CA 1
ATOM 6147 C C . ILE B 1 122 ? -29.188 10.609 22.609 1 88.81 122 ILE B C 1
ATOM 6149 O O . ILE B 1 122 ? -30.031 9.703 22.516 1 88.81 122 ILE B O 1
ATOM 6153 N N . SER B 1 123 ? -29.453 11.836 22.5 1 86.31 123 SER B N 1
ATOM 6154 C CA . SER B 1 123 ? -30.812 12.242 22.156 1 86.31 123 SER B CA 1
ATOM 6155 C C . SER B 1 123 ? -30.828 13.141 20.922 1 86.31 123 SER B C 1
ATOM 6157 O O . SER B 1 123 ? -29.906 13.945 20.719 1 86.31 123 SER B O 1
ATOM 6159 N N . VAL B 1 124 ? -31.812 12.953 20.094 1 86 124 VAL B N 1
ATOM 6160 C CA . VAL B 1 124 ? -32.094 13.797 18.938 1 86 124 VAL B CA 1
ATOM 6161 C C . VAL B 1 124 ? -33.438 14.5 19.109 1 86 124 VAL B C 1
ATOM 6163 O O . VAL B 1 124 ? -34.469 13.844 19.25 1 86 124 VAL B O 1
ATOM 6166 N N . ASN B 1 125 ? -33.375 15.734 19.109 1 81 125 ASN B N 1
ATOM 6167 C CA . ASN B 1 125 ? -34.594 16.516 19.344 1 81 125 ASN B CA 1
ATOM 6168 C C . ASN B 1 125 ? -35.312 16.078 20.609 1 81 125 ASN B C 1
ATOM 6170 O O . ASN B 1 125 ? -36.531 15.852 20.609 1 81 125 ASN B O 1
ATOM 6174 N N . GLY B 1 126 ? -34.531 15.711 21.609 1 76 126 GLY B N 1
ATOM 6175 C CA . GLY B 1 126 ? -35.062 15.398 22.922 1 76 126 GLY B CA 1
ATOM 6176 C C . GLY B 1 126 ? -35.438 13.93 23.078 1 76 126 GLY B C 1
ATOM 6177 O O . GLY B 1 126 ? -35.719 13.469 24.188 1 76 126 GLY B O 1
ATOM 6178 N N . LYS B 1 127 ? -35.469 13.227 22.016 1 78.69 127 LYS B N 1
ATOM 6179 C CA . LYS B 1 127 ? -35.781 11.805 22.062 1 78.69 127 LYS B CA 1
ATOM 6180 C C . LYS B 1 127 ? -34.531 10.945 21.891 1 78.69 127 LYS B C 1
ATOM 6182 O O . LYS B 1 127 ? -33.594 11.336 21.203 1 78.69 127 LYS B O 1
ATOM 6187 N N . ARG B 1 128 ? -34.719 9.867 22.531 1 82.12 128 ARG B N 1
ATOM 6188 C CA . ARG B 1 128 ? -33.594 8.922 22.406 1 82.12 128 ARG B CA 1
ATOM 6189 C C . ARG B 1 128 ? -33.406 8.492 20.953 1 82.12 128 ARG B C 1
ATOM 6191 O O . ARG B 1 128 ? -34.375 8.266 20.234 1 82.12 128 ARG B O 1
ATOM 6198 N N . ARG B 1 129 ? -32.281 8.352 20.578 1 78.88 129 ARG B N 1
ATOM 6199 C CA . ARG B 1 129 ? -31.906 8.07 19.188 1 78.88 129 ARG B CA 1
ATOM 6200 C C . ARG B 1 129 ? -32.312 6.656 18.797 1 78.88 129 ARG B C 1
ATOM 6202 O O . ARG B 1 129 ? -32.062 5.703 19.531 1 78.88 129 ARG B O 1
ATOM 6209 N N . ASP B 1 130 ? -33.031 6.547 17.766 1 74.31 130 ASP B N 1
ATOM 6210 C CA . ASP B 1 130 ? -33.281 5.258 17.125 1 74.31 130 ASP B CA 1
ATOM 6211 C C . ASP B 1 130 ? -32.125 4.887 16.188 1 74.31 130 ASP B C 1
ATOM 6213 O O . ASP B 1 130 ? -31.859 5.582 15.203 1 74.31 130 ASP B O 1
ATOM 6217 N N . PRO B 1 131 ? -31.484 3.865 16.578 1 75.44 131 PRO B N 1
ATOM 6218 C CA . PRO B 1 131 ? -30.266 3.527 15.82 1 75.44 131 PRO B CA 1
ATOM 6219 C C . PRO B 1 131 ? -30.531 3.336 14.328 1 75.44 131 PRO B C 1
ATOM 6221 O O . PRO B 1 131 ? -29.703 3.707 13.5 1 75.44 131 PRO B O 1
ATOM 6224 N N . VAL B 1 132 ? -31.641 2.82 13.977 1 71.31 132 VAL B N 1
ATOM 6225 C CA . VAL B 1 132 ? -31.922 2.502 12.578 1 71.31 132 VAL B CA 1
ATOM 6226 C C . VAL B 1 132 ? -32.219 3.783 11.812 1 71.31 132 VAL B C 1
ATOM 6228 O O . VAL B 1 132 ? -31.641 4.031 10.75 1 71.31 132 VAL B O 1
ATOM 6231 N N . VAL B 1 133 ? -33.031 4.547 12.43 1 70.81 133 VAL B N 1
ATOM 6232 C CA . VAL B 1 133 ? -33.438 5.785 11.766 1 70.81 133 VAL B CA 1
ATOM 6233 C C . VAL B 1 133 ? -32.25 6.75 11.719 1 70.81 133 VAL B C 1
ATOM 6235 O O . VAL B 1 133 ? -32.062 7.453 10.727 1 70.81 133 VAL B O 1
ATOM 6238 N N . PHE B 1 134 ? -31.562 6.695 12.695 1 77.31 134 PHE B N 1
ATOM 6239 C CA . PHE B 1 134 ? -30.406 7.586 12.805 1 77.31 134 PHE B CA 1
ATOM 6240 C C . PHE B 1 134 ? -29.375 7.281 11.719 1 77.31 134 PHE B C 1
ATOM 6242 O O . PHE B 1 134 ? -28.891 8.195 11.047 1 77.31 134 PHE B O 1
ATOM 6249 N N . LYS B 1 135 ? -29.141 6.109 11.547 1 72.44 135 LYS B N 1
ATOM 6250 C CA . LYS B 1 135 ? -28.094 5.695 10.617 1 72.44 135 LYS B CA 1
ATOM 6251 C C . LYS B 1 135 ? -28.562 5.855 9.164 1 72.44 135 LYS B C 1
ATOM 6253 O O . LYS B 1 135 ? -27.766 6.25 8.305 1 72.44 135 LYS B O 1
ATOM 6258 N N . LYS B 1 136 ? -29.766 5.676 8.961 1 68.12 136 LYS B N 1
ATOM 6259 C CA . LYS B 1 136 ? -30.219 5.574 7.578 1 68.12 136 LYS B CA 1
ATOM 6260 C C . LYS B 1 136 ? -30.703 6.93 7.059 1 68.12 136 LYS B C 1
ATOM 6262 O O . LYS B 1 136 ? -30.594 7.211 5.863 1 68.12 136 LYS B O 1
ATOM 6267 N N . VAL B 1 137 ? -31.156 7.766 8.008 1 70.25 137 VAL B N 1
ATOM 6268 C CA . VAL B 1 137 ? -31.875 8.914 7.465 1 70.25 137 VAL B CA 1
ATOM 6269 C C . VAL B 1 137 ? -31.281 10.203 8.023 1 70.25 137 VAL B C 1
ATOM 6271 O O . VAL B 1 137 ? -31.109 11.188 7.293 1 70.25 137 VAL B O 1
ATOM 6274 N N . LEU B 1 138 ? -30.906 10.094 9.148 1 78.19 138 LEU B N 1
ATOM 6275 C CA . LEU B 1 138 ? -30.672 11.367 9.828 1 78.19 138 LEU B CA 1
ATOM 6276 C C . LEU B 1 138 ? -29.188 11.742 9.758 1 78.19 138 LEU B C 1
ATOM 6278 O O . LEU B 1 138 ? -28.859 12.93 9.75 1 78.19 138 LEU B O 1
ATOM 6282 N N . SER B 1 139 ? -28.422 10.688 9.664 1 87.12 139 SER B N 1
ATOM 6283 C CA . SER B 1 139 ? -27.016 11.016 9.852 1 87.12 139 SER B CA 1
ATOM 6284 C C . SER B 1 139 ? -26.172 10.547 8.664 1 87.12 139 SER B C 1
ATOM 6286 O O . SER B 1 139 ? -26.547 9.617 7.961 1 87.12 139 SER B O 1
ATOM 6288 N N . ALA B 1 140 ? -25.156 11.328 8.375 1 88.81 140 ALA B N 1
ATOM 6289 C CA . ALA B 1 140 ? -24.125 10.969 7.402 1 88.81 140 ALA B CA 1
ATOM 6290 C C . ALA B 1 140 ? -22.75 10.953 8.055 1 88.81 140 ALA B C 1
ATOM 6292 O O . ALA B 1 140 ? -22.438 11.789 8.906 1 88.81 140 ALA B O 1
ATOM 6293 N N . TYR B 1 141 ? -22.016 9.922 7.73 1 89 141 TYR B N 1
ATOM 6294 C CA . TYR B 1 141 ? -20.672 9.797 8.281 1 89 141 TYR B CA 1
ATOM 6295 C C . TYR B 1 141 ? -19.625 9.773 7.164 1 89 141 TYR B C 1
ATOM 6297 O O . TYR B 1 141 ? -19.703 8.953 6.25 1 89 141 TYR B O 1
ATOM 6305 N N . VAL B 1 142 ? -18.766 10.703 7.254 1 88.94 142 VAL B N 1
ATOM 6306 C CA . VAL B 1 142 ? -17.656 10.766 6.312 1 88.94 142 VAL B CA 1
ATOM 6307 C C . VAL B 1 142 ? -16.359 10.32 7.004 1 88.94 142 VAL B C 1
ATOM 6309 O O . VAL B 1 142 ? -15.922 10.945 7.969 1 88.94 142 VAL B O 1
ATOM 6312 N N . MET B 1 143 ? -15.766 9.297 6.484 1 85.5 143 MET B N 1
ATOM 6313 C CA . MET B 1 143 ? -14.57 8.719 7.082 1 85.5 143 MET B CA 1
ATOM 6314 C C . MET B 1 143 ? -13.328 9.508 6.688 1 85.5 143 MET B C 1
ATOM 6316 O O . MET B 1 143 ? -13.367 10.305 5.75 1 85.5 143 MET B O 1
ATOM 6320 N N . GLN B 1 144 ? -12.297 9.164 7.363 1 78.38 144 GLN B N 1
ATOM 6321 C CA . GLN B 1 144 ? -11.023 9.844 7.145 1 78.38 144 GLN B CA 1
ATOM 6322 C C . GLN B 1 144 ? -10.414 9.453 5.801 1 78.38 144 GLN B C 1
ATOM 6324 O O . GLN B 1 144 ? -9.969 10.312 5.043 1 78.38 144 GLN B O 1
ATOM 6329 N N . ASP B 1 145 ? -10.438 8.125 5.531 1 75.94 145 ASP B N 1
ATOM 6330 C CA . ASP B 1 145 ? -9.859 7.641 4.281 1 75.94 145 ASP B CA 1
ATOM 6331 C C . ASP B 1 145 ? -10.883 7.691 3.146 1 75.94 145 ASP B C 1
ATOM 6333 O O . ASP B 1 145 ? -12.039 7.301 3.33 1 75.94 145 ASP B O 1
ATOM 6337 N N . GLU B 1 146 ? -10.406 8.336 2.111 1 75.81 146 GLU B N 1
ATOM 6338 C CA . GLU B 1 146 ? -11.281 8.477 0.952 1 75.81 146 GLU B CA 1
ATOM 6339 C C . GLU B 1 146 ? -11.078 7.336 -0.039 1 75.81 146 GLU B C 1
ATOM 6341 O O . GLU B 1 146 ? -10.289 7.453 -0.976 1 75.81 146 GLU B O 1
ATOM 6346 N N . ASN B 1 147 ? -11.695 6.312 0.163 1 81.06 147 ASN B N 1
ATOM 6347 C CA . ASN B 1 147 ? -11.617 5.207 -0.784 1 81.06 147 ASN B CA 1
ATOM 6348 C C . ASN B 1 147 ? -12.695 5.309 -1.858 1 81.06 147 ASN B C 1
ATOM 6350 O O . ASN B 1 147 ? -13.828 4.879 -1.647 1 81.06 147 ASN B O 1
ATOM 6354 N N . LEU B 1 148 ? -12.398 6.012 -2.965 1 88.69 148 LEU B N 1
ATOM 6355 C CA . LEU B 1 148 ? -13.297 6.184 -4.098 1 88.69 148 LEU B CA 1
ATOM 6356 C C . LEU B 1 148 ? -12.781 5.434 -5.32 1 88.69 148 LEU B C 1
ATOM 6358 O O . LEU B 1 148 ? -11.602 5.074 -5.383 1 88.69 148 LEU B O 1
ATOM 6362 N N . PHE B 1 149 ? -13.719 5.156 -6.164 1 89.06 149 PHE B N 1
ATOM 6363 C CA . PHE B 1 149 ? -13.305 4.52 -7.41 1 89.06 149 PHE B CA 1
ATOM 6364 C C . PHE B 1 149 ? -12.578 5.516 -8.312 1 89.06 149 PHE B C 1
ATOM 6366 O O . PHE B 1 149 ? -13.156 6.527 -8.719 1 89.06 149 PHE B O 1
ATOM 6373 N N . ALA B 1 150 ? -11.359 5.207 -8.648 1 87.5 150 ALA B N 1
ATOM 6374 C CA . ALA B 1 150 ? -10.492 6.105 -9.406 1 87.5 150 ALA B CA 1
ATOM 6375 C C . ALA B 1 150 ? -10.977 6.246 -10.844 1 87.5 150 ALA B C 1
ATOM 6377 O O . ALA B 1 150 ? -10.711 7.262 -11.5 1 87.5 150 ALA B O 1
ATOM 6378 N N . GLU B 1 151 ? -11.781 5.332 -11.328 1 90 151 GLU B N 1
ATOM 6379 C CA . GLU B 1 151 ? -12.125 5.273 -12.75 1 90 151 GLU B CA 1
ATOM 6380 C C . GLU B 1 151 ? -13.461 5.953 -13.023 1 90 151 GLU B C 1
ATOM 6382 O O . GLU B 1 151 ? -13.906 6.008 -14.172 1 90 151 GLU B O 1
ATOM 6387 N N . LEU B 1 152 ? -14.039 6.449 -12.039 1 93 152 LEU B N 1
ATOM 6388 C CA . LEU B 1 152 ? -15.305 7.156 -12.219 1 93 152 LEU B CA 1
ATOM 6389 C C . LEU B 1 152 ? -15.109 8.664 -12.094 1 93 152 LEU B C 1
ATOM 6391 O O . LEU B 1 152 ? -14.188 9.117 -11.414 1 93 152 LEU B O 1
ATOM 6395 N N . THR B 1 153 ? -15.961 9.336 -12.766 1 95 153 THR B N 1
ATOM 6396 C CA . THR B 1 153 ? -15.945 10.789 -12.648 1 95 153 THR B CA 1
ATOM 6397 C C . THR B 1 153 ? -16.656 11.242 -11.375 1 95 153 THR B C 1
ATOM 6399 O O . THR B 1 153 ? -17.359 10.453 -10.742 1 95 153 THR B O 1
ATOM 6402 N N . VAL B 1 154 ? -16.453 12.484 -11.086 1 94.75 154 VAL B N 1
ATOM 6403 C CA . VAL B 1 154 ? -17.062 13.07 -9.898 1 94.75 154 VAL B CA 1
ATOM 6404 C C . VAL B 1 154 ? -18.594 12.984 -10.008 1 94.75 154 VAL B C 1
ATOM 6406 O O . VAL B 1 154 ? -19.266 12.516 -9.086 1 94.75 154 VAL B O 1
ATOM 6409 N N . GLU B 1 155 ? -19.062 13.297 -11.109 1 95 155 GLU B N 1
ATOM 6410 C CA . GLU B 1 155 ? -20.516 13.305 -11.336 1 95 155 GLU B CA 1
ATOM 6411 C C . GLU B 1 155 ? -21.078 11.891 -11.273 1 95 155 GLU B C 1
ATOM 6413 O O . GLU B 1 155 ? -22.156 11.672 -10.695 1 95 155 GLU B O 1
ATOM 6418 N N . GLU B 1 156 ? -20.438 11.039 -11.859 1 94.31 156 GLU B N 1
ATOM 6419 C CA . GLU B 1 156 ? -20.906 9.656 -11.875 1 94.31 156 GLU B CA 1
ATOM 6420 C C . GLU B 1 156 ? -20.969 9.07 -10.461 1 94.31 156 GLU B C 1
ATOM 6422 O O . GLU B 1 156 ? -21.906 8.367 -10.117 1 94.31 156 GLU B O 1
ATOM 6427 N N . GLN B 1 157 ? -19.969 9.336 -9.711 1 93.94 157 GLN B N 1
ATOM 6428 C CA . GLN B 1 157 ? -19.906 8.805 -8.359 1 93.94 157 GLN B CA 1
ATOM 6429 C C . GLN B 1 157 ? -21.078 9.312 -7.52 1 93.94 157 GLN B C 1
ATOM 6431 O O . GLN B 1 157 ? -21.734 8.531 -6.824 1 93.94 157 GLN B O 1
ATOM 6436 N N . ILE B 1 158 ? -21.328 10.57 -7.617 1 94.38 158 ILE B N 1
ATOM 6437 C CA . ILE B 1 158 ? -22.422 11.156 -6.84 1 94.38 158 ILE B CA 1
ATOM 6438 C C . ILE B 1 158 ? -23.766 10.703 -7.402 1 94.38 158 ILE B C 1
ATOM 6440 O O . ILE B 1 158 ? -24.688 10.422 -6.645 1 94.38 158 ILE B O 1
ATOM 6444 N N . ASN B 1 159 ? -23.844 10.547 -8.688 1 93.62 159 ASN B N 1
ATOM 6445 C CA . ASN B 1 159 ? -25.078 10.094 -9.328 1 93.62 159 ASN B CA 1
ATOM 6446 C C . ASN B 1 159 ? -25.406 8.648 -8.945 1 93.62 159 ASN B C 1
ATOM 6448 O O . ASN B 1 159 ? -26.562 8.297 -8.758 1 93.62 159 ASN B O 1
ATOM 6452 N N . ILE B 1 160 ? -24.406 7.859 -8.891 1 93.12 160 ILE B N 1
ATOM 6453 C CA . ILE B 1 160 ? -24.609 6.465 -8.508 1 93.12 160 ILE B CA 1
ATOM 6454 C C . ILE B 1 160 ? -25.078 6.395 -7.055 1 93.12 160 ILE B C 1
ATOM 6456 O O . ILE B 1 160 ? -26.016 5.648 -6.734 1 93.12 160 ILE B O 1
ATOM 6460 N N . ALA B 1 161 ? -24.453 7.172 -6.254 1 91.31 161 ALA B N 1
ATOM 6461 C CA . ALA B 1 161 ? -24.875 7.223 -4.859 1 91.31 161 ALA B CA 1
ATOM 6462 C C . ALA B 1 161 ? -26.328 7.703 -4.75 1 91.31 161 ALA B C 1
ATOM 6464 O O . ALA B 1 161 ? -27.109 7.148 -3.98 1 91.31 161 ALA B O 1
ATOM 6465 N N . ALA B 1 162 ? -26.672 8.688 -5.543 1 90.81 162 ALA B N 1
ATOM 6466 C CA . ALA B 1 162 ? -28.031 9.227 -5.535 1 90.81 162 ALA B CA 1
ATOM 6467 C C . ALA B 1 162 ? -29.031 8.195 -6.023 1 90.81 162 ALA B C 1
ATOM 6469 O O . ALA B 1 162 ? -30.141 8.094 -5.488 1 90.81 162 ALA B O 1
ATOM 6470 N N . SER B 1 163 ? -28.656 7.453 -6.98 1 90.5 163 SER B N 1
ATOM 6471 C CA . SER B 1 163 ? -29.562 6.441 -7.543 1 90.5 163 SER B CA 1
ATOM 6472 C C . SER B 1 163 ? -29.781 5.301 -6.559 1 90.5 163 SER B C 1
ATOM 6474 O O . SER B 1 163 ? -30.859 4.68 -6.562 1 90.5 163 SER B O 1
ATOM 6476 N N . LEU B 1 164 ? -28.875 5.109 -5.715 1 89.38 164 LEU B N 1
ATOM 6477 C CA . LEU B 1 164 ? -28.953 3.975 -4.801 1 89.38 164 LEU B CA 1
ATOM 6478 C C . LEU B 1 164 ? -29.609 4.379 -3.488 1 89.38 164 LEU B C 1
ATOM 6480 O O . LEU B 1 164 ? -30.266 3.559 -2.836 1 89.38 164 LEU B O 1
ATOM 6484 N N . ARG B 1 165 ? -29.453 5.621 -3.121 1 85.06 165 ARG B N 1
ATOM 6485 C CA . ARG B 1 165 ? -29.859 6.008 -1.772 1 85.06 165 ARG B CA 1
ATOM 6486 C C . ARG B 1 165 ? -31.188 6.754 -1.786 1 85.06 165 ARG B C 1
ATOM 6488 O O . ARG B 1 165 ? -31.844 6.895 -0.749 1 85.06 165 ARG B O 1
ATOM 6495 N N . LEU B 1 166 ? -31.547 7.277 -2.865 1 83.56 166 LEU B N 1
ATOM 6496 C CA . LEU B 1 166 ? -32.781 8.047 -2.936 1 83.56 166 LEU B CA 1
ATOM 6497 C C . LEU B 1 166 ? -33.969 7.141 -3.283 1 83.56 166 LEU B C 1
ATOM 6499 O O . LEU B 1 166 ? -33.812 6.125 -3.961 1 83.56 166 LEU B O 1
ATOM 6503 N N . PRO B 1 167 ? -35.094 7.551 -2.744 1 77.25 167 PRO B N 1
ATOM 6504 C CA . PRO B 1 167 ? -36.281 6.719 -2.969 1 77.25 167 PRO B CA 1
ATOM 6505 C C . PRO B 1 167 ? -36.688 6.637 -4.441 1 77.25 167 PRO B C 1
ATOM 6507 O O . PRO B 1 167 ? -36.281 7.492 -5.238 1 77.25 167 PRO B O 1
ATOM 6510 N N . ARG B 1 168 ? -37.438 5.621 -4.777 1 72.31 168 ARG B N 1
ATOM 6511 C CA . ARG B 1 168 ? -37.875 5.273 -6.129 1 72.31 168 ARG B CA 1
ATOM 6512 C C . ARG B 1 168 ? -38.75 6.363 -6.715 1 72.31 168 ARG B C 1
ATOM 6514 O O . ARG B 1 168 ? -38.812 6.547 -7.934 1 72.31 168 ARG B O 1
ATOM 6521 N N . ASP B 1 169 ? -39.406 7.004 -5.844 1 74.44 169 ASP B N 1
ATOM 6522 C CA . ASP B 1 169 ? -40.469 7.898 -6.312 1 74.44 169 ASP B CA 1
ATOM 6523 C C . ASP B 1 169 ? -39.875 9.18 -6.895 1 74.44 169 ASP B C 1
ATOM 6525 O O . ASP B 1 169 ? -40.594 9.969 -7.516 1 74.44 169 ASP B O 1
ATOM 6529 N N . LEU B 1 170 ? -38.594 9.219 -6.785 1 77.81 170 LEU B N 1
ATOM 6530 C CA . LEU B 1 170 ? -38 10.43 -7.32 1 77.81 170 LEU B CA 1
ATOM 6531 C C . LEU B 1 170 ? -37.688 10.273 -8.805 1 77.81 170 LEU B C 1
ATOM 6533 O O . LEU B 1 170 ? -37.156 9.242 -9.234 1 77.81 170 LEU B O 1
ATOM 6537 N N . SER B 1 171 ? -38.219 11.195 -9.602 1 81.69 171 SER B N 1
ATOM 6538 C CA . SER B 1 171 ? -37.969 11.195 -11.039 1 81.69 171 SER B CA 1
ATOM 6539 C C . SER B 1 171 ? -36.469 11.352 -11.344 1 81.69 171 SER B C 1
ATOM 6541 O O . SER B 1 171 ? -35.719 11.812 -10.492 1 81.69 171 SER B O 1
ATOM 6543 N N . LYS B 1 172 ? -36.094 10.906 -12.453 1 85.44 172 LYS B N 1
ATOM 6544 C CA . LYS B 1 172 ? -34.719 11.016 -12.906 1 85.44 172 LYS B CA 1
ATOM 6545 C C . LYS B 1 172 ? -34.25 12.469 -12.938 1 85.44 172 LYS B C 1
ATOM 6547 O O . LYS B 1 172 ? -33.125 12.789 -12.547 1 85.44 172 LYS B O 1
ATOM 6552 N N . GLU B 1 173 ? -35.125 13.305 -13.344 1 87.12 173 GLU B N 1
ATOM 6553 C CA . GLU B 1 173 ? -34.812 14.719 -13.445 1 87.12 173 GLU B CA 1
ATOM 6554 C C . GLU B 1 173 ? -34.594 15.336 -12.07 1 87.12 173 GLU B C 1
ATOM 6556 O O . GLU B 1 173 ? -33.656 16.141 -11.891 1 87.12 173 GLU B O 1
ATOM 6561 N N . SER B 1 174 ? -35.406 14.906 -11.195 1 85 174 SER B N 1
ATOM 6562 C CA . SER B 1 174 ? -35.25 15.422 -9.836 1 85 174 SER B CA 1
ATOM 6563 C C . SER B 1 174 ? -33.938 14.953 -9.203 1 85 174 SER B C 1
ATOM 6565 O O . SER B 1 174 ? -33.312 15.703 -8.477 1 85 174 SER B O 1
ATOM 6567 N N . ARG B 1 175 ? -33.656 13.773 -9.516 1 87.62 175 ARG B N 1
ATOM 6568 C CA . ARG B 1 175 ? -32.406 13.227 -9 1 87.62 175 ARG B CA 1
ATOM 6569 C C . ARG B 1 175 ? -31.203 13.969 -9.57 1 87.62 175 ARG B C 1
ATOM 6571 O O . ARG B 1 175 ? -30.266 14.305 -8.844 1 87.62 175 ARG B O 1
ATOM 6578 N N . GLU B 1 176 ? -31.266 14.211 -10.836 1 89.5 176 GLU B N 1
ATOM 6579 C CA . GLU B 1 176 ? -30.172 14.914 -11.492 1 89.5 176 GLU B CA 1
ATOM 6580 C C . GLU B 1 176 ? -30.031 16.344 -10.984 1 89.5 176 GLU B C 1
ATOM 6582 O O . GLU B 1 176 ? -28.922 16.859 -10.828 1 89.5 176 GLU B O 1
ATOM 6587 N N . SER B 1 177 ? -31.125 16.859 -10.734 1 88 177 SER B N 1
ATOM 6588 C CA . SER B 1 177 ? -31.109 18.203 -10.188 1 88 177 SER B CA 1
ATOM 6589 C C . SER B 1 177 ? -30.516 18.234 -8.789 1 88 177 SER B C 1
ATOM 6591 O O . SER B 1 177 ? -29.781 19.172 -8.438 1 88 177 SER B O 1
ATOM 6593 N N . ARG B 1 178 ? -30.797 17.266 -8.07 1 86.88 178 ARG B N 1
ATOM 6594 C CA . ARG B 1 178 ? -30.234 17.156 -6.723 1 86.88 178 ARG B CA 1
ATOM 6595 C C . ARG B 1 178 ? -28.734 16.969 -6.773 1 86.88 178 ARG B C 1
ATOM 6597 O O . ARG B 1 178 ? -28 17.578 -5.98 1 86.88 178 ARG B O 1
ATOM 6604 N N . VAL B 1 179 ? -28.344 16.156 -7.645 1 92.44 179 VAL B N 1
ATOM 6605 C CA . VAL B 1 179 ? -26.906 15.906 -7.801 1 92.44 179 VAL B CA 1
ATOM 6606 C C . VAL B 1 179 ? -26.203 17.188 -8.227 1 92.44 179 VAL B C 1
ATOM 6608 O O . VAL B 1 179 ? -25.125 17.516 -7.703 1 92.44 179 VAL B O 1
ATOM 6611 N N . GLU B 1 180 ? -26.797 17.875 -9.102 1 90.75 180 GLU B N 1
ATOM 6612 C CA . GLU B 1 180 ? -26.219 19.141 -9.562 1 90.75 180 GLU B CA 1
ATOM 6613 C C . GLU B 1 180 ? -26.156 20.156 -8.438 1 90.75 180 GLU B C 1
ATOM 6615 O O . GLU B 1 180 ? -25.219 20.938 -8.352 1 90.75 180 GLU B O 1
ATOM 6620 N N . ALA B 1 181 ? -27.125 20.141 -7.641 1 86 181 ALA B N 1
ATOM 6621 C CA . ALA B 1 181 ? -27.156 21.047 -6.496 1 86 181 ALA B CA 1
ATOM 6622 C C . ALA B 1 181 ? -26.016 20.734 -5.52 1 86 181 ALA B C 1
ATOM 6624 O O . ALA B 1 181 ? -25.375 21.656 -5.012 1 86 181 ALA B O 1
ATOM 6625 N N . ILE B 1 182 ? -25.844 19.5 -5.301 1 89.5 182 ILE B N 1
ATOM 6626 C CA . ILE B 1 182 ? -24.797 19.078 -4.371 1 89.5 182 ILE B CA 1
ATOM 6627 C C . ILE B 1 182 ? -23.438 19.438 -4.934 1 89.5 182 ILE B C 1
ATOM 6629 O O . ILE B 1 182 ? -22.562 19.953 -4.211 1 89.5 182 ILE B O 1
ATOM 6633 N N . ILE B 1 183 ? -23.281 19.219 -6.223 1 91.44 183 ILE B N 1
ATOM 6634 C CA . ILE B 1 183 ? -22.016 19.516 -6.891 1 91.44 183 ILE B CA 1
ATOM 6635 C C . ILE B 1 183 ? -21.734 21.016 -6.812 1 91.44 183 ILE B C 1
ATOM 6637 O O . ILE B 1 183 ? -20.609 21.422 -6.551 1 91.44 183 ILE B O 1
ATOM 6641 N N . SER B 1 184 ? -22.719 21.719 -6.941 1 85.06 184 SER B N 1
ATOM 6642 C CA . SER B 1 184 ? -22.594 23.172 -6.871 1 85.06 184 SER B CA 1
ATOM 6643 C C . SER B 1 184 ? -22.328 23.641 -5.445 1 85.06 184 SER B C 1
ATOM 6645 O O . SER B 1 184 ? -21.469 24.5 -5.223 1 85.06 184 SER B O 1
ATOM 6647 N N . GLU B 1 185 ? -23.016 23 -4.555 1 81.69 185 GLU B N 1
ATOM 6648 C CA . GLU B 1 185 ? -22.859 23.359 -3.148 1 81.69 185 GLU B CA 1
ATOM 6649 C C . GLU B 1 185 ? -21.453 23.078 -2.654 1 81.69 185 GLU B C 1
ATOM 6651 O O . GLU B 1 185 ? -20.938 23.781 -1.775 1 81.69 185 GLU B O 1
ATOM 6656 N N . LEU B 1 186 ? -20.844 22.094 -3.211 1 86.94 186 LEU B N 1
ATOM 6657 C CA . LEU B 1 186 ? -19.516 21.688 -2.754 1 86.94 186 LEU B CA 1
ATOM 6658 C C . LEU B 1 186 ? -18.438 22.281 -3.639 1 86.94 186 LEU B C 1
ATOM 6660 O O . LEU B 1 186 ? -17.25 21.984 -3.459 1 86.94 186 LEU B O 1
ATOM 6664 N N . GLY B 1 187 ? -18.75 23.094 -4.641 1 80.19 187 GLY B N 1
ATOM 6665 C CA . GLY B 1 187 ? -17.781 23.75 -5.508 1 80.19 187 GLY B CA 1
ATOM 6666 C C . GLY B 1 187 ? -17.062 22.781 -6.434 1 80.19 187 GLY B C 1
ATOM 6667 O O . GLY B 1 187 ? -15.859 22.891 -6.656 1 80.19 187 GLY B O 1
ATOM 6668 N N . LEU B 1 188 ? -17.766 21.797 -6.891 1 86.31 188 LEU B N 1
ATOM 6669 C CA . LEU B 1 188 ? -17.172 20.766 -7.727 1 86.31 188 LEU B CA 1
ATOM 6670 C C . LEU B 1 188 ? -17.609 20.906 -9.18 1 86.31 188 LEU B C 1
ATOM 6672 O O . LEU B 1 188 ? -17.438 20 -9.977 1 86.31 188 LEU B O 1
ATOM 6676 N N . VAL B 1 189 ? -18.109 22.016 -9.562 1 85.81 189 VAL B N 1
ATOM 6677 C CA . VAL B 1 189 ? -18.703 22.203 -10.883 1 85.81 189 VAL B CA 1
ATOM 6678 C C . VAL B 1 189 ? -17.641 22.062 -11.961 1 85.81 189 VAL B C 1
ATOM 6680 O O . VAL B 1 189 ? -17.859 21.422 -12.992 1 85.81 189 VAL B O 1
ATOM 6683 N N . GLU B 1 190 ? -16.469 22.531 -11.703 1 82 190 GLU B N 1
ATOM 6684 C CA . GLU B 1 190 ? -15.391 22.484 -12.688 1 82 190 GLU B CA 1
ATOM 6685 C C . GLU B 1 190 ? -14.812 21.078 -12.805 1 82 190 GLU B C 1
ATOM 6687 O O . GLU B 1 190 ? -14.32 20.688 -13.859 1 82 190 GLU B O 1
ATOM 6692 N N . ALA B 1 191 ? -14.906 20.359 -11.711 1 87.44 191 ALA B N 1
ATOM 6693 C CA . ALA B 1 191 ? -14.32 19.031 -11.688 1 87.44 191 ALA B CA 1
ATOM 6694 C C . ALA B 1 191 ? -15.375 17.953 -11.961 1 87.44 191 ALA B C 1
ATOM 6696 O O . ALA B 1 191 ? -15.102 16.766 -11.852 1 87.44 191 ALA B O 1
ATOM 6697 N N . LYS B 1 192 ? -16.484 18.359 -12.383 1 91 192 LYS B N 1
ATOM 6698 C CA . LYS B 1 192 ? -17.641 17.484 -12.516 1 91 192 LYS B CA 1
ATOM 6699 C C . LYS B 1 192 ? -17.344 16.328 -13.469 1 91 192 LYS B C 1
ATOM 6701 O O . LYS B 1 192 ? -17.703 15.188 -13.188 1 91 192 LYS B O 1
ATOM 6706 N N . LYS B 1 193 ? -16.594 16.562 -14.523 1 91.75 193 LYS B N 1
ATOM 6707 C CA . LYS B 1 193 ? -16.359 15.555 -15.555 1 91.75 193 LYS B CA 1
ATOM 6708 C C . LYS B 1 193 ? -14.953 14.977 -15.445 1 91.75 193 LYS B C 1
ATOM 6710 O O . LYS B 1 193 ? -14.539 14.172 -16.281 1 91.75 193 LYS B O 1
ATOM 6715 N N . THR B 1 194 ? -14.336 15.312 -14.406 1 90.94 194 THR B N 1
ATOM 6716 C CA . THR B 1 194 ? -12.977 14.82 -14.203 1 90.94 194 THR B CA 1
ATOM 6717 C C . THR B 1 194 ? -12.992 13.492 -13.445 1 90.94 194 THR B C 1
ATOM 6719 O O . THR B 1 194 ? -13.844 13.273 -12.578 1 90.94 194 THR B O 1
ATOM 6722 N N . LEU B 1 195 ? -12.086 12.633 -13.805 1 92.25 195 LEU B N 1
ATOM 6723 C CA . LEU B 1 195 ? -11.945 11.359 -13.102 1 92.25 195 LEU B CA 1
ATOM 6724 C C . LEU B 1 195 ? -11.359 11.578 -11.711 1 92.25 195 LEU B C 1
ATOM 6726 O O . LEU B 1 195 ? -10.562 12.492 -11.5 1 92.25 195 LEU B O 1
ATOM 6730 N N . VAL B 1 196 ? -11.797 10.828 -10.734 1 90 196 VAL B N 1
ATOM 6731 C CA . VAL B 1 196 ? -11.273 10.914 -9.375 1 90 196 VAL B CA 1
ATOM 6732 C C . VAL B 1 196 ? -9.781 10.578 -9.383 1 90 196 VAL B C 1
ATOM 6734 O O . VAL B 1 196 ? -8.977 11.289 -8.766 1 90 196 VAL B O 1
ATOM 6737 N N . GLY B 1 197 ? -9.438 9.562 -10.102 1 83.56 197 GLY B N 1
ATOM 6738 C CA . GLY B 1 197 ? -8.023 9.258 -10.273 1 83.56 197 GLY B CA 1
ATOM 6739 C C . GLY B 1 197 ? -7.434 8.5 -9.102 1 83.56 197 GLY B C 1
ATOM 6740 O O . GLY B 1 197 ? -8.125 8.242 -8.109 1 83.56 197 GLY B O 1
ATOM 6741 N N . SER B 1 198 ? -6.152 8.016 -9.25 1 76.44 198 SER B N 1
ATOM 6742 C CA . SER B 1 198 ? -5.383 7.285 -8.25 1 76.44 198 SER B CA 1
ATOM 6743 C C . SER B 1 198 ? -3.955 7.809 -8.156 1 76.44 198 SER B C 1
ATOM 6745 O O . SER B 1 198 ? -3.643 8.875 -8.703 1 76.44 198 SER B O 1
ATOM 6747 N N . GLU B 1 199 ? -3.203 7.16 -7.371 1 64.81 199 GLU B N 1
ATOM 6748 C CA . GLU B 1 199 ? -1.797 7.535 -7.242 1 64.81 199 GLU B CA 1
ATOM 6749 C C . GLU B 1 199 ? -1.066 7.406 -8.578 1 64.81 199 GLU B C 1
ATOM 6751 O O . GLU B 1 199 ? -0.124 8.156 -8.844 1 64.81 199 GLU B O 1
ATOM 6756 N N . THR B 1 200 ? -1.596 6.605 -9.383 1 63.19 200 THR B N 1
ATOM 6757 C CA . THR B 1 200 ? -0.908 6.328 -10.641 1 63.19 200 THR B CA 1
ATOM 6758 C C . THR B 1 200 ? -1.521 7.133 -11.781 1 63.19 200 THR B C 1
ATOM 6760 O O . THR B 1 200 ? -0.861 7.391 -12.789 1 63.19 200 THR B O 1
ATOM 6763 N N . LYS B 1 201 ? -2.77 7.504 -11.578 1 69.75 201 LYS B N 1
ATOM 6764 C CA . LYS B 1 201 ? -3.473 8.273 -12.609 1 69.75 201 LYS B CA 1
ATOM 6765 C C . LYS B 1 201 ? -3.92 9.625 -12.07 1 69.75 201 LYS B C 1
ATOM 6767 O O . LYS B 1 201 ? -4.598 9.703 -11.039 1 69.75 201 LYS B O 1
ATOM 6772 N N . LYS B 1 202 ? -3.502 10.617 -12.758 1 75 202 LYS B N 1
ATOM 6773 C CA . LYS B 1 202 ? -3.83 11.969 -12.336 1 75 202 LYS B CA 1
ATOM 6774 C C . LYS B 1 202 ? -5.336 12.211 -12.367 1 75 202 LYS B C 1
ATOM 6776 O O . LYS B 1 202 ? -6.016 11.781 -13.305 1 75 202 LYS B O 1
ATOM 6781 N N . GLY B 1 203 ? -5.949 12.602 -11.328 1 83.69 203 GLY B N 1
ATOM 6782 C CA . GLY B 1 203 ? -7.352 12.984 -11.25 1 83.69 203 GLY B CA 1
ATOM 6783 C C . GLY B 1 203 ? -7.578 14.266 -10.477 1 83.69 203 GLY B C 1
ATOM 6784 O O . GLY B 1 203 ? -6.848 15.242 -10.656 1 83.69 203 GLY B O 1
ATOM 6785 N N . ILE B 1 204 ? -8.578 14.266 -9.742 1 84.94 204 ILE B N 1
ATOM 6786 C CA . ILE B 1 204 ? -8.961 15.453 -8.977 1 84.94 204 ILE B CA 1
ATOM 6787 C C . ILE B 1 204 ? -8 15.641 -7.805 1 84.94 204 ILE B C 1
ATOM 6789 O O . ILE B 1 204 ? -7.238 14.734 -7.469 1 84.94 204 ILE B O 1
ATOM 6793 N N . SER B 1 205 ? -8.016 16.875 -7.32 1 77.44 205 SER B N 1
ATOM 6794 C CA . SER B 1 205 ? -7.141 17.203 -6.199 1 77.44 205 SER B CA 1
ATOM 6795 C C . SER B 1 205 ? -7.617 16.531 -4.914 1 77.44 205 SER B C 1
ATOM 6797 O O . SER B 1 205 ? -8.727 15.992 -4.863 1 77.44 205 SER B O 1
ATOM 6799 N N . GLY B 1 206 ? -6.777 16.469 -3.873 1 78.19 206 GLY B N 1
ATOM 6800 C CA . GLY B 1 206 ? -7.148 15.891 -2.588 1 78.19 206 GLY B CA 1
ATOM 6801 C C . GLY B 1 206 ? -8.352 16.562 -1.957 1 78.19 206 GLY B C 1
ATOM 6802 O O . GLY B 1 206 ? -9.203 15.898 -1.372 1 78.19 206 GLY B O 1
ATOM 6803 N N . GLY B 1 207 ? -8.383 17.875 -2.068 1 81.88 207 GLY B N 1
ATOM 6804 C CA . GLY B 1 207 ? -9.516 18.609 -1.54 1 81.88 207 GLY B CA 1
ATOM 6805 C C . GLY B 1 207 ? -10.812 18.312 -2.27 1 81.88 207 GLY B C 1
ATOM 6806 O O . GLY B 1 207 ? -11.875 18.203 -1.646 1 81.88 207 GLY B O 1
ATOM 6807 N N . GLU B 1 208 ? -10.656 18.203 -3.557 1 85.12 208 GLU B N 1
ATOM 6808 C CA . GLU B 1 208 ? -11.836 17.844 -4.344 1 85.12 208 GLU B CA 1
ATOM 6809 C C . GLU B 1 208 ? -12.312 16.438 -4.016 1 85.12 208 GLU B C 1
ATOM 6811 O O . GLU B 1 208 ? -13.523 16.188 -3.947 1 85.12 208 GLU B O 1
ATOM 6816 N N . ARG B 1 209 ? -11.398 15.617 -3.814 1 90.12 209 ARG B N 1
ATOM 6817 C CA . ARG B 1 209 ? -11.727 14.242 -3.473 1 90.12 209 ARG B CA 1
ATOM 6818 C C . ARG B 1 209 ? -12.492 14.172 -2.154 1 90.12 209 ARG B C 1
ATOM 6820 O O . ARG B 1 209 ? -13.438 13.383 -2.02 1 90.12 209 ARG B O 1
ATOM 6827 N N . LYS B 1 210 ? -12.07 14.945 -1.216 1 89.5 210 LYS B N 1
ATOM 6828 C CA . LYS B 1 210 ? -12.766 14.992 0.068 1 89.5 210 LYS B CA 1
ATOM 6829 C C . LYS B 1 210 ? -14.18 15.539 -0.094 1 89.5 210 LYS B C 1
ATOM 6831 O O . LYS B 1 210 ? -15.125 15.008 0.5 1 89.5 210 LYS B O 1
ATOM 6836 N N . ARG B 1 211 ? -14.289 16.516 -0.864 1 89.62 211 ARG B N 1
ATOM 6837 C CA . ARG B 1 211 ? -15.602 17.125 -1.084 1 89.62 211 ARG B CA 1
ATOM 6838 C C . ARG B 1 211 ? -16.531 16.156 -1.832 1 89.62 211 ARG B C 1
ATOM 6840 O O . ARG B 1 211 ? -17.734 16.156 -1.6 1 89.62 211 ARG B O 1
ATOM 6847 N N . VAL B 1 212 ? -15.953 15.391 -2.678 1 93 212 VAL B N 1
ATOM 6848 C CA . VAL B 1 212 ? -16.75 14.367 -3.354 1 93 212 VAL B CA 1
ATOM 6849 C C . VAL B 1 212 ? -17.25 13.352 -2.334 1 93 212 VAL B C 1
ATOM 6851 O O . VAL B 1 212 ? -18.406 12.93 -2.387 1 93 212 VAL B O 1
ATOM 6854 N N . SER B 1 213 ? -16.375 12.938 -1.456 1 91.81 213 SER B N 1
ATOM 6855 C CA . SER B 1 213 ? -16.75 11.992 -0.411 1 91.81 213 SER B CA 1
ATOM 6856 C C . SER B 1 213 ? -17.891 12.539 0.438 1 91.81 213 SER B C 1
ATOM 6858 O O . SER B 1 213 ? -18.797 11.789 0.819 1 91.81 213 SER B O 1
ATOM 6860 N N . ILE B 1 214 ? -17.844 13.789 0.702 1 91 214 ILE B N 1
ATOM 6861 C CA . ILE B 1 214 ? -18.922 14.438 1.441 1 91 214 ILE B CA 1
ATOM 6862 C C . ILE B 1 214 ? -20.188 14.445 0.603 1 91 214 ILE B C 1
ATOM 6864 O O . ILE B 1 214 ? -21.281 14.164 1.114 1 91 214 ILE B O 1
ATOM 6868 N N . GLY B 1 215 ? -20.016 14.734 -0.657 1 91.75 215 GLY B N 1
ATOM 6869 C CA . GLY B 1 215 ? -21.156 14.773 -1.565 1 91.75 215 GLY B CA 1
ATOM 6870 C C . GLY B 1 215 ? -21.891 13.453 -1.66 1 91.75 215 GLY B C 1
ATOM 6871 O O . GLY B 1 215 ? -23.125 13.43 -1.735 1 91.75 215 GLY B O 1
ATOM 6872 N N . ILE B 1 216 ? -21.188 12.406 -1.616 1 91.75 216 ILE B N 1
ATOM 6873 C CA . ILE B 1 216 ? -21.766 11.078 -1.692 1 91.75 216 ILE B CA 1
ATOM 6874 C C . ILE B 1 216 ? -22.688 10.844 -0.495 1 91.75 216 ILE B C 1
ATOM 6876 O O . ILE B 1 216 ? -23.766 10.25 -0.631 1 91.75 216 ILE B O 1
ATOM 6880 N N . GLU B 1 217 ? -22.312 11.391 0.602 1 87.88 217 GLU B N 1
ATOM 6881 C CA . GLU B 1 217 ? -23.094 11.195 1.821 1 87.88 217 GLU B CA 1
ATOM 6882 C C . GLU B 1 217 ? -24.25 12.188 1.904 1 87.88 217 GLU B C 1
ATOM 6884 O O . GLU B 1 217 ? -25.25 11.938 2.578 1 87.88 217 GLU B O 1
ATOM 6889 N N . LEU B 1 218 ? -24.156 13.234 1.179 1 89 218 LEU B N 1
ATOM 6890 C CA . LEU B 1 218 ? -25.125 14.305 1.265 1 89 218 LEU B CA 1
ATOM 6891 C C . LEU B 1 218 ? -26.344 14.016 0.38 1 89 218 LEU B C 1
ATOM 6893 O O . LEU B 1 218 ? -27.359 14.703 0.467 1 89 218 LEU B O 1
ATOM 6897 N N . VAL B 1 219 ? -26.219 13.078 -0.392 1 87.56 219 VAL B N 1
ATOM 6898 C CA . VAL B 1 219 ? -27.281 12.797 -1.362 1 87.56 219 VAL B CA 1
ATOM 6899 C C . VAL B 1 219 ? -28.594 12.547 -0.635 1 87.56 219 VAL B C 1
ATOM 6901 O O . VAL B 1 219 ? -29.672 12.906 -1.138 1 87.56 219 VAL B O 1
ATOM 6904 N N . ARG B 1 220 ? -28.547 12.039 0.567 1 81.88 220 ARG B N 1
ATOM 6905 C CA . ARG B 1 220 ? -29.75 11.742 1.342 1 81.88 220 ARG B CA 1
ATOM 6906 C C . ARG B 1 220 ? -30.234 12.984 2.09 1 81.88 220 ARG B C 1
ATOM 6908 O O . ARG B 1 220 ? -31.266 12.945 2.756 1 81.88 220 ARG B O 1
ATOM 6915 N N . ASP B 1 221 ? -29.516 13.961 1.977 1 82.75 221 ASP B N 1
ATOM 6916 C CA . ASP B 1 221 ? -29.844 15.227 2.635 1 82.75 221 ASP B CA 1
ATOM 6917 C C . ASP B 1 221 ? -29.938 15.047 4.148 1 82.75 221 ASP B C 1
ATOM 6919 O O . ASP B 1 221 ? -30.969 15.375 4.754 1 82.75 221 ASP B O 1
ATOM 6923 N N . PRO B 1 222 ? -28.938 14.539 4.719 1 88.25 222 PRO B N 1
ATOM 6924 C CA . PRO B 1 222 ? -28.938 14.344 6.172 1 88.25 222 PRO B CA 1
ATOM 6925 C C . PRO B 1 222 ? -28.938 15.664 6.941 1 88.25 222 PRO B C 1
ATOM 6927 O O . PRO B 1 222 ? -28.453 16.672 6.441 1 88.25 222 PRO B O 1
ATOM 6930 N N . SER B 1 223 ? -29.562 15.609 8.125 1 89.19 223 SER B N 1
ATOM 6931 C CA . SER B 1 223 ? -29.594 16.797 8.984 1 89.19 223 SER B CA 1
ATOM 6932 C C . SER B 1 223 ? -28.359 16.844 9.883 1 89.19 223 SER B C 1
ATOM 6934 O O . SER B 1 223 ? -27.984 17.922 10.375 1 89.19 223 SER B O 1
ATOM 6936 N N . LEU B 1 224 ? -27.812 15.633 10.055 1 91.94 224 LEU B N 1
ATOM 6937 C CA . LEU B 1 224 ? -26.625 15.516 10.891 1 91.94 224 LEU B CA 1
ATOM 6938 C C . LEU B 1 224 ? -25.453 14.953 10.086 1 91.94 224 LEU B C 1
ATOM 6940 O O . LEU B 1 224 ? -25.578 13.914 9.438 1 91.94 224 LEU B O 1
ATOM 6944 N N . ILE B 1 225 ? -24.375 15.664 10.117 1 93.75 225 ILE B N 1
ATOM 6945 C CA . ILE B 1 225 ? -23.219 15.227 9.344 1 93.75 225 ILE B CA 1
ATOM 6946 C C . ILE B 1 225 ? -22.016 15.055 10.281 1 93.75 225 ILE B C 1
ATOM 6948 O O . ILE B 1 225 ? -21.656 15.969 11.023 1 93.75 225 ILE B O 1
ATOM 6952 N N . PHE B 1 226 ? -21.453 13.852 10.312 1 94.31 226 PHE B N 1
ATOM 6953 C CA . PHE B 1 226 ? -20.25 13.555 11.07 1 94.31 226 PHE B CA 1
ATOM 6954 C C . PHE B 1 226 ? -19.047 13.422 10.148 1 94.31 226 PHE B C 1
ATOM 6956 O O . PHE B 1 226 ? -19.078 12.664 9.18 1 94.31 226 PHE B O 1
ATOM 6963 N N . LEU B 1 227 ? -18.016 14.172 10.414 1 95.31 227 LEU B N 1
ATOM 6964 C CA . LEU B 1 227 ? -16.797 14.102 9.594 1 95.31 227 LEU B CA 1
ATOM 6965 C C . LEU B 1 227 ? -15.578 13.797 10.461 1 95.31 227 LEU B C 1
ATOM 6967 O O . LEU B 1 227 ? -15.312 14.508 11.438 1 95.31 227 LEU B O 1
ATOM 6971 N N . ASP B 1 228 ? -14.906 12.742 10.086 1 91.62 228 ASP B N 1
ATOM 6972 C CA . ASP B 1 228 ? -13.68 12.383 10.797 1 91.62 228 ASP B CA 1
ATOM 6973 C C . ASP B 1 228 ? -12.453 12.969 10.094 1 91.62 228 ASP B C 1
ATOM 6975 O O . ASP B 1 228 ? -12.023 12.453 9.062 1 91.62 228 ASP B O 1
ATOM 6979 N N . GLU B 1 229 ? -11.883 13.953 10.586 1 89.5 229 GLU B N 1
ATOM 6980 C CA . GLU B 1 229 ? -10.68 14.633 10.117 1 89.5 229 GLU B CA 1
ATOM 6981 C C . GLU B 1 229 ? -10.766 14.945 8.625 1 89.5 229 GLU B C 1
ATOM 6983 O O . GLU B 1 229 ? -9.906 14.539 7.844 1 89.5 229 GLU B O 1
ATOM 6988 N N . PRO B 1 230 ? -11.688 15.781 8.258 1 90.88 230 PRO B N 1
ATOM 6989 C CA . PRO B 1 230 ? -11.898 16.094 6.84 1 90.88 230 PRO B CA 1
ATOM 6990 C C . PRO B 1 230 ? -10.75 16.922 6.246 1 90.88 230 PRO B C 1
ATOM 6992 O O . PRO B 1 230 ? -10.633 17.016 5.02 1 90.88 230 PRO B O 1
ATOM 6995 N N . THR B 1 231 ? -9.914 17.531 7.082 1 86.69 231 THR B N 1
ATOM 6996 C CA . THR B 1 231 ? -8.859 18.391 6.57 1 86.69 231 THR B CA 1
ATOM 6997 C C . THR B 1 231 ? -7.512 17.672 6.594 1 86.69 231 THR B C 1
ATOM 6999 O O . THR B 1 231 ? -6.492 18.234 6.184 1 86.69 231 THR B O 1
ATOM 7002 N N . SER B 1 232 ? -7.516 16.5 7.012 1 78.25 232 SER B N 1
ATOM 7003 C CA . SER B 1 232 ? -6.262 15.766 7.121 1 78.25 232 SER B CA 1
ATOM 7004 C C . SER B 1 232 ? -5.648 15.508 5.75 1 78.25 232 SER B C 1
ATOM 7006 O O . SER B 1 232 ? -6.359 15.164 4.801 1 78.25 232 SER B O 1
ATOM 7008 N N . GLY B 1 233 ? -4.352 15.758 5.613 1 68.56 233 GLY B N 1
ATOM 7009 C CA . GLY B 1 233 ? -3.639 15.477 4.375 1 68.56 233 GLY B CA 1
ATOM 7010 C C . GLY B 1 233 ? -3.85 16.531 3.312 1 68.56 233 GLY B C 1
ATOM 7011 O O . GLY B 1 233 ? -3.396 16.391 2.176 1 68.56 233 GLY B O 1
ATOM 7012 N N . LEU B 1 234 ? -4.605 17.594 3.652 1 73.81 234 LEU B N 1
ATOM 7013 C CA . LEU B 1 234 ? -4.891 18.641 2.688 1 73.81 234 LEU B CA 1
ATOM 7014 C C . LEU B 1 234 ? -3.998 19.859 2.926 1 73.81 234 LEU B C 1
ATOM 7016 O O . LEU B 1 234 ? -3.58 20.109 4.059 1 73.81 234 LEU B O 1
ATOM 7020 N N . ASP B 1 235 ? -3.719 20.516 1.835 1 68.06 235 ASP B N 1
ATOM 7021 C CA . ASP B 1 235 ? -3.039 21.797 1.979 1 68.06 235 ASP B CA 1
ATOM 7022 C C . ASP B 1 235 ? -3.994 22.859 2.506 1 68.06 235 ASP B C 1
ATOM 7024 O O . ASP B 1 235 ? -5.195 22.625 2.625 1 68.06 235 ASP B O 1
ATOM 7028 N N . ALA B 1 236 ? -3.486 23.906 2.811 1 67.44 236 ALA B N 1
ATOM 7029 C CA . ALA B 1 236 ? -4.207 24.984 3.486 1 67.44 236 ALA B CA 1
ATOM 7030 C C . ALA B 1 236 ? -5.41 25.438 2.664 1 67.44 236 ALA B C 1
ATOM 7032 O O . ALA B 1 236 ? -6.508 25.609 3.199 1 67.44 236 ALA B O 1
ATOM 7033 N N . PHE B 1 237 ? -5.172 25.578 1.416 1 66.94 237 PHE B N 1
ATOM 7034 C CA . PHE B 1 237 ? -6.25 26.078 0.573 1 66.94 237 PHE B CA 1
ATOM 7035 C C . PHE B 1 237 ? -7.375 25.047 0.47 1 66.94 237 PHE B C 1
ATOM 7037 O O . PHE B 1 237 ? -8.555 25.406 0.56 1 66.94 237 PHE B O 1
ATOM 7044 N N . ASN B 1 238 ? -6.98 23.906 0.215 1 74.62 238 ASN B N 1
ATOM 7045 C CA . ASN B 1 238 ? -7.977 22.844 0.095 1 74.62 238 ASN B CA 1
ATOM 7046 C C . ASN B 1 238 ? -8.695 22.594 1.416 1 74.62 238 ASN B C 1
ATOM 7048 O O . ASN B 1 238 ? -9.898 22.328 1.43 1 74.62 238 ASN B O 1
ATOM 7052 N N . ALA B 1 239 ? -7.945 22.688 2.465 1 82.19 239 ALA B N 1
ATOM 7053 C CA . ALA B 1 239 ? -8.562 22.516 3.779 1 82.19 239 ALA B CA 1
ATOM 7054 C C . ALA B 1 239 ? -9.609 23.609 4.031 1 82.19 239 ALA B C 1
ATOM 7056 O O . ALA B 1 239 ? -10.703 23.328 4.512 1 82.19 239 ALA B O 1
ATOM 7057 N N . GLN B 1 240 ? -9.266 24.797 3.713 1 82.31 240 GLN B N 1
ATOM 7058 C CA . GLN B 1 240 ? -10.188 25.922 3.891 1 82.31 240 GLN B CA 1
ATOM 7059 C C . GLN B 1 240 ? -11.422 25.75 3.004 1 82.31 240 GLN B C 1
ATOM 7061 O O . GLN B 1 240 ? -12.539 26.062 3.422 1 82.31 240 GLN B O 1
ATOM 7066 N N . SER B 1 241 ? -11.125 25.297 1.808 1 79.31 241 SER B N 1
ATOM 7067 C CA . SER B 1 241 ? -12.234 25.094 0.878 1 79.31 241 SER B CA 1
ATOM 7068 C C . SER B 1 241 ? -13.219 24.062 1.4 1 79.31 241 SER B C 1
ATOM 7070 O O . SER B 1 241 ? -14.43 24.219 1.267 1 79.31 241 SER B O 1
ATOM 7072 N N . VAL B 1 242 ? -12.727 23.062 1.931 1 87.25 242 VAL B N 1
ATOM 7073 C CA . VAL B 1 242 ? -13.562 21.984 2.471 1 87.25 242 VAL B CA 1
ATOM 7074 C C . VAL B 1 242 ? -14.367 22.516 3.658 1 87.25 242 VAL B C 1
ATOM 7076 O O . VAL B 1 242 ? -15.578 22.297 3.738 1 87.25 242 VAL B O 1
ATOM 7079 N N . VAL B 1 243 ? -13.75 23.219 4.574 1 91.44 243 VAL B N 1
ATOM 7080 C CA . VAL B 1 243 ? -14.422 23.703 5.773 1 91.44 243 VAL B CA 1
ATOM 7081 C C . VAL B 1 243 ? -15.453 24.766 5.395 1 91.44 243 VAL B C 1
ATOM 7083 O O . VAL B 1 243 ? -16.531 24.844 6 1 91.44 243 VAL B O 1
ATOM 7086 N N . ASN B 1 244 ? -15.109 25.516 4.406 1 87.06 244 ASN B N 1
ATOM 7087 C CA . ASN B 1 244 ? -16.078 26.484 3.918 1 87.06 244 ASN B CA 1
ATOM 7088 C C . ASN B 1 244 ? -17.344 25.797 3.404 1 87.06 244 ASN B C 1
ATOM 7090 O O . ASN B 1 244 ? -18.453 26.281 3.627 1 87.06 244 ASN B O 1
ATOM 7094 N N . SER B 1 245 ? -17.062 24.766 2.73 1 88 245 SER B N 1
ATOM 7095 C CA . SER B 1 245 ? -18.203 24 2.258 1 88 245 SER B CA 1
ATOM 7096 C C . SER B 1 245 ? -19.031 23.453 3.422 1 88 245 SER B C 1
ATOM 7098 O O . SER B 1 245 ? -20.266 23.438 3.361 1 88 245 SER B O 1
ATOM 7100 N N . LEU B 1 246 ? -18.422 23.078 4.43 1 93 246 LEU B N 1
ATOM 7101 C CA . LEU B 1 246 ? -19.094 22.531 5.602 1 93 246 LEU B CA 1
ATOM 7102 C C . LEU B 1 246 ? -19.875 23.625 6.328 1 93 246 LEU B C 1
ATOM 7104 O O . LEU B 1 246 ? -20.984 23.375 6.828 1 93 246 LEU B O 1
ATOM 7108 N N . VAL B 1 247 ? -19.297 24.797 6.426 1 93 247 VAL B N 1
ATOM 7109 C CA . VAL B 1 247 ? -19.969 25.922 7.055 1 93 247 VAL B CA 1
ATOM 7110 C C . VAL B 1 247 ? -21.234 26.281 6.273 1 93 247 VAL B C 1
ATOM 7112 O O . VAL B 1 247 ? -22.281 26.547 6.863 1 93 247 VAL B O 1
ATOM 7115 N N . CYS B 1 248 ? -21.031 26.203 4.973 1 86.62 248 CYS B N 1
ATOM 7116 C CA . CYS B 1 248 ? -22.188 26.453 4.125 1 86.62 248 CYS B CA 1
ATOM 7117 C C . CYS B 1 248 ? -23.297 25.438 4.371 1 86.62 248 CYS B C 1
ATOM 7119 O O . CYS B 1 248 ? -24.469 25.781 4.426 1 86.62 248 CYS B O 1
ATOM 7121 N N . LEU B 1 249 ? -22.953 24.266 4.512 1 89.25 249 LEU B N 1
ATOM 7122 C CA . LEU B 1 249 ? -23.906 23.219 4.793 1 89.25 249 LEU B CA 1
ATOM 7123 C C . LEU B 1 249 ? -24.562 23.422 6.152 1 89.25 249 LEU B C 1
ATOM 7125 O O . LEU B 1 249 ? -25.781 23.234 6.301 1 89.25 249 LEU B O 1
ATOM 7129 N N . ALA B 1 250 ? -23.797 23.797 7.102 1 92.44 250 ALA B N 1
ATOM 7130 C CA . ALA B 1 250 ? -24.328 24.062 8.438 1 92.44 250 ALA B CA 1
ATOM 7131 C C . ALA B 1 250 ? -25.344 25.219 8.398 1 92.44 250 ALA B C 1
ATOM 7133 O O . ALA B 1 250 ? -26.391 25.141 9.039 1 92.44 250 ALA B O 1
ATOM 7134 N N . ARG B 1 251 ? -25.062 26.219 7.645 1 88.5 251 ARG B N 1
ATOM 7135 C CA . ARG B 1 251 ? -25.922 27.391 7.555 1 88.5 251 ARG B CA 1
ATOM 7136 C C . ARG B 1 251 ? -27.219 27.062 6.836 1 88.5 251 ARG B C 1
ATOM 7138 O O . ARG B 1 251 ? -28.219 27.781 6.98 1 88.5 251 ARG B O 1
ATOM 7145 N N . LYS B 1 252 ? -27.172 25.953 6.125 1 85.88 252 LYS B N 1
ATOM 7146 C CA . LYS B 1 252 ? -28.391 25.469 5.492 1 85.88 252 LYS B CA 1
ATOM 7147 C C . LYS B 1 252 ? -29.156 24.531 6.422 1 85.88 252 LYS B C 1
ATOM 7149 O O . LYS B 1 252 ? -29.688 23.516 5.98 1 85.88 252 LYS B O 1
ATOM 7154 N N . ASN B 1 253 ? -29.062 24.75 7.617 1 87.06 253 ASN B N 1
ATOM 7155 C CA . ASN B 1 253 ? -29.844 24.109 8.68 1 87.06 253 ASN B CA 1
ATOM 7156 C C . ASN B 1 253 ? -29.391 22.672 8.922 1 87.06 253 ASN B C 1
ATOM 7158 O O . ASN B 1 253 ? -30.219 21.797 9.148 1 87.06 253 ASN B O 1
ATOM 7162 N N . ARG B 1 254 ? -28.203 22.469 8.781 1 90.75 254 ARG B N 1
ATOM 7163 C CA . ARG B 1 254 ? -27.625 21.172 9.133 1 90.75 254 ARG B CA 1
ATOM 7164 C C . ARG B 1 254 ? -26.719 21.297 10.352 1 90.75 254 ARG B C 1
ATOM 7166 O O . ARG B 1 254 ? -26.188 22.375 10.633 1 90.75 254 ARG B O 1
ATOM 7173 N N . ALA B 1 255 ? -26.688 20.234 11.117 1 93.56 255 ALA B N 1
ATOM 7174 C CA . ALA B 1 255 ? -25.703 20.141 12.203 1 93.56 255 ALA B CA 1
ATOM 7175 C C . ALA B 1 255 ? -24.469 19.375 11.766 1 93.56 255 ALA B C 1
ATOM 7177 O O . ALA B 1 255 ? -24.562 18.25 11.297 1 93.56 255 ALA B O 1
ATOM 7178 N N . VAL B 1 256 ? -23.359 20.016 11.844 1 95.81 256 VAL B N 1
ATOM 7179 C CA . VAL B 1 256 ? -22.125 19.422 11.352 1 95.81 256 VAL B CA 1
ATOM 7180 C C . VAL B 1 256 ? -21.156 19.219 12.516 1 95.81 256 VAL B C 1
ATOM 7182 O O . VAL B 1 256 ? -20.906 20.141 13.289 1 95.81 256 VAL B O 1
ATOM 7185 N N . LEU B 1 257 ? -20.734 18 12.703 1 96.31 257 LEU B N 1
ATOM 7186 C CA . LEU B 1 257 ? -19.719 17.656 13.68 1 96.31 257 LEU B CA 1
ATOM 7187 C C . LEU B 1 257 ? -18.438 17.156 12.992 1 96.31 257 LEU B C 1
ATOM 7189 O O . LEU B 1 257 ? -18.5 16.281 12.133 1 96.31 257 LEU B O 1
ATOM 7193 N N . MET B 1 258 ? 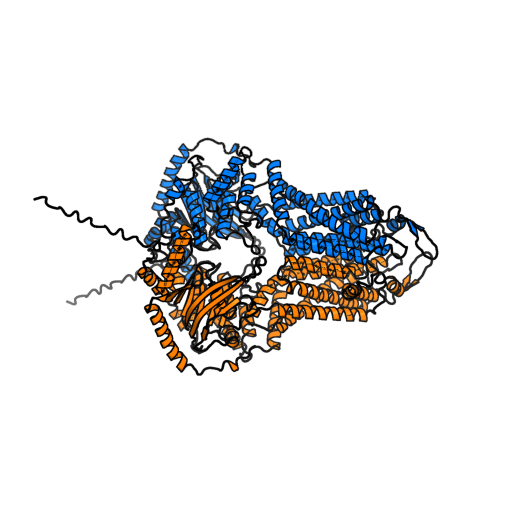-17.344 17.719 13.344 1 95.75 258 MET B N 1
ATOM 7194 C CA . MET B 1 258 ? -16.109 17.25 12.727 1 95.75 258 MET B CA 1
ATOM 7195 C C . MET B 1 258 ? -14.977 17.188 13.75 1 95.75 258 MET B C 1
ATOM 7197 O O . MET B 1 258 ? -14.977 17.922 14.734 1 95.75 258 MET B O 1
ATOM 7201 N N . THR B 1 259 ? -14.156 16.25 13.578 1 94.44 259 THR B N 1
ATOM 7202 C CA . THR B 1 259 ? -12.906 16.203 14.336 1 94.44 259 THR B CA 1
ATOM 7203 C C . THR B 1 259 ? -11.789 16.906 13.57 1 94.44 259 THR B C 1
ATOM 7205 O O . THR B 1 259 ? -11.719 16.812 12.344 1 94.44 259 THR B O 1
ATOM 7208 N N . ILE B 1 260 ? -11.039 17.703 14.219 1 89.44 260 ILE B N 1
ATOM 7209 C CA . ILE B 1 260 ? -9.938 18.406 13.57 1 89.44 260 ILE B CA 1
ATOM 7210 C C . ILE B 1 260 ? -8.695 18.359 14.461 1 89.44 260 ILE B C 1
ATOM 7212 O O . ILE B 1 260 ? -8.789 18.484 15.68 1 89.44 260 ILE B O 1
ATOM 7216 N N . HIS B 1 261 ? -7.676 18.125 13.953 1 77.19 261 HIS B N 1
ATOM 7217 C CA . HIS B 1 261 ? -6.438 18.016 14.719 1 77.19 261 HIS B CA 1
ATOM 7218 C C . HIS B 1 261 ? -5.797 19.391 14.922 1 77.19 261 HIS B C 1
ATOM 7220 O O . HIS B 1 261 ? -5.57 19.812 16.062 1 77.19 261 HIS B O 1
ATOM 7226 N N . GLN B 1 262 ? -5.359 20.031 13.844 1 78.06 262 GLN B N 1
ATOM 7227 C CA . GLN B 1 262 ? -4.672 21.328 13.922 1 78.06 262 GLN B CA 1
ATOM 7228 C C . GLN B 1 262 ? -5.188 22.281 12.859 1 78.06 262 GLN B C 1
ATOM 7230 O O . GLN B 1 262 ? -4.543 22.484 11.82 1 78.06 262 GLN B O 1
ATOM 7235 N N . PRO B 1 263 ? -6.203 22.984 13.312 1 81.38 263 PRO B N 1
ATOM 7236 C CA . PRO B 1 263 ? -6.754 23.891 12.305 1 81.38 263 PRO B CA 1
ATOM 7237 C C . PRO B 1 263 ? -5.949 25.188 12.18 1 81.38 263 PRO B C 1
ATOM 7239 O O . PRO B 1 263 ? -5.359 25.656 13.156 1 81.38 263 PRO B O 1
ATOM 7242 N N . ARG B 1 264 ? -6.012 25.703 11.016 1 82.44 264 ARG B N 1
ATOM 7243 C CA . ARG B 1 264 ? -5.48 27.047 10.789 1 82.44 264 ARG B CA 1
ATOM 7244 C C . ARG B 1 264 ? -6.344 28.094 11.477 1 82.44 264 ARG B C 1
ATOM 7246 O O . ARG B 1 264 ? -7.484 27.828 11.859 1 82.44 264 ARG B O 1
ATOM 7253 N N . SER B 1 265 ? -5.777 29.25 11.617 1 81.25 265 SER B N 1
ATOM 7254 C CA . SER B 1 265 ? -6.488 30.328 12.289 1 81.25 265 SER B CA 1
ATOM 7255 C C . SER B 1 265 ? -7.773 30.688 11.555 1 81.25 265 SER B C 1
ATOM 7257 O O . SER B 1 265 ? -8.789 31 12.18 1 81.25 265 SER B O 1
ATOM 7259 N N . ASP B 1 266 ? -7.66 30.594 10.227 1 81.69 266 ASP B N 1
ATOM 7260 C CA . ASP B 1 266 ? -8.836 30.922 9.438 1 81.69 266 ASP B CA 1
ATOM 7261 C C . ASP B 1 266 ? -9.938 29.891 9.609 1 81.69 266 ASP B C 1
ATOM 7263 O O . ASP B 1 266 ? -11.125 30.234 9.633 1 81.69 266 ASP B O 1
ATOM 7267 N N . ILE B 1 267 ? -9.547 28.734 9.75 1 87.75 267 ILE B N 1
ATOM 7268 C CA . ILE B 1 267 ? -10.5 27.641 9.93 1 87.75 267 ILE B CA 1
ATOM 7269 C C . ILE B 1 267 ? -11.086 27.703 11.336 1 87.75 267 ILE B C 1
ATOM 7271 O O . ILE B 1 267 ? -12.289 27.484 11.531 1 87.75 267 ILE B O 1
ATOM 7275 N N . PHE B 1 268 ? -10.273 28.062 12.289 1 89.19 268 PHE B N 1
ATOM 7276 C CA . PHE B 1 268 ? -10.727 28.156 13.672 1 89.19 268 PHE B CA 1
ATOM 7277 C C . PHE B 1 268 ? -11.812 29.219 13.812 1 89.19 268 PHE B C 1
ATOM 7279 O O . PHE B 1 268 ? -12.75 29.062 14.594 1 89.19 268 PHE B O 1
ATOM 7286 N N . SER B 1 269 ? -11.656 30.266 13.094 1 87.38 269 SER B N 1
ATOM 7287 C CA . SER B 1 269 ? -12.602 31.375 13.18 1 87.38 269 SER B CA 1
ATOM 7288 C C . SER B 1 269 ? -13.961 30.984 12.609 1 87.38 269 SER B C 1
ATOM 7290 O O . SER B 1 269 ? -14.969 31.641 12.898 1 87.38 269 SER B O 1
ATOM 7292 N N . LEU B 1 270 ? -13.977 29.906 11.82 1 90.62 270 LEU B N 1
ATOM 7293 C CA . LEU B 1 270 ? -15.219 29.484 11.18 1 90.62 270 LEU B CA 1
ATOM 7294 C C . LEU B 1 270 ? -16 28.531 12.086 1 90.62 270 LEU B C 1
ATOM 7296 O O . LEU B 1 270 ? -17.172 28.266 11.836 1 90.62 270 LEU B O 1
ATOM 7300 N N . ILE B 1 271 ? -15.422 28.125 13.141 1 94.25 271 ILE B N 1
ATOM 7301 C CA . ILE B 1 271 ? -16.031 27.141 14.031 1 94.25 271 ILE B CA 1
ATOM 7302 C C . ILE B 1 271 ? -17.016 27.844 14.961 1 94.25 271 ILE B C 1
ATOM 7304 O O . ILE B 1 271 ? -16.703 28.875 15.555 1 94.25 271 ILE B O 1
ATOM 7308 N N . ASP B 1 272 ? -18.156 27.312 15.086 1 92.94 272 ASP B N 1
ATOM 7309 C CA . ASP B 1 272 ? -19.172 27.891 15.961 1 92.94 272 ASP B CA 1
ATOM 7310 C C . ASP B 1 272 ? -19 27.406 17.406 1 92.94 272 ASP B C 1
ATOM 7312 O O . ASP B 1 272 ? -18.953 28.203 18.328 1 92.94 272 ASP B O 1
ATOM 7316 N N . SER B 1 273 ? -18.984 26.141 17.547 1 92.75 273 SER B N 1
ATOM 7317 C CA . SER B 1 273 ? -18.828 25.5 18.859 1 92.75 273 SER B CA 1
ATOM 7318 C C . SER B 1 273 ? -17.578 24.625 18.891 1 92.75 273 SER B C 1
ATOM 7320 O O . SER B 1 273 ? -17.234 23.984 17.906 1 92.75 273 SER B O 1
ATOM 7322 N N . LEU B 1 274 ? -17.016 24.625 20.047 1 94.31 274 LEU B N 1
ATOM 7323 C CA . LEU B 1 274 ? -15.75 23.922 20.219 1 94.31 274 LEU B CA 1
ATOM 7324 C C . LEU B 1 274 ? -15.82 22.953 21.406 1 94.31 274 LEU B C 1
ATOM 7326 O O . LEU B 1 274 ? -16.328 23.312 22.469 1 94.31 274 LEU B O 1
ATOM 7330 N N . LEU B 1 275 ? -15.453 21.75 21.188 1 94.56 275 LEU B N 1
ATOM 7331 C CA . LEU B 1 275 ? -15.305 20.734 22.234 1 94.56 275 LEU B CA 1
ATOM 7332 C C . LEU B 1 275 ? -13.859 20.266 22.328 1 94.56 275 LEU B C 1
ATOM 7334 O O . LEU B 1 275 ? -13.305 19.734 21.375 1 94.56 275 LEU B O 1
ATOM 7338 N N . LEU B 1 276 ? -13.266 20.531 23.469 1 95.25 276 LEU B N 1
ATOM 7339 C CA . LEU B 1 276 ? -11.875 20.141 23.688 1 95.25 276 LEU B CA 1
ATOM 7340 C C . LEU B 1 276 ? -11.781 18.859 24.5 1 95.25 276 LEU B C 1
ATOM 7342 O O . LEU B 1 276 ? -12.344 18.781 25.609 1 95.25 276 LEU B O 1
ATOM 7346 N N . LEU B 1 277 ? -11.117 17.906 23.906 1 94.06 277 LEU B N 1
ATOM 7347 C CA . LEU B 1 277 ? -10.984 16.594 24.531 1 94.06 277 LEU B CA 1
ATOM 7348 C C . LEU B 1 277 ? -9.516 16.281 24.797 1 94.06 277 LEU B C 1
ATOM 7350 O O . LEU B 1 277 ? -8.656 16.469 23.938 1 94.06 277 LEU B O 1
ATOM 7354 N N . SER B 1 278 ? -9.242 15.898 26 1 92.25 278 SER B N 1
ATOM 7355 C CA . SER B 1 278 ? -7.91 15.422 26.359 1 92.25 278 SER B CA 1
ATOM 7356 C C . SER B 1 278 ? -7.988 14.242 27.328 1 92.25 278 SER B C 1
ATOM 7358 O O . SER B 1 278 ? -8.734 14.289 28.312 1 92.25 278 SER B O 1
ATOM 7360 N N . GLU B 1 279 ? -7.355 13.195 27.078 1 89.44 279 GLU B N 1
ATOM 7361 C CA . GLU B 1 279 ? -7.32 11.977 27.875 1 89.44 279 GLU B CA 1
ATOM 7362 C C . GLU B 1 279 ? -8.727 11.477 28.172 1 89.44 279 GLU B C 1
ATOM 7364 O O . GLU B 1 279 ? -9.023 11.07 29.297 1 89.44 279 GLU B O 1
ATOM 7369 N N . GLY B 1 280 ? -9.602 11.703 27.297 1 91.88 280 GLY B N 1
ATOM 7370 C CA . GLY B 1 280 ? -10.953 11.172 27.422 1 91.88 280 GLY B CA 1
ATOM 7371 C C . GLY B 1 280 ? -11.867 12.07 28.234 1 91.88 280 GLY B C 1
ATOM 7372 O O . GLY B 1 280 ? -13.016 11.711 28.5 1 91.88 280 GLY B O 1
ATOM 7373 N N . LYS B 1 281 ? -11.406 13.211 28.641 1 93.5 281 LYS B N 1
ATOM 7374 C CA . LYS B 1 281 ? -12.203 14.148 29.438 1 93.5 281 LYS B CA 1
ATOM 7375 C C . LYS B 1 281 ? -12.406 15.469 28.688 1 93.5 281 LYS B C 1
ATOM 7377 O O . LYS B 1 281 ? -11.562 15.867 27.891 1 93.5 281 LYS B O 1
ATOM 7382 N N . VAL B 1 282 ? -13.5 16.109 28.984 1 93.94 282 VAL B N 1
ATOM 7383 C CA . VAL B 1 282 ? -13.805 17.391 28.359 1 93.94 282 VAL B CA 1
ATOM 7384 C C . VAL B 1 282 ? -13.18 18.516 29.156 1 93.94 282 VAL B C 1
ATOM 7386 O O . VAL B 1 282 ? -13.32 18.578 30.391 1 93.94 282 VAL B O 1
ATOM 7389 N N . LEU B 1 283 ? -12.539 19.406 28.5 1 9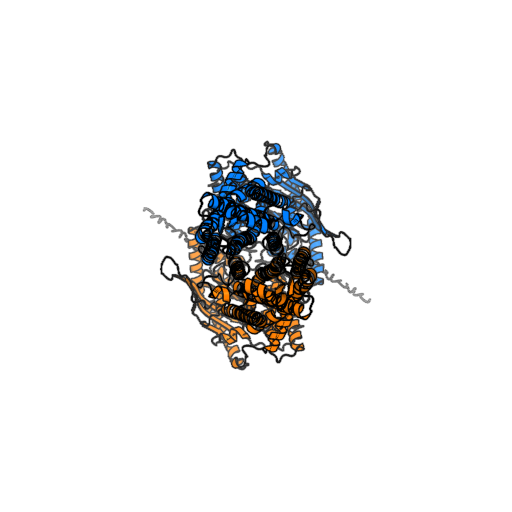3.56 283 LEU B N 1
ATOM 7390 C CA . LEU B 1 283 ? -11.883 20.516 29.156 1 93.56 283 LEU B CA 1
ATOM 7391 C C . LEU B 1 283 ? -12.609 21.828 28.859 1 93.56 283 LEU B C 1
ATOM 7393 O O . LEU B 1 283 ? -12.445 22.812 29.578 1 93.56 283 LEU B O 1
ATOM 7397 N N . TYR B 1 284 ? -13.273 21.828 27.781 1 92.62 284 TYR B N 1
ATOM 7398 C CA . TYR B 1 284 ? -14.039 23 27.375 1 92.62 284 TYR B CA 1
ATOM 7399 C C . TYR B 1 284 ? -15.133 22.625 26.391 1 92.62 284 TYR B C 1
ATOM 7401 O O . TYR B 1 284 ? -14.906 21.812 25.484 1 92.62 284 TYR B O 1
ATOM 7409 N N . PHE B 1 285 ? -16.297 23.094 26.578 1 92.5 285 PHE B N 1
ATOM 7410 C CA . PHE B 1 285 ? -17.391 23 25.625 1 92.5 285 PHE B CA 1
ATOM 7411 C C . PHE B 1 285 ? -18.188 24.312 25.578 1 92.5 285 PHE B C 1
ATOM 7413 O O . PHE B 1 285 ? -18.734 24.75 26.594 1 92.5 285 PHE B O 1
ATOM 7420 N N . GLY B 1 286 ? -18.172 24.938 24.422 1 90 286 GLY B N 1
ATOM 7421 C CA . GLY B 1 286 ? -18.844 26.203 24.25 1 90 286 GLY B CA 1
ATOM 7422 C C . GLY B 1 286 ? -18.531 26.875 22.922 1 90 286 GLY B C 1
ATOM 7423 O O . GLY B 1 286 ? -18.031 26.234 22 1 90 286 GLY B O 1
ATOM 7424 N N . PRO B 1 287 ? -18.875 28.125 22.797 1 90.56 287 PRO B N 1
ATOM 7425 C CA . PRO B 1 287 ? -18.547 28.844 21.562 1 90.56 287 PRO B CA 1
ATOM 7426 C C . PRO B 1 287 ? -17.047 28.969 21.344 1 90.56 287 PRO B C 1
ATOM 7428 O O . PRO B 1 287 ? -16.297 29.281 22.266 1 90.56 287 PRO B O 1
ATOM 7431 N N . ALA B 1 288 ? -16.641 28.734 20.156 1 92.19 288 ALA B N 1
ATOM 7432 C CA . ALA B 1 288 ? -15.219 28.75 19.828 1 92.19 288 ALA B CA 1
ATOM 7433 C C . ALA B 1 288 ? -14.617 30.141 20.047 1 92.19 288 ALA B C 1
ATOM 7435 O O . ALA B 1 288 ? -13.477 30.25 20.516 1 92.19 288 ALA B O 1
ATOM 7436 N N . LYS B 1 289 ? -15.328 31.172 19.781 1 87.31 289 LYS B N 1
ATOM 7437 C CA . LYS B 1 289 ? -14.844 32.531 19.891 1 87.31 289 LYS B CA 1
ATOM 7438 C C . LYS B 1 289 ? -14.539 32.906 21.328 1 87.31 289 LYS B C 1
ATOM 7440 O O . LYS B 1 289 ? -13.695 33.781 21.594 1 87.31 289 LYS B O 1
ATOM 7445 N N . GLU B 1 290 ? -15.219 32.25 22.219 1 89.56 290 GLU B N 1
ATOM 7446 C CA . GLU B 1 290 ? -15.078 32.562 23.641 1 89.56 290 GLU B CA 1
ATOM 7447 C C . GLU B 1 290 ? -14.008 31.703 24.297 1 89.56 290 GLU B C 1
ATOM 7449 O O . GLU B 1 290 ? -13.648 31.938 25.453 1 89.56 290 GLU B O 1
ATOM 7454 N N . ALA B 1 291 ? -13.531 30.812 23.609 1 91.06 291 ALA B N 1
ATOM 7455 C CA . ALA B 1 291 ? -12.578 29.875 24.188 1 91.06 291 ALA B CA 1
ATOM 7456 C C . ALA B 1 291 ? -11.305 30.594 24.625 1 91.06 291 ALA B C 1
ATOM 7458 O O . ALA B 1 291 ? -10.773 30.312 25.703 1 91.06 291 ALA B O 1
ATOM 7459 N N . VAL B 1 292 ? -10.828 31.531 23.812 1 89.44 292 VAL B N 1
ATOM 7460 C CA . VAL B 1 292 ? -9.586 32.219 24.109 1 89.44 292 VAL B CA 1
ATOM 7461 C C . VAL B 1 292 ? -9.758 33.062 25.391 1 89.44 292 VAL B C 1
ATOM 7463 O O . VAL B 1 292 ? -8.875 33.062 26.25 1 89.44 292 VAL B O 1
ATOM 7466 N N . ALA B 1 293 ? -10.875 33.719 25.453 1 87.94 293 ALA B N 1
ATOM 7467 C CA . ALA B 1 293 ? -11.164 34.531 26.641 1 87.94 293 ALA B CA 1
ATOM 7468 C C . ALA B 1 293 ? -11.32 33.656 27.875 1 87.94 293 ALA B C 1
ATOM 7470 O O . ALA B 1 293 ? -10.891 34.031 28.969 1 87.94 293 ALA B O 1
ATOM 7471 N N . TYR B 1 294 ? -11.953 32.531 27.75 1 90.19 294 TYR B N 1
ATOM 7472 C CA . TYR B 1 294 ? -12.156 31.594 28.859 1 90.19 294 TYR B CA 1
ATOM 7473 C C . TYR B 1 294 ? -10.82 31.141 29.438 1 90.19 294 TYR B C 1
ATOM 7475 O O . TYR B 1 294 ? -10.633 31.188 30.656 1 90.19 294 TYR B O 1
ATOM 7483 N N . PHE B 1 295 ? -9.914 30.75 28.672 1 91.31 295 PHE B N 1
ATOM 7484 C CA . PHE B 1 295 ? -8.625 30.266 29.156 1 91.31 295 PHE B CA 1
ATOM 7485 C C . PHE B 1 295 ? -7.777 31.422 29.672 1 91.31 295 PHE B C 1
ATOM 7487 O O . PHE B 1 295 ? -6.957 31.234 30.578 1 91.31 295 PHE B O 1
ATOM 7494 N N . SER B 1 296 ? -7.965 32.562 29.062 1 89.06 296 SER B N 1
ATOM 7495 C CA . SER B 1 296 ? -7.281 33.75 29.594 1 89.06 296 SER B CA 1
ATOM 7496 C C . SER B 1 296 ? -7.711 34.031 31.031 1 89.06 296 SER B C 1
ATOM 7498 O O . SER B 1 296 ? -6.891 34.438 31.859 1 89.06 296 SER B O 1
ATOM 7500 N N . GLN B 1 297 ? -8.953 33.844 31.344 1 88.31 297 GLN B N 1
ATOM 7501 C CA . GLN B 1 297 ? -9.492 34.031 32.688 1 88.31 297 GLN B CA 1
ATOM 7502 C C . GLN B 1 297 ? -8.922 33 33.656 1 88.31 297 GLN B C 1
ATOM 7504 O O . GLN B 1 297 ? -8.836 33.25 34.844 1 88.31 297 GLN B O 1
ATOM 7509 N N . LEU B 1 298 ? -8.562 31.891 33.156 1 88.94 298 LEU B N 1
ATOM 7510 C CA . LEU B 1 298 ? -7.984 30.828 34 1 88.94 298 LEU B CA 1
ATOM 7511 C C . LEU B 1 298 ? -6.484 31.047 34.156 1 88.94 298 LEU B C 1
ATOM 7513 O O . LEU B 1 298 ? -5.82 30.25 34.844 1 88.94 298 LEU B O 1
ATOM 7517 N N . GLY B 1 299 ? -5.914 32.031 33.469 1 87.19 299 GLY B N 1
ATOM 7518 C CA . GLY B 1 299 ? -4.508 32.344 33.656 1 87.19 299 GLY B CA 1
ATOM 7519 C C . GLY B 1 299 ? -3.654 31.969 32.438 1 87.19 299 GLY B C 1
ATOM 7520 O O . GLY B 1 299 ? -2.432 32.125 32.469 1 87.19 299 GLY B O 1
ATOM 7521 N N . TYR B 1 300 ? -4.316 31.516 31.5 1 89.31 300 TYR B N 1
ATOM 7522 C CA . TYR B 1 300 ? -3.584 31.109 30.297 1 89.31 300 TYR B CA 1
ATOM 7523 C C . TYR B 1 300 ? -3.865 32.062 29.141 1 89.31 300 TYR B C 1
ATOM 7525 O O . TYR B 1 300 ? -4.828 31.875 28.391 1 89.31 300 TYR B O 1
ATOM 7533 N N . GLU B 1 301 ? -2.938 33 28.891 1 86.31 301 GLU B N 1
ATOM 7534 C CA . GLU B 1 301 ? -3.141 34.031 27.875 1 86.31 301 GLU B CA 1
ATOM 7535 C C . GLU B 1 301 ? -2.432 33.656 26.578 1 86.31 301 GLU B C 1
ATOM 7537 O O . GLU B 1 301 ? -1.229 33.375 26.578 1 86.31 301 GLU B O 1
ATOM 7542 N N . CYS B 1 302 ? -3.205 33.625 25.578 1 83.81 302 CYS B N 1
ATOM 7543 C CA . CYS B 1 302 ? -2.656 33.344 24.25 1 83.81 302 CYS B CA 1
ATOM 7544 C C . CYS B 1 302 ? -1.771 34.5 23.781 1 83.81 302 CYS B C 1
ATOM 7546 O O . CYS B 1 302 ? -2.188 35.656 23.797 1 83.81 302 CYS B O 1
ATOM 7548 N N . PRO B 1 303 ? -0.599 34.219 23.344 1 78.94 303 PRO B N 1
ATOM 7549 C CA . PRO B 1 303 ? 0.29 35.281 22.844 1 78.94 303 PRO B CA 1
ATOM 7550 C C . PRO B 1 303 ? -0.228 35.938 21.578 1 78.94 303 PRO B C 1
ATOM 7552 O O . PRO B 1 303 ? -1.073 35.375 20.875 1 78.94 303 PRO B O 1
ATOM 7555 N N . LEU B 1 304 ? 0.306 37.125 21.281 1 74.5 304 LEU B N 1
ATOM 7556 C CA . LEU B 1 304 ? -0.086 37.844 20.062 1 74.5 304 LEU B CA 1
ATOM 7557 C C . LEU B 1 304 ? 0.452 37.156 18.828 1 74.5 304 LEU B C 1
ATOM 7559 O O . LEU B 1 304 ? 1.577 36.625 18.828 1 74.5 304 LEU B O 1
ATOM 7563 N N . HIS B 1 305 ? -0.335 37.156 17.734 1 75.56 305 HIS B N 1
ATOM 7564 C CA . HIS B 1 305 ? 0.049 36.562 16.453 1 75.56 305 HIS B CA 1
ATOM 7565 C C . HIS B 1 305 ? 0.271 35.062 16.578 1 75.56 305 HIS B C 1
ATOM 7567 O O . HIS B 1 305 ? 1.275 34.531 16.094 1 75.56 305 HIS B O 1
ATOM 7573 N N . PHE B 1 306 ? -0.485 34.562 17.469 1 80.19 306 PHE B N 1
ATOM 7574 C CA . PHE B 1 306 ? -0.471 33.125 17.656 1 80.19 306 PHE B CA 1
ATOM 7575 C C . PHE B 1 306 ? -1.831 32.531 17.328 1 80.19 306 PHE B C 1
ATOM 7577 O O . PHE B 1 306 ? -2.869 33.094 17.656 1 80.19 306 PHE B O 1
ATOM 7584 N N . ASN B 1 307 ? -1.782 31.469 16.625 1 82.94 307 ASN B N 1
ATOM 7585 C CA . ASN B 1 307 ? -3.021 30.75 16.359 1 82.94 307 ASN B CA 1
ATOM 7586 C C . ASN B 1 307 ? -3.662 30.219 17.625 1 82.94 307 ASN B C 1
ATOM 7588 O O . ASN B 1 307 ? -3.059 29.422 18.344 1 82.94 307 ASN B O 1
ATOM 7592 N N . PRO B 1 308 ? -4.805 30.734 17.953 1 85.5 308 PRO B N 1
ATOM 7593 C CA . PRO B 1 308 ? -5.469 30.281 19.188 1 85.5 308 PRO B CA 1
ATOM 7594 C C . PRO B 1 308 ? -5.625 28.766 19.266 1 85.5 308 PRO B C 1
ATOM 7596 O O . PRO B 1 308 ? -5.516 28.188 20.344 1 85.5 308 PRO B O 1
ATOM 7599 N N . ALA B 1 309 ? -5.883 28.156 18.172 1 87.38 309 ALA B N 1
ATOM 7600 C CA . ALA B 1 309 ? -6.043 26.703 18.156 1 87.38 309 ALA B CA 1
ATOM 7601 C C . ALA B 1 309 ? -4.754 26 18.578 1 87.38 309 ALA B C 1
ATOM 7603 O O . ALA B 1 309 ? -4.785 25.031 19.328 1 87.38 309 ALA B O 1
ATOM 7604 N N . ASP B 1 310 ? -3.693 26.531 18.094 1 83 310 ASP B N 1
ATOM 7605 C CA . ASP B 1 310 ? -2.398 25.969 18.453 1 83 310 ASP B CA 1
ATOM 7606 C C . ASP B 1 310 ? -2.131 26.109 19.953 1 83 310 ASP B C 1
ATOM 7608 O O . ASP B 1 310 ? -1.627 25.188 20.594 1 83 310 ASP B O 1
ATOM 7612 N N . TYR B 1 311 ? -2.434 27.25 20.359 1 83.56 311 TYR B N 1
ATOM 7613 C CA . TYR B 1 311 ? -2.205 27.547 21.766 1 83.56 311 TYR B CA 1
ATOM 7614 C C . TYR B 1 311 ? -3.041 26.625 22.656 1 83.56 311 TYR B C 1
ATOM 7616 O O . TYR B 1 311 ? -2.539 26.078 23.641 1 83.56 311 TYR B O 1
ATOM 7624 N N . ILE B 1 312 ? -4.262 26.469 22.328 1 88.69 312 ILE B N 1
ATOM 7625 C CA . ILE B 1 312 ? -5.188 25.641 23.094 1 88.69 312 ILE B CA 1
ATOM 7626 C C . ILE B 1 312 ? -4.73 24.188 23.062 1 88.69 312 ILE B C 1
ATOM 7628 O O . ILE B 1 312 ? -4.758 23.484 24.078 1 88.69 312 ILE B O 1
ATOM 7632 N N . LEU B 1 313 ? -4.344 23.734 21.984 1 85.62 313 LEU B N 1
ATOM 7633 C CA . LEU B 1 313 ? -3.902 22.359 21.844 1 85.62 313 LEU B CA 1
ATOM 7634 C C . LEU B 1 313 ? -2.656 22.094 22.688 1 85.62 313 LEU B C 1
ATOM 7636 O O . LEU B 1 313 ? -2.484 21 23.219 1 85.62 313 LEU B O 1
ATOM 7640 N N . ASP B 1 314 ? -1.809 23.062 22.719 1 81.06 314 ASP B N 1
ATOM 7641 C CA . ASP B 1 314 ? -0.617 22.922 23.547 1 81.06 314 ASP B CA 1
ATOM 7642 C C . ASP B 1 314 ? -0.984 22.875 25.031 1 81.06 314 ASP B C 1
ATOM 7644 O O . ASP B 1 314 ? -0.335 22.172 25.812 1 81.06 314 ASP B O 1
ATOM 7648 N N . LEU B 1 315 ? -1.937 23.641 25.281 1 85 315 LEU B N 1
ATOM 7649 C CA . LEU B 1 315 ? -2.391 23.719 26.656 1 85 315 LEU B CA 1
ATOM 7650 C C . LEU B 1 315 ? -2.963 22.375 27.109 1 85 315 LEU B C 1
ATOM 7652 O O . LEU B 1 315 ? -2.816 22 28.281 1 85 315 LEU B O 1
ATOM 7656 N N . ILE B 1 316 ? -3.578 21.641 26.219 1 88.06 316 ILE B N 1
ATOM 7657 C CA . ILE B 1 316 ? -4.301 20.438 26.641 1 88.06 316 ILE B CA 1
ATOM 7658 C C . ILE B 1 316 ? -3.49 19.203 26.266 1 88.06 316 ILE B C 1
ATOM 7660 O O . ILE B 1 316 ? -3.98 18.078 26.391 1 88.06 316 ILE B O 1
ATOM 7664 N N . ALA B 1 317 ? -2.334 19.375 25.766 1 81.5 317 ALA B N 1
ATOM 7665 C CA . ALA B 1 317 ? -1.487 18.25 25.391 1 81.5 317 ALA B CA 1
ATOM 7666 C C . ALA B 1 317 ? -0.639 17.781 26.578 1 81.5 317 ALA B C 1
ATOM 7668 O O . ALA B 1 317 ? -0.272 18.578 27.438 1 81.5 317 ALA B O 1
ATOM 7669 N N . VAL B 1 318 ? -0.355 16.453 26.609 1 77.75 318 VAL B N 1
ATOM 7670 C CA . VAL B 1 318 ? 0.522 15.891 27.625 1 77.75 318 VAL B CA 1
ATOM 7671 C C . VAL B 1 318 ? 1.961 15.859 27.109 1 77.75 318 VAL B C 1
ATOM 7673 O O . VAL B 1 318 ? 2.225 15.391 26 1 77.75 318 VAL B O 1
ATOM 7676 N N . ASP B 1 319 ? 2.797 16.453 27.828 1 69.75 319 ASP B N 1
ATOM 7677 C CA . ASP B 1 319 ? 4.215 16.453 27.469 1 69.75 319 ASP B CA 1
ATOM 7678 C C . ASP B 1 319 ? 4.926 15.219 28 1 69.75 319 ASP B C 1
ATOM 7680 O O . ASP B 1 319 ? 5.18 15.109 29.203 1 69.75 319 ASP B O 1
ATOM 7684 N N . THR B 1 320 ? 5.203 14.305 27.156 1 62.31 320 THR B N 1
ATOM 7685 C CA . THR B 1 320 ? 5.789 13.047 27.594 1 62.31 320 THR B CA 1
ATOM 7686 C C . THR B 1 320 ? 7.309 13.086 27.484 1 62.31 320 THR B C 1
ATOM 7688 O O . THR B 1 320 ? 7.969 12.047 27.516 1 62.31 320 THR B O 1
ATOM 7691 N N . ARG B 1 321 ? 8 14.203 27.234 1 58.16 321 ARG B N 1
ATOM 7692 C CA . ARG B 1 321 ? 9.438 14.32 27.016 1 58.16 321 ARG B CA 1
ATOM 7693 C C . ARG B 1 321 ? 10.219 13.977 28.281 1 58.16 321 ARG B C 1
ATOM 7695 O O . ARG B 1 321 ? 11.281 13.359 28.203 1 58.16 321 ARG B O 1
ATOM 7702 N N . SER B 1 322 ? 9.648 14.445 29.516 1 60.19 322 SER B N 1
ATOM 7703 C CA . SER B 1 322 ? 10.234 14.164 30.828 1 60.19 322 SER B CA 1
ATOM 7704 C C . SER B 1 322 ? 9.156 13.773 31.828 1 60.19 322 SER B C 1
ATOM 7706 O O . SER B 1 322 ? 7.98 14.086 31.656 1 60.19 322 SER B O 1
ATOM 7708 N N . SER B 1 323 ? 9.555 13 32.75 1 70.75 323 SER B N 1
ATOM 7709 C CA . SER B 1 323 ? 8.609 12.586 33.781 1 70.75 323 SER B CA 1
ATOM 7710 C C . SER B 1 323 ? 8.039 13.789 34.531 1 70.75 323 SER B C 1
ATOM 7712 O O . SER B 1 323 ? 6.863 13.805 34.875 1 70.75 323 SER B O 1
ATOM 7714 N N . LYS B 1 324 ? 8.961 14.727 34.719 1 73.5 324 LYS B N 1
ATOM 7715 C CA . LYS B 1 324 ? 8.5 15.93 35.406 1 73.5 324 LYS B CA 1
ATOM 7716 C C . LYS B 1 324 ? 7.508 16.703 34.562 1 73.5 324 LYS B C 1
ATOM 7718 O O . LYS B 1 324 ? 6.488 17.188 35.062 1 73.5 324 LYS B O 1
ATOM 7723 N N . ALA B 1 325 ? 7.758 16.812 33.281 1 72.25 325 ALA B N 1
ATOM 7724 C CA . ALA B 1 325 ? 6.867 17.516 32.375 1 72.25 325 ALA B CA 1
ATOM 7725 C C . ALA B 1 325 ? 5.535 16.797 32.219 1 72.25 325 ALA B C 1
ATOM 7727 O O . ALA B 1 325 ? 4.484 17.438 32.094 1 72.25 325 ALA B O 1
ATOM 7728 N N . GLU B 1 326 ? 5.637 15.539 32.375 1 80.5 326 GLU B N 1
ATOM 7729 C CA . GLU B 1 326 ? 4.418 14.75 32.281 1 80.5 326 GLU B CA 1
ATOM 7730 C C . GLU B 1 326 ? 3.523 14.961 33.5 1 80.5 326 GLU B C 1
ATOM 7732 O O . GLU B 1 326 ? 2.305 15.094 33.344 1 80.5 326 GLU B O 1
ATOM 7737 N N . GLN B 1 327 ? 4.164 15 34.656 1 83.56 327 GLN B N 1
ATOM 7738 C CA . GLN B 1 327 ? 3.393 15.195 35.875 1 83.56 327 GLN B CA 1
ATOM 7739 C C . GLN B 1 327 ? 2.775 16.594 35.906 1 83.56 327 GLN B C 1
ATOM 7741 O O . GLN B 1 327 ? 1.617 16.75 36.281 1 83.56 327 GLN B O 1
ATOM 7746 N N . THR B 1 328 ? 3.541 17.531 35.438 1 83.44 328 THR B N 1
ATOM 7747 C CA . THR B 1 328 ? 3.041 18.906 35.438 1 83.44 328 THR B CA 1
ATOM 7748 C C . THR B 1 328 ? 1.894 19.047 34.438 1 83.44 328 THR B C 1
ATOM 7750 O O . THR B 1 328 ? 0.926 19.766 34.688 1 83.44 328 THR B O 1
ATOM 7753 N N . SER B 1 329 ? 2.023 18.438 33.344 1 85.25 329 SER B N 1
ATOM 7754 C CA . SER B 1 329 ? 0.976 18.531 32.312 1 85.25 329 SER B CA 1
ATOM 7755 C C . SER B 1 329 ? -0.296 17.828 32.781 1 85.25 329 SER B C 1
ATOM 7757 O O . SER B 1 329 ? -1.404 18.281 32.5 1 85.25 329 SER B O 1
ATOM 7759 N N . HIS B 1 330 ? -0.137 16.781 33.531 1 88.38 330 HIS B N 1
ATOM 7760 C CA . HIS B 1 330 ? -1.312 16.094 34.062 1 88.38 330 HIS B CA 1
ATOM 7761 C C . HIS B 1 330 ? -2.018 16.938 35.125 1 88.38 330 HIS B C 1
ATOM 7763 O O . HIS B 1 330 ? -3.248 16.938 35.188 1 88.38 330 HIS B O 1
ATOM 7769 N N . ALA B 1 331 ? -1.226 17.531 35.875 1 89.56 331 ALA B N 1
ATOM 7770 C CA . ALA B 1 331 ? -1.802 18.406 36.906 1 89.56 331 ALA B CA 1
ATOM 7771 C C . ALA B 1 331 ? -2.561 19.562 36.25 1 89.56 331 ALA B C 1
ATOM 7773 O O . ALA B 1 331 ? -3.621 19.969 36.75 1 89.56 331 ALA B O 1
ATOM 7774 N N . ARG B 1 332 ? -2.006 20.094 35.188 1 90.19 332 ARG B N 1
ATOM 7775 C CA . ARG B 1 332 ? -2.672 21.156 34.469 1 90.19 332 ARG B CA 1
ATOM 7776 C C . ARG B 1 332 ? -3.994 20.672 33.875 1 90.19 332 ARG B C 1
ATOM 7778 O O . ARG B 1 332 ? -5.008 21.375 33.938 1 90.19 332 ARG B O 1
ATOM 7785 N N . LEU B 1 333 ? -4.023 19.547 33.375 1 91 333 LEU B N 1
ATOM 7786 C CA . LEU B 1 333 ? -5.23 18.984 32.75 1 91 333 LEU B CA 1
ATOM 7787 C C . LEU B 1 333 ? -6.309 18.75 33.812 1 91 333 LEU B C 1
ATOM 7789 O O . LEU B 1 333 ? -7.492 18.984 33.562 1 91 333 LEU B O 1
ATOM 7793 N N . LYS B 1 334 ? -5.863 18.25 34.938 1 91.25 334 LYS B N 1
ATOM 7794 C CA . LYS B 1 334 ? -6.809 18.047 36.031 1 91.25 334 LYS B CA 1
ATOM 7795 C C . LYS B 1 334 ? -7.41 19.375 36.469 1 91.25 334 LYS B C 1
ATOM 7797 O O . LYS B 1 334 ? -8.609 19.453 36.75 1 91.25 334 LYS B O 1
ATOM 7802 N N . PHE B 1 335 ? -6.582 20.344 36.531 1 91.12 335 PHE B N 1
ATOM 7803 C CA . PHE B 1 335 ? -7.047 21.672 36.906 1 91.12 335 PHE B CA 1
ATOM 7804 C C . PHE B 1 335 ? -8.047 22.203 35.875 1 91.12 335 PHE B C 1
ATOM 7806 O O . PHE B 1 335 ? -9.094 22.734 36.25 1 91.12 335 PHE B O 1
ATOM 7813 N N . LEU B 1 336 ? -7.715 22.078 34.656 1 92.19 336 LEU B N 1
ATOM 7814 C CA . LEU B 1 336 ? -8.578 22.594 33.625 1 92.19 336 LEU B CA 1
ATOM 7815 C C . LEU B 1 336 ? -9.906 21.844 33.594 1 92.19 336 LEU B C 1
ATOM 7817 O O . LEU B 1 336 ? -10.953 22.438 33.312 1 92.19 336 LEU B O 1
ATOM 7821 N N . HIS B 1 337 ? -9.875 20.609 33.812 1 92.12 337 HIS B N 1
ATOM 7822 C CA . HIS B 1 337 ? -11.094 19.797 33.875 1 92.12 337 HIS B CA 1
ATOM 7823 C C . HIS B 1 337 ? -11.984 20.203 35.031 1 92.12 337 HIS B C 1
ATOM 7825 O O . HIS B 1 337 ? -13.211 20.297 34.875 1 92.12 337 HIS B O 1
ATOM 7831 N N . GLU B 1 338 ? -11.383 20.391 36.188 1 90.94 338 GLU B N 1
ATOM 7832 C CA . GLU B 1 338 ? -12.133 20.797 37.375 1 90.94 338 GLU B CA 1
ATOM 7833 C C . GLU B 1 338 ? -12.703 22.203 37.219 1 90.94 338 GLU B C 1
ATOM 7835 O O . GLU B 1 338 ? -13.82 22.484 37.656 1 90.94 338 GLU B O 1
ATOM 7840 N N . ALA B 1 339 ? -11.883 23 36.562 1 89.69 339 ALA B N 1
ATOM 7841 C CA . ALA B 1 339 ? -12.367 24.344 36.281 1 89.69 339 ALA B CA 1
ATOM 7842 C C . ALA B 1 339 ? -13.578 24.328 35.375 1 89.69 339 ALA B C 1
ATOM 7844 O O . ALA B 1 339 ? -14.492 25.141 35.531 1 89.69 339 ALA B O 1
ATOM 7845 N N . TYR B 1 340 ? -13.594 23.5 34.469 1 89.25 340 TYR B N 1
ATOM 7846 C CA . TYR B 1 340 ? -14.703 23.359 33.531 1 89.25 340 TYR B CA 1
ATOM 7847 C C . TYR B 1 340 ? -15.953 22.828 34.25 1 89.25 340 TYR B C 1
ATOM 7849 O O . TYR B 1 340 ? -17.062 23.312 34 1 89.25 340 TYR B O 1
ATOM 7857 N N . LYS B 1 341 ? -15.797 21.938 35.062 1 86.06 341 LYS B N 1
ATOM 7858 C CA . LYS B 1 341 ? -16.922 21.344 35.812 1 86.06 341 LYS B CA 1
ATOM 7859 C C . LYS B 1 341 ? -17.562 22.375 36.719 1 86.06 341 LYS B C 1
ATOM 7861 O O . LYS B 1 341 ? -18.781 22.375 36.906 1 86.06 341 LYS B O 1
ATOM 7866 N N . GLU B 1 342 ? -16.75 23.188 37.188 1 82.56 342 GLU B N 1
ATOM 7867 C CA . GLU B 1 342 ? -17.219 24.156 38.156 1 82.56 342 GLU B CA 1
ATOM 7868 C C . GLU B 1 342 ? -17.766 25.406 37.5 1 82.56 342 GLU B C 1
ATOM 7870 O O . GLU B 1 342 ? -18.5 26.188 38.094 1 82.56 342 GLU B O 1
ATOM 7875 N N . ASN B 1 343 ? -17.359 25.578 36.25 1 78.81 343 ASN B N 1
ATOM 7876 C CA . ASN B 1 343 ? -17.781 26.812 35.594 1 78.81 343 ASN B CA 1
ATOM 7877 C C . ASN B 1 343 ? -19.281 26.812 35.312 1 78.81 343 ASN B C 1
ATOM 7879 O O . ASN B 1 343 ? -19.766 26.031 34.5 1 78.81 343 ASN B O 1
ATOM 7883 N N . SER B 1 344 ? -20.078 27.547 36.031 1 62.22 344 SER B N 1
ATOM 7884 C CA . SER B 1 344 ? -21.531 27.672 35.969 1 62.22 344 SER B CA 1
ATOM 7885 C C . SER B 1 344 ? -21.969 28.391 34.719 1 62.22 344 SER B C 1
ATOM 7887 O O . SER B 1 344 ? -23.047 28.125 34.188 1 62.22 344 SER B O 1
ATOM 7889 N N . CYS B 1 345 ? -21.156 29.266 34.156 1 57.84 345 CYS B N 1
ATOM 7890 C CA . CYS B 1 345 ? -21.562 30.047 33 1 57.84 345 CYS B CA 1
ATOM 7891 C C . CYS B 1 345 ? -21.719 29.172 31.766 1 57.84 345 CYS B C 1
ATOM 7893 O O . CYS B 1 345 ? -22.656 29.328 30.984 1 57.84 345 CYS B O 1
ATOM 7895 N N . LEU B 1 346 ? -20.812 28.297 31.625 1 66.5 346 LEU B N 1
ATOM 7896 C CA . LEU B 1 346 ? -20.891 27.406 30.469 1 66.5 346 LEU B CA 1
ATOM 7897 C C . LEU B 1 346 ? -22.062 26.438 30.625 1 66.5 346 LEU B C 1
ATOM 7899 O O . LEU B 1 346 ? -22.734 26.109 29.641 1 66.5 346 LEU B O 1
ATOM 7903 N N . GLN B 1 347 ? -22.359 26.141 31.859 1 66.19 347 GLN B N 1
ATOM 7904 C CA . GLN B 1 347 ? -23.5 25.281 32.125 1 66.19 347 GLN B CA 1
ATOM 7905 C C . GLN B 1 347 ? -24.812 26.016 31.844 1 66.19 347 GLN B C 1
ATOM 7907 O O . GLN B 1 347 ? -25.766 25.422 31.312 1 66.19 347 GLN B O 1
ATOM 7912 N N . GLU B 1 348 ? -24.734 27.25 32.156 1 62.25 348 GLU B N 1
ATOM 7913 C CA . GLU B 1 348 ? -25.922 28.062 31.922 1 62.25 348 GLU B CA 1
ATOM 7914 C C . GLU B 1 348 ? -26.141 28.281 30.422 1 62.25 348 GLU B C 1
ATOM 7916 O O . GLU B 1 348 ? -27.281 28.266 29.953 1 62.25 348 GLU B O 1
ATOM 7921 N N . TYR B 1 349 ? -25.031 28.484 29.75 1 62.22 349 TYR B N 1
ATOM 7922 C CA . TYR B 1 349 ? -25.125 28.609 28.297 1 62.22 349 TYR B CA 1
ATOM 7923 C C . TYR B 1 349 ? -25.75 27.375 27.672 1 62.22 349 TYR B C 1
ATOM 7925 O O . TYR B 1 349 ? -26.625 27.469 26.797 1 62.22 349 TYR B O 1
ATOM 7933 N N . PHE B 1 350 ? -25.453 26.281 28.219 1 65.69 350 PHE B N 1
ATOM 7934 C CA . PHE B 1 350 ? -25.984 25.016 27.719 1 65.69 350 PHE B CA 1
ATOM 7935 C C . PHE B 1 350 ? -27.469 24.906 28.031 1 65.69 350 PHE B C 1
ATOM 7937 O O . PHE B 1 350 ? -28.25 24.453 27.203 1 65.69 350 PHE B O 1
ATOM 7944 N N . LYS B 1 351 ? -27.781 25.344 29.188 1 64.62 351 LYS B N 1
ATOM 7945 C CA . LYS B 1 351 ? -29.172 25.25 29.594 1 64.62 351 LYS B CA 1
ATOM 7946 C C . LYS B 1 351 ? -30.047 26.203 28.781 1 64.62 351 LYS B C 1
ATOM 7948 O O . LYS B 1 351 ? -31.156 25.859 28.406 1 64.62 351 LYS B O 1
ATOM 7953 N N . GLU B 1 352 ? -29.453 27.312 28.531 1 62.75 352 GLU B N 1
ATOM 7954 C CA . GLU B 1 352 ? -30.203 28.281 27.75 1 62.75 352 GLU B CA 1
ATOM 7955 C C . GLU B 1 352 ? -30.375 27.828 26.297 1 62.75 352 GLU B C 1
ATOM 7957 O O . GLU B 1 352 ? -31.438 27.984 25.719 1 62.75 352 GLU B O 1
ATOM 7962 N N . GLU B 1 353 ? -29.281 27.359 25.766 1 65.62 353 GLU B N 1
ATOM 7963 C CA . GLU B 1 353 ? -29.359 26.875 24.391 1 65.62 353 GLU B CA 1
ATOM 7964 C C . GLU B 1 353 ? -30.312 25.688 24.281 1 65.62 353 GLU B C 1
ATOM 7966 O O . GLU B 1 353 ? -31.047 25.578 23.297 1 65.62 353 GLU B O 1
ATOM 7971 N N . GLU B 1 354 ? -30.234 24.906 25.328 1 65.06 354 GLU B N 1
ATOM 7972 C CA . GLU B 1 354 ? -31.156 23.781 25.359 1 65.06 354 GLU B CA 1
ATOM 7973 C C . GLU B 1 354 ? -32.594 24.25 25.453 1 65.06 354 GLU B C 1
ATOM 7975 O O . GLU B 1 354 ? -33.5 23.672 24.828 1 65.06 354 GLU B O 1
ATOM 7980 N N . ALA B 1 355 ? -32.812 25.266 26.25 1 60.78 355 ALA B N 1
ATOM 7981 C CA . ALA B 1 355 ? -34.156 25.781 26.438 1 60.78 355 ALA B CA 1
ATOM 7982 C C . ALA B 1 355 ? -34.688 26.391 25.156 1 60.78 355 ALA B C 1
ATOM 7984 O O . ALA B 1 355 ? -35.875 26.203 24.812 1 60.78 355 ALA B O 1
ATOM 7985 N N . VAL B 1 356 ? -33.906 27.109 24.484 1 60.53 356 VAL B N 1
ATOM 7986 C CA . VAL B 1 356 ? -34.312 27.75 23.25 1 60.53 356 VAL B CA 1
ATOM 7987 C C . VAL B 1 356 ? -34.688 26.672 22.219 1 60.53 356 VAL B C 1
ATOM 7989 O O . VAL B 1 356 ? -35.688 26.797 21.516 1 60.53 356 VAL B O 1
ATOM 7992 N N . TRP B 1 357 ? -33.875 25.75 22.219 1 61.25 357 TRP B N 1
ATOM 7993 C CA . TRP B 1 357 ? -34.094 24.75 21.188 1 61.25 357 TRP B CA 1
ATOM 7994 C C . TRP B 1 357 ? -35.219 23.797 21.578 1 61.25 357 TRP B C 1
ATOM 7996 O O . TRP B 1 357 ? -35.938 23.297 20.734 1 61.25 357 TRP B O 1
ATOM 8006 N N . LYS B 1 358 ? -35.344 23.516 22.891 1 59.78 358 LYS B N 1
ATOM 8007 C CA . LYS B 1 358 ? -36.5 22.734 23.312 1 59.78 358 LYS B CA 1
ATOM 8008 C C . LYS B 1 358 ? -37.812 23.406 22.875 1 59.78 358 LYS B C 1
ATOM 8010 O O . LYS B 1 358 ? -38.781 22.719 22.516 1 59.78 358 LYS B O 1
ATOM 8015 N N . SER B 1 359 ? -37.812 24.672 22.891 1 54.62 359 SER B N 1
ATOM 8016 C CA . SER B 1 359 ? -39 25.391 22.469 1 54.62 359 SER B CA 1
ATOM 8017 C C . SER B 1 359 ? -39.281 25.203 20.984 1 54.62 359 SER B C 1
ATOM 8019 O O . SER B 1 359 ? -40.438 25.141 20.562 1 54.62 359 SER B O 1
ATOM 8021 N N . TYR B 1 360 ? -38.219 25.094 20.203 1 53.28 360 TYR B N 1
ATOM 8022 C CA . TYR B 1 360 ? -38.406 24.891 18.766 1 53.28 360 TYR B CA 1
ATOM 8023 C C . TYR B 1 360 ? -38.844 23.453 18.469 1 53.28 360 TYR B C 1
ATOM 8025 O O . TYR B 1 360 ? -39.562 23.203 17.516 1 53.28 360 TYR B O 1
ATOM 8033 N N . GLU B 1 361 ? -38.281 22.5 19.25 1 55.44 361 GLU B N 1
ATOM 8034 C CA . GLU B 1 361 ? -38.625 21.094 19.094 1 55.44 361 GLU B CA 1
ATOM 8035 C C . GLU B 1 361 ? -40.125 20.859 19.25 1 55.44 361 GLU B C 1
ATOM 8037 O O . GLU B 1 361 ? -40.688 20.031 18.547 1 55.44 361 GLU B O 1
ATOM 8042 N N . THR B 1 362 ? -40.75 21.469 20.359 1 49.28 362 THR B N 1
ATOM 8043 C CA . THR B 1 362 ? -42.156 21.266 20.578 1 49.28 362 THR B CA 1
ATOM 8044 C C . THR B 1 362 ? -42.969 21.719 19.375 1 49.28 362 THR B C 1
ATOM 8046 O O . THR B 1 362 ? -44.031 21.172 19.094 1 49.28 362 THR B O 1
ATOM 8049 N N . MET B 1 363 ? -42.594 22.688 18.75 1 42.28 363 MET B N 1
ATOM 8050 C CA . MET B 1 363 ? -43.375 23.172 17.609 1 42.28 363 MET B CA 1
ATOM 8051 C C . MET B 1 363 ? -43.25 22.234 16.422 1 42.28 363 MET B C 1
ATOM 8053 O O . MET B 1 363 ? -44.188 22.094 15.633 1 42.28 363 MET B O 1
ATOM 8057 N N . ASN B 1 364 ? -42.094 21.797 16.109 1 46.59 364 ASN B N 1
ATOM 8058 C CA . ASN B 1 364 ? -41.875 21 14.914 1 46.59 364 ASN B CA 1
ATOM 8059 C C . ASN B 1 364 ? -42.094 19.516 15.172 1 46.59 364 ASN B C 1
ATOM 8061 O O . ASN B 1 364 ? -41.469 18.672 14.523 1 46.59 364 ASN B O 1
ATOM 8065 N N . ALA B 1 365 ? -42.719 19.141 16.203 1 41.09 365 ALA B N 1
ATOM 8066 C CA . ALA B 1 365 ? -43.125 17.766 16.5 1 41.09 365 ALA B CA 1
ATOM 8067 C C . ALA B 1 365 ? -43.781 17.125 15.273 1 41.09 365 ALA B C 1
ATOM 8069 O O . ALA B 1 365 ? -44.281 16 15.352 1 41.09 365 ALA B O 1
ATOM 8070 N N . PHE B 1 366 ? -44.469 17.797 14.367 1 35.81 366 PHE B N 1
ATOM 8071 C CA . PHE B 1 366 ? -45.312 17.156 13.367 1 35.81 366 PHE B CA 1
ATOM 8072 C C . PHE B 1 366 ? -44.531 16.141 12.562 1 35.81 366 PHE B C 1
ATOM 8074 O O . PHE B 1 366 ? -45.062 15.547 11.609 1 35.81 366 PHE B O 1
ATOM 8081 N N . GLY B 1 367 ? -43.375 16.406 12.094 1 41.31 367 GLY B N 1
ATOM 8082 C CA . GLY B 1 367 ? -43.094 15.852 10.773 1 41.31 367 GLY B CA 1
ATOM 8083 C C . GLY B 1 367 ? -43.281 14.344 10.719 1 41.31 367 GLY B C 1
ATOM 8084 O O . GLY B 1 367 ? -43.469 13.695 11.75 1 41.31 367 GLY B O 1
ATOM 8085 N N . LYS B 1 368 ? -42.781 13.609 9.422 1 40.28 368 LYS B N 1
ATOM 8086 C CA . LYS B 1 368 ? -42.969 12.281 8.852 1 40.28 368 LYS B CA 1
ATOM 8087 C C . LYS B 1 368 ? -42.469 11.195 9.805 1 40.28 368 LYS B C 1
ATOM 8089 O O . LYS B 1 368 ? -41.344 11.273 10.305 1 40.28 368 LYS B O 1
ATOM 8094 N N . SER B 1 369 ? -43.312 10.5 10.484 1 39.88 369 SER B N 1
ATOM 8095 C CA . SER B 1 369 ? -43.062 9.273 11.242 1 39.88 369 SER B CA 1
ATOM 8096 C C . SER B 1 369 ? -41.938 8.453 10.641 1 39.88 369 SER B C 1
ATOM 8098 O O . SER B 1 369 ? -41.844 8.312 9.422 1 39.88 369 SER B O 1
ATOM 8100 N N . VAL B 1 370 ? -40.812 8.367 11.312 1 43.41 370 VAL B N 1
ATOM 8101 C CA . VAL B 1 370 ? -39.656 7.492 11.172 1 43.41 370 VAL B CA 1
ATOM 8102 C C . VAL B 1 370 ? -40.094 6.148 10.594 1 43.41 370 VAL B C 1
ATOM 8104 O O . VAL B 1 370 ? -39.281 5.43 9.992 1 43.41 370 VAL B O 1
ATOM 8107 N N . GLU B 1 371 ? -41.344 5.762 11 1 42.59 371 GLU B N 1
ATOM 8108 C CA . GLU B 1 371 ? -41.75 4.395 10.695 1 42.59 371 GLU B CA 1
ATOM 8109 C C . GLU B 1 371 ? -41.719 4.133 9.195 1 42.59 371 GLU B C 1
ATOM 8111 O O . GLU B 1 371 ? -41.562 2.986 8.766 1 42.59 371 GLU B O 1
ATOM 8116 N N . ASP B 1 372 ? -42.094 5.117 8.422 1 43.62 372 ASP B N 1
ATOM 8117 C CA . ASP B 1 372 ? -42.25 4.773 7.016 1 43.62 372 ASP B CA 1
ATOM 8118 C C . ASP B 1 372 ? -40.938 4.777 6.273 1 43.62 372 ASP B C 1
ATOM 8120 O O . ASP B 1 372 ? -40.906 4.77 5.043 1 43.62 372 ASP B O 1
ATOM 8124 N N . LEU B 1 373 ? -39.906 5.109 6.984 1 48.22 373 LEU B N 1
ATOM 8125 C CA . LEU B 1 373 ? -38.688 5.207 6.219 1 48.22 373 LEU B CA 1
ATOM 8126 C C . LEU B 1 373 ? -38.125 3.82 5.895 1 48.22 373 LEU B C 1
ATOM 8128 O O . LEU B 1 373 ? -37.875 3.021 6.801 1 48.22 373 LEU B O 1
ATOM 8132 N N . GLU B 1 374 ? -38.531 3.318 4.848 1 53.53 374 GLU B N 1
ATOM 8133 C CA . GLU B 1 374 ? -38.062 2.041 4.324 1 53.53 374 GLU B CA 1
ATOM 8134 C C . GLU B 1 374 ? -36.562 1.929 4.426 1 53.53 374 GLU B C 1
ATOM 8136 O O . GLU B 1 374 ? -35.844 2.912 4.223 1 53.53 374 GLU B O 1
ATOM 8141 N N . LYS B 1 375 ? -36.094 0.873 5.121 1 56.66 375 LYS B N 1
ATOM 8142 C CA . LYS B 1 375 ? -34.688 0.497 5.305 1 56.66 375 LYS B CA 1
ATOM 8143 C C . LYS B 1 375 ? -33.906 0.689 4.016 1 56.66 375 LYS B C 1
ATOM 8145 O O . LYS B 1 375 ? -32.781 1.204 4.043 1 56.66 375 LYS B O 1
ATOM 8150 N N . HIS B 1 376 ? -34.562 0.184 2.912 1 59.81 376 HIS B N 1
ATOM 8151 C CA . HIS B 1 376 ? -33.969 0.329 1.599 1 59.81 376 HIS B CA 1
ATOM 8152 C C . HIS B 1 376 ? -34.875 1.094 0.644 1 59.81 376 HIS B C 1
ATOM 8154 O O . HIS B 1 376 ? -35.844 0.546 0.149 1 59.81 376 HIS B O 1
ATOM 8160 N N . PRO B 1 377 ? -34.406 2.314 0.448 1 69.5 377 PRO B N 1
ATOM 8161 C CA . PRO B 1 377 ? -35.312 3.17 -0.347 1 69.5 377 PRO B CA 1
ATOM 8162 C C . PRO B 1 377 ? -35.375 2.746 -1.812 1 69.5 377 PRO B C 1
ATOM 8164 O O . PRO B 1 377 ? -36.375 2.984 -2.479 1 69.5 377 PRO B O 1
ATOM 8167 N N . CYS B 1 378 ? -34.344 1.995 -2.305 1 78.31 378 CYS B N 1
ATOM 8168 C CA . CYS B 1 378 ? -34.281 1.599 -3.705 1 78.31 378 CYS B CA 1
ATOM 8169 C C . CYS B 1 378 ? -34.656 0.134 -3.875 1 78.31 378 CYS B C 1
ATOM 8171 O O . CYS B 1 378 ? -34.219 -0.721 -3.1 1 78.31 378 CYS B O 1
ATOM 8173 N N . PRO B 1 379 ? -35.594 -0.119 -4.785 1 85 379 PRO B N 1
ATOM 8174 C CA . PRO B 1 379 ? -35.906 -1.521 -5.062 1 85 379 PRO B CA 1
ATOM 8175 C C . PRO B 1 379 ? -34.719 -2.328 -5.512 1 85 379 PRO B C 1
ATOM 8177 O O . PRO B 1 379 ? -33.75 -1.758 -6.02 1 85 379 PRO B O 1
ATOM 8180 N N . TYR B 1 380 ? -34.781 -3.586 -5.332 1 88.75 380 TYR B N 1
ATOM 8181 C CA . TYR B 1 380 ? -33.656 -4.492 -5.57 1 88.75 380 TYR B CA 1
ATOM 8182 C C . TYR B 1 380 ? -33.219 -4.453 -7.027 1 88.75 380 TYR B C 1
ATOM 8184 O O . TYR B 1 380 ? -32.031 -4.391 -7.324 1 88.75 380 TYR B O 1
ATOM 8192 N N . TRP B 1 381 ? -34.156 -4.469 -7.977 1 89.38 381 TRP B N 1
ATOM 8193 C CA . TRP B 1 381 ? -33.812 -4.543 -9.391 1 89.38 381 TRP B CA 1
ATOM 8194 C C . TRP B 1 381 ? -33.125 -3.26 -9.859 1 89.38 381 TRP B C 1
ATOM 8196 O O . TRP B 1 381 ? -32.25 -3.295 -10.711 1 89.38 381 TRP B O 1
ATOM 8206 N N . LYS B 1 382 ? -33.562 -2.139 -9.305 1 88.88 382 LYS B N 1
ATOM 8207 C CA . LYS B 1 382 ? -32.906 -0.879 -9.648 1 88.88 382 LYS B CA 1
ATOM 8208 C C . LYS B 1 382 ? -31.5 -0.807 -9.062 1 88.88 382 LYS B C 1
ATOM 8210 O O . LYS B 1 382 ? -30.578 -0.346 -9.719 1 88.88 382 LYS B O 1
ATOM 8215 N N . GLU B 1 383 ? -31.5 -1.268 -7.816 1 91.44 383 GLU B N 1
ATOM 8216 C CA . GLU B 1 383 ? -30.188 -1.343 -7.176 1 91.44 383 GLU B CA 1
ATOM 8217 C C . GLU B 1 383 ? -29.219 -2.209 -7.984 1 91.44 383 GLU B C 1
ATOM 8219 O O . GLU B 1 383 ? -28.078 -1.821 -8.211 1 91.44 383 GLU B O 1
ATOM 8224 N N . PHE B 1 384 ? -29.797 -3.281 -8.422 1 93.31 384 PHE B N 1
ATOM 8225 C CA . PHE B 1 384 ? -29 -4.227 -9.203 1 93.31 384 PHE B CA 1
ATOM 8226 C C . PHE B 1 384 ? -28.578 -3.609 -10.531 1 93.31 384 PHE B C 1
ATOM 8228 O O . PHE B 1 384 ? -27.422 -3.742 -10.945 1 93.31 384 PHE B O 1
ATOM 8235 N N . SER B 1 385 ? -29.422 -2.953 -11.18 1 93.75 385 SER B N 1
ATOM 8236 C CA . SER B 1 385 ? -29.141 -2.365 -12.484 1 93.75 385 SER B CA 1
ATOM 8237 C C . SER B 1 385 ? -28.094 -1.26 -12.367 1 93.75 385 SER B C 1
ATOM 8239 O O . SER B 1 385 ? -27.203 -1.14 -13.227 1 93.75 385 SER B O 1
ATOM 8241 N N . VAL B 1 386 ? -28.141 -0.449 -11.328 1 93.56 386 VAL B N 1
ATOM 8242 C CA . VAL B 1 386 ? -27.203 0.644 -11.117 1 93.56 386 VAL B CA 1
ATOM 8243 C C . VAL B 1 386 ? -25.812 0.08 -10.82 1 93.56 386 VAL B C 1
ATOM 8245 O O . VAL B 1 386 ? -24.812 0.553 -11.359 1 93.56 386 VAL B O 1
ATOM 8248 N N . LEU B 1 387 ? -25.844 -0.927 -10.023 1 94.44 387 LEU B N 1
ATOM 8249 C CA . LEU B 1 387 ? -24.562 -1.541 -9.664 1 94.44 387 LEU B CA 1
ATOM 8250 C C . LEU B 1 387 ? -23.953 -2.273 -10.859 1 94.44 387 LEU B C 1
ATOM 8252 O O . LEU B 1 387 ? -22.734 -2.311 -11.008 1 94.44 387 LEU B O 1
ATOM 8256 N N . LEU B 1 388 ? -24.797 -2.852 -11.648 1 95.06 388 LEU B N 1
ATOM 8257 C CA . LEU B 1 388 ? -24.328 -3.518 -12.867 1 95.06 388 LEU B CA 1
ATOM 8258 C C . LEU B 1 388 ? -23.672 -2.521 -13.812 1 95.06 388 LEU B C 1
ATOM 8260 O O . LEU B 1 388 ? -22.609 -2.797 -14.367 1 95.06 388 LEU B O 1
ATOM 8264 N N . ASN B 1 389 ? -24.344 -1.448 -13.969 1 94.62 389 ASN B N 1
ATOM 8265 C CA . ASN B 1 389 ? -23.797 -0.412 -14.836 1 94.62 389 ASN B CA 1
ATOM 8266 C C . ASN B 1 389 ? -22.484 0.139 -14.297 1 94.62 389 ASN B C 1
ATOM 8268 O O . ASN B 1 389 ? -21.562 0.438 -15.062 1 94.62 389 ASN B O 1
ATOM 8272 N N . ARG B 1 390 ? -22.406 0.293 -13.023 1 93.25 390 ARG B N 1
ATOM 8273 C CA . ARG B 1 390 ? -21.188 0.761 -12.398 1 93.25 390 ARG B CA 1
ATOM 8274 C C . ARG B 1 390 ? -20.047 -0.232 -12.609 1 93.25 390 ARG B C 1
ATOM 8276 O O . ARG B 1 390 ? -18.938 0.155 -12.992 1 93.25 390 ARG B O 1
ATOM 8283 N N . ALA B 1 391 ? -20.375 -1.413 -12.336 1 92.25 391 ALA B N 1
ATOM 8284 C CA . ALA B 1 391 ? -19.359 -2.459 -12.484 1 92.25 391 ALA B CA 1
ATOM 8285 C C . ALA B 1 391 ? -18.891 -2.566 -13.93 1 92.25 391 ALA B C 1
ATOM 8287 O O . ALA B 1 391 ? -17.703 -2.773 -14.195 1 92.25 391 ALA B O 1
ATOM 8288 N N . ALA B 1 392 ? -19.797 -2.449 -14.859 1 93.19 392 ALA B N 1
ATOM 8289 C CA . ALA B 1 392 ? -19.453 -2.504 -16.281 1 93.19 392 ALA B CA 1
ATOM 8290 C C . ALA B 1 392 ? -18.547 -1.337 -16.672 1 93.19 392 ALA B C 1
ATOM 8292 O O . ALA B 1 392 ? -17.562 -1.519 -17.391 1 93.19 392 ALA B O 1
ATOM 8293 N N . LYS B 1 393 ? -18.844 -0.159 -16.172 1 91.88 393 LYS B N 1
ATOM 8294 C CA . LYS B 1 393 ? -18.047 1.026 -16.469 1 91.88 393 LYS B CA 1
ATOM 8295 C C . LYS B 1 393 ? -16.625 0.89 -15.906 1 91.88 393 LYS B C 1
ATOM 8297 O O . LYS B 1 393 ? -15.656 1.264 -16.562 1 91.88 393 LYS B O 1
ATOM 8302 N N . LEU B 1 394 ? -16.547 0.414 -14.711 1 88.69 394 LEU B N 1
ATOM 8303 C CA . LEU B 1 394 ? -15.258 0.225 -14.07 1 88.69 394 LEU B CA 1
ATOM 8304 C C . LEU B 1 394 ? -14.406 -0.773 -14.844 1 88.69 394 LEU B C 1
ATOM 8306 O O . LEU B 1 394 ? -13.211 -0.542 -15.062 1 88.69 394 LEU B O 1
ATOM 8310 N N . LEU B 1 395 ? -15.031 -1.831 -15.289 1 86.69 395 LEU B N 1
ATOM 8311 C CA . LEU B 1 395 ? -14.32 -2.877 -16.016 1 86.69 395 LEU B CA 1
ATOM 8312 C C . LEU B 1 395 ? -13.812 -2.359 -17.359 1 86.69 395 LEU B C 1
ATOM 8314 O O . LEU B 1 395 ? -12.672 -2.641 -17.734 1 86.69 395 LEU B O 1
ATOM 8318 N N . ILE B 1 396 ? -14.594 -1.611 -18.016 1 88.12 396 ILE B N 1
ATOM 8319 C CA . ILE B 1 396 ? -14.25 -1.111 -19.344 1 88.12 396 ILE B CA 1
ATOM 8320 C C . ILE B 1 396 ? -13.141 -0.066 -19.234 1 88.12 396 ILE B C 1
ATOM 8322 O O . ILE B 1 396 ? -12.273 0.017 -20.109 1 88.12 396 ILE B O 1
ATOM 8326 N N . ARG B 1 397 ? -13.086 0.708 -18.109 1 86.94 397 ARG B N 1
ATOM 8327 C CA . ARG B 1 397 ? -12.141 1.811 -17.969 1 86.94 397 ARG B CA 1
ATOM 8328 C C . ARG B 1 397 ? -10.82 1.324 -17.391 1 86.94 397 ARG B C 1
ATOM 8330 O O . ARG B 1 397 ? -9.828 2.057 -17.391 1 86.94 397 ARG B O 1
ATOM 8337 N N . GLU B 1 398 ? -10.805 0.107 -16.906 1 81.25 398 GLU B N 1
ATOM 8338 C CA . GLU B 1 398 ? -9.555 -0.5 -16.469 1 81.25 398 GLU B CA 1
ATOM 8339 C C . GLU B 1 398 ? -8.75 -1.038 -17.641 1 81.25 398 GLU B C 1
ATOM 8341 O O . GLU B 1 398 ? -8.578 -2.25 -17.781 1 81.25 398 GLU B O 1
ATOM 8346 N N . ARG B 1 399 ? -8.133 -0.253 -18.375 1 79.44 399 ARG B N 1
ATOM 8347 C CA . ARG B 1 399 ? -7.539 -0.609 -19.656 1 79.44 399 ARG B CA 1
ATOM 8348 C C . ARG B 1 399 ? -6.156 -1.227 -19.469 1 79.44 399 ARG B C 1
ATOM 8350 O O . ARG B 1 399 ? -5.801 -2.184 -20.172 1 79.44 399 ARG B O 1
ATOM 8357 N N . ASN B 1 400 ? -5.43 -0.775 -18.531 1 76.31 400 ASN B N 1
ATOM 8358 C CA . ASN B 1 400 ? -4.059 -1.244 -18.391 1 76.31 400 ASN B CA 1
ATOM 8359 C C . ASN B 1 400 ? -4.008 -2.711 -17.969 1 76.31 400 ASN B C 1
ATOM 8361 O O . ASN B 1 400 ? -3.268 -3.502 -18.547 1 76.31 400 ASN B O 1
ATOM 8365 N N . ILE B 1 401 ? -4.844 -3.072 -17.109 1 74.81 401 ILE B N 1
ATOM 8366 C CA . ILE B 1 401 ? -4.852 -4.445 -16.609 1 74.81 401 ILE B CA 1
ATOM 8367 C C . ILE B 1 401 ? -5.395 -5.379 -17.688 1 74.81 401 ILE B C 1
ATOM 8369 O O . ILE B 1 401 ? -4.879 -6.484 -17.875 1 74.81 401 ILE B O 1
ATOM 8373 N N . THR B 1 402 ? -6.359 -4.926 -18.438 1 82.69 402 THR B N 1
ATOM 8374 C CA . THR B 1 402 ? -6.953 -5.738 -19.5 1 82.69 402 THR B CA 1
ATOM 8375 C C . THR B 1 402 ? -5.957 -5.961 -20.625 1 82.69 402 THR B C 1
ATOM 8377 O O . THR B 1 402 ? -5.871 -7.059 -21.172 1 82.69 402 THR B O 1
ATOM 8380 N N . ARG B 1 403 ? -5.156 -4.988 -20.875 1 85.81 403 ARG B N 1
ATOM 8381 C CA . ARG B 1 403 ? -4.164 -5.121 -21.938 1 85.81 403 ARG B CA 1
ATOM 8382 C C . ARG B 1 403 ? -3.09 -6.137 -21.562 1 85.81 403 ARG B C 1
ATOM 8384 O O . ARG B 1 403 ? -2.668 -6.941 -22.391 1 85.81 403 ARG B O 1
ATOM 8391 N N . ILE B 1 404 ? -2.719 -6.109 -20.344 1 81.81 404 ILE B N 1
ATOM 8392 C CA . ILE B 1 404 ? -1.693 -7.031 -19.875 1 81.81 404 ILE B CA 1
ATOM 8393 C C . ILE B 1 404 ? -2.232 -8.461 -19.891 1 81.81 404 ILE B C 1
ATOM 8395 O O . ILE B 1 404 ? -1.534 -9.391 -20.312 1 81.81 404 ILE B O 1
ATOM 8399 N N . ARG B 1 405 ? -3.418 -8.633 -19.594 1 83.75 405 ARG B N 1
ATOM 8400 C CA . ARG B 1 405 ? -4.031 -9.961 -19.547 1 83.75 405 ARG B CA 1
ATOM 8401 C C . ARG B 1 405 ? -4.234 -10.516 -20.953 1 83.75 405 ARG B C 1
ATOM 8403 O O . ARG B 1 405 ? -4.082 -11.719 -21.172 1 83.75 405 ARG B O 1
ATOM 8410 N N . VAL B 1 406 ? -4.613 -9.609 -21.828 1 88.44 406 VAL B N 1
ATOM 8411 C CA . VAL B 1 406 ? -4.777 -10.031 -23.219 1 88.44 406 VAL B CA 1
ATOM 8412 C C . VAL B 1 406 ? -3.432 -10.492 -23.781 1 88.44 406 VAL B C 1
ATOM 8414 O O . VAL B 1 406 ? -3.348 -11.531 -24.438 1 88.44 406 VAL B O 1
ATOM 8417 N N . PHE B 1 407 ? -2.451 -9.773 -23.453 1 88.06 407 PHE B N 1
ATOM 8418 C CA . PHE B 1 407 ? -1.119 -10.141 -23.922 1 88.06 407 PHE B CA 1
ATOM 8419 C C . PHE B 1 407 ? -0.679 -11.469 -23.312 1 88.06 407 PHE B C 1
ATOM 8421 O O . PHE B 1 407 ? -0.154 -12.328 -24.016 1 88.06 407 PHE B O 1
ATOM 8428 N N . GLN B 1 408 ? -0.881 -11.562 -22.094 1 85.19 408 GLN B N 1
ATOM 8429 C CA . GLN B 1 408 ? -0.49 -12.789 -21.406 1 85.19 408 GLN B CA 1
ATOM 8430 C C . GLN B 1 408 ? -1.24 -14 -21.953 1 85.19 408 GLN B C 1
ATOM 8432 O O . GLN B 1 408 ? -0.642 -15.047 -22.203 1 85.19 408 GLN B O 1
ATOM 8437 N N . THR B 1 409 ? -2.547 -13.828 -22.203 1 88.88 409 THR B N 1
ATOM 8438 C CA . THR B 1 409 ? -3.383 -14.922 -22.703 1 88.88 409 THR B CA 1
ATOM 8439 C C . THR B 1 409 ? -2.994 -15.289 -24.141 1 88.88 409 THR B C 1
ATOM 8441 O O . THR B 1 409 ? -2.834 -16.469 -24.453 1 88.88 409 THR B O 1
ATOM 8444 N N . LEU B 1 410 ? -2.771 -14.305 -24.922 1 91.38 410 LEU B N 1
ATOM 8445 C CA . LEU B 1 410 ? -2.4 -14.555 -26.312 1 91.38 410 LEU B CA 1
ATOM 8446 C C . LEU B 1 410 ? -1 -15.156 -26.406 1 91.38 410 LEU B C 1
ATOM 8448 O O . LEU B 1 410 ? -0.76 -16.078 -27.188 1 91.38 410 LEU B O 1
ATOM 8452 N N . PHE B 1 411 ? -0.124 -14.711 -25.641 1 91.25 411 PHE B N 1
ATOM 8453 C CA . PHE B 1 411 ? 1.247 -15.203 -25.641 1 91.25 411 PHE B CA 1
ATOM 8454 C C . PHE B 1 411 ? 1.295 -16.672 -25.25 1 91.25 411 PHE B C 1
ATOM 8456 O O . PHE B 1 411 ? 1.915 -17.484 -25.938 1 91.25 411 PHE B O 1
ATOM 8463 N N . LEU B 1 412 ? 0.642 -17 -24.203 1 89.81 412 LEU B N 1
ATOM 8464 C CA . LEU B 1 412 ? 0.666 -18.375 -23.719 1 89.81 412 LEU B CA 1
ATOM 8465 C C . LEU B 1 412 ? -0.089 -19.297 -24.656 1 89.81 412 LEU B C 1
ATOM 8467 O O . LEU B 1 412 ? 0.342 -20.438 -24.906 1 89.81 412 LEU B O 1
ATOM 8471 N N . SER B 1 413 ? -1.229 -18.797 -25.156 1 93.12 413 SER B N 1
ATOM 8472 C CA . SER B 1 413 ? -2.02 -19.625 -26.062 1 93.12 413 SER B CA 1
ATOM 8473 C C . SER B 1 413 ? -1.276 -19.875 -27.375 1 93.12 413 SER B C 1
ATOM 8475 O O . SER B 1 413 ? -1.301 -21 -27.906 1 93.12 413 SER B O 1
ATOM 8477 N N . ILE B 1 414 ? -0.571 -18.906 -27.844 1 92.94 414 ILE B N 1
ATOM 8478 C CA . ILE B 1 414 ? 0.207 -19.062 -29.062 1 92.94 414 ILE B CA 1
ATOM 8479 C C . ILE B 1 414 ? 1.404 -19.969 -28.797 1 92.94 414 ILE B C 1
ATOM 8481 O O . ILE B 1 414 ? 1.75 -20.812 -29.641 1 92.94 414 ILE B O 1
ATOM 8485 N N . LEU B 1 415 ? 1.946 -19.797 -27.703 1 90.31 415 LEU B N 1
ATOM 8486 C CA . LEU B 1 415 ? 3.08 -20.641 -27.328 1 90.31 415 LEU B CA 1
ATOM 8487 C C . LEU B 1 415 ? 2.666 -22.109 -27.266 1 90.31 415 LEU B C 1
ATOM 8489 O O . LEU B 1 415 ? 3.342 -22.969 -27.812 1 90.31 415 LEU B O 1
ATOM 8493 N N . ILE B 1 416 ? 1.572 -22.422 -26.625 1 90.88 416 ILE B N 1
ATOM 8494 C CA . ILE B 1 416 ? 1.059 -23.797 -26.531 1 90.88 416 ILE B CA 1
ATOM 8495 C C . ILE B 1 416 ? 0.723 -24.312 -27.922 1 90.88 416 ILE B C 1
ATOM 8497 O O . ILE B 1 416 ? 1.06 -25.453 -28.266 1 90.88 416 ILE B O 1
ATOM 8501 N N . GLY B 1 417 ? 0.147 -23.438 -28.734 1 91.06 417 GLY B N 1
ATOM 8502 C CA . GLY B 1 417 ? -0.216 -23.812 -30.094 1 91.06 417 GLY B CA 1
ATOM 8503 C C . GLY B 1 417 ? 0.984 -24.141 -30.969 1 91.06 417 GLY B C 1
ATOM 8504 O O . GLY B 1 417 ? 0.953 -25.094 -31.75 1 91.06 417 GLY B O 1
ATOM 8505 N N . LEU B 1 418 ? 2 -23.406 -30.734 1 89.88 418 LEU B N 1
ATOM 8506 C CA . LEU B 1 418 ? 3.189 -23.594 -31.547 1 89.88 418 LEU B CA 1
ATOM 8507 C C . LEU B 1 418 ? 3.967 -24.828 -31.109 1 89.88 418 LEU B C 1
ATOM 8509 O O . LEU B 1 418 ? 4.582 -25.516 -31.938 1 89.88 418 LEU B O 1
ATOM 8513 N N . ILE B 1 419 ? 3.898 -25.125 -29.906 1 87.88 419 ILE B N 1
ATOM 8514 C CA . ILE B 1 419 ? 4.633 -26.266 -29.375 1 87.88 419 ILE B CA 1
ATOM 8515 C C . ILE B 1 419 ? 3.959 -27.562 -29.828 1 87.88 419 ILE B C 1
ATOM 8517 O O . ILE B 1 419 ? 4.633 -28.516 -30.234 1 87.88 419 ILE B O 1
ATOM 8521 N N . TRP B 1 420 ? 2.697 -27.641 -29.75 1 89.94 420 TRP B N 1
ATOM 8522 C CA . TRP B 1 420 ? 1.947 -28.828 -30.156 1 89.94 420 TRP B CA 1
ATOM 8523 C C . TRP B 1 420 ? 1.304 -28.625 -31.531 1 89.94 420 TRP B C 1
ATOM 8525 O O . TRP B 1 420 ? 0.191 -29.094 -31.781 1 89.94 420 TRP B O 1
ATOM 8535 N N . LEU B 1 421 ? 2.008 -27.922 -32.344 1 89.81 421 LEU B N 1
ATOM 8536 C CA . LEU B 1 421 ? 1.421 -27.562 -33.625 1 89.81 421 LEU B CA 1
ATOM 8537 C C . LEU B 1 421 ? 1.028 -28.812 -34.438 1 89.81 421 LEU B C 1
ATOM 8539 O O . LEU B 1 421 ? 1.885 -29.625 -34.781 1 89.81 421 LEU B O 1
ATOM 8543 N N . ASN B 1 422 ? -0.238 -29.094 -34.656 1 87 422 ASN B N 1
ATOM 8544 C CA . ASN B 1 422 ? -0.833 -30.125 -35.469 1 87 422 ASN B CA 1
ATOM 8545 C C . ASN B 1 422 ? -0.556 -31.516 -34.938 1 87 422 ASN B C 1
ATOM 8547 O O . ASN B 1 422 ? -0.571 -32.5 -35.688 1 87 422 ASN B O 1
ATOM 8551 N N . LYS B 1 423 ? -0.245 -31.625 -33.688 1 84 423 LYS B N 1
ATOM 8552 C CA . LYS B 1 423 ? -0.009 -32.938 -33.094 1 84 423 LYS B CA 1
ATOM 8553 C C . LYS B 1 423 ? -1.323 -33.656 -32.844 1 84 423 LYS B C 1
ATOM 8555 O O . LYS B 1 423 ? -1.354 -34.906 -32.812 1 84 423 LYS B O 1
ATOM 8560 N N . GLY B 1 424 ? -2.34 -32.938 -32.719 1 80.75 424 GLY B N 1
ATOM 8561 C CA . GLY B 1 424 ? -3.639 -33.562 -32.469 1 80.75 424 GLY B CA 1
ATOM 8562 C C . GLY B 1 424 ? -4.309 -34.094 -33.719 1 80.75 424 GLY B C 1
ATOM 8563 O O . GLY B 1 424 ? -5.25 -34.875 -33.625 1 80.75 424 GLY B O 1
ATOM 8564 N N . ARG B 1 425 ? -3.822 -33.719 -34.844 1 81.19 425 ARG B N 1
ATOM 8565 C CA . ARG B 1 425 ? -4.438 -34.156 -36.094 1 81.19 425 ARG B CA 1
ATOM 8566 C C . ARG B 1 425 ? -4.008 -35.594 -36.438 1 81.19 425 ARG B C 1
ATOM 8568 O O . ARG B 1 425 ? -4.766 -36.312 -37.062 1 81.19 425 ARG B O 1
ATOM 8575 N N . ASN B 1 426 ?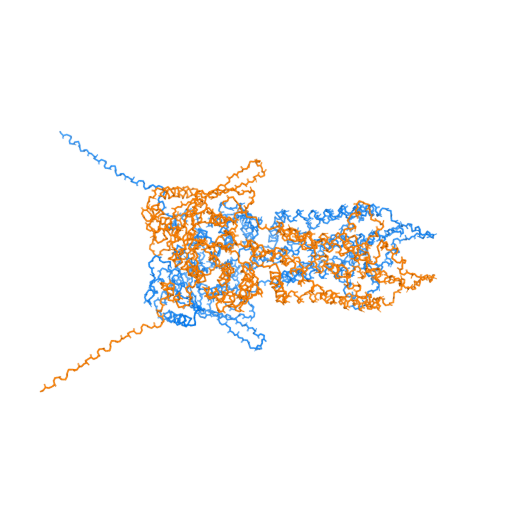 -2.768 -35.875 -36.062 1 76.5 426 ASN B N 1
ATOM 8576 C CA . ASN B 1 426 ? -2.234 -37.219 -36.344 1 76.5 426 ASN B CA 1
ATOM 8577 C C . ASN B 1 426 ? -1.851 -37.969 -35.094 1 76.5 426 ASN B C 1
ATOM 8579 O O . ASN B 1 426 ? -0.667 -38.094 -34.781 1 76.5 426 ASN B O 1
ATOM 8583 N N . ILE B 1 427 ? -2.928 -38.375 -34.406 1 73.56 427 ILE B N 1
ATOM 8584 C CA . ILE B 1 427 ? -2.664 -39.062 -33.125 1 73.56 427 ILE B CA 1
ATOM 8585 C C . ILE B 1 427 ? -2.23 -40.5 -33.406 1 73.56 427 ILE B C 1
ATOM 8587 O O . ILE B 1 427 ? -2.857 -41.188 -34.219 1 73.56 427 ILE B O 1
ATOM 8591 N N . SER B 1 428 ? -0.999 -40.75 -33.094 1 70.06 428 SER B N 1
ATOM 8592 C CA . SER B 1 428 ? -0.46 -42.094 -33.219 1 70.06 428 SER B CA 1
ATOM 8593 C C . SER B 1 428 ? -0.132 -42.688 -31.828 1 70.06 428 SER B C 1
ATOM 8595 O O . SER B 1 428 ? -0.378 -42.031 -30.812 1 70.06 428 SER B O 1
ATOM 8597 N N . SER B 1 429 ? 0.247 -43.938 -31.719 1 65.25 429 SER B N 1
ATOM 8598 C CA . SER B 1 429 ? 0.559 -44.656 -30.484 1 65.25 429 SER B CA 1
ATOM 8599 C C . SER B 1 429 ? 1.704 -43.969 -29.734 1 65.25 429 SER B C 1
ATOM 8601 O O . SER B 1 429 ? 1.808 -44.094 -28.516 1 65.25 429 SER B O 1
ATOM 8603 N N . ASN B 1 430 ? 2.428 -43.125 -30.469 1 63.41 430 ASN B N 1
ATOM 8604 C CA . ASN B 1 430 ? 3.604 -42.562 -29.828 1 63.41 430 ASN B CA 1
ATOM 8605 C C . ASN B 1 430 ? 3.314 -41.156 -29.312 1 63.41 430 ASN B C 1
ATOM 8607 O O . ASN B 1 430 ? 4.098 -40.594 -28.547 1 63.41 430 ASN B O 1
ATOM 8611 N N . ASN B 1 431 ? 2.119 -40.625 -29.703 1 75.31 431 ASN B N 1
ATOM 8612 C CA . ASN B 1 431 ? 1.963 -39.219 -29.406 1 75.31 431 ASN B CA 1
ATOM 8613 C C . ASN B 1 431 ? 0.724 -38.938 -28.547 1 75.31 431 ASN B C 1
ATOM 8615 O O . ASN B 1 431 ? 0.458 -37.812 -28.156 1 75.31 431 ASN B O 1
ATOM 8619 N N . TYR B 1 432 ? -0.054 -40.031 -28.156 1 77.31 432 TYR B N 1
ATOM 8620 C CA . TYR B 1 432 ? -1.285 -39.781 -27.422 1 77.31 432 TYR B CA 1
ATOM 8621 C C . TYR B 1 432 ? -0.984 -39.219 -26.047 1 77.31 432 TYR B C 1
ATOM 8623 O O . TYR B 1 432 ? -1.77 -38.406 -25.516 1 77.31 432 TYR B O 1
ATOM 8631 N N . GLU B 1 433 ? 0.195 -39.5 -25.5 1 77.81 433 GLU B N 1
ATOM 8632 C CA . GLU B 1 433 ? 0.589 -38.969 -24.203 1 77.81 433 GLU B CA 1
ATOM 8633 C C . GLU B 1 433 ? 0.861 -37.469 -24.297 1 77.81 433 GLU B C 1
ATOM 8635 O O . GLU B 1 433 ? 0.635 -36.75 -23.328 1 77.81 433 GLU B O 1
ATOM 8640 N N . ASP B 1 434 ? 1.319 -37.094 -25.469 1 83.19 434 ASP B N 1
ATOM 8641 C CA . ASP B 1 434 ? 1.561 -35.656 -25.672 1 83.19 434 ASP B CA 1
ATOM 8642 C C . ASP B 1 434 ? 0.249 -34.875 -25.703 1 83.19 434 ASP B C 1
ATOM 8644 O O . ASP B 1 434 ? 0.196 -33.75 -25.266 1 83.19 434 ASP B O 1
ATOM 8648 N N . ILE B 1 435 ? -0.791 -35.531 -26.203 1 88.12 435 ILE B N 1
ATOM 8649 C CA . ILE B 1 435 ? -2.09 -34.875 -26.266 1 88.12 435 ILE B CA 1
ATOM 8650 C C . ILE B 1 435 ? -2.682 -34.812 -24.859 1 88.12 435 ILE B C 1
ATOM 8652 O O . ILE B 1 435 ? -3.293 -33.781 -24.484 1 88.12 435 ILE B O 1
ATOM 8656 N N . GLU B 1 436 ? -2.486 -35.875 -24.062 1 87.25 436 GLU B N 1
ATOM 8657 C CA . GLU B 1 436 ? -2.898 -35.844 -22.656 1 87.25 436 GLU B CA 1
ATOM 8658 C C . GLU B 1 436 ? -2.162 -34.719 -21.906 1 87.25 436 GLU B C 1
ATOM 8660 O O . GLU B 1 436 ? -2.754 -34.031 -21.078 1 87.25 436 GLU B O 1
ATOM 8665 N N . GLY B 1 437 ? -0.911 -34.562 -22.281 1 87.62 437 GLY B N 1
ATOM 8666 C CA . GLY B 1 437 ? -0.084 -33.531 -21.641 1 87.62 437 GLY B CA 1
ATOM 8667 C C . GLY B 1 437 ? -0.528 -32.125 -21.953 1 87.62 437 GLY B C 1
ATOM 8668 O O . GLY B 1 437 ? -0.547 -31.266 -21.078 1 87.62 437 GLY B O 1
ATOM 8669 N N . VAL B 1 438 ? -0.888 -31.891 -23.172 1 91.88 438 VAL B N 1
ATOM 8670 C CA . VAL B 1 438 ? -1.28 -30.547 -23.547 1 91.88 438 VAL B CA 1
ATOM 8671 C C . VAL B 1 438 ? -2.617 -30.188 -22.906 1 91.88 438 VAL B C 1
ATOM 8673 O O . VAL B 1 438 ? -2.834 -29.047 -22.484 1 91.88 438 VAL B O 1
ATOM 8676 N N . LEU B 1 439 ? -3.562 -31.188 -22.812 1 93.5 439 LEU B N 1
ATOM 8677 C CA . LEU B 1 439 ? -4.855 -30.922 -22.188 1 93.5 439 LEU B CA 1
ATOM 8678 C C . LEU B 1 439 ? -4.688 -30.562 -20.719 1 93.5 439 LEU B C 1
ATOM 8680 O O . LEU B 1 439 ? -5.344 -29.641 -20.219 1 93.5 439 LEU B O 1
ATOM 8684 N N . TYR B 1 440 ? -3.793 -31.25 -20.047 1 92.62 440 TYR B N 1
ATOM 8685 C CA . TYR B 1 440 ? -3.557 -30.969 -18.641 1 92.62 440 TYR B CA 1
ATOM 8686 C C . TYR B 1 440 ? -2.836 -29.625 -18.469 1 92.62 440 TYR B C 1
ATOM 8688 O O . TYR B 1 440 ? -3.125 -28.875 -17.547 1 92.62 440 TYR B O 1
ATOM 8696 N N . TYR B 1 441 ? -1.939 -29.375 -19.344 1 92 441 TYR B N 1
ATOM 8697 C CA . TYR B 1 441 ? -1.199 -28.125 -19.25 1 92 441 TYR B CA 1
ATOM 8698 C C . TYR B 1 441 ? -2.117 -26.922 -19.484 1 92 441 TYR B C 1
ATOM 8700 O O . TYR B 1 441 ? -1.945 -25.875 -18.875 1 92 441 TYR B O 1
ATOM 8708 N N . ILE B 1 442 ? -3.014 -27.078 -20.406 1 94.12 442 ILE B N 1
ATOM 8709 C CA . ILE B 1 442 ? -3.99 -26.031 -20.641 1 94.12 442 ILE B CA 1
ATOM 8710 C C . ILE B 1 442 ? -4.746 -25.719 -19.359 1 94.12 442 ILE B C 1
ATOM 8712 O O . ILE B 1 442 ? -5 -24.547 -19.047 1 94.12 442 ILE B O 1
ATOM 8716 N N . LEU B 1 443 ? -5.055 -26.734 -18.578 1 94.25 443 LEU B N 1
ATOM 8717 C CA . LEU B 1 443 ? -5.746 -26.531 -17.312 1 94.25 443 LEU B CA 1
ATOM 8718 C C . LEU B 1 443 ? -4.84 -25.844 -16.297 1 94.25 443 LEU B C 1
ATOM 8720 O O . LEU B 1 443 ? -5.285 -24.969 -15.547 1 94.25 443 LEU B O 1
ATOM 8724 N N . ILE B 1 444 ? -3.598 -26.219 -16.297 1 90.88 444 ILE B N 1
ATOM 8725 C CA . ILE B 1 444 ? -2.639 -25.578 -15.406 1 90.88 444 ILE B CA 1
ATOM 8726 C C . ILE B 1 444 ? -2.508 -24.094 -15.758 1 90.88 444 ILE B C 1
ATOM 8728 O O . ILE B 1 444 ? -2.607 -23.234 -14.883 1 90.88 444 ILE B O 1
ATOM 8732 N N . SER B 1 445 ? -2.32 -23.875 -17.031 1 90.31 445 SER B N 1
ATOM 8733 C CA . SER B 1 445 ? -2.129 -22.516 -17.5 1 90.31 445 SER B CA 1
ATOM 8734 C C . SER B 1 445 ? -3.35 -21.656 -17.203 1 90.31 445 SER B C 1
ATOM 8736 O O . SER B 1 445 ? -3.217 -20.531 -16.703 1 90.31 445 SER B O 1
ATOM 8738 N N . THR B 1 446 ? -4.504 -22.203 -17.469 1 91.56 446 THR B N 1
ATOM 8739 C CA . THR B 1 446 ? -5.734 -21.453 -17.234 1 91.56 446 THR B CA 1
ATOM 8740 C C . THR B 1 446 ? -5.934 -21.203 -15.742 1 91.56 446 THR B C 1
ATOM 8742 O O . THR B 1 446 ? -6.34 -20.109 -15.344 1 91.56 446 THR B O 1
ATOM 8745 N N . THR B 1 447 ? -5.699 -22.188 -14.914 1 91.81 447 THR B N 1
ATOM 8746 C CA . THR B 1 447 ? -5.871 -22.078 -13.477 1 91.81 447 THR B CA 1
ATOM 8747 C C . THR B 1 447 ? -4.961 -20.984 -12.906 1 91.81 447 THR B C 1
ATOM 8749 O O . THR B 1 447 ? -5.426 -20.094 -12.188 1 91.81 447 THR B O 1
ATOM 8752 N N . PHE B 1 448 ? -3.756 -20.969 -13.289 1 86.75 448 PHE B N 1
ATOM 8753 C CA . PHE B 1 448 ? -2.803 -20.047 -12.695 1 86.75 448 PHE B CA 1
ATOM 8754 C C . PHE B 1 448 ? -2.975 -18.641 -13.266 1 86.75 448 PHE B C 1
ATOM 8756 O O . PHE B 1 448 ? -2.83 -17.656 -12.555 1 86.75 448 PHE B O 1
ATOM 8763 N N . THR B 1 449 ? -3.24 -18.562 -14.516 1 84.88 449 THR B N 1
ATOM 8764 C CA . THR B 1 449 ? -3.477 -17.266 -15.117 1 84.88 449 THR B CA 1
ATOM 8765 C C . THR B 1 449 ? -4.695 -16.594 -14.492 1 84.88 449 THR B C 1
ATOM 8767 O O . THR B 1 449 ? -4.68 -15.383 -14.219 1 84.88 449 THR B O 1
ATOM 8770 N N . THR B 1 450 ? -5.711 -17.391 -14.281 1 88.38 450 THR B N 1
ATOM 8771 C CA . THR B 1 450 ? -6.926 -16.844 -13.68 1 88.38 450 THR B CA 1
ATOM 8772 C C . THR B 1 450 ? -6.672 -16.453 -12.227 1 88.38 450 THR B C 1
ATOM 8774 O O . THR B 1 450 ? -7.125 -15.391 -11.781 1 88.38 450 THR B O 1
ATOM 8777 N N . MET B 1 451 ? -5.969 -17.25 -11.547 1 89.31 451 MET B N 1
ATOM 8778 C CA . MET B 1 451 ? -5.68 -16.984 -10.141 1 89.31 451 MET B CA 1
ATOM 8779 C C . MET B 1 451 ? -4.918 -15.672 -9.992 1 89.31 451 MET B C 1
ATOM 8781 O O . MET B 1 451 ? -5.289 -14.82 -9.18 1 89.31 451 MET B O 1
ATOM 8785 N N . PHE B 1 452 ? -3.928 -15.445 -10.781 1 80.62 452 PHE B N 1
ATOM 8786 C CA . PHE B 1 452 ? -3.068 -14.273 -10.656 1 80.62 452 PHE B CA 1
ATOM 8787 C C . PHE B 1 452 ? -3.805 -13.016 -11.094 1 80.62 452 PHE B C 1
ATOM 8789 O O . PHE B 1 452 ? -3.523 -11.922 -10.602 1 80.62 452 PHE B O 1
ATOM 8796 N N . GLY B 1 453 ? -4.793 -13.164 -11.914 1 77.62 453 GLY B N 1
ATOM 8797 C CA . GLY B 1 453 ? -5.574 -12.023 -12.375 1 77.62 453 GLY B CA 1
ATOM 8798 C C . GLY B 1 453 ? -6.5 -11.469 -11.312 1 77.62 453 GLY B C 1
ATOM 8799 O O . GLY B 1 453 ? -6.832 -10.281 -11.328 1 77.62 453 GLY B O 1
ATOM 8800 N N . ILE B 1 454 ? -6.805 -12.281 -10.344 1 80.25 454 ILE B N 1
ATOM 8801 C CA . ILE B 1 454 ? -7.816 -11.883 -9.367 1 80.25 454 ILE B CA 1
ATOM 8802 C C . ILE B 1 454 ? -7.152 -11.578 -8.023 1 80.25 454 ILE B C 1
ATOM 8804 O O . ILE B 1 454 ? -7.617 -10.719 -7.277 1 80.25 454 ILE B O 1
ATOM 8808 N N . LEU B 1 455 ? -6.086 -12.18 -7.672 1 79.31 455 LEU B N 1
ATOM 8809 C CA . LEU B 1 455 ? -5.457 -12.164 -6.352 1 79.31 455 LEU B CA 1
ATOM 8810 C C . LEU B 1 455 ? -5.055 -10.742 -5.965 1 79.31 455 LEU B C 1
ATOM 8812 O O . LEU B 1 455 ? -5.199 -10.352 -4.805 1 79.31 455 LEU B O 1
ATOM 8816 N N . PHE B 1 456 ? -4.785 -9.852 -6.84 1 70.12 456 PHE B N 1
ATOM 8817 C CA . PHE B 1 456 ? -4.195 -8.562 -6.484 1 70.12 456 PHE B CA 1
ATOM 8818 C C . PHE B 1 456 ? -5.227 -7.449 -6.594 1 70.12 456 PHE B C 1
ATOM 8820 O O . PHE B 1 456 ? -5.012 -6.344 -6.094 1 70.12 456 PHE B O 1
ATOM 8827 N N . PHE B 1 457 ? -6.363 -7.707 -7.031 1 69.25 457 PHE B N 1
ATOM 8828 C CA . PHE B 1 457 ? -7.289 -6.625 -7.34 1 69.25 457 PHE B CA 1
ATOM 8829 C C . PHE B 1 457 ? -8.406 -6.559 -6.312 1 69.25 457 PHE B C 1
ATOM 8831 O O . PHE B 1 457 ? -8.922 -5.48 -6.008 1 69.25 457 PHE B O 1
ATOM 8838 N N . PHE B 1 458 ? -8.703 -7.609 -5.66 1 69.25 458 PHE B N 1
ATOM 8839 C CA . PHE B 1 458 ? -9.906 -7.652 -4.828 1 69.25 458 PHE B CA 1
ATOM 8840 C C . PHE B 1 458 ? -9.664 -6.945 -3.5 1 69.25 458 PHE B C 1
ATOM 8842 O O . PHE B 1 458 ? -10.555 -6.27 -2.98 1 69.25 458 PHE B O 1
ATOM 8849 N N . PRO B 1 459 ? -8.477 -6.934 -3.068 1 70.25 459 PRO B N 1
ATOM 8850 C CA . PRO B 1 459 ? -8.305 -6.293 -1.762 1 70.25 459 PRO B CA 1
ATOM 8851 C C . PRO B 1 459 ? -8.5 -4.781 -1.814 1 70.25 459 PRO B C 1
ATOM 8853 O O . PRO B 1 459 ? -9.062 -4.195 -0.884 1 70.25 459 PRO B O 1
ATOM 8856 N N . SER B 1 460 ? -8.125 -4.137 -2.84 1 72.81 460 SER B N 1
ATOM 8857 C CA . SER B 1 460 ? -8.328 -2.699 -2.969 1 72.81 460 SER B CA 1
ATOM 8858 C C . SER B 1 460 ? -9.805 -2.355 -3.109 1 72.81 460 SER B C 1
ATOM 8860 O O . SER B 1 460 ? -10.266 -1.341 -2.58 1 72.81 460 SER B O 1
ATOM 8862 N N . GLU B 1 461 ? -10.516 -3.211 -3.752 1 79.38 461 GLU B N 1
ATOM 8863 C CA . GLU B 1 461 ? -11.945 -2.988 -3.934 1 79.38 461 GLU B CA 1
ATOM 8864 C C . GLU B 1 461 ? -12.719 -3.279 -2.648 1 79.38 461 GLU B C 1
ATOM 8866 O O . GLU B 1 461 ? -13.742 -2.646 -2.373 1 79.38 461 GLU B O 1
ATOM 8871 N N . ARG B 1 462 ? -12.164 -4.184 -1.928 1 80.19 462 ARG B N 1
ATOM 8872 C CA . ARG B 1 462 ? -12.836 -4.582 -0.691 1 80.19 462 ARG B CA 1
ATOM 8873 C C . ARG B 1 462 ? -12.93 -3.41 0.28 1 80.19 462 ARG B C 1
ATOM 8875 O O . ARG B 1 462 ? -13.945 -3.244 0.96 1 80.19 462 ARG B O 1
ATOM 8882 N N . LEU B 1 463 ? -12.016 -2.551 0.27 1 78 463 LEU B N 1
ATOM 8883 C CA . LEU B 1 463 ? -12.016 -1.409 1.179 1 78 463 LEU B CA 1
ATOM 8884 C C . LEU B 1 463 ? -13.117 -0.421 0.809 1 78 463 LEU B C 1
ATOM 8886 O O . LEU B 1 463 ? -13.781 0.132 1.689 1 78 463 LEU B O 1
ATOM 8890 N N . ILE B 1 464 ? -13.297 -0.248 -0.399 1 85.44 464 ILE B N 1
ATOM 8891 C CA . ILE B 1 464 ? -14.32 0.679 -0.876 1 85.44 464 ILE B CA 1
ATOM 8892 C C . ILE B 1 464 ? -15.711 0.107 -0.599 1 85.44 464 ILE B C 1
ATOM 8894 O O . ILE B 1 464 ? -16.609 0.825 -0.15 1 85.44 464 ILE B O 1
ATOM 8898 N N . ILE B 1 465 ? -15.828 -1.216 -0.776 1 85.75 465 ILE B N 1
ATOM 8899 C CA . ILE B 1 465 ? -17.109 -1.874 -0.588 1 85.75 465 ILE B CA 1
ATOM 8900 C C . ILE B 1 465 ? -17.469 -1.886 0.896 1 85.75 465 ILE B C 1
ATOM 8902 O O . ILE B 1 465 ? -18.641 -1.686 1.259 1 85.75 465 ILE B O 1
ATOM 8906 N N . LEU B 1 466 ? -16.5 -2.092 1.685 1 79.62 466 LEU B N 1
ATOM 8907 C CA . LEU B 1 466 ? -16.75 -2.09 3.121 1 79.62 466 LEU B CA 1
ATOM 8908 C C . LEU B 1 466 ? -17.234 -0.719 3.59 1 79.62 466 LEU B C 1
ATOM 8910 O O . LEU B 1 466 ? -18.125 -0.622 4.438 1 79.62 466 LEU B O 1
ATOM 8914 N N . ARG B 1 467 ? -16.656 0.281 3.037 1 80.81 467 ARG B N 1
ATOM 8915 C CA . ARG B 1 467 ? -17.062 1.639 3.371 1 80.81 467 ARG B CA 1
ATOM 8916 C C . ARG B 1 467 ? -18.5 1.898 2.916 1 80.81 467 ARG B C 1
ATOM 8918 O O . ARG B 1 467 ? -19.297 2.459 3.664 1 80.81 467 ARG B O 1
ATOM 8925 N N . GLU B 1 468 ? -18.781 1.495 1.745 1 84.44 468 GLU B N 1
ATOM 8926 C CA . GLU B 1 468 ? -20.109 1.719 1.194 1 84.44 468 GLU B CA 1
ATOM 8927 C C . GLU B 1 468 ? -21.172 0.909 1.948 1 84.44 468 GLU B C 1
ATOM 8929 O O . GLU B 1 468 ? -22.297 1.371 2.141 1 84.44 468 GLU B O 1
ATOM 8934 N N . ARG B 1 469 ? -20.766 -0.212 2.369 1 81.25 469 ARG B N 1
ATOM 8935 C CA . ARG B 1 469 ? -21.672 -1.051 3.135 1 81.25 469 ARG B CA 1
ATOM 8936 C C . ARG B 1 469 ? -21.906 -0.479 4.527 1 81.25 469 ARG B C 1
ATOM 8938 O O . ARG B 1 469 ? -23 -0.606 5.082 1 81.25 469 ARG B O 1
ATOM 8945 N N . SER B 1 470 ? -20.922 0.037 5.043 1 77.44 470 SER B N 1
ATOM 8946 C CA . SER B 1 470 ? -21.047 0.654 6.359 1 77.44 470 SER B CA 1
ATOM 8947 C C . SER B 1 470 ? -22.031 1.828 6.324 1 77.44 470 SER B C 1
ATOM 8949 O O . SER B 1 470 ? -22.672 2.133 7.324 1 77.44 470 SER B O 1
ATOM 8951 N N . SER B 1 471 ? -22.062 2.406 5.141 1 77.75 471 SER B N 1
ATOM 8952 C CA . SER B 1 471 ? -23 3.516 4.977 1 77.75 471 SER B CA 1
ATOM 8953 C C . SER B 1 471 ? -24.375 3.021 4.566 1 77.75 471 SER B C 1
ATOM 8955 O O . SER B 1 471 ? -25.297 3.82 4.371 1 77.75 471 SER B O 1
ATOM 8957 N N . GLY B 1 472 ? -24.531 1.705 4.383 1 76.94 472 GLY B N 1
ATOM 8958 C CA . GLY B 1 472 ? -25.812 1.114 4.039 1 76.94 472 GLY B CA 1
ATOM 8959 C C . GLY B 1 472 ? -26.281 1.476 2.645 1 76.94 472 GLY B C 1
ATOM 8960 O O . GLY B 1 472 ? -27.484 1.685 2.422 1 76.94 472 GLY B O 1
ATOM 8961 N N . MET B 1 473 ? -25.453 1.552 1.738 1 80.5 473 MET B N 1
ATOM 8962 C CA . MET B 1 473 ? -25.781 2.047 0.404 1 80.5 473 MET B CA 1
ATOM 8963 C C . MET B 1 473 ? -26.578 1.008 -0.383 1 80.5 473 MET B C 1
ATOM 8965 O O . MET B 1 473 ? -27.5 1.353 -1.112 1 80.5 473 MET B O 1
ATOM 8969 N N . TYR B 1 474 ? -26.172 -0.232 -0.317 1 86.62 474 TYR B N 1
ATOM 8970 C CA . TYR B 1 474 ? -26.844 -1.284 -1.077 1 86.62 474 TYR B CA 1
ATOM 8971 C C . TYR B 1 474 ? -26.719 -2.627 -0.366 1 86.62 474 TYR B C 1
ATOM 8973 O O . TYR B 1 474 ? -26.016 -2.746 0.636 1 86.62 474 TYR B O 1
ATOM 8981 N N . ARG B 1 475 ? -27.547 -3.557 -0.906 1 87.75 475 ARG B N 1
ATOM 8982 C CA . ARG B 1 475 ? -27.5 -4.926 -0.406 1 87.75 475 ARG B CA 1
ATOM 8983 C C . ARG B 1 475 ? -26.281 -5.672 -0.959 1 87.75 475 ARG B C 1
ATOM 8985 O O . ARG B 1 475 ? -25.922 -5.504 -2.127 1 87.75 475 ARG B O 1
ATOM 8992 N N . VAL B 1 476 ? -25.719 -6.461 -0.11 1 88.62 476 VAL B N 1
ATOM 8993 C CA . VAL B 1 476 ? -24.531 -7.211 -0.494 1 88.62 476 VAL B CA 1
ATOM 8994 C C . VAL B 1 476 ? -24.859 -8.148 -1.65 1 88.62 476 VAL B C 1
ATOM 8996 O O . VAL B 1 476 ? -24.031 -8.367 -2.539 1 88.62 476 VAL B O 1
ATOM 8999 N N . SER B 1 477 ? -26.062 -8.703 -1.695 1 91.56 477 SER B N 1
ATOM 9000 C CA . SER B 1 477 ? -26.469 -9.633 -2.746 1 91.56 477 SER B CA 1
ATOM 9001 C C . SER B 1 477 ? -26.516 -8.938 -4.105 1 91.56 477 SER B C 1
ATOM 9003 O O . SER B 1 477 ? -26.094 -9.508 -5.113 1 91.56 477 SER B O 1
ATOM 9005 N N . ALA B 1 478 ? -26.984 -7.676 -4.09 1 91.31 478 ALA B N 1
ATOM 9006 C CA . ALA B 1 478 ? -27.062 -6.926 -5.34 1 91.31 478 ALA B CA 1
ATOM 9007 C C . ALA B 1 478 ? -25.672 -6.594 -5.871 1 91.31 478 ALA B C 1
ATOM 9009 O O . ALA B 1 478 ? -25.422 -6.684 -7.074 1 91.31 478 ALA B O 1
ATOM 9010 N N . TYR B 1 479 ? -24.875 -6.297 -4.965 1 91.06 479 TYR B N 1
ATOM 9011 C CA . TYR B 1 479 ? -23.516 -5.988 -5.367 1 91.06 479 TYR B CA 1
ATOM 9012 C C . TYR B 1 479 ? -22.812 -7.223 -5.934 1 91.06 479 TYR B C 1
ATOM 9014 O O . TYR B 1 479 ? -22.234 -7.168 -7.02 1 91.06 479 TYR B O 1
ATOM 9022 N N . TYR B 1 480 ? -22.859 -8.273 -5.211 1 91.06 480 TYR B N 1
ATOM 9023 C CA . TYR B 1 480 ? -22.141 -9.484 -5.582 1 91.06 480 TYR B CA 1
ATOM 9024 C C . TYR B 1 480 ? -22.656 -10.047 -6.898 1 91.06 480 TYR B C 1
ATOM 9026 O O . TYR B 1 480 ? -21.875 -10.484 -7.746 1 91.06 480 TYR B O 1
ATOM 9034 N N . LEU B 1 481 ? -23.938 -10.07 -7.023 1 92.06 481 LEU B N 1
ATOM 9035 C CA . LEU B 1 481 ? -24.531 -10.578 -8.258 1 92.06 481 LEU B CA 1
ATOM 9036 C C . LEU B 1 481 ? -24.156 -9.695 -9.445 1 92.06 481 LEU B C 1
ATOM 9038 O O . LEU B 1 481 ? -23.906 -10.203 -10.539 1 92.06 481 LEU B O 1
ATOM 9042 N N . SER B 1 482 ? -24.172 -8.391 -9.234 1 92.56 482 SER B N 1
ATOM 9043 C CA . SER B 1 482 ? -23.781 -7.477 -10.312 1 92.56 482 SER B CA 1
ATOM 9044 C C . SER B 1 482 ? -22.328 -7.668 -10.703 1 92.56 482 SER B C 1
ATOM 9046 O O . SER B 1 482 ? -21.984 -7.695 -11.891 1 92.56 482 SER B O 1
ATOM 9048 N N . LYS B 1 483 ? -21.531 -7.84 -9.734 1 88.56 483 LYS B N 1
ATOM 9049 C CA . LYS B 1 483 ? -20.109 -8.039 -10 1 88.56 483 LYS B CA 1
ATOM 9050 C C . LYS B 1 483 ? -19.859 -9.352 -10.727 1 88.56 483 LYS B C 1
ATOM 9052 O O . LYS B 1 483 ? -19.078 -9.406 -11.672 1 88.56 483 LYS B O 1
ATOM 9057 N N . THR B 1 484 ? -20.547 -10.375 -10.344 1 90.25 484 THR B N 1
ATOM 9058 C CA . THR B 1 484 ? -20.391 -11.688 -10.961 1 90.25 484 THR B CA 1
ATOM 9059 C C . THR B 1 484 ? -20.875 -11.656 -12.414 1 90.25 484 THR B C 1
ATOM 9061 O O . THR B 1 484 ? -20.219 -12.219 -13.297 1 90.25 484 THR B O 1
ATOM 9064 N N . LEU B 1 485 ? -21.938 -10.977 -12.648 1 91.81 485 LEU B N 1
ATOM 9065 C CA . LEU B 1 485 ? -22.5 -10.945 -13.984 1 91.81 485 LEU B CA 1
ATOM 9066 C C . LEU B 1 485 ? -21.609 -10.164 -14.945 1 91.81 485 LEU B C 1
ATOM 9068 O O . LEU B 1 485 ? -21.531 -10.492 -16.125 1 91.81 485 LEU B O 1
ATOM 9072 N N . VAL B 1 486 ? -21 -9.156 -14.453 1 90.75 486 VAL B N 1
ATOM 9073 C CA . VAL B 1 486 ? -20.141 -8.344 -15.312 1 90.75 486 VAL B CA 1
ATOM 9074 C C . VAL B 1 486 ? -18.812 -9.062 -15.547 1 90.75 486 VAL B C 1
ATOM 9076 O O . VAL B 1 486 ? -18.188 -8.922 -16.609 1 90.75 486 VAL B O 1
ATOM 9079 N N . GLU B 1 487 ? -18.375 -9.859 -14.633 1 86.94 487 GLU B N 1
ATOM 9080 C CA . GLU B 1 487 ? -17.109 -10.562 -14.734 1 86.94 487 GLU B CA 1
ATOM 9081 C C . GLU B 1 487 ? -17.203 -11.758 -15.672 1 86.94 487 GLU B C 1
ATOM 9083 O O . GLU B 1 487 ? -16.234 -12.141 -16.312 1 86.94 487 GLU B O 1
ATOM 9088 N N . ILE B 1 488 ? -18.359 -12.32 -15.812 1 91.19 488 ILE B N 1
ATOM 9089 C CA . ILE B 1 488 ? -18.547 -13.516 -16.609 1 91.19 488 ILE B CA 1
ATOM 9090 C C . ILE B 1 488 ? -18.234 -13.211 -18.078 1 91.19 488 ILE B C 1
ATOM 9092 O O . ILE B 1 488 ? -17.438 -13.922 -18.703 1 91.19 488 ILE B O 1
ATOM 9096 N N . PRO B 1 489 ? -18.75 -12.102 -18.609 1 90.19 489 PRO B N 1
ATOM 9097 C CA . PRO B 1 489 ? -18.406 -11.805 -20 1 90.19 489 PRO B CA 1
ATOM 9098 C C . PRO B 1 489 ? -16.906 -11.562 -20.203 1 90.19 489 PRO B C 1
ATOM 9100 O O . PRO B 1 489 ? -16.359 -11.906 -21.25 1 90.19 489 PRO B O 1
ATOM 9103 N N . ARG B 1 490 ? -16.312 -11 -19.297 1 89 490 ARG B N 1
ATOM 9104 C CA . ARG B 1 490 ? -14.867 -10.797 -19.375 1 89 490 ARG B CA 1
ATOM 9105 C C . ARG B 1 490 ? -14.125 -12.125 -19.375 1 89 490 ARG B C 1
ATOM 9107 O O . ARG B 1 490 ? -13.211 -12.336 -20.172 1 89 490 ARG B O 1
ATOM 9114 N N . THR B 1 491 ? -14.508 -12.992 -18.5 1 91.88 491 THR B N 1
ATOM 9115 C CA . THR B 1 491 ? -13.891 -14.312 -18.438 1 91.88 491 THR B CA 1
ATOM 9116 C C . THR B 1 491 ? -14.172 -15.102 -19.719 1 91.88 491 THR B C 1
ATOM 9118 O O . THR B 1 491 ? -13.305 -15.82 -20.203 1 91.88 491 THR B O 1
ATOM 9121 N N . VAL B 1 492 ? -15.406 -14.938 -20.234 1 94.38 492 VAL B N 1
ATOM 9122 C CA . VAL B 1 492 ? -15.773 -15.602 -21.484 1 94.38 492 VAL B CA 1
ATOM 9123 C C . VAL B 1 492 ? -14.883 -15.109 -22.609 1 94.38 492 VAL B C 1
ATOM 9125 O O . VAL B 1 492 ? -14.406 -15.898 -23.422 1 94.38 492 VAL B O 1
ATOM 9128 N N . MET B 1 493 ? -14.617 -13.883 -22.625 1 93.19 493 MET B N 1
ATOM 9129 C CA . MET B 1 493 ? -13.797 -13.289 -23.672 1 93.19 493 MET B CA 1
ATOM 9130 C C . MET B 1 493 ? -12.367 -13.812 -23.609 1 93.19 493 MET B C 1
ATOM 9132 O O . MET B 1 493 ? -11.805 -14.219 -24.625 1 93.19 493 MET B O 1
ATOM 9136 N N . PHE B 1 494 ? -11.797 -13.875 -22.484 1 91.75 494 PHE B N 1
ATOM 9137 C CA . PHE B 1 494 ? -10.422 -14.336 -22.344 1 91.75 494 PHE B CA 1
ATOM 9138 C C . PHE B 1 494 ? -10.32 -15.828 -22.641 1 91.75 494 PHE B C 1
ATOM 9140 O O . PHE B 1 494 ? -9.359 -16.281 -23.266 1 91.75 494 PHE B O 1
ATOM 9147 N N . CYS B 1 495 ? -11.281 -16.578 -22.141 1 94.81 495 CYS B N 1
ATOM 9148 C CA . CYS B 1 495 ? -11.289 -18 -22.406 1 94.81 495 CYS B CA 1
ATOM 9149 C C . CYS B 1 495 ? -11.461 -18.281 -23.906 1 94.81 495 CYS B C 1
ATOM 9151 O O . CYS B 1 495 ? -10.836 -19.188 -24.438 1 94.81 495 CYS B O 1
ATOM 9153 N N . LEU B 1 496 ? -12.344 -17.453 -24.516 1 95.44 496 LEU B N 1
ATOM 9154 C CA . LEU B 1 496 ? -12.547 -17.609 -25.938 1 95.44 496 LEU B CA 1
ATOM 9155 C C . LEU B 1 496 ? -11.266 -17.312 -26.719 1 95.44 496 LEU B C 1
ATOM 9157 O O . LEU B 1 496 ? -10.906 -18.047 -27.641 1 95.44 496 LEU B O 1
ATOM 9161 N N . LEU B 1 497 ? -10.641 -16.266 -26.375 1 94.69 497 LEU B N 1
ATOM 9162 C CA . LEU B 1 497 ? -9.375 -15.914 -27.016 1 94.69 497 LEU B CA 1
ATOM 9163 C C . LEU B 1 497 ? -8.352 -17.031 -26.828 1 94.69 497 LEU B C 1
ATOM 9165 O O . LEU B 1 497 ? -7.641 -17.375 -27.781 1 94.69 497 LEU B O 1
ATOM 9169 N N . PHE B 1 498 ? -8.297 -17.547 -25.688 1 95.25 498 PHE B N 1
ATOM 9170 C CA . PHE B 1 498 ? -7.352 -18.609 -25.375 1 95.25 498 PHE B CA 1
ATOM 9171 C C . PHE B 1 498 ? -7.684 -19.875 -26.156 1 95.25 498 PHE B C 1
ATOM 9173 O O . PHE B 1 498 ? -6.801 -20.5 -26.75 1 95.25 498 PHE B O 1
ATOM 9180 N N . CYS B 1 499 ? -8.945 -20.297 -26.188 1 95.88 499 CYS B N 1
ATOM 9181 C CA . CYS B 1 499 ? -9.375 -21.562 -26.781 1 95.88 499 CYS B CA 1
ATOM 9182 C C . CYS B 1 499 ? -9.297 -21.5 -28.297 1 95.88 499 CYS B C 1
ATOM 9184 O O . CYS B 1 499 ? -8.883 -22.469 -28.938 1 95.88 499 CYS B O 1
ATOM 9186 N N . VAL B 1 500 ? -9.703 -20.359 -28.875 1 95.25 500 VAL B N 1
ATOM 9187 C CA . VAL B 1 500 ? -9.711 -20.25 -30.328 1 95.25 500 VAL B CA 1
ATOM 9188 C C . VAL B 1 500 ? -8.289 -20.344 -30.859 1 95.25 500 VAL B C 1
ATOM 9190 O O . VAL B 1 500 ? -8.047 -20.984 -31.891 1 95.25 500 VAL B O 1
ATOM 9193 N N . THR B 1 501 ? -7.383 -19.781 -30.203 1 94.62 501 THR B N 1
ATOM 9194 C CA . THR B 1 501 ? -5.996 -19.781 -30.656 1 94.62 501 THR B CA 1
ATOM 9195 C C . THR B 1 501 ? -5.355 -21.141 -30.391 1 94.62 501 THR B C 1
ATOM 9197 O O . THR B 1 501 ? -4.809 -21.766 -31.297 1 94.62 501 THR B O 1
ATOM 9200 N N . SER B 1 502 ? -5.512 -21.75 -29.219 1 94.62 502 SER B N 1
ATOM 9201 C CA . SER B 1 502 ? -4.82 -22.969 -28.828 1 94.62 502 SER B CA 1
ATOM 9202 C C . SER B 1 502 ? -5.469 -24.203 -29.453 1 94.62 502 SER B C 1
ATOM 9204 O O . SER B 1 502 ? -4.773 -25.109 -29.922 1 94.62 502 SER B O 1
ATOM 9206 N N . TYR B 1 503 ? -6.809 -24.281 -29.562 1 95 503 TYR B N 1
ATOM 9207 C CA . TYR B 1 503 ? -7.539 -25.469 -30 1 95 503 TYR B CA 1
ATOM 9208 C C . TYR B 1 503 ? -7.219 -25.781 -31.453 1 95 503 TYR B C 1
ATOM 9210 O O . TYR B 1 503 ? -6.879 -26.922 -31.797 1 95 503 TYR B O 1
ATOM 9218 N N . TRP B 1 504 ? -7.223 -24.812 -32.312 1 93.44 504 TRP B N 1
ATOM 9219 C CA . TRP B 1 504 ? -7.043 -25.031 -33.75 1 93.44 504 TRP B CA 1
ATOM 9220 C C . TRP B 1 504 ? -5.566 -25.172 -34.094 1 93.44 504 TRP B C 1
ATOM 9222 O O . TRP B 1 504 ? -5.203 -25.906 -35.031 1 93.44 504 TRP B O 1
ATOM 9232 N N . MET B 1 505 ? -4.75 -24.531 -33.375 1 93.75 505 MET B N 1
ATOM 9233 C CA . MET B 1 505 ? -3.316 -24.656 -33.625 1 93.75 505 MET B CA 1
ATOM 9234 C C . MET B 1 505 ? -2.82 -26.047 -33.25 1 93.75 505 MET B C 1
ATOM 9236 O O . MET B 1 505 ? -2.021 -26.656 -33.969 1 93.75 505 MET B O 1
ATOM 9240 N N . VAL B 1 506 ? -3.291 -26.547 -32.094 1 92.38 506 VAL B N 1
ATOM 9241 C CA . VAL B 1 506 ? -2.906 -27.891 -31.641 1 92.38 506 VAL B CA 1
ATOM 9242 C C . VAL B 1 506 ? -3.51 -28.938 -32.562 1 92.38 506 VAL B C 1
ATOM 9244 O O . VAL B 1 506 ? -2.926 -30.016 -32.75 1 92.38 506 VAL B O 1
ATOM 9247 N N . GLY B 1 507 ? -4.551 -28.688 -33.188 1 91.94 507 GLY B N 1
ATOM 9248 C CA . GLY B 1 507 ? -5.207 -29.578 -34.125 1 91.94 507 GLY B CA 1
ATOM 9249 C C . GLY B 1 507 ? -6.035 -30.656 -33.438 1 91.94 507 GLY B C 1
ATOM 9250 O O . GLY B 1 507 ? -5.961 -31.828 -33.781 1 91.94 507 GLY B O 1
ATOM 9251 N N . LEU B 1 508 ? -6.766 -30.312 -32.438 1 91.56 508 LEU B N 1
ATOM 9252 C CA . LEU B 1 508 ? -7.652 -31.25 -31.766 1 91.56 508 LEU B CA 1
ATOM 9253 C C . LEU B 1 508 ? -8.812 -31.641 -32.656 1 91.56 508 LEU B C 1
ATOM 9255 O O . LEU B 1 508 ? -8.812 -31.328 -33.875 1 91.56 508 LEU B O 1
ATOM 9259 N N . ARG B 1 509 ? -9.727 -32.375 -32.156 1 89 509 ARG B N 1
ATOM 9260 C CA . ARG B 1 509 ? -10.805 -32.906 -33 1 89 509 ARG B CA 1
ATOM 9261 C C . ARG B 1 509 ? -11.469 -31.781 -33.781 1 89 509 ARG B C 1
ATOM 9263 O O . ARG B 1 509 ? -11.922 -30.781 -33.219 1 89 509 ARG B O 1
ATOM 9270 N N . ASP B 1 510 ? -11.461 -31.984 -35.094 1 87.5 510 ASP B N 1
ATOM 9271 C CA . ASP B 1 510 ? -11.914 -30.938 -36 1 87.5 510 ASP B CA 1
ATOM 9272 C C . ASP B 1 510 ? -13.438 -30.906 -36.094 1 87.5 510 ASP B C 1
ATOM 9274 O O . ASP B 1 510 ? -14.008 -31.266 -37.125 1 87.5 510 ASP B O 1
ATOM 9278 N N . SER B 1 511 ? -14.164 -30.703 -35.031 1 90.25 511 SER B N 1
ATOM 9279 C CA . SER B 1 511 ? -15.617 -30.547 -34.969 1 90.25 511 SER B CA 1
ATOM 9280 C C . SER B 1 511 ? -16.016 -29.344 -34.156 1 90.25 511 SER B C 1
ATOM 9282 O O . SER B 1 511 ? -15.422 -29.078 -33.094 1 90.25 511 SER B O 1
ATOM 9284 N N . ALA B 1 512 ? -16.953 -28.609 -34.656 1 92.19 512 ALA B N 1
ATOM 9285 C CA . ALA B 1 512 ? -17.453 -27.453 -33.938 1 92.19 512 ALA B CA 1
ATOM 9286 C C . ALA B 1 512 ? -18.047 -27.844 -32.594 1 92.19 512 ALA B C 1
ATOM 9288 O O . ALA B 1 512 ? -17.891 -27.125 -31.609 1 92.19 512 ALA B O 1
ATOM 9289 N N . LYS B 1 513 ? -18.672 -29 -32.594 1 93.56 513 LYS B N 1
ATOM 9290 C CA . LYS B 1 513 ? -19.266 -29.484 -31.344 1 93.56 513 LYS B CA 1
ATOM 9291 C C . LYS B 1 513 ? -18.188 -29.719 -30.281 1 93.56 513 LYS B C 1
ATOM 9293 O O . LYS B 1 513 ? -18.328 -29.266 -29.141 1 93.56 513 LYS B O 1
ATOM 9298 N N . ASN B 1 514 ? -17.078 -30.312 -30.703 1 94.19 514 ASN B N 1
ATOM 9299 C CA . ASN B 1 514 ? -16.016 -30.609 -29.75 1 94.19 514 ASN B CA 1
ATOM 9300 C C . ASN B 1 514 ? -15.289 -29.328 -29.312 1 94.19 514 ASN B C 1
ATOM 9302 O O . ASN B 1 514 ? -14.82 -29.234 -28.188 1 94.19 514 ASN B O 1
ATOM 9306 N N . PHE B 1 515 ? -15.281 -28.438 -30.25 1 96.25 515 PHE B N 1
ATOM 9307 C CA . PHE B 1 515 ? -14.664 -27.156 -29.891 1 96.25 515 PHE B CA 1
ATOM 9308 C C . PHE B 1 515 ? -15.461 -26.453 -28.797 1 96.25 515 PHE B C 1
ATOM 9310 O O . PHE B 1 515 ? -14.898 -25.984 -27.812 1 96.25 515 PHE B O 1
ATOM 9317 N N . PHE B 1 516 ? -16.766 -26.328 -28.938 1 96.19 516 PHE B N 1
ATOM 9318 C CA . PHE B 1 516 ? -17.594 -25.609 -27.969 1 96.19 516 PHE B CA 1
ATOM 9319 C C . PHE B 1 516 ? -17.656 -26.359 -26.656 1 96.19 516 PHE B C 1
ATOM 9321 O O . PHE B 1 516 ? -17.75 -25.75 -25.594 1 96.19 516 PHE B O 1
ATOM 9328 N N . LEU B 1 517 ? -17.578 -27.719 -26.703 1 96.19 517 LEU B N 1
ATOM 9329 C CA . LEU B 1 517 ? -17.516 -28.484 -25.453 1 96.19 517 LEU B CA 1
ATOM 9330 C C . LEU B 1 517 ? -16.203 -28.219 -24.719 1 96.19 517 LEU B C 1
ATOM 9332 O O . LEU B 1 517 ? -16.188 -28.094 -23.5 1 96.19 517 LEU B O 1
ATOM 9336 N N . PHE B 1 518 ? -15.141 -28.156 -25.562 1 97 518 PHE B N 1
ATOM 9337 C CA . PHE B 1 518 ? -13.844 -27.797 -25 1 97 518 PHE B CA 1
ATOM 9338 C C . PHE B 1 518 ? -13.898 -26.422 -24.359 1 97 518 PHE B C 1
ATOM 9340 O O . PHE B 1 518 ? -13.414 -26.234 -23.234 1 97 518 PHE B O 1
ATOM 9347 N N . PHE B 1 519 ? -14.492 -25.531 -25.031 1 97 519 PHE B N 1
ATOM 9348 C CA . PHE B 1 519 ? -14.617 -24.156 -24.562 1 97 519 PHE B CA 1
ATOM 9349 C C . PHE B 1 519 ? -15.398 -24.094 -23.266 1 97 519 PHE B C 1
ATOM 9351 O O . PHE B 1 519 ? -15 -23.391 -22.328 1 97 519 PHE B O 1
ATOM 9358 N N . ILE B 1 520 ? -16.453 -24.766 -23.141 1 96.69 520 ILE B N 1
ATOM 9359 C CA . ILE B 1 520 ? -17.312 -24.734 -21.953 1 96.69 520 ILE B CA 1
ATOM 9360 C C . ILE B 1 520 ? -16.547 -25.266 -20.75 1 96.69 520 ILE B C 1
ATOM 9362 O O . ILE B 1 520 ? -16.703 -24.766 -19.641 1 96.69 520 ILE B O 1
ATOM 9366 N N . VAL B 1 521 ? -15.766 -26.312 -20.969 1 97.5 521 VAL B N 1
ATOM 9367 C CA . VAL B 1 521 ? -15.016 -26.906 -19.859 1 97.5 521 VAL B CA 1
ATOM 9368 C C . VAL B 1 521 ? -13.961 -25.922 -19.375 1 97.5 521 VAL B C 1
ATOM 9370 O O . VAL B 1 521 ? -13.812 -25.719 -18.156 1 97.5 521 VAL B O 1
ATOM 9373 N N . VAL B 1 522 ? -13.25 -25.328 -20.297 1 97.44 522 VAL B N 1
ATOM 9374 C CA . VAL B 1 522 ? -12.211 -24.375 -19.922 1 97.44 522 VAL B CA 1
ATOM 9375 C C . VAL B 1 522 ? -12.836 -23.156 -19.234 1 97.44 522 VAL B C 1
ATOM 9377 O O . VAL B 1 522 ? -12.289 -22.641 -18.25 1 97.44 522 VAL B O 1
ATOM 9380 N N . LEU B 1 523 ? -13.93 -22.734 -19.703 1 97.06 523 LEU B N 1
ATOM 9381 C CA . LEU B 1 523 ? -14.648 -21.609 -19.125 1 97.06 523 LEU B CA 1
ATOM 9382 C C . LEU B 1 523 ? -15.086 -21.938 -17.703 1 97.06 523 LEU B C 1
ATOM 9384 O O . LEU B 1 523 ? -14.875 -21.156 -16.781 1 97.06 523 LEU B O 1
ATOM 9388 N N . LEU B 1 524 ? -15.688 -23.109 -17.547 1 97.12 524 LEU B N 1
ATOM 9389 C CA . LEU B 1 524 ? -16.156 -23.516 -16.219 1 97.12 524 LEU B CA 1
ATOM 9390 C C . LEU B 1 524 ? -15 -23.656 -15.25 1 97.12 524 LEU B C 1
ATOM 9392 O O . LEU B 1 524 ? -15.141 -23.375 -14.062 1 97.12 524 LEU B O 1
ATOM 9396 N N . THR B 1 525 ? -13.898 -24.156 -15.797 1 97.19 525 THR B N 1
ATOM 9397 C CA . THR B 1 525 ? -12.695 -24.25 -14.969 1 97.19 525 THR B CA 1
ATOM 9398 C C . THR B 1 525 ? -12.25 -22.875 -14.492 1 97.19 525 THR B C 1
ATOM 9400 O O . THR B 1 525 ? -11.992 -22.672 -13.305 1 97.19 525 THR B O 1
ATOM 9403 N N . SER B 1 526 ? -12.211 -21.969 -15.375 1 96.19 526 SER B N 1
ATOM 9404 C CA . SER B 1 526 ? -11.805 -20.609 -15.031 1 96.19 526 SER B CA 1
ATOM 9405 C C . SER B 1 526 ? -12.758 -19.984 -14.023 1 96.19 526 SER B C 1
ATOM 9407 O O . SER B 1 526 ? -12.32 -19.344 -13.062 1 96.19 526 SER B O 1
ATOM 9409 N N . LEU B 1 527 ? -14.016 -20.188 -14.211 1 95.94 527 LEU B N 1
ATOM 9410 C CA . LEU B 1 527 ? -15.016 -19.625 -13.312 1 95.94 527 LEU B CA 1
ATOM 9411 C C . LEU B 1 527 ? -14.922 -20.234 -11.922 1 95.94 527 LEU B C 1
ATOM 9413 O O . LEU B 1 527 ? -15.117 -19.562 -10.914 1 95.94 527 LEU B O 1
ATOM 9417 N N . THR B 1 528 ? -14.68 -21.516 -11.898 1 96.31 528 THR B N 1
ATOM 9418 C CA . THR B 1 528 ? -14.531 -22.188 -10.617 1 96.31 528 THR B CA 1
ATOM 9419 C C . THR B 1 528 ? -13.305 -21.688 -9.875 1 96.31 528 THR B C 1
ATOM 9421 O O . THR B 1 528 ? -13.359 -21.438 -8.672 1 96.31 528 THR B O 1
ATOM 9424 N N . VAL B 1 529 ? -12.211 -21.531 -10.602 1 95.75 529 VAL B N 1
ATOM 9425 C CA . VAL B 1 529 ? -10.984 -21.016 -10 1 95.75 529 VAL B CA 1
ATOM 9426 C C . VAL B 1 529 ? -11.234 -19.609 -9.461 1 95.75 529 VAL B C 1
ATOM 9428 O O . VAL B 1 529 ? -10.812 -19.266 -8.352 1 95.75 529 VAL B O 1
ATOM 9431 N N . GLU B 1 530 ? -11.938 -18.844 -10.219 1 92.88 530 GLU B N 1
ATOM 9432 C CA . GLU B 1 530 ? -12.281 -17.484 -9.781 1 92.88 530 GLU B CA 1
ATOM 9433 C C . GLU B 1 530 ? -13.055 -17.516 -8.469 1 92.88 530 GLU B C 1
ATOM 9435 O O . GLU B 1 530 ? -12.797 -16.719 -7.57 1 92.88 530 GLU B O 1
ATOM 9440 N N . GLY B 1 531 ? -13.984 -18.406 -8.43 1 92.5 531 GLY B N 1
ATOM 9441 C CA . GLY B 1 531 ? -14.773 -18.547 -7.211 1 92.5 531 GLY B CA 1
ATOM 9442 C C . GLY B 1 531 ? -13.945 -18.938 -6.004 1 92.5 531 GLY B C 1
ATOM 9443 O O . GLY B 1 531 ? -14.141 -18.406 -4.91 1 92.5 531 GLY B O 1
ATOM 9444 N N . ILE B 1 532 ? -13.008 -19.797 -6.191 1 94.31 532 ILE B N 1
ATOM 9445 C CA . ILE B 1 532 ? -12.156 -20.266 -5.098 1 94.31 532 ILE B CA 1
ATOM 9446 C C . ILE B 1 532 ? -11.273 -19.109 -4.613 1 94.31 532 ILE B C 1
ATOM 9448 O O . ILE B 1 532 ? -11.188 -18.859 -3.41 1 94.31 532 ILE B O 1
ATOM 9452 N N . VAL B 1 533 ? -10.688 -18.438 -5.527 1 92 533 VAL B N 1
ATOM 9453 C CA . VAL B 1 533 ? -9.766 -17.359 -5.191 1 92 533 VAL B CA 1
ATOM 9454 C C . VAL B 1 533 ? -10.523 -16.234 -4.484 1 92 533 VAL B C 1
ATOM 9456 O O . VAL B 1 533 ? -10.062 -15.719 -3.469 1 92 533 VAL B O 1
ATOM 9459 N N . LEU B 1 534 ? -11.68 -15.922 -4.941 1 89.94 534 LEU B N 1
ATOM 9460 C CA . LEU B 1 534 ? -12.477 -14.867 -4.336 1 89.94 534 LEU B CA 1
ATOM 9461 C C . LEU B 1 534 ? -12.922 -15.258 -2.93 1 89.94 534 LEU B C 1
ATOM 9463 O O . LEU B 1 534 ? -12.977 -14.414 -2.033 1 89.94 534 LEU B O 1
ATOM 9467 N N . SER B 1 535 ? -13.227 -16.484 -2.758 1 90.94 535 SER B N 1
ATOM 9468 C CA . SER B 1 535 ? -13.648 -16.953 -1.441 1 90.94 535 SER B CA 1
ATOM 9469 C C . SER B 1 535 ? -12.516 -16.844 -0.427 1 90.94 535 SER B C 1
ATOM 9471 O O . SER B 1 535 ? -12.734 -16.438 0.717 1 90.94 535 SER B O 1
ATOM 9473 N N . ILE B 1 536 ? -11.297 -17.125 -0.857 1 90.06 536 ILE B N 1
ATOM 9474 C CA . ILE B 1 536 ? -10.141 -17.078 0.028 1 90.06 536 ILE B CA 1
ATOM 9475 C C . ILE B 1 536 ? -9.773 -15.625 0.324 1 90.06 536 ILE B C 1
ATOM 9477 O O . ILE B 1 536 ? -9.562 -15.25 1.481 1 90.06 536 ILE B O 1
ATOM 9481 N N . THR B 1 537 ? -9.766 -14.82 -0.646 1 85.19 537 THR B N 1
ATOM 9482 C CA . THR B 1 537 ? -9.336 -13.43 -0.5 1 85.19 537 THR B CA 1
ATOM 9483 C C . THR B 1 537 ? -10.375 -12.625 0.279 1 85.19 537 THR B C 1
ATOM 9485 O O . THR B 1 537 ? -10.031 -11.68 0.985 1 85.19 537 THR B O 1
ATOM 9488 N N . ALA B 1 538 ? -11.617 -12.953 0.162 1 83.62 538 ALA B N 1
ATOM 9489 C CA . ALA B 1 538 ? -12.672 -12.273 0.914 1 83.62 538 ALA B CA 1
ATOM 9490 C C . ALA B 1 538 ? -12.609 -12.641 2.395 1 83.62 538 ALA B C 1
ATOM 9492 O O . ALA B 1 538 ? -13 -11.844 3.252 1 83.62 538 ALA B O 1
ATOM 9493 N N . GLY B 1 539 ? -12.055 -13.773 2.674 1 82.12 539 GLY B N 1
ATOM 9494 C CA . GLY B 1 539 ? -12.062 -14.266 4.043 1 82.12 539 GLY B CA 1
ATOM 9495 C C . GLY B 1 539 ? -10.836 -13.844 4.832 1 82.12 539 GLY B C 1
ATOM 9496 O O . GLY B 1 539 ? -10.844 -13.867 6.066 1 82.12 539 GLY B O 1
ATOM 9497 N N . VAL B 1 540 ? -9.789 -13.469 4.098 1 79.81 540 VAL B N 1
ATOM 9498 C CA . VAL B 1 540 ? -8.547 -13.148 4.797 1 79.81 540 VAL B CA 1
ATOM 9499 C C . VAL B 1 540 ? -8.305 -11.641 4.758 1 79.81 540 VAL B C 1
ATOM 9501 O O . VAL B 1 540 ? -8.555 -10.992 3.74 1 79.81 540 VAL B O 1
ATOM 9504 N N . ALA B 1 541 ? -7.859 -11.07 5.883 1 71.38 541 ALA B N 1
ATOM 9505 C CA . ALA B 1 541 ? -7.684 -9.625 6.023 1 71.38 541 ALA B CA 1
ATOM 9506 C C . ALA B 1 541 ? -6.344 -9.172 5.449 1 71.38 541 ALA B C 1
ATOM 9508 O O . ALA B 1 541 ? -6.227 -8.062 4.93 1 71.38 541 ALA B O 1
ATOM 9509 N N . LYS B 1 542 ? -5.367 -10.109 5.457 1 74.25 542 LYS B N 1
ATOM 9510 C CA . LYS B 1 542 ? -4.02 -9.727 5.043 1 74.25 542 LYS B CA 1
ATOM 9511 C C . LYS B 1 542 ? -3.666 -10.344 3.693 1 74.25 542 LYS B C 1
ATOM 9513 O O . LYS B 1 542 ? -3.92 -11.523 3.455 1 74.25 542 LYS B O 1
ATOM 9518 N N . PHE B 1 543 ? -3.07 -9.602 2.811 1 74 543 PHE B N 1
ATOM 9519 C CA . PHE B 1 543 ? -2.68 -10.016 1.47 1 74 543 PHE B CA 1
ATOM 9520 C C . PHE B 1 543 ? -1.628 -11.117 1.53 1 74 543 PHE B C 1
ATOM 9522 O O . PHE B 1 543 ? -1.612 -12.016 0.686 1 74 543 PHE B O 1
ATOM 9529 N N . GLU B 1 544 ? -0.788 -11.078 2.527 1 73.62 544 GLU B N 1
ATOM 9530 C CA . GLU B 1 544 ? 0.3 -12.047 2.666 1 73.62 544 GLU B CA 1
ATOM 9531 C C . GLU B 1 544 ? -0.237 -13.453 2.918 1 73.62 544 GLU B C 1
ATOM 9533 O O . GLU B 1 544 ? 0.307 -14.43 2.404 1 73.62 544 GLU B O 1
ATOM 9538 N N . VAL B 1 545 ? -1.321 -13.492 3.668 1 79 545 VAL B N 1
ATOM 9539 C CA . VAL B 1 545 ? -1.915 -14.781 3.98 1 79 545 VAL B CA 1
ATOM 9540 C C . VAL B 1 545 ? -2.666 -15.312 2.762 1 79 545 VAL B C 1
ATOM 9542 O O . VAL B 1 545 ? -2.578 -16.5 2.439 1 79 545 VAL B O 1
ATOM 9545 N N . ALA B 1 546 ? -3.355 -14.414 2.092 1 81.62 546 ALA B N 1
ATOM 9546 C CA . ALA B 1 546 ? -4.082 -14.812 0.89 1 81.62 546 ALA B CA 1
ATOM 9547 C C . ALA B 1 546 ? -3.127 -15.328 -0.181 1 81.62 546 ALA B C 1
ATOM 9549 O O . ALA B 1 546 ? -3.43 -16.312 -0.874 1 81.62 546 ALA B O 1
ATOM 9550 N N . SER B 1 547 ? -1.965 -14.75 -0.348 1 79.81 547 SER B N 1
ATOM 9551 C CA . SER B 1 547 ? -0.995 -15.125 -1.371 1 79.81 547 SER B CA 1
ATOM 9552 C C . SER B 1 547 ? -0.339 -16.469 -1.048 1 79.81 547 SER B C 1
ATOM 9554 O O . SER B 1 547 ? 0.232 -17.109 -1.929 1 79.81 547 SER B O 1
ATOM 9556 N N . ALA B 1 548 ? -0.443 -16.859 0.234 1 79.69 548 ALA B N 1
ATOM 9557 C CA . ALA B 1 548 ? 0.1 -18.156 0.623 1 79.69 548 ALA B CA 1
ATOM 9558 C C . ALA B 1 548 ? -0.942 -19.266 0.46 1 79.69 548 ALA B C 1
ATOM 9560 O O . ALA B 1 548 ? -0.63 -20.359 -0.019 1 79.69 548 ALA B O 1
ATOM 9561 N N . LEU B 1 549 ? -2.141 -18.922 0.746 1 85.19 549 LEU B N 1
ATOM 9562 C CA . LEU B 1 549 ? -3.18 -19.938 0.805 1 85.19 549 LEU B CA 1
ATOM 9563 C C . LEU B 1 549 ? -3.723 -20.25 -0.587 1 85.19 549 LEU B C 1
ATOM 9565 O O . LEU B 1 549 ? -4.102 -21.391 -0.875 1 85.19 549 LEU B O 1
ATOM 9569 N N . THR B 1 550 ? -3.812 -19.266 -1.418 1 87.69 550 THR B N 1
ATOM 9570 C CA . THR B 1 550 ? -4.445 -19.438 -2.719 1 87.69 550 THR B CA 1
ATOM 9571 C C . THR B 1 550 ? -3.641 -20.406 -3.588 1 87.69 550 THR B C 1
ATOM 9573 O O . THR B 1 550 ? -4.191 -21.359 -4.141 1 87.69 550 THR B O 1
ATOM 9576 N N . PRO B 1 551 ? -2.312 -20.219 -3.717 1 85.12 551 PRO B N 1
ATOM 9577 C CA . PRO B 1 551 ? -1.545 -21.172 -4.512 1 85.12 551 PRO B CA 1
ATOM 9578 C C . PRO B 1 551 ? -1.56 -22.578 -3.91 1 85.12 551 PRO B C 1
ATOM 9580 O O . PRO B 1 551 ? -1.5 -23.578 -4.645 1 85.12 551 PRO B O 1
ATOM 9583 N N . LEU B 1 552 ? -1.604 -22.594 -2.629 1 87.12 552 LEU B N 1
ATOM 9584 C CA . LEU B 1 552 ? -1.687 -23.891 -1.97 1 87.12 552 LEU B CA 1
ATOM 9585 C C . LEU B 1 552 ? -2.959 -24.625 -2.377 1 87.12 552 LEU B C 1
ATOM 9587 O O . LEU B 1 552 ? -2.914 -25.812 -2.705 1 87.12 552 LEU B O 1
ATOM 9591 N N . ALA B 1 553 ? -3.998 -23.938 -2.385 1 90.25 553 ALA B N 1
ATOM 9592 C CA . ALA B 1 553 ? -5.27 -24.547 -2.775 1 90.25 553 ALA B CA 1
ATOM 9593 C C . ALA B 1 553 ? -5.234 -25 -4.23 1 90.25 553 ALA B C 1
ATOM 9595 O O . ALA B 1 553 ? -5.758 -26.062 -4.566 1 90.25 553 ALA B O 1
ATOM 9596 N N . MET B 1 554 ? -4.645 -24.234 -5.125 1 91.94 554 MET B N 1
ATOM 9597 C CA . MET B 1 554 ? -4.555 -24.594 -6.539 1 91.94 554 MET B CA 1
ATOM 9598 C C . MET B 1 554 ? -3.641 -25.797 -6.742 1 91.94 554 MET B C 1
ATOM 9600 O O . MET B 1 554 ? -3.943 -26.688 -7.543 1 91.94 554 MET B O 1
ATOM 9604 N N . ASN B 1 555 ? -2.574 -25.797 -5.984 1 88.88 555 ASN B N 1
ATOM 9605 C CA . ASN B 1 555 ? -1.64 -26.906 -6.102 1 88.88 555 ASN B CA 1
ATOM 9606 C C . ASN B 1 555 ? -2.277 -28.219 -5.66 1 88.88 555 ASN B C 1
ATOM 9608 O O . ASN B 1 555 ? -2.064 -29.266 -6.289 1 88.88 555 ASN B O 1
ATOM 9612 N N . ILE B 1 556 ? -3.039 -28.125 -4.637 1 88.56 556 ILE B N 1
ATOM 9613 C CA . ILE B 1 556 ? -3.719 -29.328 -4.16 1 88.56 556 ILE B CA 1
ATOM 9614 C C . ILE B 1 556 ? -4.727 -29.797 -5.203 1 88.56 556 ILE B C 1
ATOM 9616 O O . ILE B 1 556 ? -4.812 -31 -5.492 1 88.56 556 ILE B O 1
ATOM 9620 N N . ALA B 1 557 ? -5.406 -28.875 -5.758 1 91.94 557 ALA B N 1
ATOM 9621 C CA . ALA B 1 557 ? -6.383 -29.234 -6.785 1 91.94 557 ALA B CA 1
ATOM 9622 C C . ALA B 1 557 ? -5.703 -29.859 -7.996 1 91.94 557 ALA B C 1
ATOM 9624 O O . ALA B 1 557 ? -6.227 -30.797 -8.586 1 91.94 557 ALA B O 1
ATOM 9625 N N . LEU B 1 558 ? -4.566 -29.375 -8.352 1 89.12 558 LEU B N 1
ATOM 9626 C CA . LEU B 1 558 ? -3.82 -29.891 -9.492 1 89.12 558 LEU B CA 1
ATOM 9627 C C . LEU B 1 558 ? -3.285 -31.297 -9.195 1 89.12 558 LEU B C 1
ATOM 9629 O O . LEU B 1 558 ? -3.23 -32.125 -10.094 1 89.12 558 LEU B O 1
ATOM 9633 N N . LEU B 1 559 ? -2.961 -31.453 -7.984 1 86.38 559 LEU B N 1
ATOM 9634 C CA . LEU B 1 559 ? -2.414 -32.75 -7.574 1 86.38 559 LEU B CA 1
ATOM 9635 C C . LEU B 1 559 ? -3.441 -33.844 -7.766 1 86.38 559 LEU B C 1
ATOM 9637 O O . LEU B 1 559 ? -3.098 -34.969 -8.203 1 86.38 559 LEU B O 1
ATOM 9641 N N . PHE B 1 560 ? -4.621 -33.531 -7.594 1 86.38 560 PHE B N 1
ATOM 9642 C CA . PHE B 1 560 ? -5.66 -34.562 -7.645 1 86.38 560 PHE B CA 1
ATOM 9643 C C . PHE B 1 560 ? -6.375 -34.562 -8.992 1 86.38 560 PHE B C 1
ATOM 9645 O O . PHE B 1 560 ? -7.492 -35.062 -9.117 1 86.38 560 PHE B O 1
ATOM 9652 N N . GLY B 1 561 ? -5.738 -34 -9.977 1 86.62 561 GLY B N 1
ATOM 9653 C CA . GLY B 1 561 ? -6.34 -33.906 -11.297 1 86.62 561 GLY B CA 1
ATOM 9654 C C . GLY B 1 561 ? -6.281 -35.219 -12.062 1 86.62 561 GLY B C 1
ATOM 9655 O O . GLY B 1 561 ? -6.992 -35.406 -13.055 1 86.62 561 GLY B O 1
ATOM 9656 N N . GLY B 1 562 ? -5.414 -36.156 -11.625 1 80.06 562 GLY B N 1
ATOM 9657 C CA . GLY B 1 562 ? -5.359 -37.469 -12.242 1 80.06 562 GLY B CA 1
ATOM 9658 C C . GLY B 1 562 ? -4.211 -37.625 -13.219 1 80.06 562 GLY B C 1
ATOM 9659 O O . GLY B 1 562 ? -4.008 -38.719 -13.781 1 80.06 562 GLY B O 1
ATOM 9660 N N . PHE B 1 563 ? -3.51 -36.562 -13.469 1 83.5 563 PHE B N 1
ATOM 9661 C CA . PHE B 1 563 ? -2.42 -36.625 -14.438 1 83.5 563 PHE B CA 1
ATOM 9662 C C . PHE B 1 563 ? -1.135 -37.125 -13.773 1 83.5 563 PHE B C 1
ATOM 9664 O O . PHE B 1 563 ? -0.393 -37.906 -14.359 1 83.5 563 PHE B O 1
ATOM 9671 N N . PHE B 1 564 ? -0.891 -36.719 -12.586 1 80.44 564 PHE B N 1
ATOM 9672 C CA . PHE B 1 564 ? 0.344 -37.062 -11.898 1 80.44 564 PHE B CA 1
ATOM 9673 C C . PHE B 1 564 ? 0.219 -38.438 -11.227 1 80.44 564 PHE B C 1
ATOM 9675 O O . PHE B 1 564 ? 1.212 -39.156 -11.07 1 80.44 564 PHE B O 1
ATOM 9682 N N . LEU B 1 565 ? -0.962 -38.594 -10.742 1 76.88 565 LEU B N 1
ATOM 9683 C CA . LEU B 1 565 ? -1.302 -39.875 -10.102 1 76.88 565 LEU B CA 1
ATOM 9684 C C . LEU B 1 565 ? -2.621 -40.406 -10.641 1 76.88 565 LEU B C 1
ATOM 9686 O O . LEU B 1 565 ? -3.615 -39.688 -10.711 1 76.88 565 LEU B O 1
ATOM 9690 N N . SER B 1 566 ? -2.436 -41.656 -11.094 1 75.19 566 SER B N 1
ATOM 9691 C CA . SER B 1 566 ? -3.672 -42.25 -11.578 1 75.19 566 SER B CA 1
ATOM 9692 C C . SER B 1 566 ? -4.73 -42.312 -10.484 1 75.19 566 SER B C 1
ATOM 9694 O O . SER B 1 566 ? -4.414 -42.531 -9.312 1 75.19 566 SER B O 1
ATOM 9696 N N . ASN B 1 567 ? -5.934 -41.938 -10.828 1 74.19 567 ASN B N 1
ATOM 9697 C CA . ASN B 1 567 ? -7.047 -41.844 -9.891 1 74.19 567 ASN B CA 1
ATOM 9698 C C . ASN B 1 567 ? -7.262 -43.156 -9.133 1 74.19 567 ASN B C 1
ATOM 9700 O O . ASN B 1 567 ? -7.742 -43.156 -7.996 1 74.19 567 ASN B O 1
ATOM 9704 N N . ALA B 1 568 ? -6.762 -44.188 -9.734 1 70.88 568 ALA B N 1
ATOM 9705 C CA . ALA B 1 568 ? -6.973 -45.5 -9.109 1 70.88 568 ALA B CA 1
ATOM 9706 C C . ALA B 1 568 ? -5.961 -45.75 -7.996 1 70.88 568 ALA B C 1
ATOM 9708 O O . ALA B 1 568 ? -6.211 -46.562 -7.09 1 70.88 568 ALA B O 1
ATOM 9709 N N . ASN B 1 569 ? -4.891 -44.969 -7.984 1 74.62 569 ASN B N 1
ATOM 9710 C CA . ASN B 1 569 ? -3.811 -45.219 -7.031 1 74.62 569 ASN B CA 1
ATOM 9711 C C . ASN B 1 569 ? -3.848 -44.219 -5.883 1 74.62 569 ASN B C 1
ATOM 9713 O O . ASN B 1 569 ? -2.934 -44.156 -5.055 1 74.62 569 ASN B O 1
ATOM 9717 N N . ILE B 1 570 ? -4.914 -43.5 -5.77 1 79.38 570 ILE B N 1
ATOM 9718 C CA . ILE B 1 570 ? -5.043 -42.531 -4.68 1 79.38 570 ILE B CA 1
ATOM 9719 C C . ILE B 1 570 ? -5.535 -43.25 -3.42 1 79.38 570 ILE B C 1
ATOM 9721 O O . ILE B 1 570 ? -6.52 -44 -3.463 1 79.38 570 ILE B O 1
ATOM 9725 N N . PRO B 1 571 ? -4.809 -43.031 -2.379 1 82.06 571 PRO B N 1
ATOM 9726 C CA . PRO B 1 571 ? -5.207 -43.688 -1.136 1 82.06 571 PRO B CA 1
ATOM 9727 C C . PRO B 1 571 ? -6.605 -43.281 -0.675 1 82.06 571 PRO B C 1
ATOM 9729 O O . PRO B 1 571 ? -7.047 -42.156 -0.939 1 82.06 571 PRO B O 1
ATOM 9732 N N . ASN B 1 572 ? -7.281 -44.062 0.088 1 81.19 572 ASN B N 1
ATOM 9733 C CA . ASN B 1 572 ? -8.672 -43.938 0.489 1 81.19 572 ASN B CA 1
ATOM 9734 C C . ASN B 1 572 ? -8.852 -42.75 1.456 1 81.19 572 ASN B C 1
ATOM 9736 O O . ASN B 1 572 ? -9.906 -42.125 1.482 1 81.19 572 ASN B O 1
ATOM 9740 N N . TYR B 1 573 ? -7.773 -42.375 2.205 1 82.12 573 TYR B N 1
ATOM 9741 C CA . TYR B 1 573 ? -7.91 -41.312 3.188 1 82.12 573 TYR B CA 1
ATOM 9742 C C . TYR B 1 573 ? -8.047 -39.969 2.504 1 82.12 573 TYR B C 1
ATOM 9744 O O . TYR B 1 573 ? -8.531 -39 3.107 1 82.12 573 TYR B O 1
ATOM 9752 N N . PHE B 1 574 ? -7.684 -39.875 1.207 1 82.31 574 PHE B N 1
ATOM 9753 C CA . PHE B 1 574 ? -7.738 -38.594 0.539 1 82.31 574 PHE B CA 1
ATOM 9754 C C . PHE B 1 574 ? -8.789 -38.594 -0.564 1 82.31 574 PHE B C 1
ATOM 9756 O O . PHE B 1 574 ? -8.75 -37.75 -1.473 1 82.31 574 PHE B O 1
ATOM 9763 N N . VAL B 1 575 ? -9.734 -39.531 -0.419 1 81.38 575 VAL B N 1
ATOM 9764 C CA . VAL B 1 575 ? -10.773 -39.656 -1.438 1 81.38 575 VAL B CA 1
ATOM 9765 C C . VAL B 1 575 ? -11.633 -38.406 -1.44 1 81.38 575 VAL B C 1
ATOM 9767 O O . VAL B 1 575 ? -12.055 -37.938 -2.5 1 81.38 575 VAL B O 1
ATOM 9770 N N . TRP B 1 576 ? -11.711 -37.812 -0.277 1 83.12 576 TRP B N 1
ATOM 9771 C CA . TRP B 1 576 ? -12.531 -36.594 -0.191 1 83.12 576 TRP B CA 1
ATOM 9772 C C . TRP B 1 576 ? -11.852 -35.438 -0.889 1 83.12 576 TRP B C 1
ATOM 9774 O O . TRP B 1 576 ? -12.523 -34.594 -1.498 1 83.12 576 TRP B O 1
ATOM 9784 N N . LEU B 1 577 ? -10.562 -35.375 -0.943 1 85.25 577 LEU B N 1
ATOM 9785 C CA . LEU B 1 577 ? -9.836 -34.312 -1.624 1 85.25 577 LEU B CA 1
ATOM 9786 C C . LEU B 1 577 ? -9.891 -34.5 -3.137 1 85.25 577 LEU B C 1
ATOM 9788 O O . LEU B 1 577 ? -9.945 -33.5 -3.887 1 85.25 577 LEU B O 1
ATOM 9792 N N . LYS B 1 578 ? -9.914 -35.75 -3.471 1 84.44 578 LYS B N 1
ATOM 9793 C CA . LYS B 1 578 ? -10.016 -36.094 -4.887 1 84.44 578 LYS B CA 1
ATOM 9794 C C . LYS B 1 578 ? -11.344 -35.625 -5.465 1 84.44 578 LYS B C 1
ATOM 9796 O O . LYS B 1 578 ? -11.383 -35.031 -6.543 1 84.44 578 LYS B O 1
ATOM 9801 N N . PHE B 1 579 ? -12.367 -35.719 -4.648 1 84.62 579 PHE B N 1
ATOM 9802 C CA . PHE B 1 579 ? -13.695 -35.406 -5.156 1 84.62 579 PHE B CA 1
ATOM 9803 C C . PHE B 1 579 ? -13.945 -33.906 -5.047 1 84.62 579 PHE B C 1
ATOM 9805 O O . PHE B 1 579 ? -14.836 -33.375 -5.715 1 84.62 579 PHE B O 1
ATOM 9812 N N . SER B 1 580 ? -13.078 -33.25 -4.371 1 88.88 580 SER B N 1
ATOM 9813 C CA . SER B 1 580 ? -13.258 -31.812 -4.223 1 88.88 580 SER B CA 1
ATOM 9814 C C . SER B 1 580 ? -12.406 -31.047 -5.234 1 88.88 580 SER B C 1
ATOM 9816 O O . SER B 1 580 ? -12.547 -29.828 -5.375 1 88.88 580 SER B O 1
ATOM 9818 N N . SER B 1 581 ? -11.594 -31.781 -5.996 1 91.56 581 SER B N 1
ATOM 9819 C CA . SER B 1 581 ? -10.703 -31.109 -6.949 1 91.56 581 SER B CA 1
ATOM 9820 C C . SER B 1 581 ? -11.438 -30.781 -8.242 1 91.56 581 SER B C 1
ATOM 9822 O O . SER B 1 581 ? -11.93 -31.688 -8.93 1 91.56 581 SER B O 1
ATOM 9824 N N . PHE B 1 582 ? -11.477 -29.531 -8.602 1 95.5 582 PHE B N 1
ATOM 9825 C CA . PHE B 1 582 ? -12.133 -29.125 -9.836 1 95.5 582 PHE B CA 1
ATOM 9826 C C . PHE B 1 582 ? -11.328 -29.547 -11.055 1 95.5 582 PHE B C 1
ATOM 9828 O O . PHE B 1 582 ? -11.883 -29.719 -12.141 1 95.5 582 PHE B O 1
ATOM 9835 N N . VAL B 1 583 ? -10.055 -29.797 -10.867 1 94.75 583 VAL B N 1
ATOM 9836 C CA . VAL B 1 583 ? -9.18 -30.172 -11.977 1 94.75 583 VAL B CA 1
ATOM 9837 C C . VAL B 1 583 ? -9.5 -31.594 -12.438 1 94.75 583 VAL B C 1
ATOM 9839 O O . VAL B 1 583 ? -9.406 -31.906 -13.625 1 94.75 583 VAL B O 1
ATOM 9842 N N . LYS B 1 584 ? -9.852 -32.5 -11.477 1 93 584 LYS B N 1
ATOM 9843 C CA . LYS B 1 584 ? -10.219 -33.875 -11.82 1 93 584 LYS B CA 1
ATOM 9844 C C . LYS B 1 584 ? -11.367 -33.875 -12.828 1 93 584 LYS B C 1
ATOM 9846 O O . LYS B 1 584 ? -11.281 -34.562 -13.852 1 93 584 LYS B O 1
ATOM 9851 N N . TYR B 1 585 ? -12.344 -33.094 -12.586 1 94.81 585 TYR B N 1
ATOM 9852 C CA . TYR B 1 585 ? -13.531 -33.094 -13.43 1 94.81 585 TYR B CA 1
ATOM 9853 C C . TYR B 1 585 ? -13.281 -32.375 -14.734 1 94.81 585 TYR B C 1
ATOM 9855 O O . TYR B 1 585 ? -13.805 -32.75 -15.781 1 94.81 585 TYR B O 1
ATOM 9863 N N . SER B 1 586 ? -12.484 -31.281 -14.68 1 96.81 586 SER B N 1
ATOM 9864 C CA . SER B 1 586 ? -12.133 -30.578 -15.898 1 96.81 586 SER B CA 1
ATOM 9865 C C . SER B 1 586 ? -11.297 -31.453 -16.828 1 96.81 586 SER B C 1
ATOM 9867 O O . SER B 1 586 ? -11.547 -31.516 -18.031 1 96.81 586 SER B O 1
ATOM 9869 N N . PHE B 1 587 ? -10.336 -32.125 -16.297 1 94.5 587 PHE B N 1
ATOM 9870 C CA . PHE B 1 587 ? -9.477 -33 -17.078 1 94.5 587 PHE B CA 1
ATOM 9871 C C . PHE B 1 587 ? -10.266 -34.188 -17.641 1 94.5 587 PHE B C 1
ATOM 9873 O O . PHE B 1 587 ? -10.102 -34.562 -18.797 1 94.5 587 PHE B O 1
ATOM 9880 N N . GLY B 1 588 ? -11.109 -34.75 -16.75 1 93.06 588 GLY B N 1
ATOM 9881 C CA . GLY B 1 588 ? -11.969 -35.844 -17.203 1 93.06 588 GLY B CA 1
ATOM 9882 C C . GLY B 1 588 ? -12.859 -35.438 -18.375 1 93.06 588 GLY B C 1
ATOM 9883 O O . GLY B 1 588 ? -13.016 -36.188 -19.328 1 93.06 588 GLY B O 1
ATOM 9884 N N . ALA B 1 589 ? -13.367 -34.281 -18.281 1 95.44 589 ALA B N 1
ATOM 9885 C CA . ALA B 1 589 ? -14.242 -33.781 -19.344 1 95.44 589 ALA B CA 1
ATOM 9886 C C . ALA B 1 589 ? -13.461 -33.531 -20.641 1 95.44 589 ALA B C 1
ATOM 9888 O O . ALA B 1 589 ? -13.922 -33.906 -21.719 1 95.44 589 ALA B O 1
ATOM 9889 N N . LEU B 1 590 ? -12.281 -33 -20.562 1 95.12 590 LEU B N 1
ATOM 9890 C CA . LEU B 1 590 ? -11.469 -32.719 -21.734 1 95.12 590 LEU B CA 1
ATOM 9891 C C . LEU B 1 590 ? -11.023 -34.031 -22.391 1 95.12 590 LEU B C 1
ATOM 9893 O O . LEU B 1 590 ? -11.023 -34.156 -23.625 1 95.12 590 LEU B O 1
ATOM 9897 N N . MET B 1 591 ? -10.641 -35.031 -21.578 1 92.19 591 MET B N 1
ATOM 9898 C CA . MET B 1 591 ? -10.211 -36.312 -22.094 1 92.19 591 MET B CA 1
ATOM 9899 C C . MET B 1 591 ? -11.359 -37.031 -22.797 1 92.19 591 MET B C 1
ATOM 9901 O O . MET B 1 591 ? -11.172 -37.594 -23.875 1 92.19 591 MET B O 1
ATOM 9905 N N . HIS B 1 592 ? -12.539 -36.969 -22.188 1 92.19 592 HIS B N 1
ATOM 9906 C CA . HIS B 1 592 ? -13.703 -37.562 -22.828 1 92.19 592 HIS B CA 1
ATOM 9907 C C . HIS B 1 592 ? -14.031 -36.875 -24.156 1 92.19 592 HIS B C 1
ATOM 9909 O O . HIS B 1 592 ? -14.422 -37.531 -25.125 1 92.19 592 HIS B O 1
ATOM 9915 N N . ASN B 1 593 ? -13.914 -35.562 -24.203 1 92.69 593 ASN B N 1
ATOM 9916 C CA . ASN B 1 593 ? -14.203 -34.812 -25.406 1 92.69 593 ASN B CA 1
ATOM 9917 C C . ASN B 1 593 ? -13.219 -35.156 -26.531 1 92.69 593 ASN B C 1
ATOM 9919 O O . ASN B 1 593 ? -13.586 -35.156 -27.703 1 92.69 593 ASN B O 1
ATOM 9923 N N . GLN B 1 594 ? -11.984 -35.469 -26.188 1 89.69 594 GLN B N 1
ATOM 9924 C CA . GLN B 1 594 ? -10.938 -35.688 -27.188 1 89.69 594 GLN B CA 1
ATOM 9925 C C . GLN B 1 594 ? -10.883 -37.156 -27.625 1 89.69 594 GLN B C 1
ATOM 9927 O O . GLN B 1 594 ? -10.656 -37.438 -28.797 1 89.69 594 GLN B O 1
ATOM 9932 N N . PHE B 1 595 ? -11.141 -38.125 -26.688 1 87.56 595 PHE B N 1
ATOM 9933 C CA . PHE B 1 595 ? -10.766 -39.5 -26.984 1 87.56 595 PHE B CA 1
ATOM 9934 C C . PHE B 1 595 ? -12 -40.375 -27.141 1 87.56 595 PHE B C 1
ATOM 9936 O O . PHE B 1 595 ? -11.922 -41.469 -27.656 1 87.56 595 PHE B O 1
ATOM 9943 N N . VAL B 1 596 ? -13.117 -39.812 -26.734 1 83.81 596 VAL B N 1
ATOM 9944 C CA . VAL B 1 596 ? -14.297 -40.656 -26.859 1 83.81 596 VAL B CA 1
ATOM 9945 C C . VAL B 1 596 ? -14.539 -41 -28.328 1 83.81 596 VAL B C 1
ATOM 9947 O O . VAL B 1 596 ? -14.562 -40.125 -29.188 1 83.81 596 VAL B O 1
ATOM 9950 N N . ASN B 1 597 ? -14.656 -42.25 -28.609 1 76.56 597 ASN B N 1
ATOM 9951 C CA . ASN B 1 597 ? -14.961 -42.812 -29.922 1 76.56 597 ASN B CA 1
ATOM 9952 C C . ASN B 1 597 ? -13.922 -42.438 -30.969 1 76.56 597 ASN B C 1
ATOM 9954 O O . ASN B 1 597 ? -14.25 -42.25 -32.125 1 76.56 597 ASN B O 1
ATOM 9958 N N . PHE B 1 598 ? -12.703 -42.062 -30.484 1 78.56 598 PHE B N 1
ATOM 9959 C CA . PHE B 1 598 ? -11.617 -41.688 -31.375 1 78.56 598 PHE B CA 1
ATOM 9960 C C . PHE B 1 598 ? -10.797 -42.906 -31.766 1 78.56 598 PHE B C 1
ATOM 9962 O O . PHE B 1 598 ? -10.438 -43.719 -30.891 1 78.56 598 PHE B O 1
ATOM 9969 N N . LYS B 1 599 ? -10.711 -43.281 -32.969 1 70.25 599 LYS B N 1
ATOM 9970 C CA . LYS B 1 599 ? -9.969 -44.438 -33.406 1 70.25 599 LYS B CA 1
ATOM 9971 C C . LYS B 1 599 ? -8.602 -44.062 -33.969 1 70.25 599 LYS B C 1
ATOM 9973 O O . LYS B 1 599 ? -8.484 -43.094 -34.719 1 70.25 599 LYS B O 1
ATOM 9978 N N . PHE B 1 600 ? -7.609 -44.438 -33.219 1 67.62 600 PHE B N 1
ATOM 9979 C CA . PHE B 1 600 ? -6.289 -44.156 -33.781 1 67.62 600 PHE B CA 1
ATOM 9980 C C . PHE B 1 600 ? -5.441 -45.438 -33.781 1 67.62 600 PHE B C 1
ATOM 9982 O O . PHE B 1 600 ? -5.793 -46.406 -33.125 1 67.62 600 PHE B O 1
ATOM 9989 N N . GLN B 1 601 ? -4.496 -45.656 -34.844 1 58.19 601 GLN B N 1
ATOM 9990 C CA . GLN B 1 601 ? -3.693 -46.844 -35.062 1 58.19 601 GLN B CA 1
ATOM 9991 C C . GLN B 1 601 ? -2.428 -46.812 -34.219 1 58.19 601 GLN B C 1
ATOM 9993 O O . GLN B 1 601 ? -1.764 -45.781 -34.094 1 58.19 601 GLN B O 1
ATOM 9998 N N . ILE B 1 602 ? -2.299 -47.562 -33.188 1 54.88 602 ILE B N 1
ATOM 9999 C CA . ILE B 1 602 ? -1.037 -47.719 -32.469 1 54.88 602 ILE B CA 1
ATOM 10000 C C . ILE B 1 602 ? -0.082 -48.594 -33.281 1 54.88 602 ILE B C 1
ATOM 10002 O O . ILE B 1 602 ? -0.426 -49.719 -33.656 1 54.88 602 ILE B O 1
ATOM 10006 N N . LEU B 1 603 ? 0.824 -48 -34.031 1 46.59 603 LEU B N 1
ATOM 10007 C CA . LEU B 1 603 ? 1.788 -48.75 -34.844 1 46.59 603 LEU B CA 1
ATOM 10008 C C . LEU B 1 603 ? 2.678 -49.625 -33.969 1 46.59 603 LEU B C 1
ATOM 10010 O O . LEU B 1 603 ? 3.668 -49.125 -33.406 1 46.59 603 LEU B O 1
ATOM 10014 N N . SER B 1 604 ? 2.422 -50.094 -32.906 1 44.12 604 SER B N 1
ATOM 10015 C CA . SER B 1 604 ? 3.406 -51.062 -32.438 1 44.12 604 SER B CA 1
ATOM 10016 C C . SER B 1 604 ? 3.484 -52.281 -33.375 1 44.12 604 SER B C 1
ATOM 10018 O O . SER B 1 604 ? 2.65 -52.406 -34.281 1 44.12 604 SER B O 1
ATOM 10020 N N . ASN B 1 605 ? 4.551 -53.156 -33.375 1 43.41 605 ASN B N 1
ATOM 10021 C CA . ASN B 1 605 ? 4.633 -54.375 -34.188 1 43.41 605 ASN B CA 1
ATOM 10022 C C . ASN B 1 605 ? 3.258 -55 -34.375 1 43.41 605 ASN B C 1
ATOM 10024 O O . ASN B 1 605 ? 3.086 -55.875 -35.25 1 43.41 605 ASN B O 1
ATOM 10028 N N . THR B 1 606 ? 2.471 -55.094 -33.406 1 38.38 606 THR B N 1
ATOM 10029 C CA . THR B 1 606 ? 1.115 -55.594 -33.625 1 38.38 606 THR B CA 1
ATOM 10030 C C . THR B 1 606 ? 0.118 -54.438 -33.688 1 38.38 606 THR B C 1
ATOM 10032 O O . THR B 1 606 ? 0.092 -53.594 -32.781 1 38.38 606 THR B O 1
ATOM 10035 N N . CYS B 1 607 ? -0.212 -53.969 -34.812 1 40.91 607 CYS B N 1
ATOM 10036 C CA . CYS B 1 607 ? -1.169 -52.906 -35.188 1 40.91 607 CYS B CA 1
ATOM 10037 C C . CYS B 1 607 ? -2.396 -52.969 -34.281 1 40.91 607 CYS B C 1
ATOM 10039 O O . CYS B 1 607 ? -3.299 -53.781 -34.5 1 40.91 607 CYS B O 1
ATOM 10041 N N . VAL B 1 608 ? -2.27 -52.844 -33.031 1 47 608 VAL B N 1
ATOM 10042 C CA . VAL B 1 608 ? -3.514 -52.906 -32.25 1 47 608 VAL B CA 1
ATOM 10043 C C . VAL B 1 608 ? -4.207 -51.562 -32.281 1 47 608 VAL B C 1
ATOM 10045 O O . VAL B 1 608 ? -3.572 -50.531 -32.062 1 47 608 VAL B O 1
ATOM 10048 N N . VAL B 1 609 ? -5.238 -51.469 -33.156 1 50.78 609 VAL B N 1
ATOM 10049 C CA . VAL B 1 609 ? -6.176 -50.344 -33.188 1 50.78 609 VAL B CA 1
ATOM 10050 C C . VAL B 1 609 ? -6.621 -50 -31.781 1 50.78 609 VAL B C 1
ATOM 10052 O O . VAL B 1 609 ? -7.176 -50.844 -31.078 1 50.78 609 VAL B O 1
ATOM 10055 N N . CYS B 1 610 ? -5.941 -49.062 -31.125 1 60.69 610 CYS B N 1
ATOM 10056 C CA . CYS B 1 610 ? -6.383 -48.656 -29.797 1 60.69 610 CYS B CA 1
ATOM 10057 C C . CYS B 1 610 ? -7.527 -47.656 -29.875 1 60.69 610 CYS B C 1
ATOM 10059 O O . CYS B 1 610 ? -7.547 -46.812 -30.766 1 60.69 610 CYS B O 1
ATOM 10061 N N . ASP B 1 611 ? -8.727 -48.031 -29.391 1 69.75 611 ASP B N 1
ATOM 10062 C CA . ASP B 1 611 ? -9.922 -47.219 -29.188 1 69.75 611 ASP B CA 1
ATOM 10063 C C . ASP B 1 611 ? -9.711 -46.219 -28.078 1 69.75 611 ASP B C 1
ATOM 10065 O O . ASP B 1 611 ? -9 -46.469 -27.109 1 69.75 611 ASP B O 1
ATOM 10069 N N . GLY B 1 612 ? -9.922 -44.875 -28.438 1 77.88 612 GLY B N 1
ATOM 10070 C CA . GLY B 1 612 ? -9.883 -43.812 -27.453 1 77.88 612 GLY B CA 1
ATOM 10071 C C . GLY B 1 612 ? -10.453 -44.219 -26.109 1 77.88 612 GLY B C 1
ATOM 10072 O O . GLY B 1 612 ? -10.031 -43.688 -25.062 1 77.88 612 GLY B O 1
ATOM 10073 N N . ASN B 1 613 ? -11.352 -45.188 -26.094 1 77.44 613 ASN B N 1
ATOM 10074 C CA . ASN B 1 613 ? -11.945 -45.656 -24.859 1 77.44 613 ASN B CA 1
ATOM 10075 C C . ASN B 1 613 ? -10.938 -46.406 -24 1 77.44 613 ASN B C 1
ATOM 10077 O O . ASN B 1 613 ? -11.039 -46.438 -22.766 1 77.44 613 ASN B O 1
ATOM 10081 N N . GLU B 1 614 ? -9.992 -46.938 -24.625 1 76 614 GLU B N 1
ATOM 10082 C CA . GLU B 1 614 ? -8.945 -47.625 -23.891 1 76 614 GLU B CA 1
ATOM 10083 C C . GLU B 1 614 ? -8.008 -46.656 -23.188 1 76 614 GLU B C 1
ATOM 10085 O O . GLU B 1 614 ? -7.539 -46.906 -22.078 1 76 614 GLU B O 1
ATOM 10090 N N . VAL B 1 615 ? -7.832 -45.562 -23.891 1 76.25 615 VAL B N 1
ATOM 10091 C CA . VAL B 1 615 ? -7.008 -44.531 -23.297 1 76.25 615 VAL B CA 1
ATOM 10092 C C . VAL B 1 615 ? -7.691 -44 -22.031 1 76.25 615 VAL B C 1
ATOM 10094 O O . VAL B 1 615 ? -7.035 -43.781 -21.016 1 76.25 615 VAL B O 1
ATOM 10097 N N . LEU B 1 616 ? -8.992 -43.906 -22.094 1 80.94 616 LEU B N 1
ATOM 10098 C CA . LEU B 1 616 ? -9.766 -43.406 -20.953 1 80.94 616 LEU B CA 1
ATOM 10099 C C . LEU B 1 616 ? -9.742 -44.406 -19.797 1 80.94 616 LEU B C 1
ATOM 10101 O O . LEU B 1 616 ? -9.672 -44 -18.625 1 80.94 616 LEU B O 1
ATOM 10105 N N . LYS B 1 617 ? -9.734 -45.656 -20.094 1 75.75 617 LYS B N 1
ATOM 10106 C CA . LYS B 1 617 ? -9.688 -46.688 -19.078 1 75.75 617 LYS B CA 1
ATOM 10107 C C . LYS B 1 617 ? -8.305 -46.781 -18.422 1 75.75 617 LYS B C 1
ATOM 10109 O O . LYS B 1 617 ? -8.195 -46.906 -17.203 1 75.75 617 LYS B O 1
ATOM 10114 N N . ASP B 1 618 ? -7.359 -46.594 -19.281 1 69.56 618 ASP B N 1
ATOM 10115 C CA . ASP B 1 618 ? -5.984 -46.688 -18.797 1 69.56 618 ASP B CA 1
ATOM 10116 C C . ASP B 1 618 ? -5.633 -45.469 -17.906 1 69.56 618 ASP B C 1
ATOM 10118 O O . ASP B 1 618 ? -4.848 -45.625 -16.953 1 69.56 618 ASP B O 1
ATOM 10122 N N . SER B 1 619 ? -6.238 -44.406 -18.234 1 72.81 619 SER B N 1
ATOM 10123 C CA . SER B 1 619 ? -5.938 -43.188 -17.484 1 72.81 619 SER B CA 1
ATOM 10124 C C . SER B 1 619 ? -6.762 -43.125 -16.203 1 72.81 619 SER B C 1
ATOM 10126 O O . SER B 1 619 ? -6.512 -42.281 -15.336 1 72.81 619 SER B O 1
ATOM 10128 N N . GLY B 1 620 ? -7.676 -44.031 -15.945 1 68.88 620 GLY B N 1
ATOM 10129 C CA . GLY B 1 620 ? -8.469 -44.062 -14.734 1 68.88 620 GLY B CA 1
ATOM 10130 C C . GLY B 1 620 ? -9.531 -42.969 -14.672 1 68.88 620 GLY B C 1
ATOM 10131 O O . GLY B 1 620 ? -9.93 -42.562 -13.578 1 68.88 620 GLY B O 1
ATOM 10132 N N . ILE B 1 621 ? -9.812 -42.375 -15.789 1 72.06 621 ILE B N 1
ATOM 10133 C CA . ILE B 1 621 ? -10.75 -41.281 -15.812 1 72.06 621 ILE B CA 1
ATOM 10134 C C . ILE B 1 621 ? -12.125 -41.75 -16.266 1 72.06 621 ILE B C 1
ATOM 10136 O O . ILE B 1 621 ? -12.922 -40.969 -16.797 1 72.06 621 ILE B O 1
ATOM 10140 N N . SER B 1 622 ? -12.492 -43 -15.953 1 67 622 SER B N 1
ATOM 10141 C CA . SER B 1 622 ? -13.727 -43.562 -16.469 1 67 622 SER B CA 1
ATOM 10142 C C . SER B 1 622 ? -14.859 -43.438 -15.453 1 67 622 SER B C 1
ATOM 10144 O O . SER B 1 622 ? -15.984 -43.875 -15.711 1 67 622 SER B O 1
ATOM 10146 N N . ASP B 1 623 ? -14.633 -42.656 -14.422 1 73.25 623 ASP B N 1
ATOM 10147 C CA . ASP B 1 623 ? -15.617 -42.625 -13.344 1 73.25 623 ASP B CA 1
ATOM 10148 C C . ASP B 1 623 ? -16.891 -41.906 -13.781 1 73.25 623 ASP B C 1
ATOM 10150 O O . ASP B 1 623 ? -18 -42.344 -13.445 1 73.25 623 ASP B O 1
ATOM 10154 N N . PHE B 1 624 ? -16.688 -40.844 -14.57 1 84.81 624 PHE B N 1
ATOM 10155 C CA . PHE B 1 624 ? -17.828 -40 -14.938 1 84.81 624 PHE B CA 1
ATOM 10156 C C . PHE B 1 624 ? -17.875 -39.781 -16.438 1 84.81 624 PHE B C 1
ATOM 10158 O O . PHE B 1 624 ? -16.828 -39.844 -17.109 1 84.81 624 PHE B O 1
ATOM 10165 N N . SER B 1 625 ? -19.047 -39.688 -16.938 1 90 625 SER B N 1
ATOM 10166 C CA . SER B 1 625 ? -19.219 -39.312 -18.328 1 90 625 SER B CA 1
ATOM 10167 C C . SER B 1 625 ? -18.875 -37.844 -18.547 1 90 625 SER B C 1
ATOM 10169 O O . SER B 1 625 ? -18.531 -37.125 -17.609 1 90 625 SER B O 1
ATOM 10171 N N . PHE B 1 626 ? -18.812 -37.438 -19.797 1 93.19 626 PHE B N 1
ATOM 10172 C CA . PHE B 1 626 ? -18.516 -36.062 -20.109 1 93.19 626 PHE B CA 1
ATOM 10173 C C . PHE B 1 626 ? -19.469 -35.125 -19.375 1 93.19 626 PHE B C 1
ATOM 10175 O O . PHE B 1 626 ? -19.031 -34.219 -18.688 1 93.19 626 PHE B O 1
ATOM 10182 N N . TRP B 1 627 ? -20.766 -35.375 -19.438 1 93.56 627 TRP B N 1
ATOM 10183 C CA . TRP B 1 627 ? -21.766 -34.5 -18.844 1 93.56 627 TRP B CA 1
ATOM 10184 C C . TRP B 1 627 ? -21.797 -34.656 -17.328 1 93.56 627 TRP B C 1
ATOM 10186 O O . TRP B 1 627 ? -22.188 -33.719 -16.625 1 93.56 627 TRP B O 1
ATOM 10196 N N . GLY B 1 628 ? -21.391 -35.812 -16.859 1 93.81 628 GLY B N 1
ATOM 10197 C CA . GLY B 1 628 ? -21.219 -35.969 -15.414 1 93.81 628 GLY B CA 1
ATOM 10198 C C . GLY B 1 628 ? -20.125 -35.094 -14.844 1 93.81 628 GLY B C 1
ATOM 10199 O O . GLY B 1 628 ? -20.328 -34.438 -13.82 1 93.81 628 GLY B O 1
ATOM 10200 N N . ASN B 1 629 ? -19.016 -35.031 -15.578 1 95 629 ASN B N 1
ATOM 10201 C CA . ASN B 1 629 ? -17.906 -34.188 -15.156 1 95 629 ASN B CA 1
ATOM 10202 C C . ASN B 1 629 ? -18.281 -32.688 -15.242 1 95 629 ASN B C 1
ATOM 10204 O O . ASN B 1 629 ? -18 -31.922 -14.32 1 95 629 ASN B O 1
ATOM 10208 N N . VAL B 1 630 ? -18.953 -32.312 -16.281 1 96.25 630 VAL B N 1
ATOM 10209 C CA . VAL B 1 630 ? -19.359 -30.938 -16.469 1 96.25 630 VAL B CA 1
ATOM 10210 C C . VAL B 1 630 ? -20.375 -30.531 -15.414 1 96.25 630 VAL B C 1
ATOM 10212 O O . VAL B 1 630 ? -20.344 -29.406 -14.898 1 96.25 630 VAL B O 1
ATOM 10215 N N . GLY B 1 631 ? -21.297 -31.5 -15.086 1 95.69 631 GLY B N 1
ATOM 10216 C CA . GLY B 1 631 ? -22.297 -31.219 -14.055 1 95.69 631 GLY B CA 1
ATOM 10217 C C . GLY B 1 631 ? -21.688 -30.984 -12.688 1 95.69 631 GLY B C 1
ATOM 10218 O O . GLY B 1 631 ? -22.094 -30.078 -11.969 1 95.69 631 GLY B O 1
ATOM 10219 N N . ILE B 1 632 ? -20.703 -31.766 -12.344 1 95.44 632 ILE B N 1
ATOM 10220 C CA . ILE B 1 632 ? -20.062 -31.625 -11.039 1 95.44 632 ILE B CA 1
ATOM 10221 C C . ILE B 1 632 ? -19.234 -30.328 -11.023 1 95.44 632 ILE B C 1
ATOM 10223 O O . ILE B 1 632 ? -19.203 -29.625 -10.008 1 95.44 632 ILE B O 1
ATOM 10227 N N . LEU B 1 633 ? -18.562 -30.109 -12.148 1 95.88 633 LEU B N 1
ATOM 10228 C CA . LEU B 1 633 ? -17.812 -28.859 -12.258 1 95.88 633 LEU B CA 1
ATOM 10229 C C . LEU B 1 633 ? -18.719 -27.656 -12.078 1 95.88 633 LEU B C 1
ATOM 10231 O O . LEU B 1 633 ? -18.359 -26.688 -11.398 1 95.88 633 LEU B O 1
ATOM 10235 N N . PHE B 1 634 ? -19.875 -27.688 -12.633 1 96.06 634 PHE B N 1
ATOM 10236 C CA . PHE B 1 634 ? -20.844 -26.609 -12.492 1 96.06 634 PHE B CA 1
ATOM 10237 C C . PHE B 1 634 ? -21.312 -26.484 -11.047 1 96.06 634 PHE B C 1
ATOM 10239 O O . PHE B 1 634 ? -21.484 -25.375 -10.531 1 96.06 634 PHE B O 1
ATOM 10246 N N . MET B 1 635 ? -21.516 -27.609 -10.453 1 96.12 635 MET B N 1
ATOM 10247 C CA . MET B 1 635 ? -21.922 -27.609 -9.047 1 96.12 635 MET B CA 1
ATOM 10248 C C . MET B 1 635 ? -20.828 -26.984 -8.18 1 96.12 635 MET B C 1
ATOM 10250 O O . MET B 1 635 ? -21.141 -26.188 -7.281 1 96.12 635 MET B O 1
ATOM 10254 N N . LEU B 1 636 ? -19.594 -27.297 -8.484 1 95.62 636 LEU B N 1
ATOM 10255 C CA . LEU B 1 636 ? -18.484 -26.719 -7.727 1 95.62 636 LEU B CA 1
ATOM 10256 C C . LEU B 1 636 ? -18.406 -25.219 -7.941 1 95.62 636 LEU B C 1
ATOM 10258 O O . LEU B 1 636 ? -18.125 -24.453 -7.004 1 95.62 636 LEU B O 1
ATOM 10262 N N . PHE B 1 637 ? -18.688 -24.812 -9.164 1 94.69 637 PHE B N 1
ATOM 10263 C CA . PHE B 1 637 ? -18.719 -23.391 -9.484 1 94.69 637 PHE B CA 1
ATOM 10264 C C . PHE B 1 637 ? -19.75 -22.672 -8.633 1 94.69 637 PHE B C 1
ATOM 10266 O O . PHE B 1 637 ? -19.469 -21.641 -8.023 1 94.69 637 PHE B O 1
ATOM 10273 N N . VAL B 1 638 ? -20.875 -23.25 -8.453 1 94.75 638 VAL B N 1
ATOM 10274 C CA . VAL B 1 638 ? -21.984 -22.641 -7.715 1 94.75 638 VAL B CA 1
ATOM 10275 C C . VAL B 1 638 ? -21.656 -22.641 -6.219 1 94.75 638 VAL B C 1
ATOM 10277 O O . VAL B 1 638 ? -21.906 -21.656 -5.52 1 94.75 638 VAL B O 1
ATOM 10280 N N . VAL B 1 639 ? -21.094 -23.719 -5.801 1 95.44 639 VAL B N 1
ATOM 10281 C CA . VAL B 1 639 ? -20.781 -23.859 -4.383 1 95.44 639 VAL B CA 1
ATOM 10282 C C . VAL B 1 639 ? -19.781 -22.781 -3.965 1 95.44 639 VAL B C 1
ATOM 10284 O O . VAL B 1 639 ? -19.938 -22.125 -2.932 1 95.44 639 VAL B O 1
ATOM 10287 N N . PHE B 1 640 ? -18.781 -22.578 -4.762 1 94.31 640 PHE B N 1
ATOM 10288 C CA . PHE B 1 640 ? -17.75 -21.625 -4.383 1 94.31 640 PHE B CA 1
ATOM 10289 C C . PHE B 1 640 ? -18.25 -20.188 -4.566 1 94.31 640 PHE B C 1
ATOM 10291 O O . PHE B 1 640 ? -17.828 -19.281 -3.844 1 94.31 640 PHE B O 1
ATOM 10298 N N . ARG B 1 641 ? -19.141 -20 -5.449 1 93.5 641 ARG B N 1
ATOM 10299 C CA . ARG B 1 641 ? -19.734 -18.688 -5.59 1 93.5 641 ARG B CA 1
ATOM 10300 C C . ARG B 1 641 ? -20.609 -18.344 -4.387 1 93.5 641 ARG B C 1
ATOM 10302 O O . ARG B 1 641 ? -20.609 -17.219 -3.902 1 93.5 641 ARG B O 1
ATOM 10309 N N . ILE B 1 642 ? -21.266 -19.328 -3.898 1 94.31 642 ILE B N 1
ATOM 10310 C CA . ILE B 1 642 ? -22.094 -19.141 -2.709 1 94.31 642 ILE B CA 1
ATOM 10311 C C . ILE B 1 642 ? -21.203 -18.938 -1.489 1 94.31 642 ILE B C 1
ATOM 10313 O O . ILE B 1 642 ? -21.484 -18.109 -0.631 1 94.31 642 ILE B O 1
ATOM 10317 N N . ALA B 1 643 ? -20.141 -19.672 -1.512 1 93.88 643 ALA B N 1
ATOM 10318 C CA . ALA B 1 643 ? -19.188 -19.516 -0.408 1 93.88 643 ALA B CA 1
ATOM 10319 C C . ALA B 1 643 ? -18.625 -18.094 -0.364 1 93.88 643 ALA B C 1
ATOM 10321 O O . ALA B 1 643 ? -18.453 -17.531 0.715 1 93.88 643 ALA B O 1
ATOM 10322 N N . THR B 1 644 ? -18.359 -17.594 -1.495 1 91.31 644 THR B N 1
ATOM 10323 C CA . THR B 1 644 ? -17.859 -16.219 -1.57 1 91.31 644 THR B CA 1
ATOM 10324 C C . THR B 1 644 ? -18.891 -15.234 -1.055 1 91.31 644 THR B C 1
ATOM 10326 O O . THR B 1 644 ? -18.562 -14.312 -0.298 1 91.31 644 THR B O 1
ATOM 10329 N N . TYR B 1 645 ? -20.094 -15.43 -1.37 1 92.44 645 TYR B N 1
ATOM 10330 C CA . TYR B 1 645 ? -21.188 -14.562 -0.922 1 92.44 645 TYR B CA 1
ATOM 10331 C C . TYR B 1 645 ? -21.328 -14.609 0.594 1 92.44 645 TYR B C 1
ATOM 10333 O O . TYR B 1 645 ? -21.469 -13.57 1.243 1 92.44 645 TYR B O 1
ATOM 10341 N N . VAL B 1 646 ? -21.219 -15.781 1.106 1 92.94 646 VAL B N 1
ATOM 10342 C CA . VAL B 1 646 ? -21.375 -15.969 2.545 1 92.94 646 VAL B CA 1
ATOM 10343 C C . VAL B 1 646 ? -20.203 -15.312 3.283 1 92.94 646 VAL B C 1
ATOM 10345 O O . VAL B 1 646 ? -20.406 -14.664 4.312 1 92.94 646 VAL B O 1
ATOM 10348 N N . THR B 1 647 ? -19.062 -15.492 2.73 1 89.44 647 THR B N 1
ATOM 10349 C CA . THR B 1 647 ? -17.891 -14.891 3.354 1 89.44 647 THR B CA 1
ATOM 10350 C C . THR B 1 647 ? -17.984 -13.367 3.326 1 89.44 647 THR B C 1
ATOM 10352 O O . THR B 1 647 ? -17.609 -12.695 4.293 1 89.44 647 THR B O 1
ATOM 10355 N N . LEU B 1 648 ? -18.5 -12.82 2.312 1 86.25 648 LEU B N 1
ATOM 10356 C CA . LEU B 1 648 ? -18.656 -11.375 2.18 1 86.25 648 LEU B CA 1
ATOM 10357 C C . LEU B 1 648 ? -19.703 -10.859 3.145 1 86.25 648 LEU B C 1
ATOM 10359 O O . LEU B 1 648 ? -19.578 -9.75 3.68 1 86.25 648 LEU B O 1
ATOM 10363 N N . ARG B 1 649 ? -20.672 -11.625 3.379 1 87.19 649 ARG B N 1
ATOM 10364 C CA . ARG B 1 649 ? -21.75 -11.219 4.27 1 87.19 649 ARG B CA 1
ATOM 10365 C C . ARG B 1 649 ? -21.281 -11.234 5.727 1 87.19 649 ARG B C 1
ATOM 10367 O O . ARG B 1 649 ? -21.641 -10.344 6.504 1 87.19 649 ARG B O 1
ATOM 10374 N N . ILE B 1 650 ? -20.453 -12.133 5.973 1 84.81 650 ILE B N 1
ATOM 10375 C CA . ILE B 1 650 ? -20 -12.273 7.348 1 84.81 650 ILE B CA 1
ATOM 10376 C C . ILE B 1 650 ? -18.953 -11.203 7.66 1 84.81 650 ILE B C 1
ATOM 10378 O O . ILE B 1 650 ? -18.906 -10.688 8.773 1 84.81 650 ILE B O 1
ATOM 10382 N N . SER B 1 651 ? -18.188 -10.82 6.754 1 76.88 651 SER B N 1
ATOM 10383 C CA . SER B 1 651 ? -17.109 -9.852 6.949 1 76.88 651 SER B CA 1
ATOM 10384 C C . SER B 1 651 ? -17.641 -8.422 6.949 1 76.88 651 SER B C 1
ATOM 10386 O O . SER B 1 651 ? -16.859 -7.465 6.891 1 76.88 651 SER B O 1
ATOM 10388 N N . GLY B 1 652 ? -18.844 -8.172 7.105 1 71 652 GLY B N 1
ATOM 10389 C CA . GLY B 1 652 ? -19.438 -6.844 7.078 1 71 652 GLY B CA 1
ATOM 10390 C C . GLY B 1 652 ? -19.25 -6.078 8.375 1 71 652 GLY B C 1
ATOM 10391 O O . GLY B 1 652 ? -18.812 -6.645 9.375 1 71 652 GLY B O 1
ATOM 10392 N N . PRO B 1 653 ? -19.391 -4.707 8.266 1 66.75 653 PRO B N 1
ATOM 10393 C CA . PRO B 1 653 ? -19.234 -3.854 9.445 1 66.75 653 PRO B CA 1
ATOM 10394 C C . PRO B 1 653 ? -20.266 -4.16 10.531 1 66.75 653 PRO B C 1
ATOM 10396 O O . PRO B 1 653 ? -21.406 -4.52 10.227 1 66.75 653 PRO B O 1
ATOM 10399 N N . LYS B 1 654 ? -19.734 -4.254 11.859 1 63.59 654 LYS B N 1
ATOM 10400 C CA . LYS B 1 654 ? -20.625 -4.469 12.992 1 63.59 654 LYS B CA 1
ATOM 10401 C C . LYS B 1 654 ? -20.953 -3.15 13.695 1 63.59 654 LYS B C 1
ATOM 10403 O O . LYS B 1 654 ? -20.109 -2.256 13.773 1 63.59 654 LYS B O 1
ATOM 10408 N N . HIS B 1 655 ? -22.25 -2.83 13.836 1 64.19 655 HIS B N 1
ATOM 10409 C CA . HIS B 1 655 ? -22.703 -1.592 14.461 1 64.19 655 HIS B CA 1
ATOM 10410 C C . HIS B 1 655 ? -23.156 -1.832 15.891 1 64.19 655 HIS B C 1
ATOM 10412 O O . HIS B 1 655 ? -23.609 -2.926 16.234 1 64.19 655 HIS B O 1
ATOM 10418 N N . ASP B 1 656 ? -22.812 -0.823 16.719 1 61.31 656 ASP B N 1
ATOM 10419 C CA . ASP B 1 656 ? -23.203 -0.878 18.125 1 61.31 656 ASP B CA 1
ATOM 10420 C C . ASP B 1 656 ? -24.656 -0.485 18.328 1 61.31 656 ASP B C 1
ATOM 10422 O O . ASP B 1 656 ? -25.125 0.505 17.75 1 61.31 656 ASP B O 1
ATOM 10426 N N . ASN B 1 657 ? -25.453 -1.292 18.984 1 62.69 657 ASN B N 1
ATOM 10427 C CA . ASN B 1 657 ? -26.844 -0.961 19.281 1 62.69 657 ASN B CA 1
ATOM 10428 C C . ASN B 1 657 ? -27.031 -0.613 20.766 1 62.69 657 ASN B C 1
ATOM 10430 O O . ASN B 1 657 ? -28.156 -0.524 21.25 1 62.69 657 ASN B O 1
ATOM 10434 N N . THR B 1 658 ? -25.906 -0.33 21.453 1 63.16 658 THR B N 1
ATOM 10435 C CA . THR B 1 658 ? -26.078 -0.153 22.891 1 63.16 658 THR B CA 1
ATOM 10436 C C . THR B 1 658 ? -26.328 1.314 23.234 1 63.16 658 THR B C 1
ATOM 10438 O O . THR B 1 658 ? -26.984 1.623 24.219 1 63.16 658 THR B O 1
ATOM 10441 N N . LEU B 1 659 ? -25.859 2.211 22.469 1 67.94 659 LEU B N 1
ATOM 10442 C CA . LEU B 1 659 ? -26 3.617 22.828 1 67.94 659 LEU B CA 1
ATOM 10443 C C . LEU B 1 659 ? -27.297 4.199 22.281 1 67.94 659 LEU B C 1
ATOM 10445 O O . LEU B 1 659 ? -27.703 3.854 21.172 1 67.94 659 LEU B O 1
#

InterPro domains:
  IPR003439 ABC transporter-like, ATP-binding domain [PF00005] (76-232)
  IPR003439 ABC transporter-like, ATP-binding domain [PS50893] (51-304)
  IPR003593 AAA+ ATPase domain [SM00382] (85-289)
  IPR013525 ABC-2 type transporter, transmembrane domain [PF01061] (383-595)
  IPR017871 ABC transporter-like, conserved site [PS00211] (204-218)
  IPR027417 P-loop containing nucleoside triphosphate hydrolase [G3DSA:3.40.50.300] (60-298)
  IPR027417 P-loop containing nucleoside triphosphate hydrolase [SSF52540] (66-302)
  IPR043926 ABC transporter family G domain [PF19055] (261-330)
  IPR050352 ATP-binding cassette subfamily G transporters [PTHR48041] (38-641)

Foldseek 3Di:
DPPPPPPPPPPPVPVPPPPVPPDDVLPDPPCCVVVLPPDDDPPPPDDKKKKWWWFKWKWFFDCDPPPNDTDIHTQAGTDIAMWIFLAEEEEEAAPSLCLVVVLCVSQQQDFPPVGMDIDTFIDMLRHGDDNLLSLQAAEFEFEPDLQDQQLDFLLLLLLLLLLQNAFPPQDPVNSSVLSVVLCVLLVNVVRRGWGNHDPVGDTDDLLSSLSSSVSSRCSSVHQEYEYEASQPPHDQVSSVSRLVSVSSSSNVGHTYYYYHYAHDLSSLVSHQWYWYTGSNATLDTGGSVCPQVVVVVVVQHDDPPDRPRVSVRVLRDADPVDPVSRVVSVVSNVVSRVCRVPDVVRVVVVVVVVVVSNVVSVVVVDDDPSVPPPSTSHDLVSNLVSLLVVLLSSVVSPPPLLVVLLVLLLVVLQVLLVVLFQVQVADALVCVVVVLVSLLVLLVSLLVSLLVSQLPPVLSVLVVVQVCVSSVRDDLVSNLVSNLVSVLVVLLVSLCSSLVSNVVRNPFDPDPVLSVLLSLLSSLSSLLSNLQLLLLNLQDNDSVVSVVVSVVLVVLLSVLLLSVPHVVPDDPVCVVSNLLRLNVLSSLLNLCSRQAQDWHFHPDVPRPGDRSVVVCVVSNSPPDHNVRSSVSSVVSSVVSSVSSSVSNVVPHRRGDPPD/DDPPPPPPVPPPPPVPPPPVPPDDVLPDPPCCVVVLPPDDDPPDPDDKKKKWWWFKWKWFFDCDPPPNDTDIHTQAGTDIAMWIQLAEEEEEAAPSLCLVVVLCVSQQQPFPPVGMDIDTFMDMLRHGDDNLLSLQAAEFEFEPDQQDQQLDFLLLLLLLLLLQNPFPPDDPVNSSVLSVVLCVLLVNVVRRGWGNHDPVGDTDDLLSSLSSSVSSRCSSVHQEYEYEASQPPHDQVSSVSRLVSVSSSSNVGHTYYYYHYAHDLSSLVSHQWYWYTGSNATLDTGGSVCPQVVVVVVVQHDDPPDRPRVSVRVLRDADPVDPVSRVVSVVSNVVSRVCRVPDVVRVVVVVVVVVVSNVVSVVPVDDDPSVPPPSGSHDLVSNLVSLLVVLLSSVVSPPPLLVVLLVLLLVVLQVLLVVLFQVQVADALVCVVVVLVSLLVLLVSLLVSLLVSQLPPVLSVLVVVQVCVSSVRDDLVSNLVSNLVSVLVVLLVSLCSSLVSNVVRNPFDPDPVLSVLLSLLSSLSSLLSNLQLLLLNLQDNDSVVSVVVSVVLVVLLSVLLLSVPHVVPDDPVCVVSNLLRLNVLSSLLNLCSRQAQDWHFHPDVPRPGDRSVVVCVVSNSPPDHNVRSSVSSVVSSVVSSVSSSVSNVVPHRRGDPPD

Nearest PDB structures (foldseek):
  7r8b-assembly1_B  TM=9.433E-01  e=1.625E-38  Homo sapiens
  7r8c-assembly1_A  TM=9.073E-01  e=9.736E-36  Homo sapiens
  7oz1-assembly1_B  TM=9.158E-01  e=9.736E-36  Homo sapiens
  7r8d-assembly1_B  TM=9.030E-01  e=1.805E-35  Homo sapiens
  7fdv-assembly1_D  TM=8.984E-01  e=4.892E-33  Homo sapiens

Secondary structure (DSSP, 8-state):
------------------TT----TTTS---HHHHHHHHS-S---PPP-EEEEEEEEEEEEEE-SSSS-EEEEEEEEEEEEEEETT-EEEEE--TTSSHHHHHHHHHT-S---TTEEEEEEEEETTEE--HHHIIIIIEEEE-SS----TTSBHHHHHHHHHHHHS-TTS-HHHHHHHHHHHHHHTT-STTTTSB---SSS--S-HHHHHHHHHHHHHTT--SEEEEESTTTT--HHHHHHHHHHHHHHHHTT-EEEEEESS--HHHHTT-SEEEEEETTEEEEEEEHHHHHHHHHHTT-PPPTT--HHHHHHHHTS---SSHHHHHHHHHHHHHHHHHHHH-HHHHHHHHHHHHHHHHHHHHT--S--GGG--S-SS-HHHHHHHHHHHHHHHHHH-HHHHHHHHHHHHHHHHHHHHHTTTTTTS--TTTHHHHHHHHHHHHHHHHHHHHHHHHTTHHHHHHHHHHHHHTT-S-HHHHHHHHHHHHHHHHHHHHHHHHHHHHHHHT----HHHHHHHHHHHHHHHHHHHHHHHHHHHH-S-HHHHHHHHHHHHHHHHHTTSSSS-GGGS-GGGHHHHHH-HHHHHHHHHHHHHHTT-EEEE-SSS-EEEEHHHHHHHHT--SS-HHHHHHHHHHHHHHHHHHHHHHHHHTSPPPP---/------------------TT----TTTS---HHHHHHHH--S---PPP-EEEEEEEEEEEEEE-SSSS-EEEEEEEEEEEEEEETT-EEEEE--TTSSHHHHHHHHHT-S---TTEEEEEEEEETTEEP-HHHIIIIIEEEE-SS----TTSBHHHHHHHHHHHHS-TTS-HHHHHHHHHHHHHHTT-STTTTSB---SSS--S-HHHHHHHHHHHHHTT--SEEEEESTTTT--HHHHHHHHHHHHHHHHTT-EEEEEESS--HHHHTT-SEEEEEETTEEEEEEEHHHHHHHHHHTT-PPPTT--HHHHHHHHT----SSHHHHHHHHHHHHHHHHHHHH-HHHHHHHHHHHHHHHHHHHHTTTS--GGG--S--S-HHHHHHHHHHHHHHHHHH-HHHHHHHHHHHHHHHHHHHHHTTTTTTS--TTTHHHHHHHHHHHHHHHHHHHHHHHHTTHHHHHHHHHHHHHTT-S-HHHHHHHHHHHHHHHHHHHHHHHHHHHHHHHT----HHHHHHHHHHHHHHHHHHHHHHHHHHHH-S-HHHHHHHHHHHHHHHHHTTSSSS-GGGS-GGGHHHHHH-HHHHHHHHHHHHHHTT-EEEE-SSS-EEEEHHHHHHHHT--SS-HHHHHHHHHHHHHHHHHHHHHHHHHTSPPPP---

Solvent-accessible surface area (backbone atoms only — not comparable to full-atom values): 69673 Å² total; per-residue (Å²): 136,82,77,75,74,74,75,73,72,73,74,71,72,73,75,71,70,62,75,47,68,59,70,41,70,74,76,47,76,71,68,55,60,61,68,55,64,73,68,62,80,82,69,82,76,68,63,76,42,38,41,36,36,42,43,33,27,35,32,37,50,46,74,44,81,84,62,84,44,74,46,72,46,75,45,34,48,57,38,61,54,73,46,37,40,45,31,37,35,37,39,32,36,47,91,85,13,36,63,67,58,50,52,27,52,73,66,41,52,34,53,46,47,91,41,53,50,63,48,52,46,46,26,46,61,85,34,71,58,49,68,66,56,38,50,72,51,36,38,27,76,36,65,63,73,84,68,68,65,34,78,35,28,46,46,54,51,37,45,51,41,36,63,32,53,35,51,68,86,54,50,71,65,56,50,51,50,48,46,50,47,47,33,53,63,56,69,33,63,89,47,30,82,36,37,41,26,51,98,88,37,90,43,53,51,71,39,53,50,49,41,48,53,47,43,42,47,44,61,66,62,37,35,30,37,38,32,39,36,77,47,65,97,42,54,70,65,36,28,47,53,48,50,51,34,49,51,51,44,8,65,68,38,14,21,32,38,34,35,44,73,80,61,51,46,65,53,52,70,67,35,45,28,32,37,36,33,36,81,15,31,55,46,45,68,46,51,38,83,50,46,62,58,54,39,35,72,74,71,47,71,77,59,84,44,28,23,59,59,57,50,51,44,47,61,56,35,74,40,77,91,39,73,67,47,31,53,37,30,49,47,31,44,52,49,42,30,51,49,42,72,64,39,58,65,55,51,46,50,49,51,50,54,47,50,55,46,50,57,49,39,66,69,64,62,72,76,86,62,74,80,73,58,58,92,63,44,33,55,67,69,59,42,24,52,54,42,29,52,48,46,44,51,48,58,68,64,44,50,70,65,51,52,52,49,50,49,53,41,51,51,52,20,49,48,54,12,60,54,38,53,49,49,46,67,64,52,32,65,83,42,49,62,40,53,55,24,50,59,50,46,51,49,51,53,46,47,51,54,46,44,56,67,47,70,75,54,50,65,68,50,47,56,35,49,49,51,42,47,64,65,59,49,62,58,66,67,38,48,51,52,21,47,51,60,52,46,47,58,53,51,48,49,54,44,46,57,29,42,62,47,24,46,64,36,20,18,47,72,94,41,70,68,48,46,54,53,49,45,51,44,55,41,47,48,41,51,29,45,47,20,48,48,48,30,48,49,55,65,39,93,48,69,72,58,34,60,53,50,47,58,49,54,51,51,54,24,54,55,36,26,32,80,40,36,46,54,78,67,54,50,77,90,49,47,67,56,38,74,66,15,61,38,24,29,42,44,37,26,52,49,41,64,65,23,56,88,32,79,36,57,20,78,48,99,66,68,47,70,45,47,24,58,52,55,36,56,72,46,44,48,65,84,51,54,47,66,51,18,51,50,50,41,50,50,49,28,52,51,30,44,49,47,26,52,51,36,51,62,67,69,50,80,53,60,35,81,76,96,140,84,79,76,75,76,77,76,73,74,74,74,73,73,77,73,70,63,74,47,69,59,70,41,69,74,77,46,75,70,67,56,61,62,69,55,63,72,69,62,79,83,69,85,78,69,62,75,42,38,41,36,35,42,43,33,28,35,33,37,50,46,75,44,83,84,60,85,45,74,47,70,45,75,45,32,50,57,38,62,53,71,47,37,39,44,30,36,34,38,39,32,38,47,90,85,14,36,63,67,59,49,53,26,52,74,65,39,53,37,52,48,49,90,42,53,48,66,48,52,48,46,26,46,63,84,34,70,56,48,68,66,54,38,51,74,51,37,38,26,77,35,66,63,74,83,68,67,66,34,77,35,28,48,48,54,52,37,45,53,40,37,64,31,55,35,51,68,86,56,50,70,67,57,50,51,50,49,46,51,48,46,33,54,62,57,69,35,65,88,47,30,82,36,37,42,27,51,97,88,38,89,44,54,53,71,38,54,49,48,40,47,53,48,42,42,48,44,62,67,61,38,35,31,39,40,32,39,36,77,47,66,96,41,53,70,66,37,27,48,52,47,51,49,36,49,50,53,46,7,66,69,39,14,21,33,40,32,36,44,73,80,60,50,45,64,54,50,71,67,36,46,28,31,36,34,32,35,80,15,31,55,46,44,66,46,50,37,82,49,47,61,59,53,40,35,75,76,70,48,70,76,60,84,45,28,24,60,58,55,50,51,44,48,60,56,35,76,40,78,90,40,72,67,47,30,53,37,31,49,48,31,46,53,49,41,31,52,50,44,72,64,40,58,64,54,51,46,51,49,51,50,54,48,51,57,45,50,58,51,44,67,68,62,63,70,68,84,65,71,80,74,59,57,93,62,43,33,56,66,70,58,43,24,52,53,41,30,53,50,45,44,51,46,59,68,64,43,50,71,63,51,52,52,50,51,48,51,42,51,51,51,21,47,49,53,10,60,52,38,52,48,48,48,67,63,52,34,63,86,42,50,63,40,53,55,23,49,58,50,44,52,52,50,51,46,46,52,54,46,44,56,68,46,70,75,52,51,64,68,49,46,56,34,49,50,54,42,46,64,65,60,48,63,57,68,66,38,49,53,52,21,49,51,59,53,46,47,58,55,51,49,51,54,43,46,57,30,42,61,47,24,46,64,35,20,19,48,73,93,40,71,67,49,46,53,52,49,45,51,42,54,42,47,47,40,51,29,44,47,20,49,48,48,30,48,48,57,65,40,93,47,68,72,57,33,59,53,49,48,56,50,54,52,50,53,23,54,54,38,27,30,80,39,36,44,54,78,66,54,49,77,90,48,46,66,56,40,73,65,15,60,39,25,28,42,45,36,25,51,50,41,64,64,23,54,88,30,78,35,54,19,77,48,100,64,70,46,69,44,47,24,57,53,55,37,55,72,46,43,47,65,86,51,53,48,67,51,17,50,50,50,41,51,49,50,27,51,51,28,44,50,47,26,52,51,35,50,61,67,67,50,80,54,61,36,82,74,96

Radius of gyration: 36.92 Å; Cα contacts (8 Å, |Δi|>4): 2085; chains: 2; bounding box: 89×154×113 Å

Organism: Galdieria sulphuraria (NCBI:txid130081)